Protein AF-A0A8K9UHI1-F1 (afdb_monomer_lite)

Organism: Oncorhynchus mykiss (NCBI:txid8022)

Sequence (906 aa):
MIDLTATNIKDTDRRLFQINTPFRNFCFTAESEREKEEWIEAFQESIAETLSDYEVAEKIWFNESNRICADCRASQPEWASINLGVVICKKCAGQHRFLGPSLSKVRSLKLDSSIWSNELVELFLEVGNENANSFWAASLPLEEELHMGASPEQRATFHRRKYRERKYRRVLGSLHNQEQLNQALCAAVVLPDVLETMSLVFSGADVMCATGDPTYSTPYLLAQRAGQRLQMEFLHHNKLSDFPKLESSSETSSPSDAPSFMDGFLYCSAGPAKATLDRRGRDDMVRRWCTLEGGFLSYYENERSPMATGRVDITEVVSLAVNNTETMTRAGAVFMVETYLQSDRVFLFGAKTQETQQDWVQAIAKCFVPSNVEAMLRRDCELIGRLYFKEGHDLYHWRVGWFALEGSALYFSSGEEESTLGAMQLKQLQELTVSTHVEGEERIQVLLMVEGGRTVYIHGFNKVDFALWHSAIKLASGTDGRALSNQQLSKKGVPIVVDSCIAFVTQYGLCHQGIYSVSGDPGRVSLLLGAFRQDARNVKLHVLEHQLEDVADTLKTFLSQAEDALLTKELYPYWVSALGYVYESMSPPCVFISVFSCISILCRVQRCSHINQMQARDLACVFSSCLFQTEGQTTPEISVVQDLITNYVQLFGVNEDQLKQMESENSFITRWNDKKDTTVSQPLSPTMRSDELAESTLVTRNVVTNPVDLWTTFEVIENGELERPLHYKEKVLEQVLEWSTLDDPSSAFLVIKKFGEHKMADTLPGTIWEQVKFKDGSSKLLSGHKFQDRYVILRDDKLLLYKEMKVSGARVCVCVCFVFACAFSFVWQLNTVYSSHKIRRFSVFNCSPHSPKGNPPPPPPSFYLLILILKKLETVSILTHRRTHFPPPHIDTHTHSHQTEKCSSM

InterPro domains:
  IPR000159 Ras-associating domain [PF00788] (674-754)
  IPR000159 Ras-associating domain [PS50200] (666-756)
  IPR000198 Rho GTPase-activating protein domain [PF00620] (495-630)
  IPR000198 Rho GTPase-activating protein domain [PS50238] (482-652)
  IPR000198 Rho GTPase-activating protein domain [SM00324] (492-657)
  IPR001164 Arf GTPase activating protein [PF01412] (56-170)
  IPR001164 Arf GTPase activating protein [PR00405] (66-85)
  IPR001164 Arf GTPase activating protein [PR00405] (85-102)
  IPR001164 Arf GTPase activating protein [PR00405] (108-129)
  IPR001164 Arf GTPase activating protein [PS50115] (45-179)
  IPR001164 Arf GTPase activating protein [SM00105] (40-176)
  IPR001849 Pleckstrin homology domain [PF00169] (284-366)
  IPR001849 Pleckstrin homology domain [PS50003] (1-48)
  IPR001849 Pleckstrin homology domain [PS50003] (259-369)
  IPR001849 Pleckstrin homology domain [SM00233] (260-371)
  IPR001849 Pleckstrin homology domain [SM00233] (381-480)
  IPR008936 Rho GTPase activation protein [G3DSA:1.10.555.10] (479-664)
  IPR008936 Rho GTPase activation protein [SSF48350] (490-655)
  IPR011993 PH-like domain superfamily [G3DSA:2.30.29.30] (1-50)
  IPR011993 PH-like domain superfamily [G3DSA:2.30.29.30] (247-385)

Foldseek 3Di:
DDDLQAWDKDDDPQFKIWIDHPVDIDIDGDPGSVVSVVVVVVSVVVNLVVQFDCPQLVLLCVQVLLQAFLAARDGSQFKAFLLLLTGHHPLLLVLLVVVDLLQTRMDGSTHPVVVDDPLSSVLSNVCGSVLSCCFQQVQPDPVLGHHPPDDSVSSNVRCCCRGVVSVRGDDPPPDQAQVVLQQQLLVVLLDLDPSSNSNSVLQAHQQQCQNVDPQQGGSLSSNVVNVNSNSNSNSVSNNRHDRPGRHHPDDDPDPPVFAPWDKDKKWKFWDQDDLDPDPVSQAPTQIWIWIGGPQKIFTHNYPPGPDTPDIDRLQQFFKKAWAPDFDQYNVGTWTWIWTQGLVSTIMIITDPDVVVSLVVVLSSCPSHADPLRCVLSVAPFRMKGKWWKDWDPPPPDTAIKIWTHDQQKIWIFSPDNPTDIDIDRLLAWLDWDWDWDQDPNDTWIWIWTDHPNIIMIIGHSDPSRRSVVSVRSCCSNAQDAQAQQRARAYNLLAHLLLVQLLVVCLQPPLQAACQLNDADDPVLLVVLLVVRNGPSSPDDDDPVPDPNRSSSVNNLVSLLRHPAQLCGQVCVVVLLVCLVHADPDDDDPSSVSNLLSVLVSLLLSCVSCVRRVQHLLNSLLSRLCSRNVDPHRDPSSSSSSSCCNVCVCVNVVPDPVNVVVSVVQSVQSNQVVVQPPPDDDDDADQQQWFQNVLVVVCVVVVPDDDPVWDKTKKKAFPQRLDIDTDDRRDRPVVVLVVLVPDPDSQNMDMDIDTDDDDDPDDDDPDKDKDWDFDDDPPDPDDDDDDTATWIWIQHPNDIDTDRDDDDDDDDDDDDDHDGDRDDPDPPDPDPPPDPDDDDDDDDDDDDDDDDDDDDDDDDDPPPVVVVVVVVVVVVVVPPPDDDDDDDDDDDDDDDDDDDDDDDDDD

Structure (mmCIF, N/CA/C/O backbone):
data_AF-A0A8K9UHI1-F1
#
_entry.id   AF-A0A8K9UHI1-F1
#
loop_
_atom_site.group_PDB
_atom_site.id
_atom_site.type_symbol
_atom_site.label_atom_id
_atom_site.label_alt_id
_atom_site.label_comp_id
_atom_site.label_asym_id
_atom_site.label_entity_id
_atom_site.label_seq_id
_atom_site.pdbx_PDB_ins_code
_atom_site.Cartn_x
_atom_site.Cartn_y
_atom_site.Cartn_z
_atom_site.occupancy
_atom_site.B_iso_or_equiv
_atom_site.auth_seq_id
_atom_site.auth_comp_id
_atom_site.auth_asym_id
_atom_site.auth_atom_id
_atom_site.pdbx_PDB_model_num
ATOM 1 N N . MET A 1 1 ? -41.375 22.723 -18.487 1.00 39.72 1 MET A N 1
ATOM 2 C CA . MET A 1 1 ? -39.972 22.659 -18.945 1.00 39.72 1 MET A CA 1
ATOM 3 C C . MET A 1 1 ? -39.127 22.185 -17.779 1.00 39.72 1 MET A C 1
ATOM 5 O O . MET A 1 1 ? -39.481 22.501 -16.647 1.00 39.72 1 MET A O 1
ATOM 9 N N . ILE A 1 2 ? -38.071 21.423 -18.049 1.00 53.25 2 ILE A N 1
ATOM 10 C CA . ILE A 1 2 ? -36.968 21.200 -17.109 1.00 53.25 2 ILE A CA 1
ATOM 11 C C . ILE A 1 2 ? -35.862 22.151 -17.572 1.00 53.25 2 ILE A C 1
ATOM 13 O O . ILE A 1 2 ? -35.612 22.232 -18.772 1.00 53.25 2 ILE A O 1
ATOM 17 N N . ASP A 1 3 ? -35.271 22.910 -16.655 1.00 54.34 3 ASP A N 1
ATOM 18 C CA . ASP A 1 3 ? -34.091 23.724 -16.955 1.00 54.34 3 ASP A CA 1
ATOM 19 C C . ASP A 1 3 ? -32.859 22.814 -16.886 1.00 54.34 3 ASP A C 1
ATOM 21 O O . ASP A 1 3 ? -32.655 22.146 -15.871 1.00 54.34 3 ASP A O 1
ATOM 25 N N . LEU A 1 4 ? -32.094 22.737 -17.977 1.00 59.84 4 LEU A N 1
ATOM 26 C CA . LEU A 1 4 ? -30.959 21.824 -18.125 1.00 59.84 4 LEU A CA 1
ATOM 27 C C . LEU A 1 4 ? -29.623 22.426 -17.652 1.00 59.84 4 LEU A C 1
ATOM 29 O O . LEU A 1 4 ? -28.689 21.666 -17.391 1.00 59.84 4 LEU A O 1
ATOM 33 N N . THR A 1 5 ? -29.546 23.750 -17.463 1.00 55.12 5 THR A N 1
ATOM 34 C CA . THR A 1 5 ? -28.299 24.508 -17.198 1.00 55.12 5 THR A CA 1
ATOM 35 C C . THR A 1 5 ? -27.507 24.059 -15.967 1.00 55.12 5 THR A C 1
ATOM 37 O O . THR A 1 5 ? -26.304 24.284 -15.891 1.00 55.12 5 THR A O 1
ATOM 40 N N . ALA A 1 6 ? -28.156 23.420 -14.993 1.00 57.72 6 ALA A N 1
ATOM 41 C CA . ALA A 1 6 ? -27.539 22.994 -13.737 1.00 57.72 6 ALA A CA 1
ATOM 42 C C . ALA A 1 6 ? -27.810 21.512 -13.420 1.00 57.72 6 ALA A C 1
ATOM 44 O O . ALA A 1 6 ? -27.978 21.143 -12.255 1.00 57.72 6 ALA A O 1
ATOM 45 N N . THR A 1 7 ? -27.924 20.667 -14.449 1.00 65.00 7 THR A N 1
ATOM 46 C CA . THR A 1 7 ? -28.390 19.278 -14.300 1.00 65.00 7 THR A CA 1
ATOM 47 C C . THR A 1 7 ? -27.285 18.234 -14.441 1.00 65.00 7 THR A C 1
ATOM 49 O O . THR A 1 7 ? -26.300 18.427 -15.148 1.00 65.00 7 THR A O 1
ATOM 52 N N . ASN A 1 8 ? -27.437 17.123 -13.718 1.00 67.56 8 ASN A N 1
ATOM 53 C CA . ASN A 1 8 ? -26.467 16.032 -13.654 1.00 67.56 8 ASN A CA 1
ATOM 54 C C . ASN A 1 8 ? -27.175 14.687 -13.871 1.00 67.56 8 ASN A C 1
ATOM 56 O O . ASN A 1 8 ? -28.111 14.342 -13.139 1.00 67.56 8 ASN A O 1
ATOM 60 N N . ILE A 1 9 ? -26.726 13.937 -14.878 1.00 76.94 9 ILE A N 1
ATOM 61 C CA . ILE A 1 9 ? -27.302 12.652 -15.274 1.00 76.94 9 ILE A CA 1
ATOM 62 C C . ILE A 1 9 ? -26.551 11.532 -14.558 1.00 76.94 9 ILE A C 1
ATOM 64 O O . ILE A 1 9 ? -25.358 11.326 -14.773 1.00 76.94 9 ILE A O 1
ATOM 68 N N . LYS A 1 10 ? -27.270 10.780 -13.728 1.00 76.88 10 LYS A N 1
ATOM 69 C CA . LYS A 1 10 ? -26.774 9.570 -13.080 1.00 76.88 10 LYS A CA 1
ATOM 70 C C . LYS A 1 10 ? -27.320 8.357 -13.824 1.00 76.88 10 LYS A C 1
ATOM 72 O O . LYS A 1 10 ? -28.534 8.145 -13.842 1.00 76.88 10 LYS A O 1
ATOM 77 N N . ASP A 1 11 ? -26.425 7.559 -14.398 1.00 76.75 11 ASP A N 1
ATOM 78 C CA . ASP A 1 11 ? -26.797 6.237 -14.893 1.00 76.75 11 ASP A CA 1
ATOM 79 C C . ASP A 1 11 ? -27.112 5.294 -13.717 1.00 76.75 11 ASP A C 1
ATOM 81 O O . ASP A 1 11 ? -26.510 5.392 -12.640 1.00 76.75 11 ASP A O 1
ATOM 85 N N . THR A 1 12 ? -28.093 4.416 -13.900 1.00 68.69 12 THR A N 1
ATOM 86 C CA . THR A 1 12 ? -28.568 3.476 -12.876 1.00 68.69 12 THR A CA 1
ATOM 87 C C . THR A 1 12 ? -28.769 2.075 -13.474 1.00 68.69 12 THR A C 1
ATOM 89 O O . THR A 1 12 ? -28.107 1.720 -14.447 1.00 68.69 12 THR A O 1
ATOM 92 N N . ASP A 1 13 ? -29.592 1.226 -12.849 1.00 69.81 13 ASP A N 1
ATOM 93 C CA . ASP A 1 13 ? -29.799 -0.163 -13.283 1.00 69.81 13 ASP A CA 1
ATOM 94 C C . ASP A 1 13 ? -30.280 -0.242 -14.747 1.00 69.81 13 ASP A C 1
ATOM 96 O O . ASP A 1 13 ? -30.870 0.702 -15.257 1.00 69.81 13 ASP A O 1
ATOM 100 N N . ARG A 1 14 ? -30.029 -1.364 -15.424 1.00 70.19 14 ARG A N 1
ATOM 101 C CA . ARG A 1 14 ? -29.992 -1.576 -16.888 1.00 70.19 14 ARG A CA 1
ATOM 102 C C . ARG A 1 14 ? -30.782 -0.607 -17.784 1.00 70.19 14 ARG A C 1
ATOM 104 O O . ARG A 1 14 ? -30.204 -0.061 -18.718 1.00 70.19 14 ARG A O 1
ATOM 111 N N . ARG A 1 15 ? -32.077 -0.383 -17.524 1.00 75.06 15 ARG A N 1
ATOM 112 C CA . ARG A 1 15 ? -32.979 0.466 -18.342 1.00 75.06 15 ARG A CA 1
ATOM 113 C C . ARG A 1 15 ? -33.330 1.835 -17.737 1.00 75.06 15 ARG A C 1
ATOM 115 O O . ARG A 1 15 ? -34.118 2.569 -18.324 1.00 75.06 15 ARG A O 1
ATOM 122 N N . LEU A 1 16 ? -32.800 2.166 -16.566 1.00 74.00 16 LEU A N 1
ATOM 123 C CA . LEU A 1 16 ? -33.144 3.335 -15.759 1.00 74.00 16 LEU A CA 1
ATOM 124 C C . LEU A 1 16 ? -32.024 4.377 -15.783 1.00 74.00 16 LEU A C 1
ATOM 126 O O . LEU A 1 16 ? -30.853 4.041 -15.611 1.00 74.00 16 LEU A O 1
ATOM 130 N N . PHE A 1 17 ? -32.392 5.653 -15.877 1.00 76.62 17 PHE A N 1
ATOM 131 C CA . PHE A 1 17 ? -31.476 6.779 -15.683 1.00 76.62 17 PHE A CA 1
ATOM 132 C C . PHE A 1 17 ? -32.148 7.920 -14.910 1.00 76.62 17 PHE A C 1
ATOM 134 O O . PHE A 1 17 ? -33.376 8.042 -14.887 1.00 76.62 17 PHE A O 1
ATOM 141 N N . GLN A 1 18 ? -31.351 8.753 -14.239 1.00 80.62 18 GLN A N 1
ATOM 142 C CA . GLN A 1 18 ? -31.847 9.838 -13.388 1.00 80.62 18 GLN A CA 1
ATOM 143 C C . GLN A 1 18 ? -31.258 11.186 -13.805 1.00 80.62 18 GLN A C 1
ATOM 145 O O . GLN A 1 18 ? -30.040 11.341 -13.839 1.00 80.62 18 GLN A O 1
ATOM 150 N N . ILE A 1 19 ? -32.110 12.183 -14.051 1.00 75.44 19 ILE A N 1
ATOM 151 C CA . ILE A 1 19 ? -31.699 13.580 -14.243 1.00 75.44 19 ILE A CA 1
ATOM 152 C C . ILE A 1 19 ? -31.922 14.323 -12.928 1.00 75.44 19 ILE A C 1
ATOM 154 O O . ILE A 1 19 ? -33.058 14.540 -12.498 1.00 75.44 19 ILE A O 1
ATOM 158 N N . ASN A 1 20 ? -30.831 14.714 -12.281 1.00 74.12 20 ASN A N 1
ATOM 159 C CA . ASN A 1 20 ? -30.850 15.448 -11.023 1.00 74.12 20 ASN A CA 1
ATOM 160 C C . ASN A 1 20 ? -30.682 16.941 -11.314 1.00 74.12 20 ASN A C 1
ATOM 162 O O . ASN A 1 20 ? -29.714 17.349 -11.954 1.00 74.12 20 ASN A O 1
ATOM 166 N N . THR A 1 21 ? -31.630 17.751 -10.854 1.00 69.88 21 THR A N 1
ATOM 167 C CA . THR A 1 21 ? -31.605 19.221 -10.935 1.00 69.88 21 THR A CA 1
ATOM 168 C C . THR A 1 21 ? -31.444 19.793 -9.520 1.00 69.88 21 THR A C 1
ATOM 170 O O . THR A 1 21 ? -31.787 19.094 -8.562 1.00 69.88 21 THR A O 1
ATOM 173 N N . PRO A 1 22 ? -31.020 21.058 -9.329 1.00 56.84 22 PRO A N 1
ATOM 174 C CA . PRO A 1 22 ? -30.748 21.607 -7.992 1.00 56.84 22 PRO A CA 1
ATOM 175 C C . PRO A 1 22 ? -31.959 21.643 -7.043 1.00 56.84 22 PRO A C 1
ATOM 177 O O . PRO A 1 22 ? -31.796 21.876 -5.848 1.00 56.84 22 PRO A O 1
ATOM 180 N N . PHE A 1 23 ? -33.170 21.424 -7.568 1.00 63.47 23 PHE A N 1
ATOM 181 C CA . PHE A 1 23 ? -34.433 21.498 -6.830 1.00 63.47 23 PHE A CA 1
ATOM 182 C C . PHE A 1 23 ? -35.282 20.218 -6.925 1.00 63.47 23 PHE A C 1
ATOM 184 O O . PHE A 1 23 ? -36.323 20.134 -6.271 1.00 63.47 23 PHE A O 1
ATOM 191 N N . ARG A 1 24 ? -34.906 19.248 -7.774 1.00 66.00 24 ARG A N 1
ATOM 192 C CA . ARG A 1 24 ? -35.700 18.035 -8.047 1.00 66.00 24 ARG A CA 1
ATOM 193 C C . ARG A 1 24 ? -34.922 16.983 -8.830 1.00 66.00 24 ARG A C 1
ATOM 195 O O . ARG A 1 24 ? -34.247 17.320 -9.800 1.00 66.00 24 ARG A O 1
ATOM 202 N N . ASN A 1 25 ? -35.147 15.716 -8.497 1.00 71.25 25 ASN A N 1
ATOM 203 C CA . ASN A 1 25 ? -34.646 14.573 -9.259 1.00 71.25 25 ASN A CA 1
ATOM 204 C C . ASN A 1 25 ? -35.783 13.975 -10.099 1.00 71.25 25 ASN A C 1
ATOM 206 O O . ASN A 1 25 ? -36.916 13.867 -9.624 1.00 71.25 25 ASN A O 1
ATOM 210 N N . PHE A 1 26 ? -35.476 13.576 -11.329 1.00 72.31 26 PHE A N 1
ATOM 211 C CA . PHE A 1 26 ? -36.404 12.964 -12.278 1.00 72.31 26 PHE A CA 1
ATOM 212 C C . PHE A 1 26 ? -35.856 11.597 -12.700 1.00 72.31 26 PHE A C 1
ATOM 214 O O . PHE A 1 26 ? -34.693 11.497 -13.080 1.00 72.31 26 PHE A O 1
ATOM 221 N N . CYS A 1 27 ? -36.676 10.548 -12.623 1.00 78.06 27 CYS A N 1
ATOM 222 C CA . CYS A 1 27 ? -36.296 9.190 -13.026 1.00 78.06 27 CYS A CA 1
ATOM 223 C C . CYS A 1 27 ? -36.966 8.839 -14.357 1.00 78.06 27 CYS A C 1
ATOM 225 O O . CYS A 1 27 ? -38.163 9.073 -14.520 1.00 78.06 27 CYS A O 1
ATOM 227 N N . PHE A 1 28 ? -36.204 8.246 -15.270 1.00 72.62 28 PHE A N 1
ATOM 228 C CA . PHE A 1 28 ? -36.643 7.846 -16.603 1.00 72.62 28 PHE A CA 1
ATOM 229 C C . PHE A 1 28 ? -36.327 6.367 -16.831 1.00 72.62 28 PHE A C 1
ATOM 231 O O . PHE A 1 28 ? -35.362 5.840 -16.278 1.00 72.62 28 PHE A O 1
ATOM 238 N N . THR A 1 29 ? -37.153 5.694 -17.632 1.00 77.25 29 THR A N 1
ATOM 239 C CA . THR A 1 29 ? -36.955 4.297 -18.047 1.00 77.25 29 THR A CA 1
ATOM 240 C C . THR A 1 29 ? -37.030 4.229 -19.566 1.00 77.25 29 THR A C 1
ATOM 242 O O . THR A 1 29 ? -37.981 4.761 -20.133 1.00 77.25 29 THR A O 1
ATOM 245 N N . ALA A 1 30 ? -36.056 3.585 -20.201 1.00 74.75 30 ALA A N 1
ATOM 246 C CA . ALA A 1 30 ? -36.049 3.296 -21.634 1.00 74.75 30 ALA A CA 1
ATOM 247 C C . ALA A 1 30 ? -36.544 1.863 -21.911 1.00 74.75 30 ALA A C 1
ATOM 249 O O . ALA A 1 30 ? -36.523 0.996 -21.030 1.00 74.75 30 ALA A O 1
ATOM 250 N N . GLU A 1 31 ? -36.963 1.567 -23.140 1.00 74.19 31 GLU A N 1
ATOM 251 C CA . GLU A 1 31 ? -37.408 0.226 -23.529 1.00 74.19 31 GLU A CA 1
ATOM 252 C C . GLU A 1 31 ? -36.230 -0.753 -23.682 1.00 74.19 31 GLU A C 1
ATOM 254 O O . GLU A 1 31 ? -36.403 -1.965 -23.513 1.00 74.19 31 GLU A O 1
ATOM 259 N N . SER A 1 32 ? -35.011 -0.254 -23.918 1.00 78.62 32 SER A N 1
ATOM 260 C CA . SER A 1 32 ? -33.785 -1.060 -24.013 1.00 78.62 32 SER A CA 1
ATOM 261 C C . SER A 1 32 ? -32.553 -0.370 -23.407 1.00 78.62 32 SER A C 1
ATOM 263 O O . SER A 1 32 ? -32.551 0.838 -23.190 1.00 78.62 32 SER A O 1
ATOM 265 N N . GLU A 1 33 ? -31.486 -1.136 -23.144 1.00 74.38 33 GLU A N 1
ATOM 266 C CA . GLU A 1 33 ? -30.201 -0.596 -22.654 1.00 74.38 33 GLU A CA 1
ATOM 267 C C . GLU A 1 33 ? -29.565 0.352 -23.685 1.00 74.38 33 GLU A C 1
ATOM 269 O O . GLU A 1 33 ? -29.100 1.427 -23.326 1.00 74.38 33 GLU A O 1
ATOM 274 N N . ARG A 1 34 ? -29.651 0.011 -24.977 1.00 73.62 34 ARG A N 1
ATOM 275 C CA . ARG A 1 34 ? -29.180 0.864 -26.075 1.00 73.62 34 ARG A CA 1
ATOM 276 C C . ARG A 1 34 ? -29.957 2.181 -26.165 1.00 73.62 34 ARG A C 1
ATOM 278 O O . ARG A 1 34 ? -29.360 3.234 -26.336 1.00 73.62 34 ARG A O 1
ATOM 285 N N . GLU A 1 35 ? -31.281 2.137 -26.042 1.00 73.56 35 GLU A N 1
ATOM 286 C CA . GLU A 1 35 ? -32.094 3.360 -26.056 1.00 73.56 35 GLU A CA 1
ATOM 287 C C . GLU A 1 35 ? -31.800 4.224 -24.813 1.00 73.56 35 GLU A C 1
ATOM 289 O O . GLU A 1 35 ? -31.771 5.446 -24.907 1.00 73.56 35 GLU A O 1
ATOM 294 N N . LYS A 1 36 ? -31.498 3.611 -23.655 1.00 83.50 36 LYS A N 1
ATOM 295 C CA . LYS A 1 36 ? -31.001 4.337 -22.473 1.00 83.50 36 LYS A CA 1
ATOM 296 C C . LYS A 1 36 ? -29.696 5.079 -22.787 1.00 83.50 36 LYS A C 1
ATOM 298 O O . LYS A 1 36 ? -29.568 6.241 -22.415 1.00 83.50 36 LYS A O 1
ATOM 303 N N . GLU A 1 37 ? -28.745 4.432 -23.459 1.00 77.06 37 GLU A N 1
ATOM 304 C CA . GLU A 1 37 ? -27.484 5.058 -23.886 1.00 77.06 37 GLU A CA 1
ATOM 305 C C . GLU A 1 37 ? -27.734 6.222 -24.860 1.00 77.06 37 GLU A C 1
ATOM 307 O O . GLU A 1 37 ? -27.237 7.321 -24.621 1.00 77.06 37 GLU A O 1
ATOM 312 N N . GLU A 1 38 ? -28.577 6.021 -25.880 1.00 75.44 38 GLU A N 1
ATOM 313 C CA . GLU A 1 38 ? -28.967 7.054 -26.855 1.00 75.44 38 GLU A CA 1
ATOM 314 C C . GLU A 1 38 ? -29.672 8.256 -26.177 1.00 75.44 38 GLU A C 1
ATOM 316 O O . GLU A 1 38 ? -29.364 9.409 -26.488 1.00 75.44 38 GLU A O 1
ATOM 321 N N . TRP A 1 39 ? -30.542 8.028 -25.180 1.00 76.00 39 TRP A N 1
ATOM 322 C CA . TRP A 1 39 ? -31.140 9.101 -24.368 1.00 76.00 39 TRP A CA 1
ATOM 323 C C . TRP A 1 39 ? -30.125 9.814 -23.467 1.00 76.00 39 TRP A C 1
ATOM 325 O O . TRP A 1 39 ? -30.156 11.042 -23.371 1.00 76.00 39 TRP A O 1
ATOM 335 N N . ILE A 1 40 ? -29.237 9.080 -22.786 1.00 77.25 40 ILE A N 1
ATOM 336 C CA . ILE A 1 40 ? -28.203 9.674 -21.924 1.00 77.25 40 ILE A CA 1
ATOM 337 C C . ILE A 1 40 ? -27.257 10.548 -22.757 1.00 77.25 40 ILE A C 1
ATOM 339 O O . ILE A 1 40 ? -26.925 11.649 -22.315 1.00 77.25 40 ILE A O 1
ATOM 343 N N . GLU A 1 41 ? -26.851 10.100 -23.949 1.00 75.88 41 GLU A N 1
ATOM 344 C CA . GLU A 1 41 ? -26.011 10.882 -24.861 1.00 75.88 41 GLU A CA 1
ATOM 345 C C . GLU A 1 41 ? -26.738 12.160 -25.311 1.00 75.88 41 GLU A C 1
ATOM 347 O O . GLU A 1 41 ? -26.219 13.253 -25.082 1.00 75.88 41 GLU A O 1
ATOM 352 N N . ALA A 1 42 ? -27.985 12.061 -25.788 1.00 71.12 42 ALA A N 1
ATOM 353 C CA . ALA A 1 42 ? -28.781 13.222 -26.202 1.00 71.12 42 ALA A CA 1
ATOM 354 C C . ALA A 1 42 ? -29.017 14.250 -25.072 1.00 71.12 42 ALA A C 1
ATOM 356 O O . ALA A 1 42 ? -28.941 15.462 -25.298 1.00 71.12 42 ALA A O 1
ATOM 357 N N . PHE A 1 43 ? -29.264 13.804 -23.832 1.00 72.12 43 PHE A N 1
ATOM 358 C CA . PHE A 1 43 ? -29.372 14.721 -22.691 1.00 72.12 43 PHE A CA 1
ATOM 359 C C . PHE A 1 43 ? -28.016 15.343 -22.313 1.00 72.12 43 PHE A C 1
ATOM 361 O O . PHE A 1 43 ? -27.978 16.529 -21.985 1.00 72.12 43 PHE A O 1
ATOM 368 N N . GLN A 1 44 ? -26.902 14.600 -22.382 1.00 71.69 44 GLN A N 1
ATOM 369 C CA . GLN A 1 44 ? -25.563 15.168 -22.164 1.00 71.69 44 GLN A CA 1
ATOM 370 C C . GLN A 1 44 ? -25.203 16.216 -23.224 1.00 71.69 44 GLN A C 1
ATOM 372 O O . GLN A 1 44 ? -24.598 17.234 -22.885 1.00 71.69 44 GLN A O 1
ATOM 377 N N . GLU A 1 45 ? -25.577 15.991 -24.484 1.00 66.75 45 GLU A N 1
ATOM 378 C CA . GLU A 1 45 ? -25.371 16.949 -25.571 1.00 66.75 45 GLU A CA 1
ATOM 379 C C . GLU A 1 45 ? -26.208 18.213 -25.364 1.00 66.75 45 GLU A C 1
ATOM 381 O O . GLU A 1 45 ? -25.643 19.302 -25.355 1.00 66.75 45 GLU A O 1
ATOM 386 N N . SER A 1 46 ? -27.504 18.099 -25.054 1.00 66.56 46 SER A N 1
ATOM 387 C CA . SER A 1 46 ? -28.359 19.274 -24.815 1.00 66.56 46 SER A CA 1
ATOM 388 C C . SER A 1 46 ? -27.924 20.112 -23.595 1.00 66.56 46 SER A C 1
ATOM 390 O O . SER A 1 46 ? -27.973 21.346 -23.634 1.00 66.56 46 SER A O 1
ATOM 392 N N . ILE A 1 47 ? -27.428 19.478 -22.522 1.00 68.06 47 ILE A N 1
ATOM 393 C CA . ILE A 1 47 ? -26.815 20.191 -21.383 1.00 68.06 47 ILE A CA 1
ATOM 394 C C . ILE A 1 47 ? -25.538 20.922 -21.826 1.00 68.06 47 ILE A C 1
ATOM 396 O O . ILE A 1 47 ? -25.337 22.080 -21.459 1.00 68.06 47 ILE A O 1
ATOM 400 N N . ALA A 1 48 ? -24.686 20.270 -22.626 1.00 63.41 48 ALA A N 1
ATOM 401 C CA . ALA A 1 48 ? -23.453 20.868 -23.130 1.00 63.41 48 ALA A CA 1
ATOM 402 C C . ALA A 1 48 ? -23.718 22.033 -24.098 1.00 63.41 48 ALA A C 1
ATOM 404 O O . ALA A 1 48 ? -23.042 23.052 -23.991 1.00 63.41 48 ALA A O 1
ATOM 405 N N . GLU A 1 49 ? -24.718 21.926 -24.979 1.00 65.75 49 GLU A N 1
ATOM 406 C CA . GLU A 1 49 ? -25.162 23.013 -25.860 1.00 65.75 49 GLU A CA 1
ATOM 407 C C . GLU A 1 49 ? -25.635 24.227 -25.056 1.00 65.75 49 GLU A C 1
ATOM 409 O O . GLU A 1 49 ? -25.163 25.342 -25.281 1.00 65.75 49 GLU A O 1
ATOM 414 N N . THR A 1 50 ? -26.508 24.013 -24.065 1.00 62.41 50 THR A N 1
ATOM 415 C CA . THR A 1 50 ? -27.084 25.098 -23.245 1.00 62.41 50 THR A CA 1
ATOM 416 C C . THR A 1 50 ? -26.023 25.837 -22.410 1.00 62.41 50 THR A C 1
ATOM 418 O O . THR A 1 50 ? -26.236 26.979 -22.006 1.00 62.41 50 THR A O 1
ATOM 421 N N . LEU A 1 51 ? -24.872 25.204 -22.158 1.00 62.31 51 LEU A N 1
ATOM 422 C CA . LEU A 1 51 ? -23.729 25.780 -21.442 1.00 62.31 51 LEU A CA 1
ATOM 423 C C . LEU A 1 51 ? -22.587 26.251 -22.359 1.00 62.31 51 LEU A C 1
ATOM 425 O O . LEU A 1 51 ? -21.582 26.745 -21.850 1.00 62.31 51 LEU A O 1
ATOM 429 N N . SER A 1 52 ? -22.707 26.087 -23.680 1.00 62.09 52 SER A N 1
ATOM 430 C CA . SER A 1 52 ? -21.608 26.342 -24.616 1.00 62.09 52 SER A CA 1
ATOM 431 C C . SER A 1 52 ? -21.564 27.766 -25.169 1.00 62.09 52 SER A C 1
ATOM 433 O O . SER A 1 52 ? -22.488 28.229 -25.834 1.00 62.09 52 SER A O 1
ATOM 435 N N . ASP A 1 53 ? -20.425 28.420 -24.962 1.00 71.12 53 ASP A N 1
ATOM 436 C CA . ASP A 1 53 ? -20.028 29.650 -25.640 1.00 71.12 53 ASP A CA 1
ATOM 437 C C . ASP A 1 53 ? -19.151 29.302 -26.854 1.00 71.12 53 ASP A C 1
ATOM 439 O O . ASP A 1 53 ? -18.084 28.703 -26.721 1.00 71.12 53 ASP A O 1
ATOM 443 N N . TYR A 1 54 ? -19.605 29.641 -28.060 1.00 75.38 54 TYR A N 1
ATOM 444 C CA . TYR A 1 54 ? -18.886 29.324 -29.296 1.00 75.38 54 TYR A CA 1
ATOM 445 C C . TYR A 1 54 ? -17.812 30.363 -29.661 1.00 75.38 54 TYR A C 1
ATOM 447 O O . TYR A 1 54 ? -16.975 30.065 -30.514 1.00 75.38 54 TYR A O 1
ATOM 455 N N . GLU A 1 55 ? -17.767 31.540 -29.018 1.00 81.81 55 GLU A N 1
ATOM 456 C CA . GLU A 1 55 ? -16.931 32.670 -29.459 1.00 81.81 55 GLU A CA 1
ATOM 457 C C . GLU A 1 55 ? -15.429 32.320 -29.491 1.00 81.81 55 GLU A C 1
ATOM 459 O O . GLU A 1 55 ? -14.700 32.711 -30.405 1.00 81.81 55 GLU A O 1
ATOM 464 N N . VAL A 1 56 ? -14.950 31.538 -28.519 1.00 85.69 56 VAL A N 1
ATOM 465 C CA . VAL A 1 56 ? -13.556 31.062 -28.464 1.00 85.69 56 VAL A CA 1
ATOM 466 C C . VAL A 1 56 ? -13.284 29.981 -29.515 1.00 85.69 56 VAL A C 1
ATOM 468 O O . VAL A 1 56 ? -12.222 29.987 -30.142 1.00 85.69 56 VAL A O 1
ATOM 471 N N . ALA A 1 57 ? -14.230 29.063 -29.730 1.00 86.38 57 ALA A N 1
ATOM 472 C CA . ALA A 1 57 ? -14.083 27.976 -30.696 1.00 86.38 57 ALA A CA 1
ATOM 473 C C . ALA A 1 57 ? -14.022 28.510 -32.135 1.00 86.38 57 ALA A C 1
ATOM 475 O O . ALA A 1 57 ? -13.104 28.161 -32.876 1.00 86.38 57 ALA A O 1
ATOM 476 N N . GLU A 1 58 ? -14.929 29.421 -32.502 1.00 87.75 58 GLU A N 1
ATOM 477 C CA . GLU A 1 58 ? -14.938 30.071 -33.817 1.00 87.75 58 GLU A CA 1
ATOM 478 C C . GLU A 1 58 ? -13.648 30.857 -34.082 1.00 87.75 58 GLU A C 1
ATOM 480 O O . GLU A 1 58 ? -13.078 30.745 -35.170 1.00 87.75 58 GLU A O 1
ATOM 485 N N . LYS A 1 59 ? -13.134 31.586 -33.077 1.00 90.12 59 LYS A N 1
ATOM 486 C CA . LYS A 1 59 ? -11.832 32.263 -33.171 1.00 90.12 59 LYS A CA 1
ATOM 487 C C . LYS A 1 59 ? -10.701 31.268 -33.420 1.00 90.12 59 LYS A C 1
ATOM 489 O O . LYS A 1 59 ? -9.966 31.432 -34.384 1.00 90.12 59 LYS A O 1
ATOM 494 N N . ILE A 1 60 ? -10.554 30.225 -32.602 1.00 91.25 60 ILE A N 1
ATOM 495 C CA . ILE A 1 60 ? -9.422 29.284 -32.717 1.00 91.25 60 ILE A CA 1
ATOM 496 C C . ILE A 1 60 ? -9.487 28.454 -34.013 1.00 91.25 60 ILE A C 1
ATOM 498 O O . ILE A 1 60 ? -8.440 28.149 -34.590 1.00 91.25 60 ILE A O 1
ATOM 502 N N . TRP A 1 61 ? -10.686 28.160 -34.526 1.00 92.38 61 TRP A N 1
ATOM 503 C CA . TRP A 1 61 ? -10.911 27.531 -35.835 1.00 92.38 61 TRP A CA 1
ATOM 504 C C . TRP A 1 61 ? -10.700 28.468 -37.042 1.00 92.38 61 TRP A C 1
ATOM 506 O O . TRP A 1 61 ? -10.831 28.020 -38.187 1.00 92.38 61 TRP A O 1
ATOM 516 N N . PHE A 1 62 ? -10.346 29.743 -36.840 1.00 91.81 62 PHE A N 1
ATOM 517 C CA . PHE A 1 62 ? -9.915 30.620 -37.932 1.00 91.81 62 PHE A CA 1
ATOM 518 C C . PHE A 1 62 ? -8.607 30.112 -38.565 1.00 91.81 62 PHE A C 1
ATOM 520 O O . PHE A 1 62 ? -8.513 30.058 -39.791 1.00 91.81 62 PHE A O 1
ATOM 527 N N . ASN A 1 63 ? -7.653 29.626 -37.756 1.00 90.88 63 ASN A N 1
ATOM 528 C CA . ASN A 1 63 ? -6.525 28.829 -38.250 1.00 90.88 63 ASN A CA 1
ATOM 529 C C . ASN A 1 63 ? -7.047 27.456 -38.716 1.00 90.88 63 ASN A C 1
ATOM 531 O O . ASN A 1 63 ? -7.623 26.694 -37.936 1.00 90.88 63 ASN A O 1
ATOM 535 N N . GLU A 1 64 ? -6.855 27.132 -39.996 1.00 92.56 64 GLU A N 1
ATOM 536 C CA . GLU A 1 64 ? -7.482 25.956 -40.610 1.00 92.56 64 GLU A CA 1
ATOM 537 C C . GLU A 1 64 ? -6.962 24.629 -40.039 1.00 92.56 64 GLU A C 1
ATOM 539 O O . GLU A 1 64 ? -7.731 23.672 -39.930 1.00 92.56 64 GLU A O 1
ATOM 544 N N . SER A 1 65 ? -5.704 24.579 -39.579 1.00 94.25 65 SER A N 1
ATOM 545 C CA . SER A 1 65 ? -5.132 23.380 -38.949 1.00 94.25 65 SER A CA 1
ATOM 546 C C . SER A 1 65 ? -5.859 23.004 -37.649 1.00 94.25 65 SER A C 1
ATOM 548 O O . SER A 1 65 ? -6.031 21.822 -37.345 1.00 94.25 65 SER A O 1
ATOM 550 N N . ASN A 1 66 ? -6.390 23.993 -36.921 1.00 95.50 66 ASN A N 1
ATOM 551 C CA . ASN A 1 66 ? -7.166 23.780 -35.698 1.00 95.50 66 ASN A CA 1
ATOM 552 C C . ASN A 1 66 ? -8.566 23.206 -35.962 1.00 95.50 66 ASN A C 1
ATOM 554 O O . ASN A 1 66 ? -9.225 22.772 -35.021 1.00 95.50 66 ASN A O 1
ATOM 558 N N . ARG A 1 67 ? -9.035 23.151 -37.219 1.00 94.81 67 ARG A N 1
ATOM 559 C CA . ARG A 1 67 ? -10.308 22.497 -37.585 1.00 94.81 67 ARG A CA 1
ATOM 560 C C . ARG A 1 67 ? -10.209 20.969 -37.613 1.00 94.81 67 ARG A C 1
ATOM 562 O O . ARG A 1 67 ? -11.223 20.303 -37.815 1.00 94.81 67 ARG A O 1
ATOM 569 N N . ILE A 1 68 ? -9.016 20.408 -37.411 1.00 94.88 68 ILE A N 1
ATOM 570 C CA . ILE A 1 68 ? -8.732 18.970 -37.416 1.00 94.88 68 ILE A CA 1
ATOM 571 C C . ILE A 1 68 ? -7.986 18.616 -36.124 1.00 94.88 68 ILE A C 1
ATOM 573 O O . ILE A 1 68 ? -6.973 19.222 -35.799 1.00 94.88 68 ILE A O 1
ATOM 577 N N . CYS A 1 69 ? -8.478 17.629 -35.374 1.00 96.50 69 CYS A N 1
ATOM 578 C CA . CYS A 1 69 ? -7.880 17.162 -34.122 1.00 96.50 69 CYS A CA 1
ATOM 579 C C . CYS A 1 69 ? -6.424 16.715 -34.323 1.00 96.50 69 CYS A C 1
ATOM 581 O O . CYS A 1 69 ? -6.166 15.825 -35.136 1.00 96.50 69 CYS A O 1
ATOM 583 N N . ALA A 1 70 ? -5.514 17.259 -33.504 1.00 96.31 70 ALA A N 1
ATOM 584 C CA . ALA A 1 70 ? -4.067 17.036 -33.597 1.00 96.31 70 ALA A CA 1
ATOM 585 C C . ALA A 1 70 ? -3.618 15.561 -33.543 1.00 96.31 70 ALA A C 1
ATOM 587 O O . ALA A 1 70 ? -2.502 15.254 -33.962 1.00 96.31 70 ALA A O 1
ATOM 588 N N . ASP A 1 71 ? -4.453 14.658 -33.020 1.00 96.06 71 ASP A N 1
ATOM 589 C CA . ASP A 1 71 ? -4.117 13.244 -32.808 1.00 96.06 71 ASP A CA 1
ATOM 590 C C . ASP A 1 71 ? -4.842 12.310 -33.766 1.00 96.06 71 ASP A C 1
ATOM 592 O O . ASP A 1 71 ? -4.203 11.534 -34.462 1.00 96.06 71 ASP A O 1
ATOM 596 N N . CYS A 1 72 ? -6.180 12.366 -33.786 1.00 94.00 72 CYS A N 1
ATOM 597 C CA . CYS A 1 72 ? -7.009 11.379 -34.487 1.00 94.00 72 CYS A CA 1
ATOM 598 C C . CYS A 1 72 ? -7.694 11.894 -35.760 1.00 94.00 72 CYS A C 1
ATOM 600 O O . CYS A 1 72 ? -8.587 11.232 -36.287 1.00 94.00 72 CYS A O 1
ATOM 602 N N . ARG A 1 73 ? -7.337 13.106 -36.207 1.00 91.75 73 ARG A N 1
ATOM 603 C CA . ARG A 1 73 ? -7.886 13.797 -37.389 1.00 91.75 73 ARG A CA 1
ATOM 604 C C . ARG A 1 73 ? -9.413 14.003 -37.420 1.00 91.75 73 ARG A C 1
ATOM 606 O O . ARG A 1 73 ? -9.960 14.370 -38.454 1.00 91.75 73 ARG A O 1
ATOM 613 N N . ALA A 1 74 ? -10.103 13.843 -36.289 1.00 92.94 74 ALA A N 1
ATOM 614 C CA . ALA A 1 74 ? -11.515 14.209 -36.154 1.00 92.94 74 ALA A CA 1
ATOM 615 C C . ALA A 1 74 ? -11.742 15.714 -36.388 1.00 92.94 74 ALA A C 1
ATOM 617 O O . ALA A 1 74 ? -11.002 16.540 -35.852 1.00 92.94 74 ALA A O 1
ATOM 618 N N . SER A 1 75 ? -12.764 16.062 -37.168 1.00 92.00 75 SER A N 1
ATOM 619 C CA . SER A 1 75 ? -13.138 17.443 -37.499 1.00 92.00 75 SER A CA 1
ATOM 620 C C . SER A 1 75 ? -13.643 18.240 -36.290 1.00 92.00 75 SER A C 1
ATOM 622 O O . SER A 1 75 ? -14.190 17.659 -35.356 1.00 92.00 75 SER A O 1
ATOM 624 N N . GLN A 1 76 ? -13.495 19.568 -36.353 1.00 87.94 76 GLN A N 1
ATOM 625 C CA . GLN A 1 76 ? -14.001 20.554 -35.383 1.00 87.94 76 GLN A CA 1
ATOM 626 C C . GLN A 1 76 ? -13.706 20.172 -33.915 1.00 87.94 76 GLN A C 1
ATOM 628 O O . GLN A 1 76 ? -14.616 19.964 -33.114 1.00 87.94 76 GLN A O 1
ATOM 633 N N . PRO A 1 77 ? -12.421 20.035 -33.532 1.00 93.50 77 PRO A N 1
ATOM 634 C CA . PRO A 1 77 ? -12.045 19.718 -32.160 1.00 93.50 77 PRO A CA 1
ATOM 635 C C . PRO A 1 77 ? -12.413 20.856 -31.191 1.00 93.50 77 PRO A C 1
ATOM 637 O O . PRO A 1 77 ? -12.033 22.006 -31.394 1.00 93.50 77 PRO A O 1
ATOM 640 N N . GLU A 1 78 ? -13.132 20.512 -30.120 1.00 93.31 78 GLU A N 1
ATOM 641 C CA . GLU A 1 78 ? -13.748 21.467 -29.175 1.00 93.31 78 GLU A CA 1
ATOM 642 C C . GLU A 1 78 ? -13.007 21.596 -27.831 1.00 93.31 78 GLU A C 1
ATOM 644 O O . GLU A 1 78 ? -13.502 22.215 -26.888 1.00 93.31 78 GLU A O 1
ATOM 649 N N . TRP A 1 79 ? -11.834 20.975 -27.709 1.00 95.88 79 TRP A N 1
ATOM 650 C CA . TRP A 1 79 ? -10.989 20.988 -26.514 1.00 95.88 79 TRP A CA 1
ATOM 651 C C . TRP A 1 79 ? -9.549 21.317 -26.909 1.00 95.88 79 TRP A C 1
ATOM 653 O O . TRP A 1 79 ? -9.160 21.120 -28.055 1.00 95.88 79 TRP A O 1
ATOM 663 N N . ALA A 1 80 ? -8.728 21.770 -25.968 1.00 96.62 80 ALA A N 1
ATOM 664 C CA . ALA A 1 80 ? -7.319 22.067 -26.209 1.00 96.62 80 ALA A CA 1
ATOM 665 C C . ALA A 1 80 ? -6.445 21.725 -24.997 1.00 96.62 80 ALA A C 1
ATOM 667 O O . ALA A 1 80 ? -6.915 21.759 -23.861 1.00 96.62 80 ALA A O 1
ATOM 668 N N . SER A 1 81 ? -5.166 21.417 -25.221 1.00 96.88 81 SER A N 1
ATOM 669 C CA . SER A 1 81 ? -4.155 21.291 -24.163 1.00 96.88 81 SER A CA 1
ATOM 670 C C . SER A 1 81 ? -3.304 22.558 -24.128 1.00 96.88 81 SER A C 1
ATOM 672 O O . SER A 1 81 ? -2.356 22.687 -24.902 1.00 96.88 81 SER A O 1
ATOM 674 N N . ILE A 1 82 ? -3.630 23.489 -23.227 1.00 94.75 82 ILE A N 1
ATOM 675 C CA . ILE A 1 82 ? -3.134 24.881 -23.267 1.00 94.75 82 ILE A CA 1
ATOM 676 C C . ILE A 1 82 ? -1.613 25.014 -23.098 1.00 94.75 82 ILE A C 1
ATOM 678 O O . ILE A 1 82 ? -1.020 25.973 -23.573 1.00 94.75 82 ILE A O 1
ATOM 682 N N . ASN A 1 83 ? -0.965 24.026 -22.476 1.00 93.56 83 ASN A N 1
ATOM 683 C CA . ASN A 1 83 ? 0.490 23.966 -22.322 1.00 93.56 83 ASN A CA 1
ATOM 684 C C . ASN A 1 83 ? 1.215 23.301 -23.511 1.00 93.56 83 ASN A C 1
ATOM 686 O O . ASN A 1 83 ? 2.404 23.530 -23.697 1.00 93.56 83 ASN A O 1
ATOM 690 N N . LEU A 1 84 ? 0.512 22.486 -24.309 1.00 94.44 84 LEU A N 1
ATOM 691 C CA . LEU A 1 84 ? 1.068 21.752 -25.457 1.00 94.44 84 LEU A CA 1
ATOM 692 C C . LEU A 1 84 ? 0.763 22.429 -26.807 1.00 94.44 84 LEU A C 1
ATOM 694 O O . LEU A 1 84 ? 1.314 22.011 -27.822 1.00 94.44 84 LEU A O 1
ATOM 698 N N . GLY A 1 85 ? -0.111 23.442 -26.831 1.00 94.19 85 GLY A N 1
ATOM 699 C CA . GLY A 1 85 ? -0.481 24.181 -28.045 1.00 94.19 85 GLY A CA 1
ATOM 700 C C . GLY A 1 85 ? -1.313 23.382 -29.057 1.00 94.19 85 GLY A C 1
ATOM 701 O O . GLY A 1 85 ? -1.273 23.693 -30.241 1.00 94.19 85 GLY A O 1
ATOM 702 N N . VAL A 1 86 ? -2.038 22.343 -28.617 1.00 97.06 86 VAL A N 1
ATOM 703 C CA . VAL A 1 86 ? -2.833 21.460 -29.499 1.00 97.06 86 VAL A CA 1
ATOM 704 C C . VAL A 1 86 ? -4.332 21.501 -29.206 1.00 97.06 86 VAL A C 1
ATOM 706 O O . VAL A 1 86 ? -4.749 21.486 -28.046 1.00 97.06 86 VAL A O 1
ATOM 709 N N . VAL A 1 87 ? -5.136 21.498 -30.270 1.00 97.44 87 VAL A N 1
ATOM 710 C CA . VAL A 1 87 ? -6.603 21.437 -30.284 1.00 97.44 87 VAL A CA 1
ATOM 711 C C . VAL A 1 87 ? -7.053 20.018 -30.657 1.00 97.44 87 VAL A C 1
ATOM 713 O O . VAL A 1 87 ? -6.639 19.443 -31.669 1.00 97.44 87 VAL A O 1
ATOM 716 N N . ILE A 1 88 ? -7.889 19.421 -29.811 1.00 97.56 88 ILE A N 1
ATOM 717 C CA . ILE A 1 88 ? -8.170 17.984 -29.737 1.00 97.56 88 ILE A CA 1
ATOM 718 C C . ILE A 1 88 ? -9.671 17.694 -29.550 1.00 97.56 88 ILE A C 1
ATOM 720 O O . ILE A 1 88 ? -10.414 18.470 -28.956 1.00 97.56 88 ILE A O 1
ATOM 724 N N . CYS A 1 89 ? -10.159 16.565 -30.070 1.00 95.75 89 CYS A N 1
ATOM 725 C CA . CYS A 1 89 ? -11.572 16.187 -29.932 1.00 95.75 89 CYS A CA 1
ATOM 726 C C . CYS A 1 89 ? -11.903 15.662 -28.518 1.00 95.75 89 CYS A C 1
ATOM 728 O O . CYS A 1 89 ? -11.010 15.199 -27.807 1.00 95.75 89 CYS A O 1
ATOM 730 N N . LYS A 1 90 ? -13.194 15.618 -28.143 1.00 91.88 90 LYS A N 1
ATOM 731 C CA . LYS A 1 90 ? -13.710 15.081 -26.855 1.00 91.88 90 LYS A CA 1
ATOM 732 C C . LYS A 1 90 ? -13.085 13.721 -26.468 1.00 91.88 90 LYS A C 1
ATOM 734 O O . LYS A 1 90 ? -12.722 13.517 -25.311 1.00 91.88 90 LYS A O 1
ATOM 739 N N . LYS A 1 91 ? -12.882 12.816 -27.440 1.00 92.31 91 LYS A N 1
ATOM 740 C CA . LYS A 1 91 ? -12.287 11.475 -27.234 1.00 92.31 91 LYS A CA 1
ATOM 741 C C . LYS A 1 91 ? -10.769 11.502 -26.975 1.00 92.31 91 LYS A C 1
ATOM 743 O O . LYS A 1 91 ? -10.272 10.666 -26.225 1.00 92.31 91 LYS A O 1
ATOM 748 N N . CYS A 1 92 ? -10.034 12.456 -27.547 1.00 94.94 92 CYS A N 1
ATOM 749 C CA . CYS A 1 92 ? -8.607 12.670 -27.259 1.00 94.94 92 CYS A CA 1
ATOM 750 C C . CYS A 1 92 ? -8.407 13.484 -25.972 1.00 94.94 92 CYS A C 1
ATOM 752 O O . CYS A 1 92 ? -7.555 13.142 -25.161 1.00 94.94 92 CYS A O 1
ATOM 754 N N . ALA A 1 93 ? -9.266 14.472 -25.704 1.00 94.56 93 ALA A N 1
ATOM 755 C CA . ALA A 1 93 ? -9.296 15.223 -24.447 1.00 94.56 93 ALA A CA 1
ATOM 756 C C . ALA A 1 93 ? -9.458 14.313 -23.213 1.00 94.56 93 ALA A C 1
ATOM 758 O O . ALA A 1 93 ? -8.875 14.589 -22.166 1.00 94.56 93 ALA A O 1
ATOM 759 N N . GLY A 1 94 ? -10.187 13.198 -23.344 1.00 91.00 94 GLY A N 1
ATOM 760 C CA . GLY A 1 94 ? -10.227 12.132 -22.338 1.00 91.00 94 GLY A CA 1
ATOM 761 C C . GLY A 1 94 ? -8.861 11.481 -22.082 1.00 91.00 94 GLY A C 1
ATOM 762 O O . GLY A 1 94 ? -8.459 11.358 -20.930 1.00 91.00 94 GLY A O 1
ATOM 763 N N . GLN A 1 95 ? -8.112 11.136 -23.135 1.00 93.00 95 GLN A N 1
ATOM 764 C CA . GLN A 1 95 ? -6.781 10.519 -23.019 1.00 93.00 95 GLN A CA 1
ATOM 765 C C . GLN A 1 95 ? -5.707 11.497 -22.532 1.00 93.00 95 GLN A C 1
ATOM 767 O O . GLN A 1 95 ? -4.902 11.141 -21.678 1.00 93.00 95 GLN A O 1
ATOM 772 N N . HIS A 1 96 ? -5.758 12.760 -22.957 1.00 92.75 96 HIS A N 1
ATOM 773 C CA . HIS A 1 96 ? -4.968 13.830 -22.342 1.00 92.75 96 HIS A CA 1
ATOM 774 C C . HIS A 1 96 ? -5.316 14.025 -20.849 1.00 92.75 96 HIS A C 1
ATOM 776 O O . HIS A 1 96 ? -4.419 14.273 -20.049 1.00 92.75 96 HIS A O 1
ATOM 782 N N . ARG A 1 97 ? -6.585 13.803 -20.456 1.00 92.00 97 ARG A N 1
ATOM 783 C CA . ARG A 1 97 ? -7.046 13.549 -19.069 1.00 92.00 97 ARG A CA 1
ATOM 784 C C . ARG A 1 97 ? -6.098 12.606 -18.302 1.00 92.00 97 ARG A C 1
ATOM 786 O O . ARG A 1 97 ? -5.542 12.960 -17.265 1.00 92.00 97 ARG A O 1
ATOM 793 N N . PHE A 1 98 ? -5.900 11.405 -18.848 1.00 86.31 98 PHE A N 1
ATOM 794 C CA . PHE A 1 98 ? -5.082 10.334 -18.260 1.00 86.31 98 PHE A CA 1
ATOM 795 C C . PHE A 1 98 ? -3.558 10.548 -18.371 1.00 86.31 98 PHE A C 1
ATOM 797 O O . PHE A 1 98 ? -2.795 9.837 -17.716 1.00 86.31 98 PHE A O 1
ATOM 804 N N . LEU A 1 99 ? -3.084 11.525 -19.157 1.00 85.50 99 LEU A N 1
ATOM 805 C CA . LEU A 1 99 ? -1.655 11.865 -19.207 1.00 85.50 99 LEU A CA 1
ATOM 806 C C . LEU A 1 99 ? -1.161 12.593 -17.946 1.00 85.50 99 LEU A C 1
ATOM 808 O O . LEU A 1 99 ? 0.030 12.502 -17.651 1.00 85.50 99 LEU A O 1
ATOM 812 N N . GLY A 1 100 ? -2.060 13.251 -17.205 1.00 83.56 100 GLY A N 1
ATOM 813 C CA . GLY A 1 100 ? -1.759 14.006 -15.987 1.00 83.56 100 GLY A CA 1
ATOM 814 C C . GLY A 1 100 ? -1.510 15.505 -16.239 1.00 83.56 100 GLY A C 1
ATOM 815 O O . GLY A 1 100 ? -1.034 15.883 -17.311 1.00 83.56 100 GLY A O 1
ATOM 816 N N . PRO A 1 101 ? -1.819 16.387 -15.264 1.00 82.00 101 PRO A N 1
ATOM 817 C CA . PRO A 1 101 ? -1.748 17.840 -15.437 1.00 82.00 101 PRO A CA 1
ATOM 818 C C . PRO A 1 101 ? -0.320 18.399 -15.478 1.00 82.00 101 PRO A C 1
ATOM 820 O O . PRO A 1 101 ? -0.154 19.553 -15.865 1.00 82.00 101 PRO A O 1
ATOM 823 N N . SER A 1 102 ? 0.700 17.618 -15.107 1.00 81.94 102 SER A N 1
ATOM 824 C CA . SER A 1 102 ? 2.108 17.926 -15.381 1.00 81.94 102 SER A CA 1
ATOM 825 C C . SER A 1 102 ? 2.345 17.967 -16.895 1.00 81.94 102 SER A C 1
ATOM 827 O O . SER A 1 102 ? 2.803 18.978 -17.429 1.00 81.94 102 SER A O 1
ATOM 829 N N . LEU A 1 103 ? 1.939 16.915 -17.608 1.00 86.31 103 LEU A N 1
ATOM 830 C CA . LEU A 1 103 ? 2.183 16.762 -19.040 1.00 86.31 103 LEU A CA 1
ATOM 831 C C . LEU A 1 103 ? 1.136 17.461 -19.930 1.00 86.31 103 LEU A C 1
ATOM 833 O O . LEU A 1 103 ? 1.501 18.047 -20.948 1.00 86.31 103 LEU A O 1
ATOM 837 N N . SER A 1 104 ? -0.154 17.443 -19.573 1.00 94.00 104 SER A N 1
ATOM 838 C CA . SER A 1 104 ? -1.226 18.006 -20.412 1.00 94.00 104 SER A CA 1
ATOM 839 C C . SER A 1 104 ? -2.335 18.710 -19.622 1.00 94.00 104 SER A C 1
ATOM 841 O O . SER A 1 104 ? -3.015 18.130 -18.776 1.00 94.00 104 SER A O 1
ATOM 843 N N . LYS A 1 105 ? -2.559 19.988 -19.943 1.00 93.75 105 LYS A N 1
ATOM 844 C CA . LYS A 1 105 ? -3.507 20.884 -19.263 1.00 93.75 105 LYS A CA 1
ATOM 845 C C . LYS A 1 105 ? -4.729 21.123 -20.151 1.00 93.75 105 LYS A C 1
ATOM 847 O O . LYS A 1 105 ? -4.830 22.125 -20.852 1.00 93.75 105 LYS A O 1
ATOM 852 N N . VAL A 1 106 ? -5.647 20.158 -20.137 1.00 95.56 106 VAL A N 1
ATOM 853 C CA . VAL A 1 106 ? -6.853 20.152 -20.985 1.00 95.56 106 VAL A CA 1
ATOM 854 C C . VAL A 1 106 ? -7.883 21.195 -20.543 1.00 95.56 106 VAL A C 1
ATOM 856 O O . VAL A 1 106 ? -8.219 21.263 -19.359 1.00 95.56 106 VAL A O 1
ATOM 859 N N . ARG A 1 107 ? -8.427 21.949 -21.502 1.00 94.25 107 ARG A N 1
ATOM 860 C CA . ARG A 1 107 ? -9.543 22.901 -21.363 1.00 94.25 107 ARG A CA 1
ATOM 861 C C . ARG A 1 107 ? -10.551 22.746 -22.498 1.00 94.25 107 ARG A C 1
ATOM 863 O O . ARG A 1 107 ? -10.198 22.287 -23.583 1.00 94.25 107 ARG A O 1
ATOM 870 N N . SER A 1 108 ? -11.801 23.100 -22.238 1.00 92.19 108 SER A N 1
ATOM 871 C CA . SER A 1 108 ? -12.870 23.199 -23.232 1.00 92.19 108 SER A CA 1
ATOM 872 C C . SER A 1 108 ? -12.776 24.533 -23.964 1.00 92.19 108 SER A C 1
ATOM 874 O O . SER A 1 108 ? -12.597 25.566 -23.320 1.00 92.19 108 SER A O 1
ATOM 876 N N . LEU A 1 109 ? -12.956 24.536 -25.287 1.00 89.94 109 LEU A N 1
ATOM 877 C CA . LEU A 1 109 ? -13.152 25.783 -26.035 1.00 89.94 109 LEU A CA 1
ATOM 878 C C . LEU A 1 109 ? -14.523 26.407 -25.735 1.00 89.94 109 LEU A C 1
ATOM 880 O O . LEU A 1 109 ? -14.672 27.615 -25.848 1.00 89.94 109 LEU A O 1
ATOM 884 N N . LYS A 1 110 ? -15.506 25.585 -25.341 1.00 84.81 110 LYS A N 1
ATOM 885 C CA . LYS A 1 110 ? -16.912 25.983 -25.180 1.00 84.81 110 LYS A CA 1
ATOM 886 C C . LYS A 1 110 ? -17.352 26.293 -23.750 1.00 84.81 110 LYS A C 1
ATOM 888 O O . LYS A 1 110 ? -18.331 27.001 -23.560 1.00 84.81 110 LYS A O 1
ATOM 893 N N . LEU A 1 111 ? -16.695 25.700 -22.751 1.00 81.50 111 LEU A N 1
ATOM 894 C CA . LEU A 1 111 ? -17.177 25.687 -21.356 1.00 81.50 111 LEU A CA 1
ATOM 895 C C . LEU A 1 111 ? -16.251 26.428 -20.375 1.00 81.50 111 LEU A C 1
ATOM 897 O O . LEU A 1 111 ? -16.697 26.835 -19.308 1.00 81.50 111 LEU A O 1
ATOM 901 N N . ASP A 1 112 ? -14.975 26.624 -20.728 1.00 82.88 112 ASP A N 1
ATOM 902 C CA . ASP A 1 112 ? -13.959 27.228 -19.850 1.00 82.88 112 ASP A CA 1
ATOM 903 C C . ASP A 1 112 ? -13.674 28.702 -20.224 1.00 82.88 112 ASP A C 1
ATOM 905 O O . ASP A 1 112 ? -12.525 29.144 -20.184 1.00 82.88 112 ASP A O 1
ATOM 909 N N . SER A 1 113 ? -14.690 29.479 -20.626 1.00 74.56 113 SER A N 1
ATOM 910 C CA . SER A 1 113 ? -14.513 30.828 -21.211 1.00 74.56 113 SER A CA 1
ATOM 911 C C . SER A 1 113 ? -13.703 31.798 -20.335 1.00 74.56 113 SER A C 1
ATOM 913 O O . SER A 1 113 ? -12.935 32.602 -20.854 1.00 74.56 113 SER A O 1
ATOM 915 N N . SER A 1 114 ? -13.753 31.660 -19.004 1.00 79.44 114 SER A N 1
ATOM 916 C CA . SER A 1 114 ? -12.944 32.454 -18.062 1.00 79.44 114 SER A CA 1
ATOM 917 C C . SER A 1 114 ? -11.432 32.168 -18.084 1.00 79.44 114 SER A C 1
ATOM 919 O O . SER A 1 114 ? -10.688 32.807 -17.343 1.00 79.44 114 SER A O 1
ATOM 921 N N . ILE A 1 115 ? -10.976 31.173 -18.851 1.00 84.06 115 ILE A N 1
ATOM 922 C CA . ILE A 1 115 ? -9.566 30.757 -18.965 1.00 84.06 115 ILE A CA 1
ATOM 923 C C . ILE A 1 115 ? -8.954 31.218 -20.301 1.00 84.06 115 ILE A C 1
ATOM 925 O O . ILE A 1 115 ? -7.733 31.313 -20.418 1.00 84.06 115 ILE A O 1
ATOM 929 N N . TRP A 1 116 ? -9.782 31.568 -21.287 1.00 88.94 116 TRP A N 1
ATOM 930 C CA . TRP A 1 116 ? -9.348 31.990 -22.618 1.00 88.94 116 TRP A CA 1
ATOM 931 C C . TRP A 1 116 ? -9.098 33.501 -22.679 1.00 88.94 116 TRP A C 1
ATOM 933 O O . TRP A 1 116 ? -9.968 34.287 -23.048 1.00 88.94 116 TRP A O 1
ATOM 943 N N . SER A 1 117 ? -7.882 33.906 -22.305 1.00 89.56 117 SER A N 1
ATOM 944 C CA . SER A 1 117 ? -7.368 35.261 -22.544 1.00 89.56 117 SER A CA 1
ATOM 945 C C . SER A 1 117 ? -7.218 35.540 -24.048 1.00 89.56 117 SER A C 1
ATOM 947 O O . SER A 1 117 ? -7.068 34.615 -24.851 1.00 89.56 117 SER A O 1
ATOM 949 N N . ASN A 1 118 ? -7.213 36.819 -24.443 1.00 88.75 118 ASN A N 1
ATOM 950 C CA . ASN A 1 118 ? -6.928 37.196 -25.833 1.00 88.75 118 ASN A CA 1
ATOM 951 C C . ASN A 1 118 ? -5.525 36.722 -26.239 1.00 88.75 118 ASN A C 1
ATOM 953 O O . ASN A 1 118 ? -5.365 36.153 -27.309 1.00 88.75 118 ASN A O 1
ATOM 957 N N . GLU A 1 119 ? -4.544 36.863 -25.346 1.00 91.44 119 GLU A N 1
ATOM 958 C CA . GLU A 1 119 ? -3.184 36.333 -25.478 1.00 91.44 119 GLU A CA 1
ATOM 959 C C . GLU A 1 119 ? -3.155 34.818 -25.745 1.00 91.44 119 GLU A C 1
ATOM 961 O O . GLU A 1 119 ? -2.388 34.361 -26.590 1.00 91.44 119 GLU A O 1
ATOM 966 N N . LEU A 1 120 ? -3.993 34.026 -25.065 1.00 92.81 120 LEU A N 1
ATOM 967 C CA . LEU A 1 120 ? -4.057 32.576 -25.264 1.00 92.81 120 LEU A CA 1
ATOM 968 C C . LEU A 1 120 ? -4.757 32.204 -26.582 1.00 92.81 120 LEU A C 1
ATOM 970 O O . LEU A 1 120 ? -4.360 31.239 -27.232 1.00 92.81 120 LEU A O 1
ATOM 974 N N . VAL A 1 121 ? -5.760 32.973 -27.014 1.00 93.44 121 VAL A N 1
ATOM 975 C CA . VAL A 1 121 ? -6.397 32.792 -28.331 1.00 93.44 121 VAL A CA 1
ATOM 976 C C . VAL A 1 121 ? -5.443 33.192 -29.464 1.00 93.44 121 VAL A C 1
ATOM 978 O O . VAL A 1 121 ? -5.309 32.443 -30.428 1.00 93.44 121 VAL A O 1
ATOM 981 N N . GLU A 1 122 ? -4.723 34.311 -29.330 1.00 93.50 122 GLU A N 1
ATOM 982 C CA . GLU A 1 122 ? -3.651 34.727 -30.248 1.00 93.50 122 GLU A CA 1
ATOM 983 C C . GLU A 1 122 ? -2.544 33.661 -30.330 1.00 93.50 122 GLU A C 1
ATOM 985 O O . GLU A 1 122 ? -2.131 33.293 -31.427 1.00 93.50 122 GLU A O 1
ATOM 990 N N . LEU A 1 123 ? -2.130 33.082 -29.195 1.00 94.38 123 LEU A N 1
ATOM 991 C CA . LEU A 1 123 ? -1.163 31.980 -29.152 1.00 94.38 123 LEU A CA 1
ATOM 992 C C . LEU A 1 123 ? -1.655 30.748 -29.935 1.00 94.38 123 LEU A C 1
ATOM 994 O O . LEU A 1 123 ? -0.902 30.180 -30.721 1.00 94.38 123 LEU A O 1
ATOM 998 N N . PHE A 1 124 ? -2.915 30.336 -29.767 1.00 95.50 124 PHE A N 1
ATOM 999 C CA . PHE A 1 124 ? -3.476 29.190 -30.499 1.00 95.50 124 PHE A CA 1
ATOM 1000 C C . PHE A 1 124 ? -3.706 29.452 -31.998 1.00 95.50 124 PHE A C 1
ATOM 1002 O O . PHE A 1 124 ? -3.758 28.495 -32.778 1.00 95.50 124 PHE A O 1
ATOM 1009 N N . LEU A 1 125 ? -3.818 30.719 -32.405 1.00 93.62 125 LEU A N 1
ATOM 1010 C CA . LEU A 1 125 ? -3.875 31.138 -33.806 1.00 93.62 125 LEU A CA 1
ATOM 1011 C C . LEU A 1 125 ? -2.500 31.126 -34.478 1.00 93.62 125 LEU A C 1
ATOM 1013 O O . LEU A 1 125 ? -2.389 30.593 -35.580 1.00 93.62 125 LEU A O 1
ATOM 1017 N N . GLU A 1 126 ? -1.481 31.673 -33.813 1.00 92.31 126 GLU A N 1
ATOM 1018 C CA . GLU A 1 126 ? -0.098 31.739 -34.309 1.00 92.31 126 GLU A CA 1
ATOM 1019 C C . GLU A 1 126 ? 0.541 30.344 -34.391 1.00 92.31 126 GLU A C 1
ATOM 1021 O O . GLU A 1 126 ? 1.213 30.000 -35.362 1.00 92.31 126 GLU A O 1
ATOM 1026 N N . VAL A 1 127 ? 0.295 29.505 -33.379 1.00 94.00 127 VAL A N 1
ATOM 1027 C CA . VAL A 1 127 ? 0.843 28.147 -33.308 1.00 94.00 127 VAL A CA 1
ATOM 1028 C C . VAL A 1 127 ? 0.111 27.218 -34.272 1.00 94.00 127 VAL A C 1
ATOM 1030 O O . VAL A 1 127 ? 0.695 26.755 -35.249 1.00 94.00 127 VAL A O 1
ATOM 1033 N N . GLY A 1 128 ? -1.168 26.939 -34.021 1.00 94.31 128 GLY A N 1
ATOM 1034 C CA . GLY A 1 128 ? -1.931 25.947 -34.775 1.00 94.31 128 GLY A CA 1
ATOM 1035 C C . GLY A 1 128 ? -1.466 24.489 -34.600 1.00 94.31 128 GLY A C 1
ATOM 1036 O O . GLY A 1 128 ? -0.303 24.179 -34.323 1.00 94.31 128 GLY A O 1
ATOM 1037 N N . ASN A 1 129 ? -2.388 23.554 -34.826 1.00 95.69 129 ASN A N 1
ATOM 1038 C CA . ASN A 1 129 ? -2.111 22.115 -34.776 1.00 95.69 129 ASN A CA 1
ATOM 1039 C C . ASN A 1 129 ? -1.018 21.655 -35.750 1.00 95.69 129 ASN A C 1
ATOM 1041 O O . ASN A 1 129 ? -0.349 20.660 -35.471 1.00 95.69 129 ASN A O 1
ATOM 1045 N N . GLU A 1 130 ? -0.831 22.346 -36.876 1.00 94.25 130 GLU A N 1
ATOM 1046 C CA . GLU A 1 130 ? 0.199 22.010 -37.863 1.00 94.25 130 GLU A CA 1
ATOM 1047 C C . GLU A 1 130 ? 1.611 22.229 -37.304 1.00 94.25 130 GLU A C 1
ATOM 1049 O O . GLU A 1 130 ? 2.388 21.274 -37.232 1.00 94.25 130 GLU A O 1
ATOM 1054 N N . ASN A 1 131 ? 1.932 23.430 -36.803 1.00 93.81 131 ASN A N 1
ATOM 1055 C CA . ASN A 1 131 ? 3.259 23.689 -36.236 1.00 93.81 131 ASN A CA 1
ATOM 1056 C C . ASN A 1 131 ? 3.482 22.894 -34.940 1.00 93.81 131 ASN A C 1
ATOM 1058 O O . ASN A 1 131 ? 4.575 22.364 -34.731 1.00 93.81 131 ASN A O 1
ATOM 1062 N N . ALA A 1 132 ? 2.451 22.719 -34.106 1.00 93.12 132 ALA A N 1
ATOM 1063 C CA . ALA A 1 132 ? 2.545 21.879 -32.912 1.00 93.12 132 ALA A CA 1
ATOM 1064 C C . ALA A 1 132 ? 2.865 20.408 -33.258 1.00 93.12 132 ALA A C 1
ATOM 1066 O O . ALA A 1 132 ? 3.731 19.795 -32.629 1.00 93.12 132 ALA A O 1
ATOM 1067 N N . ASN A 1 133 ? 2.240 19.839 -34.296 1.00 94.19 133 ASN A N 1
ATOM 1068 C CA . ASN A 1 133 ? 2.583 18.502 -34.790 1.00 94.19 133 ASN A CA 1
ATOM 1069 C C . ASN A 1 133 ? 3.920 18.468 -35.556 1.00 94.19 133 ASN A C 1
ATOM 1071 O O . ASN A 1 133 ? 4.579 17.431 -35.528 1.00 94.19 133 ASN A O 1
ATOM 1075 N N . SER A 1 134 ? 4.393 19.580 -36.135 1.00 92.38 134 SER A N 1
ATOM 1076 C CA . SER A 1 134 ? 5.755 19.683 -36.696 1.00 92.38 134 SER A CA 1
ATOM 1077 C C . SER A 1 134 ? 6.860 19.483 -35.644 1.00 92.38 134 SER A C 1
ATOM 1079 O O . SER A 1 134 ? 8.001 19.169 -35.992 1.00 92.38 134 SER A O 1
ATOM 1081 N N . PHE A 1 135 ? 6.515 19.610 -34.356 1.00 90.12 135 PHE A N 1
ATOM 1082 C CA . PHE A 1 135 ? 7.296 19.063 -33.252 1.00 90.12 135 PHE A CA 1
ATOM 1083 C C . PHE A 1 135 ? 6.816 17.662 -32.842 1.00 90.12 135 PHE A C 1
ATOM 1085 O O . PHE A 1 135 ? 7.591 16.715 -32.931 1.00 90.12 135 PHE A O 1
ATOM 1092 N N . TRP A 1 136 ? 5.564 17.508 -32.388 1.00 92.00 136 TRP A N 1
ATOM 1093 C CA . TRP A 1 136 ? 5.084 16.305 -31.676 1.00 92.00 136 TRP A CA 1
ATOM 1094 C C . TRP A 1 136 ? 4.882 15.044 -32.532 1.00 92.00 136 TRP A C 1
ATOM 1096 O O . TRP A 1 136 ? 4.732 13.958 -31.974 1.00 92.00 136 TRP A O 1
ATOM 1106 N N . ALA A 1 137 ? 4.840 15.171 -33.857 1.00 90.44 137 ALA A N 1
ATOM 1107 C CA . ALA A 1 137 ? 4.608 14.083 -34.809 1.00 90.44 137 ALA A CA 1
ATOM 1108 C C . ALA A 1 137 ? 5.579 14.125 -36.008 1.00 90.44 137 ALA A C 1
ATOM 1110 O O . ALA A 1 137 ? 5.318 13.507 -37.037 1.00 90.44 137 ALA A O 1
ATOM 1111 N N . ALA A 1 138 ? 6.704 14.838 -35.880 1.00 90.00 138 ALA A N 1
ATOM 1112 C CA . ALA A 1 138 ? 7.686 15.063 -36.943 1.00 90.00 138 ALA A CA 1
ATOM 1113 C C . ALA A 1 138 ? 8.257 13.777 -37.572 1.00 90.00 138 ALA A C 1
ATOM 1115 O O . ALA A 1 138 ? 8.673 13.790 -38.729 1.00 90.00 138 ALA A O 1
ATOM 1116 N N . SER A 1 139 ? 8.295 12.682 -36.808 1.00 88.88 139 SER A N 1
ATOM 1117 C CA . SER A 1 139 ? 8.763 11.359 -37.242 1.00 88.88 139 SER A CA 1
ATOM 1118 C C . SER A 1 139 ? 7.703 10.259 -37.076 1.00 88.88 139 SER A C 1
ATOM 1120 O O . SER A 1 139 ? 8.046 9.086 -36.941 1.00 88.88 139 SER A O 1
ATOM 1122 N N . LEU A 1 140 ? 6.412 10.618 -37.073 1.00 89.94 140 LEU A N 1
ATOM 1123 C CA . LEU A 1 140 ? 5.297 9.667 -36.998 1.00 89.94 140 LEU A CA 1
ATOM 1124 C C . LEU A 1 140 ? 5.147 8.887 -38.325 1.00 89.94 140 LEU A C 1
ATOM 1126 O O . LEU A 1 140 ? 4.874 9.514 -39.350 1.00 89.94 140 LEU A O 1
ATOM 1130 N N . PRO A 1 141 ? 5.283 7.544 -38.340 1.00 87.19 141 PRO A N 1
ATOM 1131 C CA . PRO A 1 141 ? 4.985 6.736 -39.524 1.00 87.19 141 PRO A CA 1
ATOM 1132 C C . PRO A 1 141 ? 3.488 6.746 -39.846 1.00 87.19 141 PRO A C 1
ATOM 1134 O O . PRO A 1 141 ? 2.659 6.776 -38.933 1.00 87.19 141 PRO A O 1
ATOM 1137 N N . LEU A 1 142 ? 3.138 6.643 -41.132 1.00 83.19 142 LEU A N 1
ATOM 1138 C CA . LEU A 1 142 ? 1.744 6.659 -41.595 1.00 83.19 142 LEU A CA 1
ATOM 1139 C C . LEU A 1 142 ? 0.930 5.488 -41.003 1.00 83.19 142 LEU A C 1
ATOM 1141 O O . LEU A 1 142 ? -0.271 5.593 -40.777 1.00 83.19 142 LEU A O 1
ATOM 1145 N N . GLU A 1 143 ? 1.606 4.376 -40.719 1.00 82.81 143 GLU A N 1
ATOM 1146 C CA . GLU A 1 143 ? 1.060 3.141 -40.158 1.00 82.81 143 GLU A CA 1
ATOM 1147 C C . GLU A 1 143 ? 0.797 3.219 -38.642 1.00 82.81 143 GLU A C 1
ATOM 1149 O O . GLU A 1 143 ? 0.027 2.416 -38.115 1.00 82.81 143 GLU A O 1
ATOM 1154 N N . GLU A 1 144 ? 1.414 4.172 -37.931 1.00 82.06 144 GLU A N 1
ATOM 1155 C CA . GLU A 1 144 ? 1.148 4.445 -36.508 1.00 82.06 144 GLU A CA 1
ATOM 1156 C C . GLU A 1 144 ? 0.201 5.647 -36.303 1.00 82.06 144 GLU A C 1
ATOM 1158 O O . GLU A 1 144 ? -0.049 6.046 -35.162 1.00 82.06 144 GLU A O 1
ATOM 1163 N N . GLU A 1 145 ? -0.368 6.211 -37.376 1.00 87.81 145 GLU A N 1
ATOM 1164 C CA . GLU A 1 145 ? -1.381 7.265 -37.282 1.00 87.81 145 GLU A CA 1
ATOM 1165 C C . GLU A 1 145 ? -2.681 6.775 -36.630 1.00 87.81 145 GLU A C 1
ATOM 1167 O O . GLU A 1 145 ? -3.266 5.746 -36.975 1.00 87.81 145 GLU A O 1
ATOM 1172 N N . LEU A 1 146 ? -3.190 7.570 -35.690 1.00 89.44 146 LEU A N 1
ATOM 1173 C CA . LEU A 1 146 ? -4.408 7.255 -34.961 1.00 89.44 146 LEU A CA 1
ATOM 1174 C C . LEU A 1 146 ? -5.654 7.564 -35.807 1.00 89.44 146 LEU A C 1
ATOM 1176 O O . LEU A 1 146 ? -5.997 8.719 -36.045 1.00 89.44 146 LEU A O 1
ATOM 1180 N N . HIS A 1 147 ? -6.399 6.538 -36.211 1.00 83.75 147 HIS A N 1
ATOM 1181 C CA . HIS A 1 147 ? -7.662 6.733 -36.928 1.00 83.75 147 HIS A CA 1
ATOM 1182 C C . HIS A 1 147 ? -8.786 7.276 -36.017 1.00 83.75 147 HIS A C 1
ATOM 1184 O O . HIS A 1 147 ? -8.856 6.948 -34.829 1.00 83.75 147 HIS A O 1
ATOM 1190 N N . MET A 1 148 ? -9.736 8.043 -36.575 1.00 82.19 148 MET A N 1
ATOM 1191 C CA . MET A 1 148 ? -10.899 8.582 -35.840 1.00 82.19 148 MET A CA 1
ATOM 1192 C C . MET A 1 148 ? -11.652 7.505 -35.045 1.00 82.19 148 MET A C 1
ATOM 1194 O O . MET A 1 148 ? -12.001 7.720 -33.881 1.00 82.19 148 MET A O 1
ATOM 1198 N N . GLY A 1 149 ? -11.867 6.341 -35.670 1.00 80.00 149 GLY A N 1
ATOM 1199 C CA . GLY A 1 149 ? -12.568 5.186 -35.101 1.00 80.00 149 GLY A CA 1
ATOM 1200 C C . GLY A 1 149 ? -11.709 4.246 -34.249 1.00 80.00 149 GLY A C 1
ATOM 1201 O O . GLY A 1 149 ? -12.178 3.163 -33.919 1.00 80.00 149 GLY A O 1
ATOM 1202 N N . ALA A 1 150 ? -10.465 4.608 -33.915 1.00 83.81 150 ALA A N 1
ATOM 1203 C CA . ALA A 1 150 ? -9.598 3.769 -33.089 1.00 83.81 150 ALA A CA 1
ATOM 1204 C C . ALA A 1 150 ? -10.157 3.565 -31.668 1.00 83.81 150 ALA A C 1
ATOM 1206 O O . ALA A 1 150 ? -10.698 4.506 -31.060 1.00 83.81 150 ALA A O 1
ATOM 1207 N N . SER A 1 151 ? -9.968 2.343 -31.161 1.00 82.62 151 SER A N 1
ATOM 1208 C CA . SER A 1 151 ? -10.387 1.873 -29.831 1.00 82.62 151 SER A CA 1
ATOM 1209 C C . SER A 1 151 ? -9.792 2.706 -28.683 1.00 82.62 151 SER A C 1
ATOM 1211 O O . SER A 1 151 ? -8.775 3.383 -28.887 1.00 82.62 151 SER A O 1
ATOM 1213 N N . PRO A 1 152 ? -10.394 2.693 -27.475 1.00 78.88 152 PRO A N 1
ATOM 1214 C CA . PRO A 1 152 ? -9.848 3.396 -26.313 1.00 78.88 152 PRO A CA 1
ATOM 1215 C C . PRO A 1 152 ? -8.394 3.012 -26.004 1.00 78.88 152 PRO A C 1
ATOM 1217 O O . PRO A 1 152 ? -7.594 3.886 -25.671 1.00 78.88 152 PRO A O 1
ATOM 1220 N N . GLU A 1 153 ? -8.035 1.744 -26.193 1.00 77.06 153 GLU A N 1
ATOM 1221 C CA . GLU A 1 153 ? -6.726 1.165 -25.883 1.00 77.06 153 GLU A CA 1
ATOM 1222 C C . GLU A 1 153 ? -5.674 1.649 -26.889 1.00 77.06 153 GLU A C 1
ATOM 1224 O O . GLU A 1 153 ? -4.662 2.230 -26.498 1.00 77.06 153 GLU A O 1
ATOM 1229 N N . GLN A 1 154 ? -5.957 1.526 -28.195 1.00 78.62 154 GLN A N 1
ATOM 1230 C CA . GLN A 1 154 ? -5.111 2.091 -29.260 1.00 78.62 154 GLN A CA 1
ATOM 1231 C C . GLN A 1 154 ? -4.918 3.601 -29.070 1.00 78.62 154 GLN A C 1
ATOM 1233 O O . GLN A 1 154 ? -3.817 4.125 -29.258 1.00 78.62 154 GLN A O 1
ATOM 1238 N N . ARG A 1 155 ? -5.980 4.306 -28.654 1.00 88.81 155 ARG A N 1
ATOM 1239 C CA . ARG A 1 155 ? -5.929 5.738 -28.359 1.00 88.81 155 ARG A CA 1
ATOM 1240 C C . ARG A 1 155 ? -4.995 6.019 -27.182 1.00 88.81 155 ARG A C 1
ATOM 1242 O O . ARG A 1 155 ? -4.126 6.877 -27.320 1.00 88.81 155 ARG A O 1
ATOM 1249 N N . ALA A 1 156 ? -5.112 5.290 -26.074 1.00 81.75 156 ALA A N 1
ATOM 1250 C CA . ALA A 1 156 ? -4.235 5.437 -24.912 1.00 81.75 156 ALA A CA 1
ATOM 1251 C C . ALA A 1 156 ? -2.755 5.176 -25.260 1.00 81.75 156 ALA A C 1
ATOM 1253 O O . ALA A 1 156 ? -1.890 5.985 -24.914 1.00 81.75 156 ALA A O 1
ATOM 1254 N N . THR A 1 157 ? -2.453 4.107 -26.009 1.00 81.75 157 THR A N 1
ATOM 1255 C CA . THR A 1 157 ? -1.085 3.798 -26.466 1.00 81.75 157 THR A CA 1
ATOM 1256 C C . THR A 1 157 ? -0.510 4.903 -27.355 1.00 81.75 157 THR A C 1
ATOM 1258 O O . THR A 1 157 ? 0.637 5.305 -27.156 1.00 81.75 157 THR A O 1
ATOM 1261 N N . PHE A 1 158 ? -1.292 5.443 -28.296 1.00 90.81 158 PHE A N 1
ATOM 1262 C CA . PHE A 1 158 ? -0.840 6.530 -29.171 1.00 90.81 158 PHE A CA 1
ATOM 1263 C C . PHE A 1 158 ? -0.480 7.800 -28.389 1.00 90.81 158 PHE A C 1
ATOM 1265 O O . PHE A 1 158 ? 0.592 8.366 -28.598 1.00 90.81 158 PHE A O 1
ATOM 1272 N N . HIS A 1 159 ? -1.333 8.232 -27.453 1.00 92.31 159 HIS A N 1
ATOM 1273 C CA . HIS A 1 159 ? -1.094 9.459 -26.682 1.00 92.31 159 HIS A CA 1
ATOM 1274 C C . HIS A 1 159 ? 0.103 9.304 -25.728 1.00 92.31 159 HIS A C 1
ATOM 1276 O O . HIS A 1 159 ? 0.875 10.250 -25.560 1.00 92.31 159 HIS A O 1
ATOM 1282 N N . ARG A 1 160 ? 0.314 8.100 -25.168 1.00 87.44 160 ARG A N 1
ATOM 1283 C CA . ARG A 1 160 ? 1.516 7.764 -24.386 1.00 87.44 160 ARG A CA 1
ATOM 1284 C C . ARG A 1 160 ? 2.786 7.892 -25.240 1.00 87.44 160 ARG A C 1
ATOM 1286 O O . ARG A 1 160 ? 3.674 8.660 -24.872 1.00 87.44 160 ARG A O 1
ATOM 1293 N N . ARG A 1 161 ? 2.817 7.255 -26.420 1.00 87.31 161 ARG A N 1
ATOM 1294 C CA . ARG A 1 161 ? 3.936 7.330 -27.382 1.00 87.31 161 ARG A CA 1
ATOM 1295 C C . ARG A 1 161 ? 4.236 8.754 -27.844 1.00 87.31 161 ARG A C 1
ATOM 1297 O O . ARG A 1 161 ? 5.394 9.160 -27.874 1.00 87.31 161 ARG A O 1
ATOM 1304 N N . LYS A 1 162 ? 3.197 9.519 -28.195 1.00 91.38 162 LYS A N 1
ATOM 1305 C CA . LYS A 1 162 ? 3.324 10.870 -28.757 1.00 91.38 162 LYS A CA 1
ATOM 1306 C C . LYS A 1 162 ? 3.804 11.898 -27.730 1.00 91.38 162 LYS A C 1
ATOM 1308 O O . LYS A 1 162 ? 4.729 12.646 -28.024 1.00 91.38 162 LYS A O 1
ATOM 1313 N N . TYR A 1 163 ? 3.213 11.921 -26.533 1.00 91.38 163 TYR A N 1
ATOM 1314 C CA . TYR A 1 163 ? 3.429 13.010 -25.570 1.00 91.38 163 TYR A CA 1
ATOM 1315 C C . TYR A 1 163 ? 4.296 12.638 -24.363 1.00 91.38 163 TYR A C 1
ATOM 1317 O O . TYR A 1 163 ? 5.097 13.466 -23.924 1.00 91.38 163 TYR A O 1
ATOM 1325 N N . ARG A 1 164 ? 4.169 11.414 -23.826 1.00 84.69 164 ARG A N 1
ATOM 1326 C CA . ARG A 1 164 ? 4.940 10.969 -22.649 1.00 84.69 164 ARG A CA 1
ATOM 1327 C C . ARG A 1 164 ? 6.309 10.436 -23.067 1.00 84.69 164 ARG A C 1
ATOM 1329 O O . ARG A 1 164 ? 7.318 11.014 -22.691 1.00 84.69 164 ARG A O 1
ATOM 1336 N N . GLU A 1 165 ? 6.331 9.416 -23.921 1.00 82.94 165 GLU A N 1
ATOM 1337 C CA . GLU A 1 165 ? 7.559 8.794 -24.454 1.00 82.94 165 GLU A CA 1
ATOM 1338 C C . GLU A 1 165 ? 8.239 9.660 -25.537 1.00 82.94 165 GLU A C 1
ATOM 1340 O O . GLU A 1 165 ? 9.411 9.476 -25.851 1.00 82.94 165 GLU A O 1
ATOM 1345 N N . ARG A 1 166 ? 7.496 10.608 -26.130 1.00 85.56 166 ARG A N 1
ATOM 1346 C CA . ARG A 1 166 ? 7.936 11.529 -27.202 1.00 85.56 166 ARG A CA 1
ATOM 1347 C C . ARG A 1 166 ? 8.537 10.842 -28.430 1.00 85.56 166 ARG A C 1
ATOM 1349 O O . ARG A 1 166 ? 9.339 11.446 -29.141 1.00 85.56 166 ARG A O 1
ATOM 1356 N N . LYS A 1 167 ? 8.118 9.605 -28.713 1.00 84.62 167 LYS A N 1
ATOM 1357 C CA . LYS A 1 167 ? 8.658 8.728 -29.766 1.00 84.62 167 LYS A CA 1
ATOM 1358 C C . LYS A 1 167 ? 8.755 9.409 -31.140 1.00 84.62 167 LYS A C 1
ATOM 1360 O O . LYS A 1 167 ? 9.695 9.147 -31.881 1.00 84.62 167 LYS A O 1
ATOM 1365 N N . TYR A 1 168 ? 7.796 10.276 -31.465 1.00 88.00 168 TYR A N 1
ATOM 1366 C CA . TYR A 1 168 ? 7.668 10.919 -32.778 1.00 88.00 168 TYR A CA 1
ATOM 1367 C C . TYR A 1 168 ? 8.181 12.371 -32.822 1.00 88.00 168 TYR A C 1
ATOM 1369 O O . TYR A 1 168 ? 7.860 13.100 -33.765 1.00 88.00 168 TYR A O 1
ATOM 1377 N N . ARG A 1 169 ? 8.907 12.834 -31.789 1.00 86.38 169 ARG A N 1
ATOM 1378 C CA . ARG A 1 169 ? 9.316 14.244 -31.694 1.00 86.38 169 ARG A CA 1
ATOM 1379 C C . ARG A 1 169 ? 10.371 14.633 -32.730 1.00 86.38 169 ARG A C 1
ATOM 1381 O O . ARG A 1 169 ? 11.257 13.846 -33.066 1.00 86.38 169 ARG A O 1
ATOM 1388 N N . ARG A 1 170 ? 10.359 15.904 -33.130 1.00 83.06 170 ARG A N 1
ATOM 1389 C CA . ARG A 1 170 ? 11.501 16.552 -33.787 1.00 83.06 170 ARG A CA 1
ATOM 1390 C C . ARG A 1 170 ? 12.702 16.568 -32.833 1.00 83.06 170 ARG A C 1
ATOM 1392 O O . ARG A 1 170 ? 12.571 16.946 -31.672 1.00 83.06 170 ARG A O 1
ATOM 1399 N N . VAL A 1 171 ? 13.874 16.175 -33.329 1.00 75.19 171 VAL A N 1
ATOM 1400 C CA . VAL A 1 171 ? 15.136 16.196 -32.570 1.00 75.19 171 VAL A CA 1
ATOM 1401 C C . VAL A 1 171 ? 15.946 17.433 -32.964 1.00 75.19 171 VAL A C 1
ATOM 1403 O O . VAL A 1 171 ? 16.224 17.643 -34.145 1.00 75.19 171 VAL A O 1
ATOM 1406 N N . LEU A 1 172 ? 16.338 18.249 -31.981 1.00 74.06 172 LEU A N 1
ATOM 1407 C CA . LEU A 1 172 ? 17.224 19.402 -32.177 1.00 74.06 172 LEU A CA 1
ATOM 1408 C C . LEU A 1 172 ? 18.690 18.940 -32.167 1.00 74.06 172 LEU A C 1
ATOM 1410 O O . LEU A 1 172 ? 19.308 18.806 -31.116 1.00 74.06 172 LEU A O 1
ATOM 1414 N N . GLY A 1 173 ? 19.244 18.669 -33.351 1.00 54.56 173 GLY A N 1
ATOM 1415 C CA . GLY A 1 173 ? 20.556 18.031 -33.538 1.00 54.56 173 GLY A CA 1
ATOM 1416 C C . GLY A 1 173 ? 21.798 18.887 -33.242 1.00 54.56 173 GLY A C 1
ATOM 1417 O O . GLY A 1 173 ? 22.795 18.733 -33.942 1.00 54.56 173 GLY A O 1
ATOM 1418 N N . SER A 1 174 ? 21.745 19.813 -32.279 1.00 59.09 174 SER A N 1
ATOM 1419 C CA . SER A 1 174 ? 22.844 20.755 -31.991 1.00 59.09 174 SER A CA 1
ATOM 1420 C C . SER A 1 174 ? 22.959 21.230 -30.534 1.00 59.09 174 SER A C 1
ATOM 1422 O O . SER A 1 174 ? 23.784 22.096 -30.251 1.00 59.09 174 SER A O 1
ATOM 1424 N N . LEU A 1 175 ? 22.137 20.714 -29.615 1.00 65.94 175 LEU A N 1
ATOM 1425 C CA . LEU A 1 175 ? 22.167 21.057 -28.188 1.00 65.94 175 LEU A CA 1
ATOM 1426 C C . LEU A 1 175 ? 22.314 19.757 -27.390 1.00 65.94 175 LEU A C 1
ATOM 1428 O O . LEU A 1 175 ? 21.472 18.871 -27.514 1.00 65.94 175 LEU A O 1
ATOM 1432 N N . HIS A 1 176 ? 23.384 19.635 -26.600 1.00 65.44 176 HIS A N 1
ATOM 1433 C CA . HIS A 1 176 ? 23.741 18.381 -25.910 1.00 65.44 176 HIS A CA 1
ATOM 1434 C C . HIS A 1 176 ? 23.727 18.483 -24.378 1.00 65.44 176 HIS A C 1
ATOM 1436 O O . HIS A 1 176 ? 23.804 17.468 -23.693 1.00 65.44 176 HIS A O 1
ATOM 1442 N N . ASN A 1 177 ? 23.595 19.692 -23.827 1.00 77.94 177 ASN A N 1
ATOM 1443 C CA . ASN A 1 177 ? 23.646 19.944 -22.388 1.00 77.94 177 ASN A CA 1
ATOM 1444 C C . ASN A 1 177 ? 22.478 20.854 -21.978 1.00 77.94 177 ASN A C 1
ATOM 1446 O O . ASN A 1 177 ? 22.238 21.864 -22.646 1.00 77.94 177 ASN A O 1
ATOM 1450 N N . GLN A 1 178 ? 21.824 20.577 -20.841 1.00 82.88 178 GLN A N 1
ATOM 1451 C CA . GLN A 1 178 ? 20.743 21.417 -20.292 1.00 82.88 178 GLN A CA 1
ATOM 1452 C C . GLN A 1 178 ? 21.077 22.918 -20.265 1.00 82.88 178 GLN A C 1
ATOM 1454 O O . GLN A 1 178 ? 20.213 23.743 -20.539 1.00 82.88 178 GLN A O 1
ATOM 1459 N N . GLU A 1 179 ? 22.322 23.286 -19.957 1.00 84.81 179 GLU A N 1
ATOM 1460 C CA . GLU A 1 179 ? 22.736 24.690 -19.880 1.00 84.81 179 GLU A CA 1
ATOM 1461 C C . GLU A 1 179 ? 22.678 25.398 -21.245 1.00 84.81 179 GLU A C 1
ATOM 1463 O O . GLU A 1 179 ? 22.193 26.521 -21.336 1.00 84.81 179 GLU A O 1
ATOM 1468 N N . GLN A 1 180 ? 23.067 24.722 -22.332 1.00 86.31 180 GLN A N 1
ATOM 1469 C CA . GLN A 1 180 ? 22.931 25.262 -23.691 1.00 86.31 180 GLN A CA 1
ATOM 1470 C C . GLN A 1 180 ? 21.454 25.415 -24.079 1.00 86.31 180 GLN A C 1
ATOM 1472 O O . GLN A 1 180 ? 21.072 26.403 -24.699 1.00 86.31 180 GLN A O 1
ATOM 1477 N N . LEU A 1 181 ? 20.618 24.452 -23.679 1.00 87.81 181 LEU A N 1
ATOM 1478 C CA . LEU A 1 181 ? 19.177 24.447 -23.929 1.00 87.81 181 LEU A CA 1
ATOM 1479 C C . LEU A 1 181 ? 18.450 25.561 -23.142 1.00 87.81 181 LEU A C 1
ATOM 1481 O O . LEU A 1 181 ? 17.580 26.241 -23.685 1.00 87.81 181 LEU A O 1
ATOM 1485 N N . ASN A 1 182 ? 18.867 25.817 -21.899 1.00 90.38 182 ASN A N 1
ATOM 1486 C CA . ASN A 1 182 ? 18.409 26.941 -21.079 1.00 90.38 182 ASN A CA 1
ATOM 1487 C C . ASN A 1 182 ? 18.852 28.295 -21.660 1.00 90.38 182 ASN A C 1
ATOM 1489 O O . ASN A 1 182 ? 18.050 29.224 -21.730 1.00 90.38 182 ASN A O 1
ATOM 1493 N N . GLN A 1 183 ? 20.110 28.419 -22.099 1.00 89.38 183 GLN A N 1
ATOM 1494 C CA . GLN A 1 183 ? 20.627 29.645 -22.720 1.00 89.38 183 GLN A CA 1
ATOM 1495 C C . GLN A 1 183 ? 19.941 29.939 -24.063 1.00 89.38 183 GLN A C 1
ATOM 1497 O O . GLN A 1 183 ? 19.594 31.091 -24.328 1.00 89.38 183 GLN A O 1
ATOM 1502 N N . ALA A 1 184 ? 19.672 28.908 -24.870 1.00 90.44 184 ALA A N 1
ATOM 1503 C CA . ALA A 1 184 ? 18.875 29.023 -26.088 1.00 90.44 184 ALA A CA 1
ATOM 1504 C C . ALA A 1 184 ? 17.450 29.518 -25.784 1.00 90.44 184 ALA A C 1
ATOM 1506 O O . ALA A 1 184 ? 16.986 30.446 -26.445 1.00 90.44 184 ALA A O 1
ATOM 1507 N N . LEU A 1 185 ? 16.791 28.993 -24.739 1.00 92.56 185 LEU A N 1
ATOM 1508 C CA . LEU A 1 185 ? 15.481 29.493 -24.303 1.00 92.56 185 LEU A CA 1
ATOM 1509 C C . LEU A 1 185 ? 15.550 30.975 -23.903 1.00 92.56 185 LEU A C 1
ATOM 1511 O O . LEU A 1 185 ? 14.743 31.768 -24.377 1.00 92.56 185 LEU A O 1
ATOM 1515 N N . CYS A 1 186 ? 16.537 31.371 -23.094 1.00 91.94 186 CYS A N 1
ATOM 1516 C CA . CYS A 1 186 ? 16.747 32.767 -22.692 1.00 91.94 186 CYS A CA 1
ATOM 1517 C C . CYS A 1 186 ? 16.988 33.721 -23.876 1.00 91.94 186 CYS A C 1
ATOM 1519 O O . CYS A 1 186 ? 16.609 34.889 -23.794 1.00 91.94 186 CYS A O 1
ATOM 1521 N N . ALA A 1 187 ? 17.586 33.244 -24.972 1.00 91.38 187 ALA A N 1
ATOM 1522 C CA . ALA A 1 187 ? 17.737 34.014 -26.206 1.00 91.38 187 ALA A CA 1
ATOM 1523 C C . ALA A 1 187 ? 16.430 34.070 -27.023 1.00 91.38 187 ALA A C 1
ATOM 1525 O O . ALA A 1 187 ? 16.032 35.148 -27.469 1.00 91.38 187 ALA A O 1
ATOM 1526 N N . ALA A 1 188 ? 15.740 32.935 -27.183 1.00 93.12 188 ALA A N 1
ATOM 1527 C CA . ALA A 1 188 ? 14.507 32.827 -27.963 1.00 93.12 188 ALA A CA 1
ATOM 1528 C C . ALA A 1 188 ? 13.374 33.696 -27.394 1.00 93.12 188 ALA A C 1
ATOM 1530 O O . ALA A 1 188 ? 12.738 34.434 -28.140 1.00 93.12 188 ALA A O 1
ATOM 1531 N N . VAL A 1 189 ? 13.179 33.707 -26.069 1.00 93.06 189 VAL A N 1
ATOM 1532 C CA . VAL A 1 189 ? 12.073 34.437 -25.410 1.00 93.06 189 VAL A CA 1
ATOM 1533 C C . VAL A 1 189 ? 12.173 35.967 -25.491 1.00 93.06 189 VAL A C 1
ATOM 1535 O O . VAL A 1 189 ? 11.241 36.660 -25.091 1.00 93.06 189 VAL A O 1
ATOM 1538 N N . VAL A 1 190 ? 13.290 36.509 -25.986 1.00 91.88 190 VAL A N 1
ATOM 1539 C CA . VAL A 1 190 ? 13.474 37.945 -26.266 1.00 91.88 190 VAL A CA 1
ATOM 1540 C C . VAL A 1 190 ? 13.066 38.292 -27.707 1.00 91.88 190 VAL A C 1
ATOM 1542 O O . VAL A 1 190 ? 12.688 39.431 -27.992 1.00 91.88 190 VAL A O 1
ATOM 1545 N N . LEU A 1 191 ? 13.100 37.314 -28.615 1.00 93.00 191 LEU A N 1
ATOM 1546 C CA . LEU A 1 191 ? 12.726 37.446 -30.021 1.00 93.00 191 LEU A CA 1
ATOM 1547 C C . LEU A 1 191 ? 11.240 37.097 -30.234 1.00 93.00 191 LEU A C 1
ATOM 1549 O O . LEU A 1 191 ? 10.668 36.347 -29.443 1.00 93.00 191 LEU A O 1
ATOM 1553 N N . PRO A 1 192 ? 10.596 37.604 -31.303 1.00 89.25 192 PRO A N 1
ATOM 1554 C CA . PRO A 1 192 ? 9.199 37.305 -31.624 1.00 89.25 192 PRO A CA 1
ATOM 1555 C C . PRO A 1 192 ? 9.026 35.915 -32.269 1.00 89.25 192 PRO A C 1
ATOM 1557 O O . PRO A 1 192 ? 8.314 35.780 -33.257 1.00 89.25 192 PRO A O 1
ATOM 1560 N N . ASP A 1 193 ? 9.693 34.887 -31.733 1.00 90.94 193 ASP A N 1
ATOM 1561 C CA . ASP A 1 193 ? 9.583 33.500 -32.196 1.00 90.94 193 ASP A CA 1
ATOM 1562 C C . ASP A 1 193 ? 8.972 32.608 -31.105 1.00 90.94 193 ASP A C 1
ATOM 1564 O O . ASP A 1 193 ? 9.622 32.169 -30.148 1.00 90.94 193 ASP A O 1
ATOM 1568 N N . VAL A 1 194 ? 7.669 32.366 -31.245 1.00 92.88 194 VAL A N 1
ATOM 1569 C CA . VAL A 1 194 ? 6.909 31.465 -30.373 1.00 92.88 194 VAL A CA 1
ATOM 1570 C C . VAL A 1 194 ? 7.254 30.003 -30.665 1.00 92.88 194 VAL A C 1
ATOM 1572 O O . VAL A 1 194 ? 7.345 29.209 -29.731 1.00 92.88 194 VAL A O 1
ATOM 1575 N N . LEU A 1 195 ? 7.475 29.633 -31.929 1.00 92.44 195 LEU A N 1
ATOM 1576 C CA . LEU A 1 195 ? 7.642 28.236 -32.336 1.00 92.44 195 LEU A CA 1
ATOM 1577 C C . LEU A 1 195 ? 8.985 27.666 -31.872 1.00 92.44 195 LEU A C 1
ATOM 1579 O O . LEU A 1 195 ? 9.024 26.549 -31.355 1.00 92.44 195 LEU A O 1
ATOM 1583 N N . GLU A 1 196 ? 10.064 28.445 -31.959 1.00 91.50 196 GLU A N 1
ATOM 1584 C CA . GLU A 1 196 ? 11.361 28.065 -31.395 1.00 91.50 196 GLU A CA 1
ATOM 1585 C C . GLU A 1 196 ? 11.304 28.030 -29.859 1.00 91.50 196 GLU A C 1
ATOM 1587 O O . GLU A 1 196 ? 11.775 27.074 -29.241 1.00 91.50 196 GLU A O 1
ATOM 1592 N N . THR A 1 197 ? 10.613 28.988 -29.225 1.00 93.25 197 THR A N 1
ATOM 1593 C CA . THR A 1 197 ? 10.357 28.957 -27.771 1.00 93.25 197 THR A CA 1
ATOM 1594 C C . THR A 1 197 ? 9.639 27.662 -27.348 1.00 93.25 197 THR A C 1
ATOM 1596 O O . THR A 1 197 ? 10.027 27.033 -26.362 1.00 93.25 197 THR A O 1
ATOM 1599 N N . MET A 1 198 ? 8.628 27.215 -28.102 1.00 92.19 198 MET A N 1
ATOM 1600 C CA . MET A 1 198 ? 7.927 25.947 -27.858 1.00 92.19 198 MET A CA 1
ATOM 1601 C C . MET A 1 198 ? 8.824 24.726 -28.087 1.00 92.19 198 MET A C 1
ATOM 1603 O O . MET A 1 198 ? 8.861 23.824 -27.249 1.00 92.19 198 MET A O 1
ATOM 1607 N N . SER A 1 199 ? 9.571 24.713 -29.194 1.00 90.31 199 SER A N 1
ATOM 1608 C CA . SER A 1 199 ? 10.518 23.657 -29.573 1.00 90.31 199 SER A CA 1
ATOM 1609 C C . SER A 1 199 ? 11.555 23.396 -28.472 1.00 90.31 199 SER A C 1
ATOM 1611 O O . SER A 1 199 ? 11.797 22.246 -28.092 1.00 90.31 199 SER A O 1
ATOM 1613 N N . LEU A 1 200 ? 12.109 24.463 -27.889 1.00 90.94 200 LEU A N 1
ATOM 1614 C CA . LEU A 1 200 ? 13.081 24.397 -26.796 1.00 90.94 200 LEU A CA 1
ATOM 1615 C C . LEU A 1 200 ? 12.452 23.858 -25.499 1.00 90.94 200 LEU A C 1
ATOM 1617 O O . LEU A 1 200 ? 13.004 22.939 -24.888 1.00 90.94 200 LEU A O 1
ATOM 1621 N N . VAL A 1 201 ? 11.271 24.347 -25.102 1.00 90.69 201 VAL A N 1
ATOM 1622 C CA . VAL A 1 201 ? 10.563 23.866 -23.896 1.00 90.69 201 VAL A CA 1
ATOM 1623 C C . VAL A 1 201 ? 10.175 22.390 -24.015 1.00 90.69 201 VAL A C 1
ATOM 1625 O O . VAL A 1 201 ? 10.468 21.605 -23.115 1.00 90.69 201 VAL A O 1
ATOM 1628 N N . PHE A 1 202 ? 9.604 21.958 -25.143 1.00 89.75 202 PHE A N 1
ATOM 1629 C CA . PHE A 1 202 ? 9.240 20.549 -25.352 1.00 89.75 202 PHE A CA 1
ATOM 1630 C C . PHE A 1 202 ? 10.461 19.613 -25.462 1.00 89.75 202 PHE A C 1
ATOM 1632 O O . PHE A 1 202 ? 10.363 18.409 -25.180 1.00 89.75 202 PHE A O 1
ATOM 1639 N N . SER A 1 203 ? 11.624 20.167 -25.821 1.00 86.50 203 SER A N 1
ATOM 1640 C CA . SER A 1 203 ? 12.918 19.476 -25.794 1.00 86.50 203 SER A CA 1
ATOM 1641 C C . SER A 1 203 ? 13.518 19.332 -24.388 1.00 86.50 203 SER A C 1
ATOM 1643 O O . SER A 1 203 ? 14.448 18.544 -24.239 1.00 86.50 203 SER A O 1
ATOM 1645 N N . GLY A 1 204 ? 12.976 20.016 -23.371 1.00 85.88 204 GLY A N 1
ATOM 1646 C CA . GLY A 1 204 ? 13.423 19.935 -21.972 1.00 85.88 204 GLY A CA 1
ATOM 1647 C C . GLY A 1 204 ? 14.012 21.230 -21.395 1.00 85.88 204 GLY A C 1
ATOM 1648 O O . GLY A 1 204 ? 14.618 21.186 -20.325 1.00 85.88 204 GLY A O 1
ATOM 1649 N N . ALA A 1 205 ? 13.884 22.381 -22.070 1.00 88.06 205 ALA A N 1
ATOM 1650 C CA . ALA A 1 205 ? 14.366 23.655 -21.528 1.00 88.06 205 ALA A CA 1
ATOM 1651 C C . ALA A 1 205 ? 13.622 24.028 -20.234 1.00 88.06 205 ALA A C 1
ATOM 1653 O O . ALA A 1 205 ? 12.391 23.998 -20.177 1.00 88.06 205 ALA A O 1
ATOM 1654 N N . ASP A 1 206 ? 14.366 24.413 -19.197 1.00 87.94 206 ASP A N 1
ATOM 1655 C CA . ASP A 1 206 ? 13.782 24.765 -17.905 1.00 87.94 206 ASP A CA 1
ATOM 1656 C C . ASP A 1 206 ? 13.185 26.179 -17.972 1.00 87.94 206 ASP A C 1
ATOM 1658 O O . ASP A 1 206 ? 13.897 27.182 -18.000 1.00 87.94 206 ASP A O 1
ATOM 1662 N N . VAL A 1 207 ? 11.853 26.261 -17.987 1.00 88.56 207 VAL A N 1
ATOM 1663 C CA . VAL A 1 207 ? 11.091 27.523 -18.048 1.00 88.56 207 VAL A CA 1
ATOM 1664 C C . VAL A 1 207 ? 11.292 28.440 -16.831 1.00 88.56 207 VAL A C 1
ATOM 1666 O O . VAL A 1 207 ? 10.878 29.601 -16.868 1.00 88.56 207 VAL A O 1
ATOM 1669 N N . MET A 1 208 ? 11.936 27.940 -15.772 1.00 87.69 208 MET A N 1
ATOM 1670 C CA . MET A 1 208 ? 12.315 28.670 -14.561 1.00 87.69 208 MET A CA 1
ATOM 1671 C C . MET A 1 208 ? 13.844 28.808 -14.409 1.00 87.69 208 MET A C 1
ATOM 1673 O O . MET A 1 208 ? 14.314 29.137 -13.318 1.00 87.69 208 MET A O 1
ATOM 1677 N N . CYS A 1 209 ? 14.628 28.574 -15.472 1.00 86.31 209 CYS A N 1
ATOM 1678 C CA . CYS A 1 209 ? 16.089 28.665 -15.431 1.00 86.31 209 CYS A CA 1
ATOM 1679 C C . CYS A 1 209 ? 16.602 30.061 -15.026 1.00 86.31 209 CYS A C 1
ATOM 1681 O O . CYS A 1 209 ? 15.936 31.083 -15.209 1.00 86.31 209 CYS A O 1
ATOM 1683 N N . ALA A 1 210 ? 17.824 30.104 -14.489 1.00 86.25 210 ALA A N 1
ATOM 1684 C CA . ALA A 1 210 ? 18.491 31.355 -14.154 1.00 86.25 210 ALA A CA 1
ATOM 1685 C C . ALA A 1 210 ? 19.025 32.038 -15.423 1.00 86.25 210 ALA A C 1
ATOM 1687 O O . ALA A 1 210 ? 19.809 31.465 -16.172 1.00 86.25 210 ALA A O 1
ATOM 1688 N N . THR A 1 211 ? 18.641 33.294 -15.635 1.00 83.94 211 THR A N 1
ATOM 1689 C CA . THR A 1 211 ? 18.976 34.078 -16.842 1.00 83.94 211 THR A CA 1
ATOM 1690 C C . THR A 1 211 ? 20.328 34.794 -16.782 1.00 83.94 211 THR A C 1
ATOM 1692 O O . THR A 1 211 ? 20.727 35.447 -17.743 1.00 83.94 211 THR A O 1
ATOM 1695 N N . GLY A 1 212 ? 21.001 34.762 -15.628 1.00 76.56 212 GLY A N 1
ATOM 1696 C CA . GLY A 1 212 ? 22.182 35.580 -15.327 1.00 76.56 212 GLY A CA 1
ATOM 1697 C C . GLY A 1 212 ? 21.884 37.052 -14.989 1.00 76.56 212 GLY A C 1
ATOM 1698 O O . GLY A 1 212 ? 22.743 37.719 -14.415 1.00 76.56 212 GLY A O 1
ATOM 1699 N N . ASP A 1 213 ? 20.678 37.559 -15.270 1.00 76.31 213 ASP A N 1
ATOM 1700 C CA . ASP A 1 213 ? 20.251 38.924 -14.932 1.00 76.31 213 ASP A CA 1
ATOM 1701 C C . ASP A 1 213 ? 19.482 38.924 -13.588 1.00 76.31 213 ASP A C 1
ATOM 1703 O O . ASP A 1 213 ? 18.387 38.361 -13.511 1.00 76.31 213 ASP A O 1
ATOM 1707 N N . PRO A 1 214 ? 19.997 39.558 -12.513 1.00 74.81 214 PRO A N 1
ATOM 1708 C CA . PRO A 1 214 ? 19.355 39.529 -11.194 1.00 74.81 214 PRO A CA 1
ATOM 1709 C C . PRO A 1 214 ? 18.043 40.330 -11.124 1.00 74.81 214 PRO A C 1
ATOM 1711 O O . PRO A 1 214 ? 17.279 40.156 -10.177 1.00 74.81 214 PRO A O 1
ATOM 1714 N N . THR A 1 215 ? 17.767 41.197 -12.104 1.00 75.88 215 THR A N 1
ATOM 1715 C CA . THR A 1 215 ? 16.494 41.926 -12.241 1.00 75.88 215 THR A CA 1
ATOM 1716 C C . THR A 1 215 ? 15.463 41.180 -13.086 1.00 75.88 215 THR A C 1
ATOM 1718 O O . THR A 1 215 ? 14.266 41.340 -12.856 1.00 75.88 215 THR A O 1
ATOM 1721 N N . TYR A 1 216 ? 15.901 40.344 -14.029 1.00 84.31 216 TYR A N 1
ATOM 1722 C CA . TYR A 1 216 ? 15.035 39.590 -14.943 1.00 84.31 216 TYR A CA 1
ATOM 1723 C C . TYR A 1 216 ? 15.334 38.090 -14.853 1.00 84.31 216 TYR A C 1
ATOM 1725 O O . TYR A 1 216 ? 15.635 37.439 -15.849 1.00 84.31 216 TYR A O 1
ATOM 1733 N N . SER A 1 217 ? 15.267 37.550 -13.636 1.00 85.50 217 SER A N 1
ATOM 1734 C CA . SER A 1 217 ? 15.875 36.275 -13.221 1.00 85.50 217 SER A CA 1
ATOM 1735 C C . SER A 1 217 ? 15.309 34.984 -13.830 1.00 85.50 217 SER A C 1
ATOM 1737 O O . SER A 1 217 ? 15.834 33.917 -13.529 1.00 85.50 217 SER A O 1
ATOM 1739 N N . THR A 1 218 ? 14.267 35.054 -14.668 1.00 90.62 218 THR A N 1
ATOM 1740 C CA . THR A 1 218 ? 13.636 33.895 -15.337 1.00 90.62 218 THR A CA 1
ATOM 1741 C C . THR A 1 218 ? 13.253 34.228 -16.788 1.00 90.62 218 THR A C 1
ATOM 1743 O O . THR A 1 218 ? 12.994 35.403 -17.081 1.00 90.62 218 THR A O 1
ATOM 1746 N N . PRO A 1 219 ? 13.130 33.236 -17.696 1.00 91.62 219 PRO A N 1
ATOM 1747 C CA . PRO A 1 219 ? 12.697 33.446 -19.084 1.00 91.62 219 PRO A CA 1
ATOM 1748 C C . PRO A 1 219 ? 11.400 34.255 -19.222 1.00 91.62 219 PRO A C 1
ATOM 1750 O O . PRO A 1 219 ? 11.288 35.111 -20.096 1.00 91.62 219 PRO A O 1
ATOM 1753 N N . TYR A 1 220 ? 10.442 34.061 -18.309 1.00 91.75 220 TYR A N 1
ATOM 1754 C CA . TYR A 1 220 ? 9.188 34.825 -18.269 1.00 91.75 220 TYR A CA 1
ATOM 1755 C C . TYR A 1 220 ? 9.417 36.335 -18.056 1.00 91.75 220 TYR A C 1
ATOM 1757 O O . TYR A 1 220 ? 8.721 37.158 -18.650 1.00 91.75 220 TYR A O 1
ATOM 1765 N N . LEU A 1 221 ? 10.407 36.717 -17.239 1.00 90.06 221 LEU A N 1
ATOM 1766 C CA . LEU A 1 221 ? 10.763 38.122 -17.005 1.00 90.06 221 LEU A CA 1
ATOM 1767 C C . LEU A 1 221 ? 11.567 38.718 -18.172 1.00 90.06 221 LEU A C 1
ATOM 1769 O O . LEU A 1 221 ? 11.408 39.903 -18.466 1.00 90.06 221 LEU A O 1
ATOM 1773 N N . LEU A 1 222 ? 12.377 37.918 -18.877 1.00 90.75 222 LEU A N 1
ATOM 1774 C CA . LEU A 1 222 ? 13.010 38.343 -20.134 1.00 90.75 222 LEU A CA 1
ATOM 1775 C C . LEU A 1 222 ? 11.967 38.601 -21.231 1.00 90.75 222 LEU A C 1
ATOM 1777 O O . LEU A 1 222 ? 11.999 39.663 -21.854 1.00 90.75 222 LEU A O 1
ATOM 1781 N N . ALA A 1 223 ? 10.996 37.698 -21.399 1.00 92.06 223 ALA A N 1
ATOM 1782 C CA . ALA A 1 223 ? 9.867 37.893 -22.309 1.00 92.06 223 ALA A CA 1
ATOM 1783 C C . ALA A 1 223 ? 9.082 39.172 -21.968 1.00 92.06 223 ALA A C 1
ATOM 1785 O O . ALA A 1 223 ? 8.790 39.979 -22.851 1.00 92.06 223 ALA A O 1
ATOM 1786 N N . GLN A 1 224 ? 8.829 39.420 -20.677 1.00 91.62 224 GLN A N 1
ATOM 1787 C CA . GLN A 1 224 ? 8.170 40.642 -20.209 1.00 91.62 224 GLN A CA 1
ATOM 1788 C C . GLN A 1 224 ? 8.968 41.915 -20.523 1.00 91.62 224 GLN A C 1
ATOM 1790 O O . GLN A 1 224 ? 8.387 42.902 -20.974 1.00 91.62 224 GLN A O 1
ATOM 1795 N N . ARG A 1 225 ? 10.294 41.898 -20.337 1.00 91.25 225 ARG A N 1
ATOM 1796 C CA . ARG A 1 225 ? 11.196 43.008 -20.699 1.00 91.25 225 ARG A CA 1
ATOM 1797 C C . ARG A 1 225 ? 11.187 43.302 -22.200 1.00 91.25 225 ARG A C 1
ATOM 1799 O O . ARG A 1 225 ? 11.315 44.458 -22.591 1.00 91.25 225 ARG A O 1
ATOM 1806 N N . ALA A 1 226 ? 11.058 42.260 -23.018 1.00 90.75 226 ALA A N 1
ATOM 1807 C CA . ALA A 1 226 ? 11.043 42.339 -24.475 1.00 90.75 226 ALA A CA 1
ATOM 1808 C C . ALA A 1 226 ? 9.644 42.603 -25.076 1.00 90.75 226 ALA A C 1
ATOM 1810 O O . ALA A 1 226 ? 9.534 42.815 -26.280 1.00 90.75 226 ALA A O 1
ATOM 1811 N N . GLY A 1 227 ? 8.579 42.607 -24.263 1.00 92.06 227 GLY A N 1
ATOM 1812 C CA . GLY A 1 227 ? 7.193 42.794 -24.717 1.00 92.06 227 GLY A CA 1
ATOM 1813 C C . GLY A 1 227 ? 6.554 41.559 -25.371 1.00 92.06 227 GLY A C 1
ATOM 1814 O O . GLY A 1 227 ? 5.500 41.670 -25.998 1.00 92.06 227 GLY A O 1
ATOM 1815 N N . GLN A 1 228 ? 7.168 40.384 -25.224 1.00 94.50 228 GLN A N 1
ATOM 1816 C CA . GLN A 1 228 ? 6.821 39.141 -25.918 1.00 94.50 228 GLN A CA 1
ATOM 1817 C C . GLN A 1 228 ? 5.622 38.427 -25.259 1.00 94.50 228 GLN A C 1
ATOM 1819 O O . GLN A 1 228 ? 5.768 37.415 -24.569 1.00 94.50 228 GLN A O 1
ATOM 1824 N N . ARG A 1 229 ? 4.416 38.994 -25.436 1.00 94.06 229 ARG A N 1
ATOM 1825 C CA . ARG A 1 229 ? 3.170 38.562 -24.762 1.00 94.06 229 ARG A CA 1
ATOM 1826 C C . ARG A 1 229 ? 2.848 37.071 -24.932 1.00 94.06 229 ARG A C 1
ATOM 1828 O O . ARG A 1 229 ? 2.492 36.420 -23.954 1.00 94.06 229 ARG A O 1
ATOM 1835 N N . LEU A 1 230 ? 2.974 36.526 -26.143 1.00 93.69 230 LEU A N 1
ATOM 1836 C CA . LEU A 1 230 ? 2.573 35.141 -26.434 1.00 93.69 230 LEU A CA 1
ATOM 1837 C C . LEU A 1 230 ? 3.531 34.130 -25.785 1.00 93.69 230 LEU A C 1
ATOM 1839 O O . LEU A 1 230 ? 3.103 33.121 -25.230 1.00 93.69 230 LEU A O 1
ATOM 1843 N N . GLN A 1 231 ? 4.825 34.450 -25.767 1.00 94.38 231 GLN A N 1
ATOM 1844 C CA . GLN A 1 231 ? 5.867 33.687 -25.091 1.00 94.38 231 GLN A CA 1
ATOM 1845 C C . GLN A 1 231 ? 5.680 33.754 -23.568 1.00 94.38 231 GLN A C 1
ATOM 1847 O O . GLN A 1 231 ? 5.807 32.730 -22.903 1.00 94.38 231 GLN A O 1
ATOM 1852 N N . MET A 1 232 ? 5.300 34.910 -23.001 1.00 93.38 232 MET A N 1
ATOM 1853 C CA . MET A 1 232 ? 4.913 34.999 -21.584 1.00 93.38 232 MET A CA 1
ATOM 1854 C C . MET A 1 232 ? 3.746 34.061 -21.248 1.00 93.38 232 MET A C 1
ATOM 1856 O O . MET A 1 232 ? 3.817 33.355 -20.242 1.00 93.38 232 MET A O 1
ATOM 1860 N N . GLU A 1 233 ? 2.697 34.036 -22.074 1.00 93.44 233 GLU A N 1
ATOM 1861 C CA . GLU A 1 233 ? 1.510 33.194 -21.872 1.00 93.44 233 GLU A CA 1
ATOM 1862 C C . GLU A 1 233 ? 1.852 31.698 -21.997 1.00 93.44 233 GLU A C 1
ATOM 1864 O O . GLU A 1 233 ? 1.557 30.910 -21.095 1.00 93.44 233 GLU A O 1
ATOM 1869 N N . PHE A 1 234 ? 2.582 31.304 -23.047 1.00 94.56 234 PHE A N 1
ATOM 1870 C CA . PHE A 1 234 ? 3.053 29.927 -23.231 1.00 94.56 234 PHE A CA 1
ATOM 1871 C C . PHE A 1 234 ? 3.945 29.450 -22.071 1.00 94.56 234 PHE A C 1
ATOM 1873 O O . PHE A 1 234 ? 3.742 28.355 -21.532 1.00 94.56 234 PHE A O 1
ATOM 1880 N N . LEU A 1 235 ? 4.902 30.280 -21.637 1.00 93.19 235 LEU A N 1
ATOM 1881 C CA . LEU A 1 235 ? 5.734 29.995 -20.467 1.00 93.19 235 LEU A CA 1
ATOM 1882 C C . LEU A 1 235 ? 4.878 29.889 -19.201 1.00 93.19 235 LEU A C 1
ATOM 1884 O O . LEU A 1 235 ? 5.116 28.998 -18.389 1.00 93.19 235 LEU A O 1
ATOM 1888 N N . HIS A 1 236 ? 3.860 30.745 -19.028 1.00 91.62 236 HIS A N 1
ATOM 1889 C CA . HIS A 1 236 ? 2.960 30.697 -17.874 1.00 91.62 236 HIS A CA 1
ATOM 1890 C C . HIS A 1 236 ? 2.300 29.325 -17.732 1.00 91.62 236 HIS A C 1
ATOM 1892 O O . HIS A 1 236 ? 2.377 28.724 -16.657 1.00 91.62 236 HIS A O 1
ATOM 1898 N N . HIS A 1 237 ? 1.712 28.802 -18.809 1.00 90.69 237 HIS A N 1
ATOM 1899 C CA . HIS A 1 237 ? 1.039 27.499 -18.790 1.00 90.69 237 HIS A CA 1
ATOM 1900 C C . HIS A 1 237 ? 2.006 26.319 -18.608 1.00 90.69 237 HIS A C 1
ATOM 1902 O O . HIS A 1 237 ? 1.586 25.254 -18.145 1.00 90.69 237 HIS A O 1
ATOM 1908 N N . ASN A 1 238 ? 3.305 26.511 -18.860 1.00 91.69 238 ASN A N 1
ATOM 1909 C CA . ASN A 1 238 ? 4.347 25.492 -18.700 1.00 91.69 238 ASN A CA 1
ATOM 1910 C C . ASN A 1 238 ? 5.178 25.583 -17.400 1.00 91.69 238 ASN A C 1
ATOM 1912 O O . ASN A 1 238 ? 5.896 24.636 -17.104 1.00 91.69 238 ASN A O 1
ATOM 1916 N N . LYS A 1 239 ? 5.017 26.620 -16.555 1.00 82.94 239 LYS A N 1
ATOM 1917 C CA . LYS A 1 239 ? 5.732 26.812 -15.255 1.00 82.94 239 LYS A CA 1
ATOM 1918 C C . LYS A 1 239 ? 5.763 25.608 -14.301 1.00 82.94 239 LYS A C 1
ATOM 1920 O O . LYS A 1 239 ? 6.601 25.557 -13.410 1.00 82.94 239 LYS A O 1
ATOM 1925 N N . LEU A 1 240 ? 4.803 24.696 -14.443 1.00 75.44 240 LEU A N 1
ATOM 1926 C CA . LEU A 1 240 ? 4.634 23.471 -13.654 1.00 75.44 240 LEU A CA 1
ATOM 1927 C C . LEU A 1 240 ? 4.368 22.288 -14.599 1.00 75.44 240 LEU A C 1
ATOM 1929 O O . LEU A 1 240 ? 3.368 21.586 -14.449 1.00 75.44 240 LEU A O 1
ATOM 1933 N N . SER A 1 241 ? 5.140 22.173 -15.677 1.00 77.69 241 SER A N 1
ATOM 1934 C CA . SER A 1 241 ? 5.061 21.050 -16.611 1.00 77.69 241 SER A CA 1
ATOM 1935 C C . SER A 1 241 ? 6.391 20.323 -16.656 1.00 77.69 241 SER A C 1
ATOM 1937 O O . SER A 1 241 ? 7.423 20.930 -16.928 1.00 77.69 241 SER A O 1
ATOM 1939 N N . ASP A 1 242 ? 6.346 19.028 -16.351 1.00 65.94 242 ASP A N 1
ATOM 1940 C CA . ASP A 1 242 ? 7.543 18.214 -16.182 1.00 65.94 242 ASP A CA 1
ATOM 1941 C C . ASP A 1 242 ? 7.998 17.662 -17.539 1.00 65.94 242 ASP A C 1
ATOM 1943 O O . ASP A 1 242 ? 7.536 16.629 -18.034 1.00 65.94 242 ASP A O 1
ATOM 1947 N N . PHE A 1 243 ? 8.849 18.438 -18.208 1.00 73.69 243 PHE A N 1
ATOM 1948 C CA . PHE A 1 243 ? 9.576 17.985 -19.383 1.00 73.69 243 PHE A CA 1
ATOM 1949 C C . PHE A 1 243 ? 10.960 17.505 -18.916 1.00 73.69 243 PHE A C 1
ATOM 1951 O O . PHE A 1 243 ? 11.724 18.346 -18.439 1.00 73.69 243 PHE A O 1
ATOM 1958 N N . PRO A 1 244 ? 11.312 16.206 -19.065 1.00 62.62 244 PRO A N 1
ATOM 1959 C CA . PRO A 1 244 ? 12.604 15.698 -18.621 1.00 62.62 244 PRO A CA 1
ATOM 1960 C C . PRO A 1 244 ? 13.761 16.507 -19.197 1.00 62.62 244 PRO A C 1
ATOM 1962 O O . PRO A 1 244 ? 13.770 16.848 -20.386 1.00 62.62 244 PRO A O 1
ATOM 1965 N N . LYS A 1 245 ? 14.709 16.830 -18.320 1.00 63.19 245 LYS A N 1
ATOM 1966 C CA . LYS A 1 245 ? 15.860 17.677 -18.624 1.00 63.19 245 LYS A CA 1
ATOM 1967 C C . LYS A 1 245 ? 16.887 16.909 -19.453 1.00 63.19 245 LYS A C 1
ATOM 1969 O O . LYS A 1 245 ? 17.043 15.699 -19.323 1.00 63.19 245 LYS A O 1
ATOM 1974 N N . LEU A 1 246 ? 17.594 17.637 -20.308 1.00 54.16 246 LEU A N 1
ATOM 1975 C CA . LEU A 1 246 ? 18.675 17.135 -21.143 1.00 54.16 246 LEU A CA 1
ATOM 1976 C C . LEU A 1 246 ? 19.922 16.901 -20.279 1.00 54.16 246 LEU A C 1
ATOM 1978 O O . LEU A 1 246 ? 20.726 17.815 -20.073 1.00 54.16 246 LEU A O 1
ATOM 1982 N N . GLU A 1 247 ? 20.047 15.687 -19.738 1.00 41.69 247 GLU A N 1
ATOM 1983 C CA . GLU A 1 247 ? 21.168 15.299 -18.877 1.00 41.69 247 GLU A CA 1
ATOM 1984 C C . GLU A 1 247 ? 22.527 15.594 -19.525 1.00 41.69 247 GLU A C 1
ATOM 1986 O O . GLU A 1 247 ? 22.730 15.441 -20.730 1.00 41.69 247 GLU A O 1
ATOM 1991 N N . SER A 1 248 ? 23.477 16.051 -18.711 1.00 32.72 248 SER A N 1
ATOM 1992 C CA . SER A 1 248 ? 24.798 16.449 -19.182 1.00 32.72 248 SER A CA 1
ATOM 1993 C C . SER A 1 248 ? 25.647 15.234 -19.549 1.00 32.72 248 SER A C 1
ATOM 1995 O O . SER A 1 248 ? 26.124 14.519 -18.665 1.00 32.72 248 SER A O 1
ATOM 1997 N N . SER A 1 249 ? 25.934 15.063 -20.841 1.00 35.56 249 SER A N 1
ATOM 1998 C CA . SER A 1 249 ? 26.967 14.141 -21.319 1.00 35.56 249 SER A CA 1
ATOM 1999 C C . SER A 1 249 ? 28.364 14.646 -20.920 1.00 35.56 249 SER A C 1
ATOM 2001 O O . SER A 1 249 ? 29.052 15.307 -21.699 1.00 35.56 249 SER A O 1
ATOM 2003 N N . SER A 1 250 ? 28.771 14.375 -19.678 1.00 25.84 250 SER A N 1
ATOM 2004 C CA . SER A 1 250 ? 30.079 14.746 -19.126 1.00 25.84 250 SER A CA 1
ATOM 2005 C C . SER A 1 250 ? 30.632 13.644 -18.218 1.00 25.84 250 SER A C 1
ATOM 2007 O O . SER A 1 250 ? 30.495 13.693 -16.998 1.00 25.84 250 SER A O 1
ATOM 2009 N N . GLU A 1 251 ? 31.228 12.642 -18.862 1.00 31.36 251 GLU A N 1
ATOM 2010 C CA . GLU A 1 251 ? 32.233 11.696 -18.356 1.00 31.36 251 GLU A CA 1
ATOM 2011 C C . GLU A 1 251 ? 32.344 11.510 -16.825 1.00 31.36 251 GLU A C 1
ATOM 2013 O O . GLU A 1 251 ? 33.328 11.866 -16.182 1.00 31.36 251 GLU A O 1
ATOM 2018 N N . THR A 1 252 ? 31.431 10.713 -16.275 1.00 23.97 252 THR A N 1
ATOM 2019 C CA . THR A 1 252 ? 31.900 9.358 -15.954 1.00 23.97 252 THR A CA 1
ATOM 2020 C C . THR A 1 252 ? 31.305 8.405 -16.976 1.00 23.97 252 THR A C 1
ATOM 2022 O O . THR A 1 252 ? 30.107 8.441 -17.240 1.00 23.97 252 THR A O 1
ATOM 2025 N N . SER A 1 253 ? 32.140 7.559 -17.574 1.00 29.31 253 SER A N 1
ATOM 2026 C CA . SER A 1 253 ? 31.676 6.439 -18.386 1.00 29.31 253 SER A CA 1
ATOM 2027 C C . SER A 1 253 ? 31.140 5.351 -17.454 1.00 29.31 253 SER A C 1
ATOM 2029 O O . SER A 1 253 ? 31.839 4.382 -17.148 1.00 29.31 253 SER A O 1
ATOM 2031 N N . SER A 1 254 ? 29.915 5.532 -16.960 1.00 29.09 254 SER A N 1
ATOM 2032 C CA . SER A 1 254 ? 29.160 4.444 -16.348 1.00 29.09 254 SER A CA 1
ATOM 2033 C C . SER A 1 254 ? 28.914 3.374 -17.426 1.00 29.09 254 SER A C 1
ATOM 2035 O O . SER A 1 254 ? 28.373 3.695 -18.488 1.00 29.09 254 SER A O 1
ATOM 2037 N N . PRO A 1 255 ? 29.319 2.108 -17.214 1.00 32.41 255 PRO A N 1
ATOM 2038 C CA . PRO A 1 255 ? 29.055 1.031 -18.164 1.00 32.41 255 PRO A CA 1
ATOM 2039 C C . PRO A 1 255 ? 27.569 0.649 -18.094 1.00 32.41 255 PRO A C 1
ATOM 2041 O O . PRO A 1 255 ? 27.191 -0.297 -17.415 1.00 32.41 255 PRO A O 1
ATOM 2044 N N . SER A 1 256 ? 26.724 1.440 -18.759 1.00 37.28 256 SER A N 1
ATOM 2045 C CA . SER A 1 256 ? 25.257 1.318 -18.753 1.00 37.28 256 SER A CA 1
ATOM 2046 C C . SER A 1 256 ? 24.673 0.667 -20.016 1.00 37.28 256 SER A C 1
ATOM 2048 O O . SER A 1 256 ? 23.474 0.431 -20.064 1.00 37.28 256 SER A O 1
ATOM 2050 N N . ASP A 1 257 ? 25.527 0.295 -20.978 1.00 34.75 257 ASP A N 1
ATOM 2051 C CA . ASP A 1 257 ? 25.207 -0.612 -22.101 1.00 34.75 257 ASP A CA 1
ATOM 2052 C C . ASP A 1 257 ? 26.260 -1.733 -22.281 1.00 34.75 257 ASP A C 1
ATOM 2054 O O . ASP A 1 257 ? 26.183 -2.556 -23.193 1.00 34.75 257 ASP A O 1
ATOM 2058 N N . ALA A 1 258 ? 27.259 -1.799 -21.392 1.00 36.09 258 ALA A N 1
ATOM 2059 C CA . ALA A 1 258 ? 28.123 -2.969 -21.268 1.00 36.09 258 ALA A CA 1
ATOM 2060 C C . ALA A 1 258 ? 27.543 -3.884 -20.176 1.00 36.09 258 ALA A C 1
ATOM 2062 O O . ALA A 1 258 ? 27.188 -3.385 -19.105 1.00 36.09 258 ALA A O 1
ATOM 2063 N N . PRO A 1 259 ? 27.445 -5.209 -20.394 1.00 46.00 259 PRO A N 1
ATOM 2064 C CA . PRO A 1 259 ? 26.981 -6.116 -19.353 1.00 46.00 259 PRO A CA 1
ATOM 2065 C C . PRO A 1 259 ? 27.909 -6.039 -18.137 1.00 46.00 259 PRO A C 1
ATOM 2067 O O . PRO A 1 259 ? 29.121 -5.883 -18.287 1.00 46.00 259 PRO A O 1
ATOM 2070 N N . SER A 1 260 ? 27.345 -6.190 -16.935 1.00 57.97 260 SER A N 1
ATOM 2071 C CA . SER A 1 260 ? 28.116 -6.255 -15.688 1.00 57.97 260 SER A CA 1
ATOM 2072 C C . SER A 1 260 ? 28.957 -7.534 -15.653 1.00 57.97 260 SER A C 1
ATOM 2074 O O . SER A 1 260 ? 28.523 -8.552 -15.117 1.00 57.97 260 SER A O 1
ATOM 2076 N N . PHE A 1 261 ? 30.139 -7.482 -16.275 1.00 75.56 261 PHE A N 1
ATOM 2077 C CA . PHE A 1 261 ? 31.082 -8.590 -16.315 1.00 75.56 261 PHE A CA 1
ATOM 2078 C C . PHE A 1 261 ? 31.558 -8.903 -14.898 1.00 75.56 261 PHE A C 1
ATOM 2080 O O . PHE A 1 261 ? 32.249 -8.098 -14.272 1.00 75.56 261 PHE A O 1
ATOM 2087 N N . MET A 1 262 ? 31.167 -10.072 -14.401 1.00 86.00 262 MET A N 1
ATOM 2088 C CA . MET A 1 262 ? 31.556 -10.567 -13.087 1.00 86.00 262 MET A CA 1
ATOM 2089 C C . MET A 1 262 ? 31.944 -12.035 -13.202 1.00 86.00 262 MET A C 1
ATOM 2091 O O . MET A 1 262 ? 31.156 -12.852 -13.680 1.00 86.00 262 MET A O 1
ATOM 2095 N N . ASP A 1 263 ? 33.142 -12.372 -12.740 1.00 87.94 263 ASP A N 1
ATOM 2096 C CA . ASP A 1 263 ? 33.659 -13.733 -12.705 1.00 87.94 263 ASP A CA 1
ATOM 2097 C C . ASP A 1 263 ? 34.021 -14.180 -11.280 1.00 87.94 263 ASP A C 1
ATOM 2099 O O . ASP A 1 263 ? 34.155 -13.376 -10.356 1.00 87.94 263 ASP A O 1
ATOM 2103 N N . GLY A 1 264 ? 34.113 -15.494 -11.071 1.00 88.12 264 GLY A N 1
ATOM 2104 C CA . GLY A 1 264 ? 34.515 -16.051 -9.783 1.00 88.12 264 GLY A CA 1
ATOM 2105 C C . GLY A 1 264 ? 34.054 -17.484 -9.543 1.00 88.12 264 GLY A C 1
ATOM 2106 O O . GLY A 1 264 ? 33.491 -18.154 -10.407 1.00 88.12 264 GLY A O 1
ATOM 2107 N N . PHE A 1 265 ? 34.294 -17.980 -8.328 1.00 88.00 265 PHE A N 1
ATOM 2108 C CA . PHE A 1 265 ? 33.908 -19.335 -7.931 1.00 88.00 265 PHE A CA 1
ATOM 2109 C C . PHE A 1 265 ? 32.662 -19.351 -7.045 1.00 88.00 265 PHE A C 1
ATOM 2111 O O . PHE A 1 265 ? 32.729 -18.952 -5.882 1.00 88.00 265 PHE A O 1
ATOM 2118 N N . LEU A 1 266 ? 31.586 -19.948 -7.554 1.00 89.50 266 LEU A N 1
ATOM 2119 C CA . LEU A 1 266 ? 30.386 -20.290 -6.789 1.00 89.50 266 LEU A CA 1
ATOM 2120 C C . LEU A 1 266 ? 30.267 -21.808 -6.623 1.00 89.50 266 LEU A C 1
ATOM 2122 O O . LEU A 1 266 ? 30.851 -22.594 -7.370 1.00 89.50 266 LEU A O 1
ATOM 2126 N N . TYR A 1 267 ? 29.475 -22.236 -5.650 1.00 88.38 267 TYR A N 1
ATOM 2127 C CA . TYR A 1 267 ? 28.948 -23.594 -5.575 1.00 88.38 267 TYR A CA 1
ATOM 2128 C C . TYR A 1 267 ? 27.611 -23.633 -6.306 1.00 88.38 267 TYR A C 1
ATOM 2130 O O . TYR A 1 267 ? 26.751 -22.802 -6.044 1.00 88.38 267 TYR A O 1
ATOM 2138 N N . CYS A 1 268 ? 27.449 -24.559 -7.246 1.00 86.75 268 CYS A N 1
ATOM 2139 C CA . CYS A 1 268 ? 26.255 -24.652 -8.081 1.00 86.75 268 CYS A CA 1
ATOM 2140 C C . CYS A 1 268 ? 25.541 -25.984 -7.849 1.00 86.75 268 CYS A C 1
ATOM 2142 O O . CYS A 1 268 ? 26.178 -27.041 -7.880 1.00 86.75 268 CYS A O 1
ATOM 2144 N N . SER A 1 269 ? 24.215 -25.931 -7.729 1.00 80.00 269 SER A N 1
ATOM 2145 C CA . SER A 1 269 ? 23.325 -27.081 -7.885 1.00 80.00 269 SER A CA 1
ATOM 2146 C C . SER A 1 269 ? 22.225 -26.745 -8.894 1.00 80.00 269 SER A C 1
ATOM 2148 O O . SER A 1 269 ? 21.670 -25.644 -8.894 1.00 80.00 269 SER A O 1
ATOM 2150 N N . ALA A 1 270 ? 21.935 -27.694 -9.782 1.00 59.34 270 ALA A N 1
ATOM 2151 C CA . ALA A 1 270 ? 20.909 -27.578 -10.811 1.00 59.34 270 ALA A CA 1
ATOM 2152 C C . ALA A 1 270 ? 19.991 -28.799 -10.711 1.00 59.34 270 ALA A C 1
ATOM 2154 O O . ALA A 1 270 ? 20.409 -29.921 -10.998 1.00 59.34 270 ALA A O 1
ATOM 2155 N N . GLY A 1 271 ? 18.749 -28.583 -10.282 1.00 54.47 271 GLY A N 1
ATOM 2156 C CA . GLY A 1 271 ? 17.763 -29.641 -10.083 1.00 54.47 271 GLY A CA 1
ATOM 2157 C C . GLY A 1 271 ? 16.355 -29.179 -10.460 1.00 54.47 271 GLY A C 1
ATOM 2158 O O . GLY A 1 271 ? 16.087 -27.979 -10.474 1.00 54.47 271 GLY A O 1
ATOM 2159 N N . PRO A 1 272 ? 15.438 -30.108 -10.779 1.00 45.19 272 PRO A N 1
ATOM 2160 C CA . PRO A 1 272 ? 14.045 -29.762 -11.032 1.00 45.19 272 PRO A CA 1
ATOM 2161 C C . PRO A 1 272 ? 13.378 -29.248 -9.750 1.00 45.19 272 PRO A C 1
ATOM 2163 O O . PRO A 1 272 ? 13.605 -29.799 -8.668 1.00 45.19 272 PRO A O 1
ATOM 2166 N N . ALA A 1 273 ? 12.527 -28.228 -9.880 1.00 42.00 273 ALA A N 1
ATOM 2167 C CA . ALA A 1 273 ? 11.831 -27.621 -8.753 1.00 42.00 273 ALA A CA 1
ATOM 2168 C C . ALA A 1 273 ? 10.995 -28.665 -7.985 1.00 42.00 273 ALA A C 1
ATOM 2170 O O . ALA A 1 273 ? 10.030 -29.231 -8.501 1.00 42.00 273 ALA A O 1
ATOM 2171 N N . LYS A 1 274 ? 11.365 -28.914 -6.725 1.00 43.25 274 LYS A N 1
ATOM 2172 C CA . LYS A 1 274 ? 10.549 -29.662 -5.762 1.00 43.25 274 LYS A CA 1
ATOM 2173 C C . LYS A 1 274 ? 10.033 -28.681 -4.722 1.00 43.25 274 LYS A C 1
ATOM 2175 O O . LYS A 1 274 ? 10.828 -28.067 -4.021 1.00 43.25 274 LYS A O 1
ATOM 2180 N N . ALA A 1 275 ? 8.713 -28.570 -4.601 1.00 35.22 275 ALA A N 1
ATOM 2181 C CA . ALA A 1 275 ? 8.019 -27.606 -3.740 1.00 35.22 275 ALA A CA 1
ATOM 2182 C C . ALA A 1 275 ? 8.082 -27.945 -2.229 1.00 35.22 275 ALA A C 1
ATOM 2184 O O . ALA A 1 275 ? 7.087 -27.859 -1.513 1.00 35.22 275 ALA A O 1
ATOM 2185 N N . THR A 1 276 ? 9.243 -28.387 -1.742 1.00 36.72 276 THR A N 1
ATOM 2186 C CA . THR A 1 276 ? 9.494 -28.786 -0.351 1.00 36.72 276 THR A CA 1
ATOM 2187 C C . THR A 1 276 ? 10.944 -28.500 0.019 1.00 36.72 276 THR A C 1
ATOM 2189 O O . THR A 1 276 ? 11.843 -28.869 -0.735 1.00 36.72 276 THR A O 1
ATOM 2192 N N . LEU A 1 277 ? 11.169 -27.959 1.220 1.00 39.31 277 LEU A N 1
ATOM 2193 C CA . LEU A 1 277 ? 12.468 -27.568 1.795 1.00 39.31 277 LEU A CA 1
ATOM 2194 C C . LEU A 1 277 ? 13.412 -28.758 2.137 1.00 39.31 277 LEU A C 1
ATOM 2196 O O . LEU A 1 277 ? 14.151 -28.717 3.125 1.00 39.31 277 LEU A O 1
ATOM 2200 N N . ASP A 1 278 ? 13.365 -29.852 1.371 1.00 35.97 278 ASP A N 1
ATOM 2201 C CA . ASP A 1 278 ? 14.063 -31.108 1.665 1.00 35.97 278 ASP A CA 1
ATOM 2202 C C . ASP A 1 278 ? 15.593 -30.932 1.637 1.00 35.97 278 ASP A C 1
ATOM 2204 O O . ASP A 1 278 ? 16.169 -30.219 0.813 1.00 35.97 278 ASP A O 1
ATOM 2208 N N . ARG A 1 279 ? 16.284 -31.584 2.574 1.00 42.56 279 ARG A N 1
ATOM 2209 C CA . ARG A 1 279 ? 17.727 -31.410 2.793 1.00 42.56 279 ARG A CA 1
ATOM 2210 C C . ARG A 1 279 ? 18.579 -31.955 1.644 1.00 42.56 279 ARG A C 1
ATOM 2212 O O . ARG A 1 279 ? 19.671 -31.442 1.427 1.00 42.56 279 ARG A O 1
ATOM 2219 N N . ARG A 1 280 ? 18.074 -32.936 0.885 1.00 43.19 280 ARG A N 1
ATOM 2220 C CA . ARG A 1 280 ? 18.844 -33.696 -0.120 1.00 43.19 280 ARG A CA 1
ATOM 2221 C C . ARG A 1 280 ? 19.463 -32.848 -1.239 1.00 43.19 280 ARG A C 1
ATOM 2223 O O . ARG A 1 280 ? 20.550 -33.175 -1.691 1.00 43.19 280 ARG A O 1
ATOM 2230 N N . GLY A 1 281 ? 18.825 -31.752 -1.661 1.00 47.34 281 GLY A N 1
ATOM 2231 C CA . GLY A 1 281 ? 19.330 -30.913 -2.765 1.00 47.34 281 GLY A CA 1
ATOM 2232 C C . GLY A 1 281 ? 20.633 -30.148 -2.471 1.00 47.34 281 GLY A C 1
ATOM 2233 O O . GLY A 1 281 ? 21.233 -29.589 -3.388 1.00 47.34 281 GLY A O 1
ATOM 2234 N N . ARG A 1 282 ? 21.072 -30.118 -1.203 1.00 53.88 282 ARG A N 1
ATOM 2235 C CA . ARG A 1 282 ? 22.256 -29.377 -0.729 1.00 53.88 282 ARG A CA 1
ATOM 2236 C C . ARG A 1 282 ? 23.548 -30.208 -0.684 1.00 53.88 282 ARG A C 1
ATOM 2238 O O . ARG A 1 282 ? 24.622 -29.634 -0.516 1.00 53.88 282 ARG A O 1
ATOM 2245 N N . ASP A 1 283 ? 23.468 -31.527 -0.862 1.00 52.06 283 ASP A N 1
ATOM 2246 C CA . ASP A 1 283 ? 24.634 -32.428 -0.807 1.00 52.06 283 ASP A CA 1
ATOM 2247 C C . ASP A 1 283 ? 25.408 -32.534 -2.135 1.00 52.06 283 ASP A C 1
ATOM 2249 O O . ASP A 1 283 ? 26.589 -32.893 -2.131 1.00 52.06 283 ASP A O 1
ATOM 2253 N N . ASP A 1 284 ? 24.774 -32.185 -3.258 1.00 66.50 284 ASP A N 1
ATOM 2254 C CA . ASP A 1 284 ? 25.329 -32.313 -4.617 1.00 66.50 284 ASP A CA 1
ATOM 2255 C C . ASP A 1 284 ? 25.951 -30.997 -5.141 1.00 66.50 284 ASP A C 1
ATOM 2257 O O . ASP A 1 284 ? 26.128 -30.795 -6.342 1.00 66.50 284 ASP A O 1
ATOM 2261 N N . MET A 1 285 ? 26.301 -30.090 -4.223 1.00 79.00 285 MET A N 1
ATOM 2262 C CA . MET A 1 285 ? 26.958 -28.808 -4.501 1.00 79.00 285 MET A CA 1
ATOM 2263 C C . MET A 1 285 ? 28.366 -28.984 -5.076 1.00 79.00 285 MET A C 1
ATOM 2265 O O . MET A 1 285 ? 29.282 -29.418 -4.376 1.00 79.00 285 MET A O 1
ATOM 2269 N N . VAL A 1 286 ? 28.573 -28.557 -6.325 1.00 82.19 286 VAL A N 1
ATOM 2270 C CA . VAL A 1 286 ? 29.891 -28.575 -6.981 1.00 82.19 286 VAL A CA 1
ATOM 2271 C C . VAL A 1 286 ? 30.426 -27.152 -7.123 1.00 82.19 286 VAL A C 1
ATOM 2273 O O . VAL A 1 286 ? 29.739 -26.278 -7.649 1.00 82.19 286 VAL A O 1
ATOM 2276 N N . ARG A 1 287 ? 31.672 -26.916 -6.687 1.00 88.00 287 ARG A N 1
ATOM 2277 C CA . ARG A 1 287 ? 32.381 -25.652 -6.941 1.00 88.00 287 ARG A CA 1
ATOM 2278 C C . ARG A 1 287 ? 32.640 -25.519 -8.441 1.00 88.00 287 ARG A C 1
ATOM 2280 O O . ARG A 1 287 ? 33.283 -26.391 -9.018 1.00 88.00 287 ARG A O 1
ATOM 2287 N N . ARG A 1 288 ? 32.177 -24.432 -9.048 1.00 88.25 288 ARG A N 1
ATOM 2288 C CA . ARG A 1 288 ? 32.311 -24.132 -10.477 1.00 88.25 288 ARG A CA 1
ATOM 2289 C C . ARG A 1 288 ? 32.833 -22.720 -10.680 1.00 88.25 288 ARG A C 1
ATOM 2291 O O . ARG A 1 288 ? 32.621 -21.844 -9.842 1.00 88.25 288 ARG A O 1
ATOM 2298 N N . TRP A 1 289 ? 33.522 -22.512 -11.793 1.00 87.38 289 TRP A N 1
ATOM 2299 C CA . TRP A 1 289 ? 33.827 -21.168 -12.271 1.00 87.38 289 TRP A CA 1
ATOM 2300 C C . TRP A 1 289 ? 32.566 -20.591 -12.910 1.00 87.38 289 TRP A C 1
ATOM 2302 O O . TRP A 1 289 ? 31.891 -21.300 -13.653 1.00 87.38 289 TRP A O 1
ATOM 2312 N N . CYS A 1 290 ? 32.212 -19.353 -12.596 1.00 89.81 290 CYS A N 1
ATOM 2313 C CA . CYS A 1 290 ? 30.996 -18.695 -13.061 1.00 89.81 290 CYS A CA 1
ATOM 2314 C C . CYS A 1 290 ? 31.348 -17.345 -13.682 1.00 89.81 290 CYS A C 1
ATOM 2316 O O . CYS A 1 290 ? 32.239 -16.663 -13.184 1.00 89.81 290 CYS A O 1
ATOM 2318 N N . THR A 1 291 ? 30.644 -16.967 -14.748 1.00 90.19 291 THR A N 1
ATOM 2319 C CA . THR A 1 291 ? 30.779 -15.670 -15.423 1.00 90.19 291 THR A CA 1
ATOM 2320 C C . THR A 1 291 ? 29.394 -15.113 -15.747 1.00 90.19 291 THR A C 1
ATOM 2322 O O . THR A 1 291 ? 28.618 -15.765 -16.454 1.00 90.19 291 THR A O 1
ATOM 2325 N N . LEU A 1 292 ? 29.085 -13.913 -15.266 1.00 88.38 292 LEU A N 1
ATOM 2326 C CA . LEU A 1 292 ? 27.942 -13.118 -15.704 1.00 88.38 292 LEU A CA 1
ATOM 2327 C C . LEU A 1 292 ? 28.386 -12.244 -16.881 1.00 88.38 292 LEU A C 1
ATOM 2329 O O . LEU A 1 292 ? 29.218 -11.362 -16.708 1.00 88.38 292 LEU A O 1
ATOM 2333 N N . GLU A 1 293 ? 27.859 -12.495 -18.080 1.00 85.38 293 GLU A N 1
ATOM 2334 C CA . GLU A 1 293 ? 28.189 -11.717 -19.280 1.00 85.38 293 GLU A CA 1
ATOM 2335 C C . GLU A 1 293 ? 27.028 -11.729 -20.287 1.00 85.38 293 GLU A C 1
ATOM 2337 O O . GLU A 1 293 ? 26.354 -12.744 -20.480 1.00 85.38 293 GLU A O 1
ATOM 2342 N N . GLY A 1 294 ? 26.781 -10.590 -20.941 1.00 76.31 294 GLY A N 1
ATOM 2343 C CA . GLY A 1 294 ? 25.781 -10.454 -22.009 1.00 76.31 294 GLY A CA 1
ATOM 2344 C C . GLY A 1 294 ? 24.340 -10.768 -21.591 1.00 76.31 294 GLY A C 1
ATOM 2345 O O . GLY A 1 294 ? 23.560 -11.201 -22.432 1.00 76.31 294 GLY A O 1
ATOM 2346 N N . GLY A 1 295 ? 24.005 -10.623 -20.303 1.00 82.50 295 GLY A N 1
ATOM 2347 C CA . GLY A 1 295 ? 22.707 -11.020 -19.739 1.00 82.50 295 GLY A CA 1
ATOM 2348 C C . GLY A 1 295 ? 22.607 -12.494 -19.322 1.00 82.50 295 GLY A C 1
ATOM 2349 O O . GLY A 1 295 ? 21.526 -12.941 -18.951 1.00 82.50 295 GLY A O 1
ATOM 2350 N N . PHE A 1 296 ? 23.705 -13.259 -19.343 1.00 88.44 296 PHE A N 1
ATOM 2351 C CA . PHE A 1 296 ? 23.710 -14.684 -18.997 1.00 88.44 296 PHE A CA 1
ATOM 2352 C C . PHE A 1 296 ? 24.719 -15.022 -17.900 1.00 88.44 296 PHE A C 1
ATOM 2354 O O . PHE A 1 296 ? 25.900 -14.695 -18.007 1.00 88.44 296 PHE A O 1
ATOM 2361 N N . LEU A 1 297 ? 24.283 -15.796 -16.906 1.00 90.81 297 LEU A N 1
ATOM 2362 C CA . LEU A 1 297 ? 25.161 -16.436 -15.929 1.00 90.81 297 LEU A CA 1
ATOM 2363 C C . LEU A 1 297 ? 25.570 -17.819 -16.450 1.00 90.81 297 LEU A C 1
ATOM 2365 O O . LEU A 1 297 ? 24.785 -18.768 -16.461 1.00 90.81 297 LEU A O 1
ATOM 2369 N N . SER A 1 298 ? 26.808 -17.922 -16.920 1.00 90.31 298 SER A N 1
ATOM 2370 C CA . SER A 1 298 ? 27.396 -19.149 -17.467 1.00 90.31 298 SER A CA 1
ATOM 2371 C C . SER A 1 298 ? 28.285 -19.805 -16.411 1.00 90.31 298 SER A C 1
ATOM 2373 O O . SER A 1 298 ? 29.040 -19.106 -15.740 1.00 90.31 298 SER A O 1
ATOM 2375 N N . TYR A 1 299 ? 28.226 -21.130 -16.256 1.00 89.56 299 TYR A N 1
ATOM 2376 C CA . TYR A 1 299 ? 29.076 -21.858 -15.306 1.00 89.56 299 TYR A CA 1
ATOM 2377 C C . TYR A 1 299 ? 29.844 -23.006 -15.964 1.00 89.56 299 TYR A C 1
ATOM 2379 O O . TYR A 1 299 ? 29.347 -23.698 -16.852 1.00 89.56 299 TYR A O 1
ATOM 2387 N N . TYR A 1 300 ? 31.065 -23.223 -15.487 1.00 87.81 300 TYR A N 1
ATOM 2388 C CA . TYR A 1 300 ? 32.102 -24.069 -16.068 1.00 87.81 300 TYR A CA 1
ATOM 2389 C C . TYR A 1 300 ? 32.704 -24.975 -14.988 1.00 87.81 300 TYR A C 1
ATOM 2391 O O . TYR A 1 300 ? 32.757 -24.609 -13.811 1.00 87.81 300 TYR A O 1
ATOM 2399 N N . GLU A 1 301 ? 33.218 -26.142 -15.375 1.00 83.50 301 GLU A N 1
ATOM 2400 C CA . GLU A 1 301 ? 33.910 -27.056 -14.454 1.00 83.50 301 GLU A CA 1
ATOM 2401 C C . GLU A 1 301 ? 35.128 -26.386 -13.792 1.00 83.50 301 GLU A C 1
ATOM 2403 O O . GLU A 1 301 ? 35.373 -26.557 -12.599 1.00 83.50 301 GLU A O 1
ATOM 2408 N N . ASN A 1 302 ? 35.862 -25.571 -14.551 1.00 80.88 302 ASN A N 1
ATOM 2409 C CA . ASN A 1 302 ? 36.961 -24.737 -14.073 1.00 80.88 302 ASN A CA 1
ATOM 2410 C C . ASN A 1 302 ? 37.218 -23.555 -15.030 1.00 80.88 302 ASN A C 1
ATOM 2412 O O . ASN A 1 302 ? 36.782 -23.576 -16.178 1.00 80.88 302 ASN A O 1
ATOM 2416 N N . GLU A 1 303 ? 37.992 -22.576 -14.563 1.00 80.50 303 GLU A N 1
ATOM 2417 C CA . GLU A 1 303 ? 38.448 -21.361 -15.269 1.00 80.50 303 GLU A CA 1
ATOM 2418 C C . GLU A 1 303 ? 38.996 -21.602 -16.694 1.00 80.50 303 GLU A C 1
ATOM 2420 O O . GLU A 1 303 ? 38.885 -20.741 -17.559 1.00 80.50 303 GLU A O 1
ATOM 2425 N N . ARG A 1 304 ? 39.572 -22.782 -16.965 1.00 79.06 304 ARG A N 1
ATOM 2426 C CA . ARG A 1 304 ? 40.214 -23.131 -18.247 1.00 79.06 304 ARG A CA 1
ATOM 2427 C C . ARG A 1 304 ? 39.338 -24.002 -19.154 1.00 79.06 304 ARG A C 1
ATOM 2429 O O . ARG A 1 304 ? 39.831 -24.541 -20.144 1.00 79.06 304 ARG A O 1
ATOM 2436 N N . SER A 1 305 ? 38.065 -24.189 -18.810 1.00 78.94 305 SER A N 1
ATOM 2437 C CA . SER A 1 305 ? 37.147 -25.045 -19.570 1.00 78.94 305 SER A CA 1
ATOM 2438 C C . SER A 1 305 ? 36.643 -24.312 -20.820 1.00 78.94 305 SER A C 1
ATOM 2440 O O . SER A 1 305 ? 35.991 -23.281 -20.680 1.00 78.94 305 SER A O 1
ATOM 2442 N N . PRO A 1 306 ? 36.861 -24.834 -22.043 1.00 74.56 306 PRO A N 1
ATOM 2443 C CA . PRO A 1 306 ? 36.501 -24.134 -23.283 1.00 74.56 306 PRO A CA 1
ATOM 2444 C C . PRO A 1 306 ? 34.992 -24.131 -23.588 1.00 74.56 306 PRO A C 1
ATOM 2446 O O . PRO A 1 306 ? 34.571 -23.576 -24.599 1.00 74.56 306 PRO A O 1
ATOM 2449 N N . MET A 1 307 ? 34.174 -24.785 -22.759 1.00 79.81 307 MET A N 1
ATOM 2450 C CA . MET A 1 307 ? 32.721 -24.862 -22.900 1.00 79.81 307 MET A CA 1
ATOM 2451 C C . MET A 1 307 ? 32.060 -24.741 -21.527 1.00 79.81 307 MET A C 1
ATOM 2453 O O . MET A 1 307 ? 32.516 -25.355 -20.559 1.00 79.81 307 MET A O 1
ATOM 2457 N N . ALA A 1 308 ? 30.964 -23.985 -21.452 1.00 83.94 308 ALA A N 1
ATOM 2458 C CA . ALA A 1 308 ? 30.142 -23.918 -20.250 1.00 83.94 308 ALA A CA 1
ATOM 2459 C C . ALA A 1 308 ? 29.443 -25.264 -19.997 1.00 83.94 308 ALA A C 1
ATOM 2461 O O . ALA A 1 308 ? 28.880 -25.875 -20.904 1.00 83.94 308 ALA A O 1
ATOM 2462 N N . THR A 1 309 ? 29.441 -25.703 -18.740 1.00 85.25 309 THR A N 1
ATOM 2463 C CA . THR A 1 309 ? 28.663 -26.853 -18.256 1.00 85.25 309 THR A CA 1
ATOM 2464 C C . THR A 1 309 ? 27.163 -26.540 -18.229 1.00 85.25 309 THR A C 1
ATOM 2466 O O . THR A 1 309 ? 26.337 -27.449 -18.263 1.00 85.25 309 THR A O 1
ATOM 2469 N N . GLY A 1 310 ? 26.801 -25.257 -18.171 1.00 84.75 310 GLY A N 1
ATOM 2470 C CA . GLY A 1 310 ? 25.435 -24.775 -18.328 1.00 84.75 310 GLY A CA 1
ATOM 2471 C C . GLY A 1 310 ? 25.363 -23.250 -18.310 1.00 84.75 310 GLY A C 1
ATOM 2472 O O . GLY A 1 310 ? 26.337 -22.567 -17.992 1.00 84.75 310 GLY A O 1
ATOM 2473 N N . ARG A 1 311 ? 24.198 -22.721 -18.687 1.00 87.12 311 ARG A N 1
ATOM 2474 C CA . ARG A 1 311 ? 23.938 -21.286 -18.831 1.00 87.12 311 ARG A CA 1
ATOM 2475 C C . ARG A 1 311 ? 22.540 -20.965 -18.314 1.00 87.12 311 ARG A C 1
ATOM 2477 O O . ARG A 1 311 ? 21.596 -21.693 -18.616 1.00 87.12 311 ARG A O 1
ATOM 2484 N N . VAL A 1 312 ? 22.429 -19.888 -17.550 1.00 88.31 312 VAL A N 1
ATOM 2485 C CA . VAL A 1 312 ? 21.174 -19.303 -17.076 1.00 88.31 312 VAL A CA 1
ATOM 2486 C C . VAL A 1 312 ? 20.993 -17.969 -17.788 1.00 88.31 312 VAL A C 1
ATOM 2488 O O . VAL A 1 312 ? 21.920 -17.162 -17.824 1.00 88.31 312 VAL A O 1
ATOM 2491 N N . ASP A 1 313 ? 19.823 -17.752 -18.377 1.00 89.06 313 ASP A N 1
ATOM 2492 C CA . ASP A 1 313 ? 19.433 -16.452 -18.918 1.00 89.06 313 ASP A CA 1
ATOM 2493 C C . ASP A 1 313 ? 18.920 -15.583 -17.764 1.00 89.06 313 ASP A C 1
ATOM 2495 O O . ASP A 1 313 ? 18.002 -15.990 -17.049 1.00 89.06 313 ASP A O 1
ATOM 2499 N N . ILE A 1 314 ? 19.534 -14.420 -17.530 1.00 89.50 314 ILE A N 1
ATOM 2500 C CA . ILE A 1 314 ? 19.117 -13.530 -16.439 1.00 89.50 314 ILE A CA 1
ATOM 2501 C C . ILE A 1 314 ? 17.883 -12.706 -16.833 1.00 89.50 314 ILE A C 1
ATOM 2503 O O . ILE A 1 314 ? 17.123 -12.289 -15.962 1.00 89.50 314 ILE A O 1
ATOM 2507 N N . THR A 1 315 ? 17.585 -12.569 -18.129 1.00 83.88 315 THR A N 1
ATOM 2508 C CA . THR A 1 315 ? 16.346 -11.927 -18.597 1.00 83.88 315 THR A CA 1
ATOM 2509 C C . THR A 1 315 ? 15.099 -12.783 -18.326 1.00 83.88 315 THR A C 1
ATOM 2511 O O . THR A 1 315 ? 13.997 -12.239 -18.234 1.00 83.88 315 THR A O 1
ATOM 2514 N N . GLU A 1 316 ? 15.260 -14.094 -18.091 1.00 89.50 316 GLU A N 1
ATOM 2515 C CA . GLU A 1 316 ? 14.211 -14.995 -17.583 1.00 89.50 316 GLU A CA 1
ATOM 2516 C C . GLU A 1 316 ? 13.982 -14.882 -16.056 1.00 89.50 316 GLU A C 1
ATOM 2518 O O . GLU A 1 316 ? 12.995 -15.428 -15.560 1.00 89.50 316 GLU A O 1
ATOM 2523 N N . VAL A 1 317 ? 14.858 -14.229 -15.277 1.00 91.38 317 VAL A N 1
ATOM 2524 C CA . VAL A 1 317 ? 14.776 -14.239 -13.798 1.00 91.38 317 VAL A CA 1
ATOM 2525 C C . VAL A 1 317 ? 13.582 -13.429 -13.310 1.00 91.38 317 VAL A C 1
ATOM 2527 O O . VAL A 1 317 ? 13.394 -12.278 -13.699 1.00 91.38 317 VAL A O 1
ATOM 2530 N N . VAL A 1 318 ? 12.762 -14.028 -12.449 1.00 92.88 318 VAL A N 1
ATOM 2531 C CA . VAL A 1 318 ? 11.604 -13.364 -11.831 1.00 92.88 318 VAL A CA 1
ATOM 2532 C C . VAL A 1 318 ? 11.876 -13.012 -10.373 1.00 92.88 318 VAL A C 1
ATOM 2534 O O . VAL A 1 318 ? 11.540 -11.903 -9.970 1.00 92.88 318 VAL A O 1
ATOM 2537 N N . SER A 1 319 ? 12.574 -13.877 -9.628 1.00 94.19 319 SER A N 1
ATOM 2538 C CA . SER A 1 319 ? 12.869 -13.668 -8.204 1.00 94.19 319 SER A CA 1
ATOM 2539 C C . SER A 1 319 ? 14.242 -14.219 -7.790 1.00 94.19 319 SER A C 1
ATOM 2541 O O . SER A 1 319 ? 14.689 -15.260 -8.274 1.00 94.19 319 SER A O 1
ATOM 2543 N N . LEU A 1 320 ? 14.893 -13.526 -6.855 1.00 93.62 320 LEU A N 1
ATOM 2544 C CA . LEU A 1 320 ? 16.111 -13.913 -6.145 1.00 93.62 320 LEU A CA 1
ATOM 2545 C C . LEU A 1 320 ? 15.806 -13.990 -4.645 1.00 93.62 320 LEU A C 1
ATOM 2547 O O . LEU A 1 320 ? 15.557 -12.957 -4.022 1.00 93.62 320 LEU A O 1
ATOM 2551 N N . ALA A 1 321 ? 15.852 -15.187 -4.058 1.00 93.12 321 ALA A N 1
ATOM 2552 C CA . ALA A 1 321 ? 15.801 -15.354 -2.605 1.00 93.12 321 ALA A CA 1
ATOM 2553 C C . ALA A 1 321 ? 17.225 -15.458 -2.041 1.00 93.12 321 ALA A C 1
ATOM 2555 O O . ALA A 1 321 ? 18.055 -16.202 -2.570 1.00 93.12 321 ALA A O 1
ATOM 2556 N N . VAL A 1 322 ? 17.508 -14.718 -0.972 1.00 91.31 322 VAL A N 1
ATOM 2557 C CA . VAL A 1 322 ? 18.842 -14.548 -0.387 1.00 91.31 322 VAL A CA 1
ATOM 2558 C C . VAL A 1 322 ? 18.823 -15.075 1.043 1.00 91.31 322 VAL A C 1
ATOM 2560 O O . VAL A 1 322 ? 18.150 -14.533 1.916 1.00 91.31 322 VAL A O 1
ATOM 2563 N N . ASN A 1 323 ? 19.569 -16.149 1.306 1.00 86.81 323 ASN A N 1
ATOM 2564 C CA . ASN A 1 323 ? 19.727 -16.664 2.660 1.00 86.81 323 ASN A CA 1
ATOM 2565 C C . ASN A 1 323 ? 20.981 -16.068 3.309 1.00 86.81 323 ASN A C 1
ATOM 2567 O O . ASN A 1 323 ? 22.097 -16.517 3.039 1.00 86.81 323 ASN A O 1
ATOM 2571 N N . ASN A 1 324 ? 20.776 -15.115 4.217 1.00 83.00 324 ASN A N 1
ATOM 2572 C CA . ASN A 1 324 ? 21.833 -14.463 4.997 1.00 83.00 324 ASN A CA 1
ATOM 2573 C C . ASN A 1 324 ? 22.433 -15.362 6.108 1.00 83.00 324 ASN A C 1
ATOM 2575 O O . ASN A 1 324 ? 23.280 -14.910 6.874 1.00 83.00 324 ASN A O 1
ATOM 2579 N N . THR A 1 325 ? 22.014 -16.632 6.220 1.00 83.31 325 THR A N 1
ATOM 2580 C CA . THR A 1 325 ? 22.560 -17.606 7.186 1.00 83.31 325 THR A CA 1
ATOM 2581 C C . THR A 1 325 ? 23.420 -18.680 6.515 1.00 83.31 325 THR A C 1
ATOM 2583 O O . THR A 1 325 ? 23.071 -19.223 5.461 1.00 83.31 325 THR A O 1
ATOM 2586 N N . GLU A 1 326 ? 24.538 -19.037 7.157 1.00 83.69 326 GLU A N 1
ATOM 2587 C CA . GLU A 1 326 ? 25.430 -20.094 6.675 1.00 83.69 326 GLU A CA 1
ATOM 2588 C C . GLU A 1 326 ? 24.713 -21.447 6.585 1.00 83.69 326 GLU A C 1
ATOM 2590 O O . GLU A 1 326 ? 24.308 -22.055 7.579 1.00 83.69 326 GLU A O 1
ATOM 2595 N N . THR A 1 327 ? 24.610 -21.966 5.367 1.00 82.12 327 THR A N 1
ATOM 2596 C CA . THR A 1 327 ? 24.083 -23.298 5.094 1.00 82.12 327 THR A CA 1
ATOM 2597 C C . THR A 1 327 ? 25.236 -24.295 5.048 1.00 82.12 327 THR A C 1
ATOM 2599 O O . THR A 1 327 ? 26.143 -24.179 4.225 1.00 82.12 327 THR A O 1
ATOM 2602 N N . MET A 1 328 ? 25.195 -25.311 5.911 1.00 80.56 328 MET A N 1
ATOM 2603 C CA . MET A 1 328 ? 26.156 -26.415 5.853 1.00 80.56 328 MET A CA 1
ATOM 2604 C C . MET A 1 328 ? 25.866 -27.306 4.641 1.00 80.56 328 MET A C 1
ATOM 2606 O O . MET A 1 328 ? 24.760 -27.828 4.492 1.00 80.56 328 MET A O 1
ATOM 2610 N N . THR A 1 329 ? 26.877 -27.513 3.801 1.00 74.69 329 THR A N 1
ATOM 2611 C CA . THR A 1 329 ? 26.856 -28.439 2.659 1.00 74.69 329 THR A CA 1
ATOM 2612 C C . THR A 1 329 ? 28.023 -29.419 2.759 1.00 74.69 329 THR A C 1
ATOM 2614 O O . THR A 1 329 ? 28.977 -29.191 3.508 1.00 74.69 329 THR A O 1
ATOM 2617 N N . ARG A 1 330 ? 28.021 -30.476 1.936 1.00 69.12 330 ARG A N 1
ATOM 2618 C CA . ARG A 1 330 ? 29.177 -31.382 1.774 1.00 69.12 330 ARG A CA 1
ATOM 2619 C C . ARG A 1 330 ? 30.483 -30.645 1.421 1.00 69.12 330 ARG A C 1
ATOM 2621 O O . ARG A 1 330 ? 31.563 -31.167 1.686 1.00 69.12 330 ARG A O 1
ATOM 2628 N N . ALA A 1 331 ? 30.394 -29.447 0.843 1.00 65.88 331 ALA A N 1
ATOM 2629 C CA . ALA A 1 331 ? 31.538 -28.637 0.438 1.00 65.88 331 ALA A CA 1
ATOM 2630 C C . ALA A 1 331 ? 31.978 -27.573 1.470 1.00 65.88 331 ALA A C 1
ATOM 2632 O O . ALA A 1 331 ? 32.943 -26.848 1.212 1.00 65.88 331 ALA A O 1
ATOM 2633 N N . GLY A 1 332 ? 31.298 -27.491 2.621 1.00 75.81 332 GLY A N 1
ATOM 2634 C CA . GLY A 1 332 ? 31.541 -26.520 3.691 1.00 75.81 332 GLY A CA 1
ATOM 2635 C C . GLY A 1 332 ? 30.331 -25.630 3.992 1.00 75.81 332 GLY A C 1
ATOM 2636 O O . GLY A 1 332 ? 29.240 -25.831 3.451 1.00 75.81 332 GLY A O 1
ATOM 2637 N N . ALA A 1 333 ? 30.543 -24.645 4.865 1.00 82.44 333 ALA A N 1
ATOM 2638 C CA . ALA A 1 333 ? 29.611 -23.546 5.092 1.00 82.44 333 ALA A CA 1
ATOM 2639 C C . ALA A 1 333 ? 29.559 -22.636 3.855 1.00 82.44 333 ALA A C 1
ATOM 2641 O O . ALA A 1 333 ? 30.606 -22.266 3.317 1.00 82.44 333 ALA A O 1
ATOM 2642 N N . VAL A 1 334 ? 28.352 -22.302 3.399 1.00 86.94 334 VAL A N 1
ATOM 2643 C CA . VAL A 1 334 ? 28.114 -21.408 2.257 1.00 86.94 334 VAL A CA 1
ATOM 2644 C C . VAL A 1 334 ? 26.859 -20.562 2.467 1.00 86.94 334 VAL A C 1
ATOM 2646 O O . VAL A 1 334 ? 25.864 -21.019 3.029 1.00 86.94 334 VAL A O 1
ATOM 2649 N N . PHE A 1 335 ? 26.907 -19.327 1.982 1.00 88.06 335 PHE A N 1
ATOM 2650 C CA . PHE A 1 335 ? 25.789 -18.391 1.939 1.00 88.06 335 PHE A CA 1
ATOM 2651 C C . PHE A 1 335 ? 25.013 -18.599 0.635 1.00 88.06 335 PHE A C 1
ATOM 2653 O O . PHE A 1 335 ? 25.627 -18.652 -0.432 1.00 88.06 335 PHE A O 1
ATOM 2660 N N . MET A 1 336 ? 23.691 -18.774 0.704 1.00 88.62 336 MET A N 1
ATOM 2661 C CA . MET A 1 336 ? 22.907 -19.336 -0.408 1.00 88.62 336 MET A CA 1
ATOM 2662 C C . MET A 1 336 ? 22.025 -18.305 -1.114 1.00 88.62 336 MET A C 1
ATOM 2664 O O . MET A 1 336 ? 21.425 -17.445 -0.475 1.00 88.62 336 MET A O 1
ATOM 2668 N N . VAL A 1 337 ? 21.908 -18.436 -2.433 1.00 91.31 337 VAL A N 1
ATOM 2669 C CA . VAL A 1 337 ? 21.020 -17.648 -3.294 1.00 91.31 337 VAL A CA 1
ATOM 2670 C C . VAL A 1 337 ? 20.216 -18.603 -4.170 1.00 91.31 337 VAL A C 1
ATOM 2672 O O . VAL A 1 337 ? 20.783 -19.481 -4.825 1.00 91.31 337 VAL A O 1
ATOM 2675 N N . GLU A 1 338 ? 18.899 -18.436 -4.192 1.00 92.00 338 GLU A N 1
ATOM 2676 C CA . GLU A 1 338 ? 17.991 -19.166 -5.077 1.00 92.00 338 GLU A CA 1
ATOM 2677 C C . GLU A 1 338 ? 17.491 -18.239 -6.185 1.00 92.00 338 GLU A C 1
ATOM 2679 O O . GLU A 1 338 ? 16.883 -17.202 -5.924 1.00 92.00 338 GLU A O 1
ATOM 2684 N N . THR A 1 339 ? 17.746 -18.624 -7.433 1.00 91.75 339 THR A N 1
ATOM 2685 C CA . THR A 1 339 ? 17.366 -17.881 -8.635 1.00 91.75 339 THR A CA 1
ATOM 2686 C C . THR A 1 339 ? 16.181 -18.566 -9.302 1.00 91.75 339 THR A C 1
ATOM 2688 O O . THR A 1 339 ? 16.324 -19.650 -9.872 1.00 91.75 339 THR A O 1
ATOM 2691 N N . TYR A 1 340 ? 15.019 -17.922 -9.234 1.00 92.25 340 TYR A N 1
ATOM 2692 C CA . TYR A 1 340 ? 13.754 -18.386 -9.796 1.00 92.25 340 TYR A CA 1
ATOM 2693 C C . TYR A 1 340 ? 13.540 -17.763 -11.178 1.00 92.25 340 TYR A C 1
ATOM 2695 O O . TYR A 1 340 ? 13.610 -16.543 -11.344 1.00 92.25 340 TYR A O 1
ATOM 2703 N N . LEU A 1 341 ? 13.274 -18.608 -12.173 1.00 90.81 341 LEU A N 1
ATOM 2704 C CA . LEU A 1 341 ? 13.065 -18.220 -13.568 1.00 90.81 341 LEU A CA 1
ATOM 2705 C C . LEU A 1 341 ? 11.581 -18.305 -13.939 1.00 90.81 341 LEU A C 1
ATOM 2707 O O . LEU A 1 341 ? 10.830 -19.107 -13.380 1.00 90.81 341 LEU A O 1
ATOM 2711 N N . GLN A 1 342 ? 11.175 -17.538 -14.951 1.00 89.00 342 GLN A N 1
ATOM 2712 C CA . GLN A 1 342 ? 9.830 -17.604 -15.529 1.00 89.00 342 GLN A CA 1
ATOM 2713 C C . GLN A 1 342 ? 9.480 -19.025 -16.018 1.00 89.00 342 GLN A C 1
ATOM 2715 O O . GLN A 1 342 ? 8.333 -19.448 -15.907 1.00 89.00 342 GLN A O 1
ATOM 2720 N N . SER A 1 343 ? 10.475 -19.790 -16.478 1.00 85.38 343 SER A N 1
ATOM 2721 C CA . SER A 1 343 ? 10.361 -21.159 -17.008 1.00 85.38 343 SER A CA 1
ATOM 2722 C C . SER A 1 343 ? 10.211 -22.282 -15.956 1.00 85.38 343 SER A C 1
ATOM 2724 O O . SER A 1 343 ? 10.630 -23.410 -16.211 1.00 85.38 343 SER A O 1
ATOM 2726 N N . ASP A 1 344 ? 9.671 -21.990 -14.763 1.00 81.94 344 ASP A N 1
ATOM 2727 C CA . ASP A 1 344 ? 9.545 -22.900 -13.595 1.00 81.94 344 ASP A CA 1
ATOM 2728 C C . ASP A 1 344 ? 10.874 -23.531 -13.099 1.00 81.94 344 ASP A C 1
ATOM 2730 O O . ASP A 1 344 ? 10.895 -24.389 -12.210 1.00 81.94 344 ASP A O 1
ATOM 2734 N N . ARG A 1 345 ? 12.017 -23.104 -13.649 1.00 84.69 345 ARG A N 1
ATOM 2735 C CA . ARG A 1 345 ? 13.357 -23.560 -13.259 1.00 84.69 345 ARG A CA 1
ATOM 2736 C C . ARG A 1 345 ? 13.874 -22.752 -12.070 1.00 84.69 345 ARG A C 1
ATOM 2738 O O . ARG A 1 345 ? 13.746 -21.530 -12.036 1.00 84.69 345 ARG A O 1
ATOM 2745 N N . VAL A 1 346 ? 14.528 -23.440 -11.134 1.00 86.31 346 VAL A N 1
ATOM 2746 C CA . VAL A 1 346 ? 15.209 -22.828 -9.985 1.00 86.31 346 VAL A CA 1
ATOM 2747 C C . VAL A 1 346 ? 16.669 -23.267 -9.992 1.00 86.31 346 VAL A C 1
ATOM 2749 O O . VAL A 1 346 ? 16.959 -24.462 -10.072 1.00 86.31 346 VAL A O 1
ATOM 2752 N N . PHE A 1 347 ? 17.587 -22.307 -9.913 1.00 87.50 347 PHE A N 1
ATOM 2753 C CA . PHE A 1 347 ? 19.019 -22.558 -9.741 1.00 87.50 347 PHE A CA 1
ATOM 2754 C C . PHE A 1 347 ? 19.450 -22.149 -8.336 1.00 87.50 347 PHE A C 1
ATOM 2756 O O . PHE A 1 347 ? 18.992 -21.135 -7.816 1.00 87.50 347 PHE A O 1
ATOM 2763 N N . LEU A 1 348 ? 20.321 -22.947 -7.717 1.00 89.06 348 LEU A N 1
ATOM 2764 C CA . LEU A 1 348 ? 20.775 -22.737 -6.345 1.00 89.06 348 LEU A CA 1
ATOM 2765 C C . LEU A 1 348 ? 22.292 -22.514 -6.346 1.00 89.06 348 LEU A C 1
ATOM 2767 O O . LEU A 1 348 ? 23.063 -23.413 -6.702 1.00 89.06 348 LEU A O 1
ATOM 2771 N N . PHE A 1 349 ? 22.699 -21.312 -5.944 1.00 90.31 349 PHE A N 1
ATOM 2772 C CA . PHE A 1 349 ? 24.081 -20.841 -5.920 1.00 90.31 349 PHE A CA 1
ATOM 2773 C C . PHE A 1 349 ? 24.557 -20.612 -4.482 1.00 90.31 349 PHE A C 1
ATOM 2775 O O . PHE A 1 349 ? 23.797 -20.136 -3.644 1.00 90.31 349 PHE A O 1
ATOM 2782 N N . GLY A 1 350 ? 25.815 -20.938 -4.188 1.00 89.88 350 GLY A N 1
ATOM 2783 C CA . GLY A 1 350 ? 26.433 -20.751 -2.876 1.00 89.88 350 GLY A CA 1
ATOM 2784 C C . GLY A 1 350 ? 27.749 -19.979 -2.953 1.00 89.88 350 GLY A C 1
ATOM 2785 O O . GLY A 1 350 ? 28.651 -20.368 -3.698 1.00 89.88 350 GLY A O 1
ATOM 2786 N N . ALA A 1 351 ? 27.885 -18.922 -2.157 1.00 89.56 351 ALA A N 1
ATOM 2787 C CA . ALA A 1 351 ? 29.120 -18.162 -1.966 1.00 89.56 351 ALA A CA 1
ATOM 2788 C C . ALA A 1 351 ? 29.825 -18.571 -0.659 1.00 89.56 351 ALA A C 1
ATOM 2790 O O . ALA A 1 351 ? 29.196 -19.071 0.272 1.00 89.56 351 ALA A O 1
ATOM 2791 N N . LYS A 1 352 ? 31.146 -18.360 -0.568 1.00 86.06 352 LYS A N 1
ATOM 2792 C CA . LYS A 1 352 ? 31.926 -18.681 0.648 1.00 86.06 352 LYS A CA 1
ATOM 2793 C C . LYS A 1 352 ? 31.812 -17.646 1.766 1.00 86.06 352 LYS A C 1
ATOM 2795 O O . LYS A 1 352 ? 32.125 -17.964 2.906 1.00 86.06 352 LYS A O 1
ATOM 2800 N N . THR A 1 353 ? 31.430 -16.421 1.433 1.00 86.12 353 THR A N 1
ATOM 2801 C CA . THR A 1 353 ? 31.303 -15.289 2.354 1.00 86.12 353 THR A CA 1
ATOM 2802 C C . THR A 1 353 ? 30.044 -14.507 1.997 1.00 86.12 353 THR A C 1
ATOM 2804 O O . THR A 1 353 ? 29.603 -14.534 0.845 1.00 86.12 353 THR A O 1
ATOM 2807 N N . GLN A 1 354 ? 29.483 -13.805 2.980 1.00 86.06 354 GLN A N 1
ATOM 2808 C CA . GLN A 1 354 ? 28.329 -12.926 2.789 1.00 86.06 354 GLN A CA 1
ATOM 2809 C C . GLN A 1 354 ? 28.642 -11.765 1.828 1.00 86.06 354 GLN A C 1
ATOM 2811 O O . GLN A 1 354 ? 27.827 -11.448 0.977 1.00 86.06 354 GLN A O 1
ATOM 2816 N N . GLU A 1 355 ? 29.854 -11.210 1.889 1.00 85.44 355 GLU A N 1
ATOM 2817 C CA . GLU A 1 355 ? 30.341 -10.165 0.973 1.00 85.44 355 GLU A CA 1
ATOM 2818 C C . GLU A 1 355 ? 30.245 -10.622 -0.495 1.00 85.44 355 GLU A C 1
ATOM 2820 O O . GLU A 1 355 ? 29.525 -10.029 -1.292 1.00 85.44 355 GLU A O 1
ATOM 2825 N N . THR A 1 356 ? 30.827 -11.782 -0.827 1.00 87.31 356 THR A N 1
ATOM 2826 C CA . THR A 1 356 ? 30.722 -12.356 -2.179 1.00 87.31 356 THR A CA 1
ATOM 2827 C C . THR A 1 356 ? 29.283 -12.752 -2.538 1.00 87.31 356 THR A C 1
ATOM 2829 O O . THR A 1 356 ? 28.915 -12.697 -3.708 1.00 87.31 356 THR A O 1
ATOM 2832 N N . GLN A 1 357 ? 28.441 -13.143 -1.574 1.00 90.00 357 GLN A N 1
ATOM 2833 C CA . GLN A 1 357 ? 27.010 -13.359 -1.829 1.00 90.00 357 GLN A CA 1
ATOM 2834 C C . GLN A 1 357 ? 26.330 -12.053 -2.264 1.00 90.00 357 GLN A C 1
ATOM 2836 O O . GLN A 1 357 ? 25.636 -12.046 -3.278 1.00 90.00 357 GLN A O 1
ATOM 2841 N N . GLN A 1 358 ? 26.550 -10.963 -1.525 1.00 87.81 358 GLN A N 1
ATOM 2842 C CA . GLN A 1 358 ? 25.986 -9.640 -1.797 1.00 87.81 358 GLN A CA 1
ATOM 2843 C C . GLN A 1 358 ? 26.463 -9.102 -3.154 1.00 87.81 358 GLN A C 1
ATOM 2845 O O . GLN A 1 358 ? 25.626 -8.640 -3.930 1.00 87.81 358 GLN A O 1
ATOM 2850 N N . ASP A 1 359 ? 27.750 -9.252 -3.494 1.00 87.50 359 ASP A N 1
ATOM 2851 C CA . ASP A 1 359 ? 28.294 -8.875 -4.809 1.00 87.50 359 ASP A CA 1
ATOM 2852 C C . ASP A 1 359 ? 27.543 -9.574 -5.959 1.00 87.50 359 ASP A C 1
ATOM 2854 O O . ASP A 1 359 ? 27.038 -8.921 -6.876 1.00 87.50 359 ASP A O 1
ATOM 2858 N N . TRP A 1 360 ? 27.412 -10.908 -5.895 1.00 89.81 360 TRP A N 1
ATOM 2859 C CA . TRP A 1 360 ? 26.720 -11.689 -6.931 1.00 89.81 360 TRP A CA 1
ATOM 2860 C C . TRP A 1 360 ? 25.214 -11.394 -6.974 1.00 89.81 360 TRP A C 1
ATOM 2862 O O . TRP A 1 360 ? 24.645 -11.319 -8.063 1.00 89.81 360 TRP A O 1
ATOM 2872 N N . VAL A 1 361 ? 24.559 -11.186 -5.825 1.00 90.06 361 VAL A N 1
ATOM 2873 C CA . VAL A 1 361 ? 23.142 -10.782 -5.767 1.00 90.06 361 VAL A CA 1
ATOM 2874 C C . VAL A 1 361 ? 22.943 -9.425 -6.440 1.00 90.06 361 VAL A C 1
ATOM 2876 O O . VAL A 1 361 ? 22.058 -9.304 -7.286 1.00 90.06 361 VAL A O 1
ATOM 2879 N N . GLN A 1 362 ? 23.775 -8.424 -6.134 1.00 88.25 362 GLN A N 1
ATOM 2880 C CA . GLN A 1 362 ? 23.686 -7.104 -6.762 1.00 88.25 362 GLN A CA 1
ATOM 2881 C C . GLN A 1 362 ? 23.955 -7.174 -8.270 1.00 88.25 362 GLN A C 1
ATOM 2883 O O . GLN A 1 362 ? 23.202 -6.584 -9.043 1.00 88.25 362 GLN A O 1
ATOM 2888 N N . ALA A 1 363 ? 24.976 -7.917 -8.708 1.00 88.19 363 ALA A N 1
ATOM 2889 C CA . ALA A 1 363 ? 25.309 -8.053 -10.126 1.00 88.19 363 ALA A CA 1
ATOM 2890 C C . ALA A 1 363 ? 24.184 -8.727 -10.936 1.00 88.19 363 ALA A C 1
ATOM 2892 O O . ALA A 1 363 ? 23.810 -8.240 -12.005 1.00 88.19 363 ALA A O 1
ATOM 2893 N N . ILE A 1 364 ? 23.587 -9.805 -10.410 1.00 89.75 364 ILE A N 1
ATOM 2894 C CA . ILE A 1 364 ? 22.457 -10.489 -11.060 1.00 89.75 364 ILE A CA 1
ATOM 2895 C C . ILE A 1 364 ? 21.200 -9.603 -11.028 1.00 89.75 364 ILE A C 1
ATOM 2897 O O . ILE A 1 364 ? 20.512 -9.492 -12.042 1.00 89.75 364 ILE A O 1
ATOM 2901 N N . ALA A 1 365 ? 20.910 -8.928 -9.910 1.00 89.19 365 ALA A N 1
ATOM 2902 C CA . ALA A 1 365 ? 19.739 -8.057 -9.788 1.00 89.19 365 ALA A CA 1
ATOM 2903 C C . ALA A 1 365 ? 19.791 -6.856 -10.749 1.00 89.19 365 ALA A C 1
ATOM 2905 O O . ALA A 1 365 ? 18.793 -6.548 -11.401 1.00 89.19 365 ALA A O 1
ATOM 2906 N N . LYS A 1 366 ? 20.965 -6.235 -10.931 1.00 87.06 366 LYS A N 1
ATOM 2907 C CA . LYS A 1 366 ? 21.181 -5.141 -11.899 1.00 87.06 366 LYS A CA 1
ATOM 2908 C C . LYS A 1 366 ? 20.892 -5.519 -13.355 1.00 87.06 366 LYS A C 1
ATOM 2910 O O . LYS A 1 366 ? 20.698 -4.631 -14.176 1.00 87.06 366 LYS A O 1
ATOM 2915 N N . CYS A 1 367 ? 20.823 -6.810 -13.685 1.00 85.25 367 CYS A N 1
ATOM 2916 C CA . CYS A 1 367 ? 20.474 -7.273 -15.029 1.00 85.25 367 CYS A CA 1
ATOM 2917 C C . CYS A 1 367 ? 18.953 -7.353 -15.294 1.00 85.25 367 CYS A C 1
ATOM 2919 O O . CYS A 1 367 ? 18.569 -7.534 -16.448 1.00 85.25 367 CYS A O 1
ATOM 2921 N N . PHE A 1 368 ? 18.083 -7.243 -14.275 1.00 84.69 368 PHE A N 1
ATOM 2922 C CA . PHE A 1 368 ? 16.614 -7.285 -14.451 1.00 84.69 368 PHE A CA 1
ATOM 2923 C C . PHE A 1 368 ? 15.819 -6.248 -13.627 1.00 84.69 368 PHE A C 1
ATOM 2925 O O . PHE A 1 368 ? 14.595 -6.144 -13.773 1.00 84.69 368 PHE A O 1
ATOM 2932 N N . VAL A 1 369 ? 16.487 -5.470 -12.772 1.00 84.94 369 VAL A N 1
ATOM 2933 C CA . VAL A 1 369 ? 15.910 -4.347 -12.020 1.00 84.94 369 VAL A CA 1
ATOM 2934 C C . VAL A 1 369 ? 16.308 -3.027 -12.700 1.00 84.94 369 VAL A C 1
ATOM 2936 O O . VAL A 1 369 ? 17.502 -2.738 -12.776 1.00 84.94 369 VAL A O 1
ATOM 2939 N N . PRO A 1 370 ? 15.346 -2.222 -13.198 1.00 80.50 370 PRO A N 1
ATOM 2940 C CA . PRO A 1 370 ? 15.612 -0.929 -13.827 1.00 80.50 370 PRO A CA 1
ATOM 2941 C C . PRO A 1 370 ? 16.380 0.059 -12.939 1.00 80.50 370 PRO A C 1
ATOM 2943 O O . PRO A 1 370 ? 16.255 0.052 -11.714 1.00 80.50 370 PRO A O 1
ATOM 2946 N N . SER A 1 371 ? 17.127 0.969 -13.566 1.00 75.56 371 SER A N 1
ATOM 2947 C CA . SER A 1 371 ? 17.971 1.966 -12.889 1.00 75.56 371 SER A CA 1
ATOM 2948 C C . SER A 1 371 ? 17.189 2.915 -11.971 1.00 75.56 371 SER A C 1
ATOM 2950 O O . SER A 1 371 ? 17.650 3.211 -10.870 1.00 75.56 371 SER A O 1
ATOM 2952 N N . ASN A 1 372 ? 15.973 3.322 -12.350 1.00 70.06 372 ASN A N 1
ATOM 2953 C CA . ASN A 1 372 ? 15.078 4.114 -11.496 1.00 70.06 372 ASN A CA 1
ATOM 2954 C C . ASN A 1 372 ? 14.574 3.350 -10.252 1.00 70.06 372 ASN A C 1
ATOM 2956 O O . ASN A 1 372 ? 14.044 3.963 -9.328 1.00 70.06 372 ASN A O 1
ATOM 2960 N N . VAL A 1 373 ? 14.784 2.031 -10.193 1.00 73.75 373 VAL A N 1
ATOM 2961 C CA . VAL A 1 373 ? 14.444 1.156 -9.062 1.00 73.75 373 VAL A CA 1
ATOM 2962 C C . VAL A 1 373 ? 15.704 0.672 -8.309 1.00 73.75 373 VAL A C 1
ATOM 2964 O O . VAL A 1 373 ? 15.594 0.030 -7.265 1.00 73.75 373 VAL A O 1
ATOM 2967 N N . GLU A 1 374 ? 16.923 1.052 -8.735 1.00 74.00 374 GLU A N 1
ATOM 2968 C CA . GLU A 1 374 ? 18.197 0.633 -8.104 1.00 74.00 374 GLU A CA 1
ATOM 2969 C C . GLU A 1 374 ? 18.283 1.004 -6.606 1.00 74.00 374 GLU A C 1
ATOM 2971 O O . GLU A 1 374 ? 18.993 0.361 -5.834 1.00 74.00 374 GLU A O 1
ATOM 2976 N N . ALA A 1 375 ? 17.502 1.987 -6.144 1.00 74.12 375 ALA A N 1
ATOM 2977 C CA . ALA A 1 375 ? 17.359 2.314 -4.723 1.00 74.12 375 ALA A CA 1
ATOM 2978 C C . ALA A 1 375 ? 16.907 1.121 -3.847 1.00 74.12 375 ALA A C 1
ATOM 2980 O O . ALA A 1 375 ? 17.206 1.103 -2.653 1.00 74.12 375 ALA A O 1
ATOM 2981 N N . MET A 1 376 ? 16.228 0.118 -4.420 1.00 76.81 376 MET A N 1
ATOM 2982 C CA . MET A 1 376 ? 15.868 -1.129 -3.731 1.00 76.81 376 MET A CA 1
ATOM 2983 C C . MET A 1 376 ? 17.058 -2.092 -3.586 1.00 76.81 376 MET A C 1
ATOM 2985 O O . MET A 1 376 ? 17.096 -2.851 -2.625 1.00 76.81 376 MET A O 1
ATOM 2989 N N . LEU A 1 377 ? 18.062 -2.027 -4.471 1.00 76.50 377 LEU A N 1
ATOM 2990 C CA . LEU A 1 377 ? 19.249 -2.902 -4.446 1.00 76.50 377 LEU A CA 1
ATOM 2991 C C . LEU A 1 377 ? 20.300 -2.499 -3.399 1.00 76.50 377 LEU A C 1
ATOM 2993 O O . LEU A 1 377 ? 21.297 -3.193 -3.226 1.00 76.50 377 LEU A O 1
ATOM 2997 N N . ARG A 1 378 ? 20.093 -1.373 -2.706 1.00 70.94 378 ARG A N 1
ATOM 2998 C CA . ARG A 1 378 ? 20.976 -0.859 -1.640 1.00 70.94 378 ARG A CA 1
ATOM 2999 C C . ARG A 1 378 ? 20.584 -1.353 -0.239 1.00 70.94 378 ARG A C 1
ATOM 3001 O O . ARG A 1 378 ? 21.069 -0.808 0.748 1.00 70.94 378 ARG A O 1
ATOM 3008 N N . ARG A 1 379 ? 19.666 -2.320 -0.158 1.00 73.69 379 ARG A N 1
ATOM 3009 C CA . ARG A 1 379 ? 19.097 -2.888 1.072 1.00 73.69 379 ARG A CA 1
ATOM 3010 C C . ARG A 1 379 ? 19.476 -4.362 1.185 1.00 73.69 379 ARG A C 1
ATOM 3012 O O . ARG A 1 379 ? 19.521 -5.060 0.174 1.00 73.69 379 ARG A O 1
ATOM 3019 N N . ASP A 1 380 ? 19.680 -4.841 2.408 1.00 80.62 380 ASP A N 1
ATOM 3020 C CA . ASP A 1 380 ? 19.942 -6.258 2.696 1.00 80.62 380 ASP A CA 1
ATOM 3021 C C . ASP A 1 380 ? 18.636 -7.071 2.674 1.00 80.62 380 ASP A C 1
ATOM 3023 O O . ASP A 1 380 ? 18.125 -7.525 3.698 1.00 80.62 380 ASP A O 1
ATOM 3027 N N . CYS A 1 381 ? 18.054 -7.212 1.482 1.00 85.38 381 CYS A N 1
ATOM 3028 C CA . CYS A 1 381 ? 16.775 -7.886 1.287 1.00 85.38 381 CYS A CA 1
ATOM 3029 C C . CYS A 1 381 ? 16.902 -9.416 1.262 1.00 85.38 381 CYS A C 1
ATOM 3031 O O . CYS A 1 381 ? 17.790 -9.980 0.628 1.00 85.38 381 CYS A O 1
ATOM 3033 N N . GLU A 1 382 ? 15.934 -10.087 1.882 1.00 90.69 382 GLU A N 1
ATOM 3034 C CA . GLU A 1 382 ? 15.803 -11.552 1.918 1.00 90.69 382 GLU A CA 1
ATOM 3035 C C . GLU A 1 382 ? 15.220 -12.116 0.612 1.00 90.69 382 GLU A C 1
ATOM 3037 O O . GLU A 1 382 ? 15.423 -13.280 0.267 1.00 90.69 382 GLU A O 1
ATOM 3042 N N . LEU A 1 383 ? 14.469 -11.291 -0.121 1.00 94.25 383 LEU A N 1
ATOM 3043 C CA . LEU A 1 383 ? 13.813 -11.648 -1.375 1.00 94.25 383 LEU A CA 1
ATOM 3044 C C . LEU A 1 383 ? 13.657 -10.390 -2.237 1.00 94.25 383 LEU A C 1
ATOM 3046 O O . LEU A 1 383 ? 13.100 -9.397 -1.772 1.00 94.25 383 LEU A O 1
ATOM 3050 N N . ILE A 1 384 ? 14.143 -10.428 -3.480 1.00 93.75 384 ILE A N 1
ATOM 3051 C CA . ILE A 1 384 ? 14.011 -9.357 -4.486 1.00 93.75 384 ILE A CA 1
ATOM 3052 C C . ILE A 1 384 ? 13.451 -9.973 -5.767 1.00 93.75 384 ILE A C 1
ATOM 3054 O O . ILE A 1 384 ? 13.899 -11.038 -6.182 1.00 93.75 384 ILE A O 1
ATOM 3058 N N . GLY A 1 385 ? 12.505 -9.320 -6.436 1.00 92.88 385 GLY A N 1
ATOM 3059 C CA . GLY A 1 385 ? 11.930 -9.856 -7.668 1.00 92.88 385 GLY A CA 1
ATOM 3060 C C . GLY A 1 385 ? 10.992 -8.900 -8.389 1.00 92.88 385 GLY A C 1
ATOM 3061 O O . GLY A 1 385 ? 10.829 -7.743 -8.004 1.00 92.88 385 GLY A O 1
ATOM 3062 N N . ARG A 1 386 ? 10.365 -9.408 -9.448 1.00 92.75 386 ARG A N 1
ATOM 3063 C CA . ARG A 1 386 ? 9.290 -8.756 -10.198 1.00 92.75 386 ARG A CA 1
ATOM 3064 C C . ARG A 1 386 ? 8.025 -9.603 -10.120 1.00 92.75 386 ARG A C 1
ATOM 3066 O O . ARG A 1 386 ? 8.081 -10.817 -10.275 1.00 92.75 386 ARG A O 1
ATOM 3073 N N . LEU A 1 387 ? 6.888 -8.950 -9.913 1.00 94.50 387 LEU A N 1
ATOM 3074 C CA . LEU A 1 387 ? 5.566 -9.568 -9.787 1.00 94.50 387 LEU A CA 1
ATOM 3075 C C . LEU A 1 387 ? 4.537 -8.790 -10.601 1.00 94.50 387 LEU A C 1
ATOM 3077 O O . LEU A 1 387 ? 4.732 -7.614 -10.905 1.00 94.50 387 LEU A O 1
ATOM 3081 N N . TYR A 1 388 ? 3.404 -9.420 -10.891 1.00 93.12 388 TYR A N 1
ATOM 3082 C CA . TYR A 1 388 ? 2.222 -8.701 -11.353 1.00 93.12 388 TYR A CA 1
ATOM 3083 C C . TYR A 1 388 ? 1.464 -8.139 -10.153 1.00 93.12 388 TYR A C 1
ATOM 3085 O O . TYR A 1 388 ? 1.225 -8.860 -9.182 1.00 93.12 388 TYR A O 1
ATOM 3093 N N . PHE A 1 389 ? 1.065 -6.867 -10.211 1.00 92.44 389 PHE A N 1
ATOM 3094 C CA . PHE A 1 389 ? 0.316 -6.226 -9.132 1.00 92.44 389 PHE A CA 1
ATOM 3095 C C . PHE A 1 389 ? -0.744 -5.225 -9.595 1.00 92.44 389 PHE A C 1
ATOM 3097 O O . PHE A 1 389 ? -0.716 -4.735 -10.726 1.00 92.44 389 PHE A O 1
ATOM 3104 N N . LYS A 1 390 ? -1.674 -4.927 -8.681 1.00 88.56 390 LYS A N 1
ATOM 3105 C CA . LYS A 1 390 ? -2.747 -3.925 -8.788 1.00 88.56 390 LYS A CA 1
ATOM 3106 C C . LYS A 1 390 ? -2.895 -3.184 -7.461 1.00 88.56 390 LYS A C 1
ATOM 3108 O O . LYS A 1 390 ? -2.820 -3.812 -6.404 1.00 88.56 390 LYS A O 1
ATOM 3113 N N . GLU A 1 391 ? -3.143 -1.877 -7.506 1.00 83.25 391 GLU A N 1
ATOM 3114 C CA . GLU A 1 391 ? -3.415 -1.063 -6.314 1.00 83.25 391 GLU A CA 1
ATOM 3115 C C . GLU A 1 391 ? -4.355 0.114 -6.625 1.00 83.25 391 GLU A C 1
ATOM 3117 O O . GLU A 1 391 ? -4.441 0.587 -7.760 1.00 83.25 391 GLU A O 1
ATOM 3122 N N . GLY A 1 392 ? -5.007 0.645 -5.589 1.00 68.31 392 GLY A N 1
ATOM 3123 C CA . GLY A 1 392 ? -5.723 1.918 -5.679 1.00 68.31 392 GLY A CA 1
ATOM 3124 C C . GLY A 1 392 ? -6.919 1.883 -6.635 1.00 68.31 392 GLY A C 1
ATOM 3125 O O . GLY A 1 392 ? -7.856 1.114 -6.430 1.00 68.31 392 GLY A O 1
ATOM 3126 N N . HIS A 1 393 ? -6.918 2.769 -7.636 1.00 52.44 393 HIS A N 1
ATOM 3127 C CA . HIS A 1 393 ? -8.067 2.992 -8.524 1.00 52.44 393 HIS A CA 1
ATOM 3128 C C . HIS A 1 393 ? -8.067 2.148 -9.811 1.00 52.44 393 HIS A C 1
ATOM 3130 O O . HIS A 1 393 ? -9.130 2.019 -10.416 1.00 52.44 393 HIS A O 1
ATOM 3136 N N . ASP A 1 394 ? -6.937 1.555 -10.221 1.00 61.88 394 ASP A N 1
ATOM 3137 C CA . ASP A 1 394 ? -6.910 0.587 -11.329 1.00 61.88 394 ASP A CA 1
ATOM 3138 C C . ASP A 1 394 ? -6.771 -0.838 -10.781 1.00 61.88 394 ASP A C 1
ATOM 3140 O O . ASP A 1 394 ? -5.680 -1.347 -10.518 1.00 61.88 394 ASP A O 1
ATOM 3144 N N . LEU A 1 395 ? -7.926 -1.476 -10.594 1.00 73.56 395 LEU A N 1
ATOM 3145 C CA . LEU A 1 395 ? -8.040 -2.890 -10.238 1.00 73.56 395 LEU A CA 1
ATOM 3146 C C . LEU A 1 395 ? -8.284 -3.778 -11.476 1.00 73.56 395 LEU A C 1
ATOM 3148 O O . LEU A 1 395 ? -8.428 -4.998 -11.353 1.00 73.56 395 LEU A O 1
ATOM 3152 N N . TYR A 1 396 ? -8.320 -3.191 -12.675 1.00 70.25 396 TYR A N 1
ATOM 3153 C CA . TYR A 1 396 ? -8.655 -3.887 -13.913 1.00 70.25 396 TYR A CA 1
ATOM 3154 C C . TYR A 1 396 ? -7.403 -4.454 -14.585 1.00 70.25 396 TYR A C 1
ATOM 3156 O O . TYR A 1 396 ? -7.378 -5.645 -14.898 1.00 70.25 396 TYR A O 1
ATOM 3164 N N . HIS A 1 397 ? -6.325 -3.675 -14.700 1.00 81.00 397 HIS A N 1
ATOM 3165 C CA . HIS A 1 397 ? -5.132 -4.071 -15.460 1.00 81.00 397 HIS A CA 1
ATOM 3166 C C . HIS A 1 397 ? -3.994 -4.574 -14.566 1.00 81.00 397 HIS A C 1
ATOM 3168 O O . HIS A 1 397 ? -3.585 -3.900 -13.625 1.00 81.00 397 HIS A O 1
ATOM 3174 N N . TRP A 1 398 ? -3.459 -5.764 -14.853 1.00 87.12 398 TRP A N 1
ATOM 3175 C CA . TRP A 1 398 ? -2.227 -6.232 -14.215 1.00 87.12 398 TRP A CA 1
ATOM 3176 C C . TRP A 1 398 ? -1.027 -5.488 -14.806 1.00 87.12 398 TRP A C 1
ATOM 3178 O O . TRP A 1 398 ? -0.841 -5.469 -16.023 1.00 87.12 398 TRP A O 1
ATOM 3188 N N . ARG A 1 399 ? -0.189 -4.907 -13.947 1.00 89.50 399 ARG A N 1
ATOM 3189 C CA . ARG A 1 399 ? 1.097 -4.300 -14.327 1.00 89.50 399 ARG A CA 1
ATOM 3190 C C . ARG A 1 399 ? 2.237 -5.037 -13.635 1.00 89.50 399 ARG A C 1
ATOM 3192 O O . ARG A 1 399 ? 2.057 -5.539 -12.527 1.00 89.50 399 ARG A O 1
ATOM 3199 N N . VAL A 1 400 ? 3.402 -5.099 -14.273 1.00 90.88 400 VAL A N 1
ATOM 3200 C CA . VAL A 1 400 ? 4.617 -5.591 -13.612 1.00 90.88 400 VAL A CA 1
ATOM 3201 C C . VAL A 1 400 ? 5.103 -4.517 -12.640 1.00 90.88 400 VAL A C 1
ATOM 3203 O O . VAL A 1 400 ? 5.091 -3.333 -12.965 1.00 90.88 400 VAL A O 1
ATOM 3206 N N . GLY A 1 401 ? 5.507 -4.934 -11.447 1.00 91.06 401 GLY A N 1
ATOM 3207 C CA . GLY A 1 401 ? 6.206 -4.110 -10.471 1.00 91.06 401 GLY A CA 1
ATOM 3208 C C . GLY A 1 401 ? 7.366 -4.879 -9.863 1.00 91.06 401 GLY A C 1
ATOM 3209 O O . GLY A 1 401 ? 7.399 -6.110 -9.902 1.00 91.06 401 GLY A O 1
ATOM 3210 N N . TRP A 1 402 ? 8.311 -4.149 -9.291 1.00 92.38 402 TRP A N 1
ATOM 3211 C CA . TRP A 1 402 ? 9.463 -4.707 -8.594 1.00 92.38 402 TRP A CA 1
ATOM 3212 C C . TRP A 1 402 ? 9.206 -4.674 -7.096 1.00 92.38 402 TRP A C 1
ATOM 3214 O O . TRP A 1 402 ? 8.663 -3.695 -6.589 1.00 92.38 402 TRP A O 1
ATOM 3224 N N . PHE A 1 403 ? 9.578 -5.749 -6.409 1.00 93.69 403 PHE A N 1
ATOM 3225 C CA . PHE A 1 403 ? 9.292 -6.000 -5.001 1.00 93.69 403 PHE A CA 1
ATOM 3226 C C . PHE A 1 403 ? 10.573 -6.413 -4.276 1.00 93.69 403 PHE A C 1
ATOM 3228 O O . PHE A 1 403 ? 11.396 -7.146 -4.827 1.00 93.69 403 PHE A O 1
ATOM 3235 N N . ALA A 1 404 ? 10.728 -5.969 -3.030 1.00 93.50 404 ALA A N 1
ATOM 3236 C CA . ALA A 1 404 ? 11.809 -6.390 -2.150 1.00 93.50 404 ALA A CA 1
ATOM 3237 C C . ALA A 1 404 ? 11.326 -6.514 -0.699 1.00 93.50 404 ALA A C 1
ATOM 3239 O O . ALA A 1 404 ? 10.596 -5.651 -0.206 1.00 93.50 404 ALA A O 1
ATOM 3240 N N . LEU A 1 405 ? 11.733 -7.588 -0.024 1.00 93.50 405 LEU A N 1
ATOM 3241 C CA . LEU A 1 405 ? 11.395 -7.886 1.366 1.00 93.50 405 LEU A CA 1
ATOM 3242 C C . LEU A 1 405 ? 12.615 -7.674 2.269 1.00 93.50 405 LEU A C 1
ATOM 3244 O O . LEU A 1 405 ? 13.663 -8.282 2.055 1.00 93.50 405 LEU A O 1
ATOM 3248 N N . GLU A 1 406 ? 12.461 -6.835 3.289 1.00 91.00 406 GLU A N 1
ATOM 3249 C CA . GLU A 1 406 ? 13.478 -6.531 4.300 1.00 91.00 406 GLU A CA 1
ATOM 3250 C C . GLU A 1 406 ? 12.855 -6.766 5.686 1.00 91.00 406 GLU A C 1
ATOM 3252 O O . GLU A 1 406 ? 12.135 -5.911 6.218 1.00 91.00 406 GLU A O 1
ATOM 3257 N N . GLY A 1 407 ? 13.036 -7.971 6.239 1.00 88.62 407 GLY A N 1
ATOM 3258 C CA . GLY A 1 407 ? 12.379 -8.422 7.463 1.00 88.62 407 GLY A CA 1
ATOM 3259 C C . GLY A 1 407 ? 10.856 -8.311 7.391 1.00 88.62 407 GLY A C 1
ATOM 3260 O O . GLY A 1 407 ? 10.168 -9.131 6.795 1.00 88.62 407 GLY A O 1
ATOM 3261 N N . SER A 1 408 ? 10.311 -7.277 8.035 1.00 90.75 408 SER A N 1
ATOM 3262 C CA . SER A 1 408 ? 8.867 -7.011 8.125 1.00 90.75 408 SER A CA 1
ATOM 3263 C C . SER A 1 408 ? 8.345 -5.939 7.158 1.00 90.75 408 SER A C 1
ATOM 3265 O O . SER A 1 408 ? 7.151 -5.630 7.197 1.00 90.75 408 SER A O 1
ATOM 3267 N N . ALA A 1 409 ? 9.205 -5.346 6.328 1.00 91.69 409 ALA A N 1
ATOM 3268 C CA . ALA A 1 409 ? 8.837 -4.308 5.369 1.00 91.69 409 ALA A CA 1
ATOM 3269 C C . ALA A 1 409 ? 8.849 -4.859 3.936 1.00 91.69 409 ALA A C 1
ATOM 3271 O O . ALA A 1 409 ? 9.862 -5.382 3.471 1.00 91.69 409 ALA A O 1
ATOM 3272 N N . LEU A 1 410 ? 7.725 -4.713 3.230 1.00 94.06 410 LEU A N 1
ATOM 3273 C CA . LEU A 1 410 ? 7.625 -4.983 1.797 1.00 94.06 410 LEU A CA 1
ATOM 3274 C C . LEU A 1 410 ? 7.719 -3.660 1.032 1.00 94.06 410 LEU A C 1
ATOM 3276 O O . LEU A 1 410 ? 6.823 -2.817 1.128 1.00 94.06 410 LEU A O 1
ATOM 3280 N N . TYR A 1 411 ? 8.796 -3.493 0.273 1.00 91.88 411 TYR A N 1
ATOM 3281 C CA . TYR A 1 411 ? 9.021 -2.360 -0.619 1.00 91.88 411 TYR A CA 1
ATOM 3282 C C . TYR A 1 411 ? 8.615 -2.716 -2.048 1.00 91.88 411 TYR A C 1
ATOM 3284 O O . TYR A 1 411 ? 8.860 -3.840 -2.488 1.00 91.88 411 TYR A O 1
ATOM 3292 N N . PHE A 1 412 ? 8.017 -1.774 -2.782 1.00 90.81 412 PHE A N 1
ATOM 3293 C CA . PHE A 1 412 ? 7.597 -1.999 -4.166 1.00 90.81 412 PHE A CA 1
ATOM 3294 C C . PHE A 1 412 ? 7.528 -0.728 -5.026 1.00 90.81 412 PHE A C 1
ATOM 3296 O O . PHE A 1 412 ? 7.308 0.370 -4.522 1.00 90.81 412 PHE A O 1
ATOM 3303 N N . SER A 1 413 ? 7.682 -0.873 -6.344 1.00 87.44 413 SER A N 1
ATOM 3304 C CA . SER A 1 413 ? 7.557 0.213 -7.334 1.00 87.44 413 SER A CA 1
ATOM 3305 C C . SER A 1 413 ? 6.954 -0.306 -8.649 1.00 87.44 413 SER A C 1
ATOM 3307 O O . SER A 1 413 ? 7.161 -1.465 -9.012 1.00 87.44 413 SER A O 1
ATOM 3309 N N . SER A 1 414 ? 6.231 0.551 -9.387 1.00 81.44 414 SER A N 1
ATOM 3310 C CA . SER A 1 414 ? 5.772 0.260 -10.758 1.00 81.44 414 SER A CA 1
ATOM 3311 C C . SER A 1 414 ? 6.874 0.392 -11.816 1.00 81.44 414 SER A C 1
ATOM 3313 O O . SER A 1 414 ? 6.633 0.067 -12.975 1.00 81.44 414 SER A O 1
ATOM 3315 N N . GLY A 1 415 ? 8.069 0.870 -11.448 1.00 68.56 415 GLY A N 1
ATOM 3316 C CA . GLY A 1 415 ? 9.156 1.143 -12.391 1.00 68.56 415 GLY A CA 1
ATOM 3317 C C . GLY A 1 415 ? 8.901 2.344 -13.307 1.00 68.56 415 GLY A C 1
ATOM 3318 O O . GLY A 1 415 ? 9.612 2.515 -14.293 1.00 68.56 415 GLY A O 1
ATOM 3319 N N . GLU A 1 416 ? 7.919 3.191 -12.994 1.00 70.56 416 GLU A N 1
ATOM 3320 C CA . GLU A 1 416 ? 7.660 4.452 -13.701 1.00 70.56 416 GLU A CA 1
ATOM 3321 C C . GLU A 1 416 ? 8.463 5.600 -13.055 1.00 70.56 416 GLU A C 1
ATOM 3323 O O . GLU A 1 416 ? 8.691 5.597 -11.846 1.00 70.56 416 GLU A O 1
ATOM 3328 N N . GLU A 1 417 ? 8.912 6.584 -13.838 1.00 51.31 417 GLU A N 1
ATOM 3329 C CA . GLU A 1 417 ? 9.884 7.610 -13.398 1.00 51.31 417 GLU A CA 1
ATOM 3330 C C . GLU A 1 417 ? 9.371 8.525 -12.264 1.00 51.31 417 GLU A C 1
ATOM 3332 O O . GLU A 1 417 ? 10.144 8.898 -11.387 1.00 51.31 417 GLU A O 1
ATOM 3337 N N . GLU A 1 418 ? 8.066 8.822 -12.217 1.00 53.41 418 GLU A N 1
ATOM 3338 C CA . GLU A 1 418 ? 7.420 9.563 -11.113 1.00 53.41 418 GLU A CA 1
ATOM 3339 C C . GLU A 1 418 ? 7.025 8.660 -9.914 1.00 53.41 418 GLU A C 1
ATOM 3341 O O . GLU A 1 418 ? 6.468 9.147 -8.925 1.00 53.41 418 GLU A O 1
ATOM 3346 N N . SER A 1 419 ? 7.255 7.338 -9.970 1.00 55.22 419 SER A N 1
ATOM 3347 C CA . SER A 1 419 ? 6.756 6.411 -8.940 1.00 55.22 419 SER A CA 1
ATOM 3348 C C . SER A 1 419 ? 7.585 6.466 -7.649 1.00 55.22 419 SER A C 1
ATOM 3350 O O . SER A 1 419 ? 8.733 6.029 -7.581 1.00 55.22 419 SER A O 1
ATOM 3352 N N . THR A 1 420 ? 6.980 6.984 -6.576 1.00 61.62 420 THR A N 1
ATOM 3353 C CA . THR A 1 420 ? 7.576 6.889 -5.233 1.00 61.62 420 THR A CA 1
ATOM 3354 C C . THR A 1 420 ? 7.647 5.431 -4.775 1.00 61.62 420 THR A C 1
ATOM 3356 O O . THR A 1 420 ? 6.743 4.642 -5.051 1.00 61.62 420 THR A O 1
ATOM 3359 N N . LEU A 1 421 ? 8.721 5.070 -4.063 1.00 76.94 421 LEU A N 1
ATOM 3360 C CA . LEU A 1 421 ? 8.892 3.721 -3.526 1.00 76.94 421 LEU A CA 1
ATOM 3361 C C . LEU A 1 421 ? 7.791 3.426 -2.497 1.00 76.94 421 LEU A C 1
ATOM 3363 O O . LEU A 1 421 ? 7.805 3.952 -1.381 1.00 76.94 421 LEU A O 1
ATOM 3367 N N . GLY A 1 422 ? 6.849 2.567 -2.877 1.00 81.06 422 GLY A N 1
ATOM 3368 C CA . GLY A 1 422 ? 5.838 2.022 -1.991 1.00 81.06 422 GLY A CA 1
ATOM 3369 C C . GLY A 1 422 ? 6.493 1.209 -0.879 1.00 81.06 422 GLY A C 1
ATOM 3370 O O . GLY A 1 422 ? 7.455 0.477 -1.103 1.00 81.06 422 GLY A O 1
ATOM 3371 N N . ALA A 1 423 ? 5.970 1.346 0.333 1.00 87.94 423 ALA A N 1
ATOM 3372 C CA . ALA A 1 423 ? 6.373 0.566 1.494 1.00 87.94 423 ALA A CA 1
ATOM 3373 C C . ALA A 1 423 ? 5.120 0.140 2.261 1.00 87.94 423 ALA A C 1
ATOM 3375 O O . ALA A 1 423 ? 4.221 0.963 2.461 1.00 87.94 423 ALA A O 1
ATOM 3376 N N . MET A 1 424 ? 5.068 -1.123 2.679 1.00 90.12 424 MET A N 1
ATOM 3377 C CA . MET A 1 424 ? 3.980 -1.730 3.446 1.00 90.12 424 MET A CA 1
ATOM 3378 C C . MET A 1 424 ? 4.566 -2.514 4.626 1.00 90.12 424 MET A C 1
ATOM 3380 O O . MET A 1 424 ? 5.417 -3.386 4.444 1.00 90.12 424 MET A O 1
ATOM 3384 N N . GLN A 1 425 ? 4.114 -2.209 5.841 1.00 90.88 425 GLN A N 1
ATOM 3385 C CA . GLN A 1 425 ? 4.548 -2.870 7.065 1.00 90.88 425 GLN A CA 1
ATOM 3386 C C . GLN A 1 425 ? 3.737 -4.154 7.260 1.00 90.88 425 GLN A C 1
ATOM 3388 O O . GLN A 1 425 ? 2.609 -4.136 7.753 1.00 90.88 425 GLN A O 1
ATOM 3393 N N . LEU A 1 426 ? 4.326 -5.302 6.927 1.00 92.69 426 LEU A N 1
ATOM 3394 C CA . LEU A 1 426 ? 3.632 -6.592 6.907 1.00 92.69 426 LEU A CA 1
ATOM 3395 C C . LEU A 1 426 ? 3.075 -7.005 8.281 1.00 92.69 426 LEU A C 1
ATOM 3397 O O . LEU A 1 426 ? 2.020 -7.634 8.362 1.00 92.69 426 LEU A O 1
ATOM 3401 N N . LYS A 1 427 ? 3.715 -6.582 9.380 1.00 90.69 427 LYS A N 1
ATOM 3402 C CA . LYS A 1 427 ? 3.189 -6.761 10.748 1.00 90.69 427 LYS A CA 1
ATOM 3403 C C . LYS A 1 427 ? 1.888 -5.985 10.996 1.00 90.69 427 LYS A C 1
ATOM 3405 O O . LYS A 1 427 ? 1.067 -6.459 11.778 1.00 90.69 427 LYS A O 1
ATOM 3410 N N . GLN A 1 428 ? 1.665 -4.848 10.329 1.00 90.00 428 GLN A N 1
ATOM 3411 C CA . GLN A 1 428 ? 0.470 -4.003 10.485 1.00 90.00 428 GLN A CA 1
ATOM 3412 C C . GLN A 1 428 ? -0.696 -4.379 9.559 1.00 90.00 428 GLN A C 1
ATOM 3414 O O . GLN A 1 428 ? -1.757 -3.766 9.678 1.00 90.00 428 GLN A O 1
ATOM 3419 N N . LEU A 1 429 ? -0.550 -5.368 8.663 1.00 89.75 429 LEU A N 1
ATOM 3420 C CA . LEU A 1 429 ? -1.641 -5.832 7.791 1.00 89.75 429 LEU A CA 1
ATOM 3421 C C . LEU A 1 429 ? -2.938 -6.085 8.574 1.00 89.75 429 LEU A C 1
ATOM 3423 O O . LEU A 1 429 ? -2.916 -6.650 9.667 1.00 89.75 429 LEU A O 1
ATOM 3427 N N . GLN A 1 430 ? -4.070 -5.688 7.997 1.00 84.75 430 GLN A N 1
ATOM 3428 C CA . GLN A 1 430 ? -5.404 -6.005 8.514 1.00 84.75 430 GLN A CA 1
ATOM 3429 C C . GLN A 1 430 ? -6.004 -7.246 7.845 1.00 84.75 430 GLN A C 1
ATOM 3431 O O . GLN A 1 430 ? -6.761 -7.969 8.485 1.00 84.75 430 GLN A O 1
ATOM 3436 N N . GLU A 1 431 ? -5.634 -7.517 6.593 1.00 85.00 431 GLU A N 1
ATOM 3437 C CA . GLU A 1 431 ? -6.023 -8.722 5.859 1.00 85.00 431 GLU A CA 1
ATOM 3438 C C . GLU A 1 431 ? -4.839 -9.249 5.036 1.00 85.00 431 GLU A C 1
ATOM 3440 O O . GLU A 1 431 ? -4.056 -8.466 4.488 1.00 85.00 431 GLU A O 1
ATOM 3445 N N . LEU A 1 432 ? -4.728 -10.579 4.968 1.00 89.19 432 LEU A N 1
ATOM 3446 C CA . LEU A 1 432 ? -3.792 -11.320 4.125 1.00 89.19 432 LEU A CA 1
ATOM 3447 C C . LEU A 1 432 ? -4.501 -12.576 3.594 1.00 89.19 432 LEU A C 1
ATOM 3449 O O . LEU A 1 432 ? -4.551 -13.601 4.276 1.00 89.19 432 LEU A O 1
ATOM 3453 N N . THR A 1 433 ? -5.060 -12.494 2.387 1.00 89.50 433 THR A N 1
ATOM 3454 C CA . THR A 1 433 ? -5.972 -13.516 1.843 1.00 89.50 433 THR A CA 1
ATOM 3455 C C . THR A 1 433 ? -5.466 -14.045 0.504 1.00 89.50 433 THR A C 1
ATOM 3457 O O . THR A 1 433 ? -5.150 -13.272 -0.396 1.00 89.50 433 THR A O 1
ATOM 3460 N N . VAL A 1 434 ? -5.420 -15.370 0.331 1.00 92.31 434 VAL A N 1
ATOM 3461 C CA . VAL A 1 434 ? -5.170 -15.988 -0.983 1.00 92.31 434 VAL A CA 1
ATOM 3462 C C . VAL A 1 434 ? -6.501 -16.258 -1.673 1.00 92.31 434 VAL A C 1
ATOM 3464 O O . VAL A 1 434 ? -7.350 -16.979 -1.152 1.00 92.31 434 VAL A O 1
ATOM 3467 N N . SER A 1 435 ? -6.652 -15.717 -2.876 1.00 89.56 435 SER A N 1
ATOM 3468 C CA . SER A 1 435 ? -7.781 -15.946 -3.775 1.00 89.56 435 SER A CA 1
ATOM 3469 C C . SER A 1 435 ? -7.323 -16.677 -5.043 1.00 89.56 435 SER A C 1
ATOM 3471 O O . SER A 1 435 ? -6.127 -16.796 -5.318 1.00 89.56 435 SER A O 1
ATOM 3473 N N . THR A 1 436 ? -8.268 -17.215 -5.816 1.00 88.00 436 THR A N 1
ATOM 3474 C CA . THR A 1 436 ? -7.998 -17.767 -7.154 1.00 88.00 436 THR A CA 1
ATOM 3475 C C . THR A 1 436 ? -8.807 -16.978 -8.171 1.00 88.00 436 THR A C 1
ATOM 3477 O O . THR A 1 436 ? -10.035 -17.041 -8.157 1.00 88.00 436 THR A O 1
ATOM 3480 N N . HIS A 1 437 ? -8.117 -16.236 -9.032 1.00 81.12 437 HIS A N 1
ATOM 3481 C CA . HIS A 1 437 ? -8.708 -15.543 -10.168 1.00 81.12 437 HIS A CA 1
ATOM 3482 C C . HIS A 1 437 ? -8.775 -16.489 -11.375 1.00 81.12 437 HIS A C 1
ATOM 3484 O O . HIS A 1 437 ? -7.960 -17.410 -11.497 1.00 81.12 437 HIS A O 1
ATOM 3490 N N . VAL A 1 438 ? -9.747 -16.273 -12.260 1.00 78.00 438 VAL A N 1
ATOM 3491 C CA . VAL A 1 438 ? -9.877 -17.014 -13.521 1.00 78.00 438 VAL A CA 1
ATOM 3492 C C . VAL A 1 438 ? -9.823 -16.003 -14.653 1.00 78.00 438 VAL A C 1
ATOM 3494 O O . VAL A 1 438 ? -10.646 -15.092 -14.700 1.00 78.00 438 VAL A O 1
ATOM 3497 N N . GLU A 1 439 ? -8.842 -16.149 -15.536 1.00 69.31 439 GLU A N 1
ATOM 3498 C CA . GLU A 1 439 ? -8.570 -15.198 -16.613 1.00 69.31 439 GLU A CA 1
ATOM 3499 C C . GLU A 1 439 ? -8.455 -15.997 -17.919 1.00 69.31 439 GLU A C 1
ATOM 3501 O O . GLU A 1 439 ? -7.491 -16.725 -18.153 1.00 69.31 439 GLU A O 1
ATOM 3506 N N . GLY A 1 440 ? -9.529 -15.979 -18.717 1.00 74.62 440 GLY A N 1
ATOM 3507 C CA . GLY A 1 440 ? -9.726 -16.960 -19.789 1.00 74.62 440 GLY A CA 1
ATOM 3508 C C . GLY A 1 440 ? -9.943 -18.371 -19.228 1.00 74.62 440 GLY A C 1
ATOM 3509 O O . GLY A 1 440 ? -10.855 -18.591 -18.432 1.00 74.62 440 GLY A O 1
ATOM 3510 N N . GLU A 1 441 ? -9.110 -19.326 -19.646 1.00 66.62 441 GLU A N 1
ATOM 3511 C CA . GLU A 1 441 ? -9.113 -20.703 -19.121 1.00 66.62 441 GLU A CA 1
ATOM 3512 C C . GLU A 1 441 ? -8.126 -20.906 -17.952 1.00 66.62 441 GLU A C 1
ATOM 3514 O O . GLU A 1 441 ? -8.185 -21.924 -17.255 1.00 66.62 441 GLU A O 1
ATOM 3519 N N . GLU A 1 442 ? -7.224 -19.949 -17.703 1.00 74.50 442 GLU A N 1
ATOM 3520 C CA . GLU A 1 442 ? -6.178 -20.087 -16.690 1.00 74.50 442 GLU A CA 1
ATOM 3521 C C . GLU A 1 442 ? -6.655 -19.717 -15.280 1.00 74.50 442 GLU A C 1
ATOM 3523 O O . GLU A 1 442 ? -7.539 -18.883 -15.076 1.00 74.50 442 GLU A O 1
ATOM 3528 N N . ARG A 1 443 ? -6.046 -20.361 -14.274 1.00 81.75 443 ARG A N 1
ATOM 3529 C CA . ARG A 1 443 ? -6.327 -20.141 -12.848 1.00 81.75 443 ARG A CA 1
ATOM 3530 C C . ARG A 1 443 ? -5.100 -19.567 -12.155 1.00 81.75 443 ARG A C 1
ATOM 3532 O O . ARG A 1 443 ? -4.153 -20.302 -11.862 1.00 81.75 443 ARG A O 1
ATOM 3539 N N . ILE A 1 444 ? -5.151 -18.271 -11.877 1.00 88.06 444 ILE A N 1
ATOM 3540 C CA . ILE A 1 444 ? -4.077 -17.496 -11.257 1.00 88.06 444 ILE A CA 1
ATOM 3541 C C . ILE A 1 444 ? -4.342 -17.424 -9.750 1.00 88.06 444 ILE A C 1
ATOM 3543 O O . ILE A 1 444 ? -5.457 -17.129 -9.322 1.00 88.06 444 ILE A O 1
ATOM 3547 N N . GLN A 1 445 ? -3.331 -17.695 -8.925 1.00 92.44 445 GLN A N 1
ATOM 3548 C CA . GLN A 1 445 ? -3.430 -17.462 -7.482 1.00 92.44 445 GLN A CA 1
ATOM 3549 C C . GLN A 1 445 ? -3.020 -16.021 -7.180 1.00 92.44 445 GLN A C 1
ATOM 3551 O O . GLN A 1 445 ? -1.955 -15.587 -7.609 1.00 92.44 445 GLN A O 1
ATOM 3556 N N . VAL A 1 446 ? -3.866 -15.290 -6.456 1.00 93.25 446 VAL A N 1
ATOM 3557 C CA . VAL A 1 446 ? -3.681 -13.863 -6.163 1.00 93.25 446 VAL A CA 1
ATOM 3558 C C . VAL A 1 446 ? -3.674 -13.661 -4.653 1.00 93.25 446 VAL A C 1
ATOM 3560 O O . VAL A 1 446 ? -4.615 -14.067 -3.966 1.00 93.25 446 VAL A O 1
ATOM 3563 N N . LEU A 1 447 ? -2.627 -13.017 -4.139 1.00 95.25 447 LEU A N 1
ATOM 3564 C CA . LEU A 1 447 ? -2.514 -12.624 -2.738 1.00 95.25 447 LEU A CA 1
ATOM 3565 C C . LEU A 1 447 ? -3.034 -11.192 -2.566 1.00 95.25 447 LEU A C 1
ATOM 3567 O O . LEU A 1 447 ? -2.526 -10.260 -3.188 1.00 95.25 447 LEU A O 1
ATOM 3571 N N . LEU A 1 448 ? -4.046 -11.040 -1.719 1.00 92.06 448 LEU A N 1
ATOM 3572 C CA . LEU A 1 448 ? -4.636 -9.780 -1.280 1.00 92.06 448 LEU A CA 1
ATOM 3573 C C . LEU A 1 448 ? -3.972 -9.339 0.030 1.00 92.06 448 LEU A C 1
ATOM 3575 O O . LEU A 1 448 ? -3.916 -10.113 0.986 1.00 92.06 448 LEU A O 1
ATOM 3579 N N . MET A 1 449 ? -3.506 -8.092 0.073 1.00 92.94 449 MET A N 1
ATOM 3580 C CA . MET A 1 449 ? -2.908 -7.441 1.239 1.00 92.94 449 MET A CA 1
ATOM 3581 C C . MET A 1 449 ? -3.616 -6.109 1.519 1.00 92.94 449 MET A C 1
ATOM 3583 O O . MET A 1 449 ? -3.735 -5.272 0.621 1.00 92.94 449 MET A O 1
ATOM 3587 N N . VAL A 1 450 ? -4.063 -5.894 2.761 1.00 88.25 450 VAL A N 1
ATOM 3588 C CA . VAL A 1 450 ? -4.749 -4.654 3.180 1.00 88.25 450 VAL A CA 1
ATOM 3589 C C . VAL A 1 450 ? -4.016 -3.988 4.342 1.00 88.25 450 VAL A C 1
ATOM 3591 O O . VAL A 1 450 ? -3.860 -4.581 5.409 1.00 88.25 450 VAL A O 1
ATOM 3594 N N . GLU A 1 451 ? -3.626 -2.724 4.170 1.00 85.19 451 GLU A N 1
ATOM 3595 C CA . GLU A 1 451 ? -2.913 -1.932 5.177 1.00 85.19 451 GLU A CA 1
ATOM 3596 C C . GLU A 1 451 ? -3.385 -0.466 5.188 1.00 85.19 451 GLU A C 1
ATOM 3598 O O . GLU A 1 451 ? -3.242 0.274 4.217 1.00 85.19 451 GLU A O 1
ATOM 3603 N N . GLY A 1 452 ? -3.979 -0.016 6.296 1.00 74.12 452 GLY A N 1
ATOM 3604 C CA . GLY A 1 452 ? -4.391 1.381 6.498 1.00 74.12 452 GLY A CA 1
ATOM 3605 C C . GLY A 1 452 ? -5.606 1.813 5.663 1.00 74.12 452 GLY A C 1
ATOM 3606 O O . GLY A 1 452 ? -6.042 2.959 5.750 1.00 74.12 452 GLY A O 1
ATOM 3607 N N . GLY A 1 453 ? -6.182 0.896 4.882 1.00 73.50 453 GLY A N 1
ATOM 3608 C CA . GLY A 1 453 ? -7.149 1.185 3.818 1.00 73.50 453 GLY A CA 1
ATOM 3609 C C . GLY A 1 453 ? -6.530 1.199 2.414 1.00 73.50 453 GLY A C 1
ATOM 3610 O O . GLY A 1 453 ? -7.271 1.231 1.436 1.00 73.50 453 GLY A O 1
ATOM 3611 N N . ARG A 1 454 ? -5.197 1.106 2.288 1.00 83.56 454 ARG A N 1
ATOM 3612 C CA . ARG A 1 454 ? -4.550 0.725 1.026 1.00 83.56 454 ARG A CA 1
ATOM 3613 C C . ARG A 1 454 ? -4.777 -0.764 0.792 1.00 83.56 454 ARG A C 1
ATOM 3615 O O . ARG A 1 454 ? -4.702 -1.554 1.732 1.00 83.56 454 ARG A O 1
ATOM 3622 N N . THR A 1 455 ? -5.041 -1.128 -0.456 1.00 87.50 455 THR A N 1
ATOM 3623 C CA . THR A 1 455 ? -5.249 -2.515 -0.881 1.00 87.50 455 THR A CA 1
ATOM 3624 C C . THR A 1 455 ? -4.327 -2.805 -2.053 1.00 87.50 455 THR A C 1
ATOM 3626 O O . THR A 1 455 ? -4.344 -2.060 -3.036 1.00 87.50 455 THR A O 1
ATOM 3629 N N . VAL A 1 456 ? -3.533 -3.868 -1.939 1.00 90.31 456 VAL A N 1
ATOM 3630 C CA . VAL A 1 456 ? -2.600 -4.329 -2.970 1.00 90.31 456 VAL A CA 1
ATOM 3631 C C . VAL A 1 456 ? -2.893 -5.795 -3.272 1.00 90.31 456 VAL A C 1
ATOM 3633 O O . VAL A 1 456 ? -2.995 -6.618 -2.361 1.00 90.31 456 VAL A O 1
ATOM 3636 N N . TYR A 1 457 ? -3.014 -6.117 -4.556 1.00 92.44 457 TYR A N 1
ATOM 3637 C CA . TYR A 1 457 ? -3.120 -7.485 -5.059 1.00 92.44 457 TYR A CA 1
ATOM 3638 C C . TYR A 1 457 ? -1.818 -7.835 -5.773 1.00 92.44 457 TYR A C 1
ATOM 3640 O O . TYR A 1 457 ? -1.373 -7.039 -6.600 1.00 92.44 457 TYR A O 1
ATOM 3648 N N . ILE A 1 458 ? -1.240 -9.009 -5.508 1.00 94.62 458 ILE A N 1
ATOM 3649 C CA . ILE A 1 458 ? -0.059 -9.519 -6.226 1.00 94.62 458 ILE A CA 1
ATOM 3650 C C . ILE A 1 458 ? -0.271 -10.947 -6.740 1.00 94.62 458 ILE A C 1
ATOM 3652 O O . ILE A 1 458 ? -0.942 -11.753 -6.089 1.00 94.62 458 ILE A O 1
ATOM 3656 N N . HIS A 1 459 ? 0.358 -11.289 -7.865 1.00 94.31 459 HIS A N 1
ATOM 3657 C CA . HIS A 1 459 ? 0.605 -12.676 -8.258 1.00 94.31 459 HIS A CA 1
ATOM 3658 C C . HIS A 1 459 ? 1.987 -12.862 -8.896 1.00 94.31 459 HIS A C 1
ATOM 3660 O O . HIS A 1 459 ? 2.567 -11.935 -9.465 1.00 94.31 459 HIS A O 1
ATOM 3666 N N . GLY A 1 460 ? 2.507 -14.087 -8.789 1.00 92.94 460 GLY A N 1
ATOM 3667 C CA . GLY A 1 460 ? 3.762 -14.487 -9.420 1.00 92.94 460 GLY A CA 1
ATOM 3668 C C . GLY A 1 460 ? 3.635 -14.663 -10.930 1.00 92.94 460 GLY A C 1
ATOM 3669 O O . GLY A 1 460 ? 2.529 -14.777 -11.468 1.00 92.94 460 GLY A O 1
ATOM 3670 N N . PHE A 1 461 ? 4.780 -14.736 -11.602 1.00 90.88 461 PHE A N 1
ATOM 3671 C CA . PHE A 1 461 ? 4.864 -15.112 -13.019 1.00 90.88 461 PHE A CA 1
ATOM 3672 C C . PHE A 1 461 ? 4.516 -16.589 -13.249 1.00 90.88 461 PHE A C 1
ATOM 3674 O O . PHE A 1 461 ? 4.062 -16.963 -14.327 1.00 90.88 461 PHE A O 1
ATOM 3681 N N . ASN A 1 462 ? 4.722 -17.429 -12.234 1.00 89.44 462 ASN A N 1
ATOM 3682 C CA . ASN A 1 462 ? 4.339 -18.836 -12.223 1.00 89.44 462 ASN A CA 1
ATOM 3683 C C . ASN A 1 462 ? 3.999 -19.298 -10.792 1.00 89.44 462 ASN A C 1
ATOM 3685 O O . ASN A 1 462 ? 4.032 -18.523 -9.832 1.00 89.44 462 ASN A O 1
ATOM 3689 N N . LYS A 1 463 ? 3.630 -20.576 -10.638 1.00 89.12 463 LYS A N 1
ATOM 3690 C CA . LYS A 1 463 ? 3.174 -21.131 -9.349 1.00 89.12 463 LYS A CA 1
ATOM 3691 C C . LYS A 1 463 ? 4.306 -21.300 -8.335 1.00 89.12 463 LYS A C 1
ATOM 3693 O O . LYS A 1 463 ? 4.036 -21.278 -7.137 1.00 89.12 463 LYS A O 1
ATOM 3698 N N . VAL A 1 464 ? 5.544 -21.472 -8.798 1.00 89.94 464 VAL A N 1
ATOM 3699 C CA . VAL A 1 464 ? 6.722 -21.625 -7.933 1.00 89.94 464 VAL A CA 1
ATOM 3700 C C . VAL A 1 464 ? 7.084 -20.272 -7.310 1.00 89.94 464 VAL A C 1
ATOM 3702 O O . VAL A 1 464 ? 7.191 -20.161 -6.091 1.00 89.94 464 VAL A O 1
ATOM 3705 N N . ASP A 1 465 ? 7.159 -19.236 -8.143 1.00 90.88 465 ASP A N 1
ATOM 3706 C CA . ASP A 1 465 ? 7.379 -17.835 -7.771 1.00 90.88 465 ASP A CA 1
ATOM 3707 C C . ASP A 1 465 ? 6.265 -17.290 -6.853 1.00 90.88 465 ASP A C 1
ATOM 3709 O O . ASP A 1 465 ? 6.544 -16.719 -5.797 1.00 90.88 465 ASP A O 1
ATOM 3713 N N . PHE A 1 466 ? 4.990 -17.565 -7.162 1.00 93.75 466 PHE A N 1
ATOM 3714 C CA . PHE A 1 466 ? 3.884 -17.206 -6.265 1.00 93.75 466 PHE A CA 1
ATOM 3715 C C . PHE A 1 466 ? 3.996 -17.885 -4.889 1.00 93.75 466 PHE A C 1
ATOM 3717 O O . PHE A 1 466 ? 3.764 -17.243 -3.862 1.00 93.75 466 PHE A O 1
ATOM 3724 N N . ALA A 1 467 ? 4.350 -19.175 -4.844 1.00 92.94 467 ALA A N 1
ATOM 3725 C CA . ALA A 1 467 ? 4.485 -19.910 -3.588 1.00 92.94 467 ALA A CA 1
ATOM 3726 C C . ALA A 1 467 ? 5.636 -19.375 -2.718 1.00 92.94 467 ALA A C 1
ATOM 3728 O O . ALA A 1 467 ? 5.469 -19.275 -1.500 1.00 92.94 467 ALA A O 1
ATOM 3729 N N . LEU A 1 468 ? 6.756 -18.983 -3.337 1.00 93.88 468 LEU A N 1
ATOM 3730 C CA . LEU A 1 468 ? 7.883 -18.313 -2.684 1.00 93.88 468 LEU A CA 1
ATOM 3731 C C . LEU A 1 468 ? 7.434 -17.009 -2.007 1.00 93.88 468 LEU A C 1
ATOM 3733 O O . LEU A 1 468 ? 7.542 -16.882 -0.785 1.00 93.88 468 LEU A O 1
ATOM 3737 N N . TRP A 1 469 ? 6.865 -16.075 -2.776 1.00 95.81 469 TRP A N 1
ATOM 3738 C CA . TRP A 1 469 ? 6.440 -14.770 -2.260 1.00 95.81 469 TRP A CA 1
ATOM 3739 C C . TRP A 1 469 ? 5.332 -14.869 -1.212 1.00 95.81 469 TRP A C 1
ATOM 3741 O O . TRP A 1 469 ? 5.422 -14.223 -0.169 1.00 95.81 469 TRP A O 1
ATOM 3751 N N . HIS A 1 470 ? 4.320 -15.715 -1.427 1.00 95.19 470 HIS A N 1
ATOM 3752 C CA . HIS A 1 470 ? 3.280 -15.958 -0.425 1.00 95.19 470 HIS A CA 1
ATOM 3753 C C . HIS A 1 470 ? 3.868 -16.536 0.872 1.00 95.19 470 HIS A C 1
ATOM 3755 O O . HIS A 1 470 ? 3.482 -16.093 1.953 1.00 95.19 470 HIS A O 1
ATOM 3761 N N . SER A 1 471 ? 4.821 -17.474 0.797 1.00 93.56 471 SER A N 1
ATOM 3762 C CA . SER A 1 471 ? 5.466 -18.032 1.992 1.00 93.56 471 SER A CA 1
ATOM 3763 C C . SER A 1 471 ? 6.300 -16.987 2.740 1.00 93.56 471 SER A C 1
ATOM 3765 O O . SER A 1 471 ? 6.213 -16.912 3.966 1.00 93.56 471 SER A O 1
ATOM 3767 N N . ALA A 1 472 ? 7.070 -16.166 2.021 1.00 94.06 472 ALA A N 1
ATOM 3768 C CA . ALA A 1 472 ? 7.905 -15.119 2.606 1.00 94.06 472 ALA A CA 1
ATOM 3769 C C . ALA A 1 472 ? 7.057 -14.019 3.273 1.00 94.06 472 ALA A C 1
ATOM 3771 O O . ALA A 1 472 ? 7.230 -13.729 4.456 1.00 94.06 472 ALA A O 1
ATOM 3772 N N . ILE A 1 473 ? 6.054 -13.486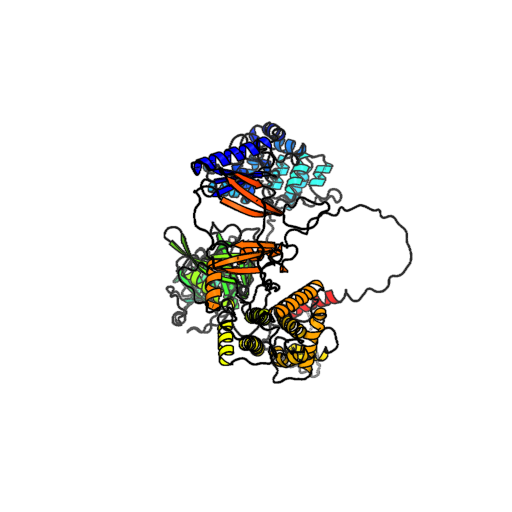 2.563 1.00 95.12 473 ILE A N 1
ATOM 3773 C CA . ILE A 1 473 ? 5.127 -12.471 3.090 1.00 95.12 473 ILE A CA 1
ATOM 3774 C C . ILE A 1 473 ? 4.325 -13.018 4.279 1.00 95.12 473 ILE A C 1
ATOM 3776 O O . ILE A 1 473 ? 4.110 -12.304 5.260 1.00 95.12 473 ILE A O 1
ATOM 3780 N N . LYS A 1 474 ? 3.903 -14.289 4.248 1.00 92.69 474 LYS A N 1
ATOM 3781 C CA . LYS A 1 474 ? 3.187 -14.919 5.369 1.00 92.69 474 LYS A CA 1
ATOM 3782 C C . LYS A 1 474 ? 4.065 -15.099 6.612 1.00 92.69 474 LYS A C 1
ATOM 3784 O O . LYS A 1 474 ? 3.556 -14.963 7.722 1.00 92.69 474 LYS A O 1
ATOM 3789 N N . LEU A 1 475 ? 5.359 -15.374 6.444 1.00 91.19 475 LEU A N 1
ATOM 3790 C CA . LEU A 1 475 ? 6.310 -15.432 7.556 1.00 91.19 475 LEU A CA 1
ATOM 3791 C C . LEU A 1 475 ? 6.537 -14.031 8.148 1.00 91.19 475 LEU A C 1
ATOM 3793 O O . LEU A 1 475 ? 6.278 -13.816 9.330 1.00 91.19 475 LEU A O 1
ATOM 3797 N N . ALA A 1 476 ? 6.903 -13.063 7.305 1.00 91.88 476 ALA A N 1
ATOM 3798 C CA . ALA A 1 476 ? 7.186 -11.677 7.687 1.00 91.88 476 ALA A CA 1
ATOM 3799 C C . ALA A 1 476 ? 5.984 -10.926 8.298 1.00 91.88 476 ALA A C 1
ATOM 3801 O O . ALA A 1 476 ? 6.147 -10.047 9.145 1.00 91.88 476 ALA A O 1
ATOM 3802 N N . SER A 1 477 ? 4.757 -11.270 7.898 1.00 91.94 477 SER A N 1
ATOM 3803 C CA . SER A 1 477 ? 3.522 -10.728 8.487 1.00 91.94 477 SER A CA 1
ATOM 3804 C C . SER A 1 477 ? 3.056 -11.456 9.752 1.00 91.94 477 SER A C 1
ATOM 3806 O O . SER A 1 477 ? 2.150 -10.955 10.425 1.00 91.94 477 SER A O 1
ATOM 3808 N N . GLY A 1 478 ? 3.618 -12.626 10.072 1.00 88.75 478 GLY A N 1
ATOM 3809 C CA . GLY A 1 478 ? 3.268 -13.443 11.236 1.00 88.75 478 GLY A CA 1
ATOM 3810 C C . GLY A 1 478 ? 3.850 -12.918 12.554 1.00 88.75 478 GLY A C 1
ATOM 3811 O O . GLY A 1 478 ? 4.380 -11.809 12.616 1.00 88.75 478 GLY A O 1
ATOM 3812 N N . THR A 1 479 ? 3.773 -13.733 13.610 1.00 85.69 479 THR A N 1
ATOM 3813 C CA . THR A 1 479 ? 4.476 -13.494 14.884 1.00 85.69 479 THR A CA 1
ATOM 3814 C C . THR A 1 479 ? 5.720 -14.385 14.957 1.00 85.69 479 THR A C 1
ATOM 3816 O O . THR A 1 479 ? 5.603 -15.606 14.891 1.00 85.69 479 THR A O 1
ATOM 3819 N N . ASP A 1 480 ? 6.905 -13.794 15.110 1.00 81.19 480 ASP A N 1
ATOM 3820 C CA . ASP A 1 480 ? 8.217 -14.457 14.994 1.00 81.19 480 ASP A CA 1
ATOM 3821 C C . ASP A 1 480 ? 9.097 -14.248 16.240 1.00 81.19 480 ASP A C 1
ATOM 3823 O O . ASP A 1 480 ? 10.237 -13.794 16.171 1.00 81.19 480 ASP A O 1
ATOM 3827 N N . GLY A 1 481 ? 8.563 -14.584 17.416 1.00 84.19 481 GLY A N 1
ATOM 3828 C CA . GLY A 1 481 ? 9.298 -14.530 18.684 1.00 84.19 481 GLY A CA 1
ATOM 3829 C C . GLY A 1 481 ? 8.476 -13.934 19.821 1.00 84.19 481 GLY A C 1
ATOM 3830 O O . GLY A 1 481 ? 7.241 -13.959 19.792 1.00 84.19 481 GLY A O 1
ATOM 3831 N N . ARG A 1 482 ? 9.160 -13.415 20.849 1.00 84.69 482 ARG A N 1
ATOM 3832 C CA . ARG A 1 482 ? 8.516 -12.795 22.020 1.00 84.69 482 ARG A CA 1
ATOM 3833 C C . ARG A 1 482 ? 8.855 -11.315 22.199 1.00 84.69 482 ARG A C 1
ATOM 3835 O O . ARG A 1 482 ? 8.187 -10.654 22.992 1.00 84.69 482 ARG A O 1
ATOM 3842 N N . ALA A 1 483 ? 9.831 -10.777 21.468 1.00 83.44 483 ALA A N 1
ATOM 3843 C CA . ALA A 1 483 ? 10.059 -9.337 21.381 1.00 83.44 483 ALA A CA 1
ATOM 3844 C C . ALA A 1 483 ? 8.801 -8.600 20.881 1.00 83.44 483 ALA A C 1
ATOM 3846 O O . ALA A 1 483 ? 8.026 -9.125 20.074 1.00 83.44 483 ALA A O 1
ATOM 3847 N N . LEU A 1 484 ? 8.583 -7.372 21.357 1.00 81.38 484 LEU A N 1
ATOM 3848 C CA . LEU A 1 484 ? 7.376 -6.592 21.040 1.00 81.38 484 LEU A CA 1
ATOM 3849 C C . LEU A 1 484 ? 7.334 -6.131 19.571 1.00 81.38 484 LEU A C 1
ATOM 3851 O O . LEU A 1 484 ? 6.254 -6.009 18.999 1.00 81.38 484 LEU A O 1
ATOM 3855 N N . SER A 1 485 ? 8.501 -5.949 18.947 1.00 80.19 485 SER A N 1
ATOM 3856 C CA . SER A 1 485 ? 8.685 -5.699 17.507 1.00 80.19 485 SER A CA 1
ATOM 3857 C C . SER A 1 485 ? 8.186 -6.836 16.612 1.00 80.19 485 SER A C 1
ATOM 3859 O O . SER A 1 485 ? 7.795 -6.603 15.471 1.00 80.19 485 SER A O 1
ATOM 3861 N N . ASN A 1 486 ? 8.203 -8.060 17.134 1.00 86.81 486 ASN A N 1
ATOM 3862 C CA . ASN A 1 486 ? 8.017 -9.297 16.377 1.00 86.81 486 ASN A CA 1
ATOM 3863 C C . ASN A 1 486 ? 6.535 -9.711 16.289 1.00 86.81 486 ASN A C 1
ATOM 3865 O O . ASN A 1 486 ? 6.181 -10.662 15.593 1.00 86.81 486 ASN A O 1
ATOM 3869 N N . GLN A 1 487 ? 5.656 -8.993 16.992 1.00 89.06 487 GLN A N 1
ATOM 3870 C CA . GLN A 1 487 ? 4.228 -9.283 17.105 1.00 89.06 487 GLN A CA 1
ATOM 3871 C C . GLN A 1 487 ? 3.431 -8.681 15.940 1.00 89.06 487 GLN A C 1
ATOM 3873 O O . GLN A 1 487 ? 3.783 -7.630 15.405 1.00 89.06 487 GLN A O 1
ATOM 3878 N N . GLN A 1 488 ? 2.299 -9.294 15.591 1.00 90.75 488 GLN A N 1
ATOM 3879 C CA . GLN A 1 488 ? 1.308 -8.649 14.722 1.00 90.75 488 GLN A CA 1
ATOM 3880 C C . GLN A 1 488 ? 0.757 -7.374 15.383 1.00 90.75 488 GLN A C 1
ATOM 3882 O O . GLN A 1 488 ? 0.392 -7.386 16.562 1.00 90.75 488 GLN A O 1
ATOM 3887 N N . LEU A 1 489 ? 0.667 -6.286 14.618 1.00 87.94 489 LEU A N 1
ATOM 3888 C CA . LEU A 1 489 ? 0.321 -4.943 15.090 1.00 87.94 489 LEU A CA 1
ATOM 3889 C C . LEU A 1 489 ? -1.024 -4.471 14.514 1.00 87.94 489 LEU A C 1
ATOM 3891 O O . LEU A 1 489 ? -1.363 -4.770 13.371 1.00 87.94 489 LEU A O 1
ATOM 3895 N N . SER A 1 490 ? -1.780 -3.691 15.285 1.00 83.81 490 SER A N 1
ATOM 3896 C CA . SER A 1 490 ? -2.981 -3.001 14.808 1.00 83.81 490 SER A CA 1
ATOM 3897 C C . SER A 1 490 ? -2.625 -1.744 13.999 1.00 83.81 490 SER A C 1
ATOM 3899 O O . SER A 1 490 ? -1.467 -1.319 13.962 1.00 83.81 490 SER A O 1
ATOM 3901 N N . LYS A 1 491 ? -3.637 -1.077 13.418 1.00 78.19 491 LYS A N 1
ATOM 3902 C CA . LYS A 1 491 ? -3.502 0.217 12.706 1.00 78.19 491 LYS A CA 1
ATOM 3903 C C . LYS A 1 491 ? -2.811 1.329 13.526 1.00 78.19 491 LYS A C 1
ATOM 3905 O O . LYS A 1 491 ? -2.447 2.351 12.957 1.00 78.19 491 LYS A O 1
ATOM 3910 N N . LYS A 1 492 ? -2.666 1.163 14.848 1.00 73.75 492 LYS A N 1
ATOM 3911 C CA . LYS A 1 492 ? -1.998 2.110 15.763 1.00 73.75 492 LYS A CA 1
ATOM 3912 C C . LYS A 1 492 ? -0.508 1.798 15.989 1.00 73.75 492 LYS A C 1
ATOM 3914 O O . LYS A 1 492 ? 0.151 2.543 16.703 1.00 73.75 492 LYS A O 1
ATOM 3919 N N . GLY A 1 493 ? 0.010 0.680 15.469 1.00 76.38 493 GLY A N 1
ATOM 3920 C CA . GLY A 1 493 ? 1.351 0.176 15.801 1.00 76.38 493 GLY A CA 1
ATOM 3921 C C . GLY A 1 493 ? 1.448 -0.539 17.159 1.00 76.38 493 GLY A C 1
ATOM 3922 O O . GLY A 1 493 ? 2.548 -0.722 17.671 1.00 76.38 493 GLY A O 1
ATOM 3923 N N . VAL A 1 494 ? 0.314 -0.942 17.746 1.00 83.00 494 VAL A N 1
ATOM 3924 C CA . VAL A 1 494 ? 0.218 -1.664 19.033 1.00 83.00 494 VAL A CA 1
ATOM 3925 C C . VAL A 1 494 ? 0.012 -3.159 18.765 1.00 83.00 494 VAL A C 1
ATOM 3927 O O . VAL A 1 494 ? -0.784 -3.474 17.881 1.00 83.00 494 VAL A O 1
ATOM 3930 N N . PRO A 1 495 ? 0.644 -4.095 19.503 1.00 88.69 495 PRO A N 1
ATOM 3931 C CA . PRO A 1 495 ? 0.376 -5.526 19.351 1.00 88.69 495 PRO A CA 1
ATOM 3932 C C . PRO A 1 495 ? -1.119 -5.860 19.443 1.00 88.69 495 PRO A C 1
ATOM 3934 O O . PRO A 1 495 ? -1.795 -5.432 20.380 1.00 88.69 495 PRO A O 1
ATOM 3937 N N . ILE A 1 496 ? -1.644 -6.647 18.497 1.00 87.69 496 ILE A N 1
ATOM 3938 C CA . ILE A 1 496 ? -3.091 -6.931 18.390 1.00 87.69 496 ILE A CA 1
ATOM 3939 C C . ILE A 1 496 ? -3.635 -7.591 19.664 1.00 87.69 496 ILE A C 1
ATOM 3941 O O . ILE A 1 496 ? -4.758 -7.296 20.067 1.00 87.69 496 ILE A O 1
ATOM 3945 N N . VAL A 1 497 ? -2.826 -8.411 20.344 1.00 89.94 497 VAL A N 1
ATOM 3946 C CA . VAL A 1 497 ? -3.150 -9.011 21.653 1.00 89.94 497 VAL A CA 1
ATOM 3947 C C . VAL A 1 497 ? -3.481 -7.936 22.695 1.00 89.94 497 VAL A C 1
ATOM 3949 O O . VAL A 1 497 ? -4.462 -8.048 23.424 1.00 89.94 497 VAL A O 1
ATOM 3952 N N . VAL A 1 498 ? -2.689 -6.860 22.731 1.00 88.44 498 VAL A N 1
ATOM 3953 C CA . VAL A 1 498 ? -2.862 -5.742 23.665 1.00 88.44 498 VAL A CA 1
ATOM 3954 C C . VAL A 1 498 ? -4.095 -4.925 23.286 1.00 88.44 498 VAL A C 1
ATOM 3956 O O . VAL A 1 498 ? -4.974 -4.748 24.123 1.00 88.44 498 VAL A O 1
ATOM 3959 N N . ASP A 1 499 ? -4.211 -4.490 22.026 1.00 84.44 499 ASP A N 1
ATOM 3960 C CA . ASP A 1 499 ? -5.337 -3.663 21.552 1.00 84.44 499 ASP A CA 1
ATOM 3961 C C . ASP A 1 499 ? -6.691 -4.399 21.719 1.00 84.44 499 ASP A C 1
ATOM 3963 O O . ASP A 1 499 ? -7.676 -3.807 22.159 1.00 84.44 499 ASP A O 1
ATOM 3967 N N . SER A 1 500 ? -6.724 -5.717 21.471 1.00 86.38 500 SER A N 1
ATOM 3968 C CA . SER A 1 500 ? -7.932 -6.555 21.588 1.00 86.38 500 SER A CA 1
ATOM 3969 C C . SER A 1 500 ? -8.349 -6.809 23.037 1.00 86.38 500 SER A C 1
ATOM 3971 O O . SER A 1 500 ? -9.514 -6.599 23.381 1.00 86.38 500 SER A O 1
ATOM 3973 N N . CYS A 1 501 ? -7.421 -7.228 23.908 1.00 86.69 501 CYS A N 1
ATOM 3974 C CA . CYS A 1 501 ? -7.733 -7.442 25.323 1.00 86.69 501 CYS A CA 1
ATOM 3975 C C . CYS A 1 501 ? -8.134 -6.127 26.012 1.00 86.69 501 CYS A C 1
ATOM 3977 O O . CYS A 1 501 ? -9.070 -6.114 26.812 1.00 86.69 501 CYS A O 1
ATOM 3979 N N . ILE A 1 502 ? -7.492 -5.006 25.653 1.00 83.25 502 ILE A N 1
ATOM 3980 C CA . ILE A 1 502 ? -7.869 -3.670 26.132 1.00 83.25 502 ILE A CA 1
ATOM 3981 C C . ILE A 1 502 ? -9.279 -3.298 25.673 1.00 83.25 502 ILE A C 1
ATOM 3983 O O . ILE A 1 502 ? -10.082 -2.873 26.506 1.00 83.25 502 ILE A O 1
ATOM 3987 N N . ALA A 1 503 ? -9.615 -3.473 24.392 1.00 80.31 503 ALA A N 1
ATOM 3988 C CA . ALA A 1 503 ? -10.954 -3.174 23.885 1.00 80.31 503 ALA A CA 1
ATOM 3989 C C . ALA A 1 503 ? -12.037 -3.992 24.614 1.00 80.31 503 ALA A C 1
ATOM 3991 O O . ALA A 1 503 ? -13.027 -3.427 25.081 1.00 80.31 503 ALA A O 1
ATOM 3992 N N . PHE A 1 504 ? -11.813 -5.297 24.799 1.00 80.00 504 PHE A N 1
ATOM 3993 C CA . PHE A 1 504 ? -12.750 -6.185 25.489 1.00 80.00 504 PHE A CA 1
ATOM 3994 C C . PHE A 1 504 ? -12.949 -5.805 26.966 1.00 80.00 504 PHE A C 1
ATOM 3996 O O . PHE A 1 504 ? -14.086 -5.670 27.422 1.00 80.00 504 PHE A O 1
ATOM 4003 N N . VAL A 1 505 ? -11.870 -5.550 27.717 1.00 82.62 505 VAL A N 1
ATOM 4004 C CA . VAL A 1 505 ? -11.983 -5.125 29.126 1.00 82.62 505 VAL A CA 1
ATOM 4005 C C . VAL A 1 505 ? -12.554 -3.704 29.247 1.00 82.62 505 VAL A C 1
ATOM 4007 O O . VAL A 1 505 ? -13.287 -3.428 30.195 1.00 82.62 505 VAL A O 1
ATOM 4010 N N . THR A 1 506 ? -12.322 -2.817 28.273 1.00 77.38 506 THR A N 1
ATOM 4011 C CA . THR A 1 506 ? -12.994 -1.502 28.219 1.00 77.38 506 THR A CA 1
ATOM 4012 C C . THR A 1 506 ? -14.505 -1.666 28.055 1.00 77.38 506 THR A C 1
ATOM 4014 O O . THR A 1 506 ? -15.272 -1.009 28.752 1.00 77.38 506 THR A O 1
ATOM 4017 N N . GLN A 1 507 ? -14.943 -2.557 27.162 1.00 74.19 507 GLN A N 1
ATOM 4018 C CA . GLN A 1 507 ? -16.359 -2.739 26.844 1.00 74.19 507 GLN A CA 1
ATOM 4019 C C . GLN A 1 507 ? -17.141 -3.463 27.953 1.00 74.19 507 GLN A C 1
ATOM 4021 O O . GLN A 1 507 ? -18.264 -3.066 28.263 1.00 74.19 507 GLN A O 1
ATOM 4026 N N . TYR A 1 508 ? -16.564 -4.511 28.553 1.00 77.56 508 TYR A N 1
ATOM 4027 C CA . TYR A 1 508 ? -17.281 -5.397 29.484 1.00 77.56 508 TYR A CA 1
ATOM 4028 C C . TYR A 1 508 ? -16.785 -5.324 30.938 1.00 77.56 508 TYR A C 1
ATOM 4030 O O . TYR A 1 508 ? -17.517 -5.712 31.848 1.00 77.56 508 TYR A O 1
ATOM 4038 N N . GLY A 1 509 ? -15.567 -4.827 31.182 1.00 78.44 509 GLY A N 1
ATOM 4039 C CA . GLY A 1 509 ? -14.885 -4.952 32.474 1.00 78.44 509 GLY A CA 1
ATOM 4040 C C . GLY A 1 509 ? -14.808 -3.705 33.353 1.00 78.44 509 GLY A C 1
ATOM 4041 O O . GLY A 1 509 ? -14.514 -3.845 34.537 1.00 78.44 509 GLY A O 1
ATOM 4042 N N . LEU A 1 510 ? -15.115 -2.503 32.848 1.00 78.75 510 LEU A N 1
ATOM 4043 C CA . LEU A 1 510 ? -15.015 -1.262 33.642 1.00 78.75 510 LEU A CA 1
ATOM 4044 C C . LEU A 1 510 ? -15.895 -1.246 34.908 1.00 78.75 510 LEU A C 1
ATOM 4046 O O . LEU A 1 510 ? -15.579 -0.519 35.850 1.00 78.75 510 LEU A O 1
ATOM 4050 N N . CYS A 1 511 ? -16.954 -2.061 34.951 1.00 78.38 511 CYS A N 1
ATOM 4051 C CA . CYS A 1 511 ? -17.845 -2.233 36.106 1.00 78.38 511 CYS A CA 1
ATOM 4052 C C . CYS A 1 511 ? -17.544 -3.477 36.955 1.00 78.38 511 CYS A C 1
ATOM 4054 O O . CYS A 1 511 ? -18.191 -3.672 37.982 1.00 78.38 511 CYS A O 1
ATOM 4056 N N . HIS A 1 512 ? -16.628 -4.349 36.528 1.00 82.56 512 HIS A N 1
ATOM 4057 C CA . HIS A 1 512 ? -16.418 -5.630 37.192 1.00 82.56 512 HIS A CA 1
ATOM 4058 C C . HIS A 1 512 ? -15.554 -5.459 38.440 1.00 82.56 512 HIS A C 1
ATOM 4060 O O . HIS A 1 512 ? -14.421 -4.985 38.360 1.00 82.56 512 HIS A O 1
ATOM 4066 N N . GLN A 1 513 ? -16.080 -5.847 39.601 1.00 85.62 513 GLN A N 1
ATOM 4067 C CA . GLN A 1 513 ? -15.356 -5.700 40.862 1.00 85.62 513 GLN A CA 1
ATOM 4068 C C . GLN A 1 513 ? -14.072 -6.536 40.851 1.00 85.62 513 GLN A C 1
ATOM 4070 O O . GLN A 1 513 ? -14.073 -7.689 40.420 1.00 85.62 513 GLN A O 1
ATOM 4075 N N . GLY A 1 514 ? -12.960 -5.929 41.271 1.00 84.75 514 GLY A N 1
ATOM 4076 C CA . GLY A 1 514 ? -11.653 -6.586 41.292 1.00 84.75 514 GLY A CA 1
ATOM 4077 C C . GLY A 1 514 ? -11.068 -6.912 39.911 1.00 84.75 514 GLY A C 1
ATOM 4078 O O . GLY A 1 514 ? -10.227 -7.806 39.820 1.00 84.75 514 GLY A O 1
ATOM 4079 N N . ILE A 1 515 ? -11.490 -6.235 38.833 1.00 88.19 515 ILE A N 1
ATOM 4080 C CA . ILE A 1 515 ? -10.933 -6.442 37.484 1.00 88.19 515 ILE A CA 1
ATOM 4081 C C . ILE A 1 515 ? -9.393 -6.359 37.482 1.00 88.19 515 ILE A C 1
ATOM 4083 O O . ILE A 1 515 ? -8.798 -5.496 38.122 1.00 88.19 515 ILE A O 1
ATOM 4087 N N . TYR A 1 516 ? -8.747 -7.296 36.785 1.00 89.38 516 TYR A N 1
ATOM 4088 C CA . TYR A 1 516 ? -7.309 -7.609 36.831 1.00 89.38 516 TYR A CA 1
ATOM 4089 C C . TYR A 1 516 ? -6.752 -8.151 38.162 1.00 89.38 516 TYR A C 1
ATOM 4091 O O . TYR A 1 516 ? -5.702 -8.791 38.117 1.00 89.38 516 TYR A O 1
ATOM 4099 N N . SER A 1 517 ? -7.404 -7.963 39.313 1.00 87.69 517 SER A N 1
ATOM 4100 C CA . SER A 1 517 ? -7.009 -8.622 40.575 1.00 87.69 517 SER A CA 1
ATOM 4101 C C . SER A 1 517 ? -7.512 -10.063 40.671 1.00 87.69 517 SER A C 1
ATOM 4103 O O . SER A 1 517 ? -6.818 -10.916 41.218 1.00 87.69 517 SER A O 1
ATOM 4105 N N . VAL A 1 518 ? -8.701 -10.347 40.133 1.00 88.44 518 VAL A N 1
ATOM 4106 C CA . VAL A 1 518 ? -9.208 -11.718 39.975 1.00 88.44 518 VAL A CA 1
ATOM 4107 C C . VAL A 1 518 ? -8.443 -12.411 38.843 1.00 88.44 518 VAL A C 1
ATOM 4109 O O . VAL A 1 518 ? -8.288 -11.838 37.764 1.00 88.44 518 VAL A O 1
ATOM 4112 N N . SER A 1 519 ? -7.969 -13.633 39.097 1.00 87.94 519 SER A N 1
ATOM 4113 C CA . SER A 1 519 ? -7.321 -14.495 38.099 1.00 87.94 519 SER A CA 1
ATOM 4114 C C . SER A 1 519 ? -8.333 -15.331 37.316 1.00 87.94 519 SER A C 1
ATOM 4116 O O . SER A 1 519 ? -9.336 -15.778 37.875 1.00 87.94 519 SER A O 1
ATOM 4118 N N . GLY A 1 520 ? -8.037 -15.570 36.039 1.00 89.88 520 GLY A N 1
ATOM 4119 C CA . GLY A 1 520 ? -8.780 -16.479 35.166 1.00 89.88 520 GLY A CA 1
ATOM 4120 C C . GLY A 1 520 ? -8.337 -17.937 35.319 1.00 89.88 520 GLY A C 1
ATOM 4121 O O . GLY A 1 520 ? -7.542 -18.284 36.195 1.00 89.88 520 GLY A O 1
ATOM 4122 N N . ASP A 1 521 ? -8.831 -18.809 34.440 1.00 93.12 521 ASP A N 1
ATOM 4123 C CA . ASP A 1 521 ? -8.378 -20.202 34.385 1.00 93.12 521 ASP A CA 1
ATOM 4124 C C . ASP A 1 521 ? -7.039 -20.307 33.627 1.00 93.12 521 ASP A C 1
ATOM 4126 O O . ASP A 1 521 ? -6.988 -19.964 32.441 1.00 93.12 521 ASP A O 1
ATOM 4130 N N . PRO A 1 522 ? -5.953 -20.825 34.237 1.00 92.62 522 PRO A N 1
ATOM 4131 C CA . PRO A 1 522 ? -4.644 -20.887 33.581 1.00 92.62 522 PRO A CA 1
ATOM 4132 C C . PRO A 1 522 ? -4.623 -21.706 32.282 1.00 92.62 522 PRO A C 1
ATOM 4134 O O . PRO A 1 522 ? -3.813 -21.429 31.396 1.00 92.62 522 PRO A O 1
ATOM 4137 N N . GLY A 1 523 ? -5.508 -22.697 32.139 1.00 93.25 523 GLY A N 1
ATOM 4138 C CA . GLY A 1 523 ? -5.659 -23.479 30.916 1.00 93.25 523 GLY A CA 1
ATOM 4139 C C . GLY A 1 523 ? -6.290 -22.656 29.795 1.00 93.25 523 GLY A C 1
ATOM 4140 O O . GLY A 1 523 ? -5.730 -22.584 28.700 1.00 93.25 523 GLY A O 1
ATOM 4141 N N . ARG A 1 524 ? -7.412 -21.979 30.068 1.00 94.44 524 ARG A N 1
ATOM 4142 C CA . ARG A 1 524 ? -8.094 -21.106 29.092 1.00 94.44 524 ARG A CA 1
ATOM 4143 C C . ARG A 1 524 ? -7.237 -19.897 28.710 1.00 94.44 524 ARG A C 1
ATOM 4145 O O . ARG A 1 524 ? -7.109 -19.612 27.521 1.00 94.44 524 ARG A O 1
ATOM 4152 N N . VAL A 1 525 ? -6.562 -19.270 29.677 1.00 95.50 525 VAL A N 1
ATOM 4153 C CA . VAL A 1 525 ? -5.558 -18.212 29.445 1.00 95.50 525 VAL A CA 1
ATOM 4154 C C . VAL A 1 525 ? -4.436 -18.715 28.533 1.00 95.50 525 VAL A C 1
ATOM 4156 O O . VAL A 1 525 ? -4.075 -18.047 27.563 1.00 95.50 525 VAL A O 1
ATOM 4159 N N . SER A 1 526 ? -3.898 -19.915 28.788 1.00 94.19 526 SER A N 1
ATOM 4160 C CA . SER A 1 526 ? -2.822 -20.463 27.955 1.00 94.19 526 SER A CA 1
ATOM 4161 C C . SER A 1 526 ? -3.283 -20.832 26.541 1.00 94.19 526 SER A C 1
ATOM 4163 O O . SER A 1 526 ? -2.495 -20.691 25.604 1.00 94.19 526 SER A O 1
ATOM 4165 N N . LEU A 1 527 ? -4.524 -21.298 26.367 1.00 94.88 527 LEU A N 1
ATOM 4166 C CA . LEU A 1 527 ? -5.117 -21.570 25.053 1.00 94.88 527 LEU A CA 1
ATOM 4167 C C . LEU A 1 527 ? -5.341 -20.275 24.260 1.00 94.88 527 LEU A C 1
ATOM 4169 O O . LEU A 1 527 ? -4.941 -20.198 23.098 1.00 94.88 527 LEU A O 1
ATOM 4173 N N . LEU A 1 528 ? -5.909 -19.242 24.892 1.00 95.06 528 LEU A N 1
ATOM 4174 C CA . LEU A 1 528 ? -6.171 -17.949 24.255 1.00 95.06 528 LEU A CA 1
ATOM 4175 C C . LEU A 1 528 ? -4.869 -17.239 23.855 1.00 95.06 528 LEU A C 1
ATOM 4177 O O . LEU A 1 528 ? -4.731 -16.781 22.720 1.00 95.06 528 LEU A O 1
ATOM 4181 N N . LEU A 1 529 ? -3.866 -17.228 24.741 1.00 93.69 529 LEU A N 1
ATOM 4182 C CA . LEU A 1 529 ? -2.524 -16.729 24.426 1.00 93.69 529 LEU A CA 1
ATOM 4183 C C . LEU A 1 529 ? -1.837 -17.558 23.323 1.00 93.69 529 LEU A C 1
ATOM 4185 O O . LEU A 1 529 ? -1.056 -17.015 22.542 1.00 93.69 529 LEU A O 1
ATOM 4189 N N . GLY A 1 530 ? -2.134 -18.858 23.233 1.00 92.62 530 GLY A N 1
ATOM 4190 C CA . GLY A 1 530 ? -1.696 -19.729 22.141 1.00 92.62 530 GLY A CA 1
ATOM 4191 C C . GLY A 1 530 ? -2.283 -19.315 20.790 1.00 92.62 530 GLY A C 1
ATOM 4192 O O . GLY A 1 530 ? -1.530 -19.129 19.835 1.00 92.62 530 GLY A O 1
ATOM 4193 N N . ALA A 1 531 ? -3.598 -19.086 20.724 1.00 92.38 531 ALA A N 1
ATOM 4194 C CA . ALA A 1 531 ? -4.276 -18.606 19.518 1.00 92.38 531 ALA A CA 1
ATOM 4195 C C . ALA A 1 531 ? -3.748 -17.229 19.071 1.00 92.38 531 ALA A C 1
ATOM 4197 O O . ALA A 1 531 ? -3.408 -17.044 17.902 1.00 92.38 531 ALA A O 1
ATOM 4198 N N . PHE A 1 532 ? -3.570 -16.295 20.013 1.00 92.19 532 PHE A N 1
ATOM 4199 C CA . PHE A 1 532 ? -2.962 -14.986 19.749 1.00 92.19 532 PHE A CA 1
ATOM 4200 C C . PHE A 1 532 ? -1.514 -15.078 19.236 1.00 92.19 532 PHE A C 1
ATOM 4202 O O . PHE A 1 532 ? -1.110 -14.281 18.390 1.00 92.19 532 PHE A O 1
ATOM 4209 N N . ARG A 1 533 ? -0.723 -16.048 19.713 1.00 90.56 533 ARG A N 1
ATOM 4210 C CA . ARG A 1 533 ? 0.640 -16.299 19.209 1.00 90.56 533 ARG A CA 1
ATOM 4211 C C . ARG A 1 533 ? 0.661 -16.949 17.827 1.00 90.56 533 ARG A C 1
ATOM 4213 O O . ARG A 1 533 ? 1.625 -16.740 17.098 1.00 90.56 533 ARG A O 1
ATOM 4220 N N . GLN A 1 534 ? -0.369 -17.716 17.473 1.00 89.44 534 GLN A N 1
ATOM 4221 C CA . GLN A 1 534 ? -0.496 -18.339 16.158 1.00 89.44 534 GLN A CA 1
ATOM 4222 C C . GLN A 1 534 ? -0.897 -17.318 15.083 1.00 89.44 534 GLN A C 1
ATOM 4224 O O . GLN A 1 534 ? -0.212 -17.219 14.067 1.00 89.44 534 GLN A O 1
ATOM 4229 N N . ASP A 1 535 ? -1.988 -16.573 15.296 1.00 86.50 535 ASP A N 1
ATOM 4230 C CA . ASP A 1 535 ? -2.455 -15.533 14.369 1.00 86.50 535 ASP A CA 1
ATOM 4231 C C . ASP A 1 535 ? -3.438 -14.559 15.052 1.00 86.50 535 ASP A C 1
ATOM 4233 O O . ASP A 1 535 ? -4.659 -14.724 14.995 1.00 86.50 535 ASP A O 1
ATOM 4237 N N . ALA A 1 536 ? -2.907 -13.529 15.718 1.00 89.31 536 ALA A N 1
ATOM 4238 C CA . ALA A 1 536 ? -3.693 -12.560 16.483 1.00 89.31 536 ALA A CA 1
ATOM 4239 C C . ALA A 1 536 ? -4.790 -11.849 15.669 1.00 89.31 536 ALA A C 1
ATOM 4241 O O . ALA A 1 536 ? -5.838 -11.541 16.232 1.00 89.31 536 ALA A O 1
ATOM 4242 N N . ARG A 1 537 ? -4.596 -11.625 14.359 1.00 85.44 537 ARG A N 1
ATOM 4243 C CA . ARG A 1 537 ? -5.610 -11.034 13.456 1.00 85.44 537 ARG A CA 1
ATOM 4244 C C . ARG A 1 537 ? -6.909 -11.836 13.387 1.00 85.44 537 ARG A C 1
ATOM 4246 O O . ARG A 1 537 ? -7.969 -11.257 13.162 1.00 85.44 537 ARG A O 1
ATOM 4253 N N . ASN A 1 538 ? -6.826 -13.155 13.554 1.00 85.12 538 ASN A N 1
ATOM 4254 C CA . ASN A 1 538 ? -7.968 -14.060 13.448 1.00 85.12 538 ASN A CA 1
ATOM 4255 C C . ASN A 1 538 ? -8.641 -14.364 14.800 1.00 85.12 538 ASN A C 1
ATOM 4257 O O . ASN A 1 538 ? -9.708 -14.979 14.818 1.00 85.12 538 ASN A O 1
ATOM 4261 N N . VAL A 1 539 ? -8.084 -13.897 15.924 1.00 86.38 539 VAL A N 1
ATOM 4262 C CA . VAL A 1 539 ? -8.711 -14.029 17.249 1.00 86.38 539 VAL A CA 1
ATOM 4263 C C . VAL A 1 539 ? -9.787 -12.956 17.430 1.00 86.38 539 VAL A C 1
ATOM 4265 O O . VAL A 1 539 ? -9.513 -11.762 17.332 1.00 86.38 539 VAL A O 1
ATOM 4268 N N . LYS A 1 540 ? -11.021 -13.374 17.734 1.00 84.44 540 LYS A N 1
ATOM 4269 C CA . LYS A 1 540 ? -12.155 -12.478 18.007 1.00 84.44 540 LYS A CA 1
ATOM 4270 C C . LYS A 1 540 ? -12.707 -12.764 19.398 1.00 84.44 540 LYS A C 1
ATOM 4272 O O . LYS A 1 540 ? -13.165 -13.867 19.672 1.00 84.44 540 LYS A O 1
ATOM 4277 N N . LEU A 1 541 ? -12.639 -11.771 20.283 1.00 77.69 541 LEU A N 1
ATOM 4278 C CA . LEU A 1 541 ? -13.084 -11.908 21.668 1.00 77.69 541 LEU A CA 1
ATOM 4279 C C . LEU A 1 541 ? -14.596 -11.666 21.769 1.00 77.69 541 LEU A C 1
ATOM 4281 O O . LEU A 1 541 ? -15.075 -10.550 21.556 1.00 77.69 541 LEU A O 1
ATOM 4285 N N . HIS A 1 542 ? -15.342 -12.710 22.124 1.00 77.50 542 HIS A N 1
ATOM 4286 C CA . HIS A 1 542 ? -16.798 -12.681 22.278 1.00 77.50 542 HIS A CA 1
ATOM 4287 C C . HIS A 1 542 ? -17.222 -13.008 23.715 1.00 77.50 542 HIS A C 1
ATOM 4289 O O . HIS A 1 542 ? -16.776 -13.997 24.291 1.00 77.50 542 HIS A O 1
ATOM 4295 N N . VAL A 1 543 ? -18.132 -12.200 24.273 1.00 75.06 543 VAL A N 1
ATOM 4296 C CA . VAL A 1 543 ? -18.568 -12.252 25.688 1.00 75.06 543 VAL A CA 1
ATOM 4297 C C . VAL A 1 543 ? -19.316 -13.537 26.086 1.00 75.06 543 VAL A C 1
ATOM 4299 O O . VAL A 1 543 ? -19.456 -13.825 27.269 1.00 75.06 543 VAL A O 1
ATOM 4302 N N . LEU A 1 544 ? -19.782 -14.325 25.111 1.00 74.38 544 LEU A N 1
ATOM 4303 C CA . LEU A 1 544 ? -20.406 -15.636 25.341 1.00 74.38 544 LEU A CA 1
ATOM 4304 C C . LEU A 1 544 ? -19.388 -16.792 25.377 1.00 74.38 544 LEU A C 1
ATOM 4306 O O . LEU A 1 544 ? -19.723 -17.886 25.820 1.00 74.38 544 LEU A O 1
ATOM 4310 N N . GLU A 1 545 ? -18.165 -16.557 24.899 1.00 76.25 545 GLU A N 1
ATOM 4311 C CA . GLU A 1 545 ? -17.128 -17.578 24.688 1.00 76.25 545 GLU A CA 1
ATOM 4312 C C . GLU A 1 545 ? -15.902 -17.363 25.592 1.00 76.25 545 GLU A C 1
ATOM 4314 O O . GLU A 1 545 ? -15.246 -18.323 25.990 1.00 76.25 545 GLU A O 1
ATOM 4319 N N . HIS A 1 546 ? -15.597 -16.105 25.926 1.00 87.94 546 HIS A N 1
ATOM 4320 C CA . HIS A 1 546 ? -14.394 -15.687 26.645 1.00 87.94 546 HIS A CA 1
ATOM 4321 C C . HIS A 1 546 ? -14.783 -15.022 27.972 1.00 87.94 546 HIS A C 1
ATOM 4323 O O . HIS A 1 546 ? -15.521 -14.034 27.969 1.00 87.94 546 HIS A O 1
ATOM 4329 N N . GLN A 1 547 ? -14.281 -15.533 29.104 1.00 89.44 547 GLN A N 1
ATOM 4330 C CA . GLN A 1 547 ? -14.502 -14.896 30.408 1.00 89.44 547 GLN A CA 1
ATOM 4331 C C . GLN A 1 547 ? -13.596 -13.667 30.565 1.00 89.44 547 GLN A C 1
ATOM 4333 O O . GLN A 1 547 ? -12.511 -13.584 29.981 1.00 89.44 547 GLN A O 1
ATOM 4338 N N . LEU A 1 548 ? -14.051 -12.687 31.343 1.00 89.38 548 LEU A N 1
ATOM 4339 C CA . LEU A 1 548 ? -13.383 -11.393 31.480 1.00 89.38 548 LEU A CA 1
ATOM 4340 C C . LEU A 1 548 ? -12.020 -11.526 32.176 1.00 89.38 548 LEU A C 1
ATOM 4342 O O . LEU A 1 548 ? -11.048 -10.875 31.794 1.00 89.38 548 LEU A O 1
ATOM 4346 N N . GLU A 1 549 ? -11.964 -12.412 33.162 1.00 92.81 549 GLU A N 1
ATOM 4347 C CA . GLU A 1 549 ? -10.799 -12.798 33.945 1.00 92.81 549 GLU A CA 1
ATOM 4348 C C . GLU A 1 549 ? -9.737 -13.459 33.057 1.00 92.81 549 GLU A C 1
ATOM 4350 O O . GLU A 1 549 ? -8.562 -13.106 33.136 1.00 92.81 549 GLU A O 1
ATOM 4355 N N . ASP A 1 550 ? -10.145 -14.348 32.142 1.00 94.00 550 ASP A N 1
ATOM 4356 C CA . ASP A 1 550 ? -9.230 -15.018 31.209 1.00 94.00 550 ASP A CA 1
ATOM 4357 C C . ASP A 1 550 ? -8.578 -14.019 30.242 1.00 94.00 550 ASP A C 1
ATOM 4359 O O . ASP A 1 550 ? -7.389 -14.118 29.935 1.00 94.00 550 ASP A O 1
ATOM 4363 N N . VAL A 1 551 ? -9.338 -13.031 29.761 1.00 92.56 551 VAL A N 1
ATOM 4364 C CA . VAL A 1 551 ? -8.827 -11.974 28.872 1.00 92.56 551 VAL A CA 1
ATOM 4365 C C . VAL A 1 551 ? -7.897 -11.019 29.634 1.00 92.56 551 VAL A C 1
ATOM 4367 O O . VAL A 1 551 ? -6.830 -10.655 29.130 1.00 92.56 551 VAL A O 1
ATOM 4370 N N . ALA A 1 552 ? -8.252 -10.663 30.872 1.00 92.44 552 ALA A N 1
ATOM 4371 C CA . ALA A 1 552 ? -7.428 -9.843 31.759 1.00 92.44 552 ALA A CA 1
ATOM 4372 C C . ALA A 1 552 ? -6.093 -10.527 32.122 1.00 92.44 552 ALA A C 1
ATOM 4374 O O . ALA A 1 552 ? -5.034 -9.891 32.076 1.00 92.44 552 ALA A O 1
ATOM 4375 N N . ASP A 1 553 ? -6.115 -11.827 32.425 1.00 94.50 553 ASP A N 1
ATOM 4376 C CA . ASP A 1 553 ? -4.913 -12.628 32.671 1.00 94.50 553 ASP A CA 1
ATOM 4377 C C . ASP A 1 553 ? -4.112 -12.883 31.392 1.00 94.50 553 ASP A C 1
ATOM 4379 O O . ASP A 1 553 ? -2.883 -12.867 31.446 1.00 94.50 553 ASP A O 1
ATOM 4383 N N . THR A 1 554 ? -4.757 -13.025 30.231 1.00 95.12 554 THR A N 1
ATOM 4384 C CA . THR A 1 554 ? -4.064 -13.127 28.934 1.00 95.12 554 THR A CA 1
ATOM 4385 C C . THR A 1 554 ? -3.231 -11.877 28.649 1.00 95.12 554 THR A C 1
ATOM 4387 O O . THR A 1 554 ? -2.079 -12.005 28.235 1.00 95.12 554 THR A O 1
ATOM 4390 N N . LEU A 1 555 ? -3.747 -10.674 28.941 1.00 92.81 555 LEU A N 1
ATOM 4391 C CA . LEU A 1 555 ? -2.987 -9.424 28.799 1.00 92.81 555 LEU A CA 1
ATOM 4392 C C . LEU A 1 555 ? -1.763 -9.379 29.731 1.00 92.81 555 LEU A C 1
ATOM 4394 O O . LEU A 1 555 ? -0.649 -9.131 29.269 1.00 92.81 555 LEU A O 1
ATOM 4398 N N . LYS A 1 556 ? -1.946 -9.661 31.029 1.00 91.50 556 LYS A N 1
ATOM 4399 C CA . LYS A 1 556 ? -0.841 -9.686 32.010 1.00 91.50 556 LYS A CA 1
ATOM 4400 C C . LYS A 1 556 ? 0.214 -10.737 31.648 1.00 91.50 556 LYS A C 1
ATOM 4402 O O . LYS A 1 556 ? 1.406 -10.441 31.670 1.00 91.50 556 LYS A O 1
ATOM 4407 N N . THR A 1 557 ? -0.226 -11.934 31.253 1.00 92.38 557 THR A N 1
ATOM 4408 C CA . THR A 1 557 ? 0.644 -13.057 30.865 1.00 92.38 557 THR A CA 1
ATOM 4409 C C . THR A 1 557 ? 1.410 -12.766 29.574 1.00 92.38 557 THR A C 1
ATOM 4411 O O . THR A 1 557 ? 2.574 -13.141 29.452 1.00 92.38 557 THR A O 1
ATOM 4414 N N . PHE A 1 558 ? 0.792 -12.081 28.607 1.00 92.19 558 PHE A N 1
ATOM 4415 C CA . PHE A 1 558 ? 1.471 -11.624 27.394 1.00 92.19 558 PHE A CA 1
ATOM 4416 C C . PHE A 1 558 ? 2.622 -10.664 27.733 1.00 92.19 558 PHE A C 1
ATOM 4418 O O . PHE A 1 558 ? 3.753 -10.911 27.318 1.00 92.19 558 PHE A O 1
ATOM 4425 N N . LEU A 1 559 ? 2.362 -9.631 28.545 1.00 89.00 559 LEU A N 1
ATOM 4426 C CA . LEU A 1 559 ? 3.371 -8.645 28.955 1.00 89.00 559 LEU A CA 1
ATOM 4427 C C . LEU A 1 559 ? 4.508 -9.280 29.778 1.00 89.00 559 LEU A C 1
ATOM 4429 O O . LEU A 1 559 ? 5.687 -9.044 29.502 1.00 89.00 559 LEU A O 1
ATOM 4433 N N . SER A 1 560 ? 4.174 -10.158 30.730 1.00 88.56 560 SER A N 1
ATOM 4434 C CA . SER A 1 560 ? 5.168 -10.842 31.566 1.00 88.56 560 SER A CA 1
ATOM 4435 C C . SER A 1 560 ? 6.027 -11.856 30.801 1.00 88.56 560 SER A C 1
ATOM 4437 O O . SER A 1 560 ? 7.088 -12.235 31.287 1.00 88.56 560 SER A O 1
ATOM 4439 N N . GLN A 1 561 ? 5.569 -12.334 29.637 1.00 89.25 561 GLN A N 1
ATOM 4440 C CA . GLN A 1 561 ? 6.291 -13.290 28.789 1.00 89.25 561 GLN A CA 1
ATOM 4441 C C . GLN A 1 561 ? 6.918 -12.658 27.536 1.00 89.25 561 GLN A C 1
ATOM 4443 O O . GLN A 1 561 ? 7.469 -13.406 26.724 1.00 89.25 561 GLN A O 1
ATOM 4448 N N . ALA A 1 562 ? 6.829 -11.338 27.352 1.00 85.81 562 ALA A N 1
ATOM 4449 C CA . ALA A 1 562 ? 7.567 -10.639 26.303 1.00 85.81 562 ALA A CA 1
ATOM 4450 C C . ALA A 1 562 ? 9.087 -10.782 26.518 1.00 85.81 562 ALA A C 1
ATOM 4452 O O . ALA A 1 562 ? 9.550 -11.021 27.631 1.00 85.81 562 ALA A O 1
ATOM 4453 N N . GLU A 1 563 ? 9.870 -10.664 25.452 1.00 83.62 563 GLU A N 1
ATOM 4454 C CA . GLU A 1 563 ? 11.337 -10.803 25.513 1.00 83.62 563 GLU A CA 1
ATOM 4455 C C . GLU A 1 563 ? 11.986 -9.576 26.167 1.00 83.62 563 GLU A C 1
ATOM 4457 O O . GLU A 1 563 ? 12.833 -9.705 27.051 1.00 83.62 563 GLU A O 1
ATOM 4462 N N . ASP A 1 564 ? 11.474 -8.395 25.816 1.00 76.88 564 ASP A N 1
ATOM 4463 C CA . ASP A 1 564 ? 11.774 -7.120 26.456 1.00 76.88 564 ASP A CA 1
ATOM 4464 C C . ASP A 1 564 ? 10.668 -6.732 27.442 1.00 76.88 564 ASP A C 1
ATOM 4466 O O . ASP A 1 564 ? 9.474 -6.832 27.139 1.00 76.88 564 ASP A O 1
ATOM 4470 N N . ALA A 1 565 ? 11.060 -6.205 28.603 1.00 76.62 565 ALA A N 1
ATOM 4471 C CA . ALA A 1 565 ? 10.128 -5.562 29.523 1.00 76.62 565 ALA A CA 1
ATOM 4472 C C . ALA A 1 565 ? 9.563 -4.277 28.897 1.00 76.62 565 ALA A C 1
ATOM 4474 O O . ALA A 1 565 ? 10.323 -3.462 28.370 1.00 76.62 565 ALA A O 1
ATOM 4475 N N . LEU A 1 566 ? 8.244 -4.068 28.996 1.00 76.06 566 LEU A N 1
ATOM 4476 C CA . LEU A 1 566 ? 7.582 -2.895 28.411 1.00 76.06 566 LEU A CA 1
ATOM 4477 C C . LEU A 1 566 ? 8.103 -1.580 29.025 1.00 76.06 566 LEU A C 1
ATOM 4479 O O . LEU A 1 566 ? 8.231 -0.577 28.327 1.00 76.06 566 LEU A O 1
ATOM 4483 N N . LEU A 1 567 ? 8.467 -1.607 30.310 1.00 74.69 567 LEU A N 1
ATOM 4484 C CA . LEU A 1 567 ? 9.320 -0.606 30.948 1.00 74.69 567 LEU A CA 1
ATOM 4485 C C . LEU A 1 567 ? 10.754 -1.158 30.976 1.00 74.69 567 LEU A C 1
ATOM 4487 O O . LEU A 1 567 ? 11.169 -1.831 31.919 1.00 74.69 567 LEU A O 1
ATOM 4491 N N . THR A 1 568 ? 11.485 -0.911 29.885 1.00 69.06 568 THR A N 1
ATOM 4492 C CA . THR A 1 568 ? 12.782 -1.531 29.553 1.00 69.06 568 THR A CA 1
ATOM 4493 C C . THR A 1 568 ? 13.773 -1.543 30.719 1.00 69.06 568 THR A C 1
ATOM 4495 O O . THR A 1 568 ? 14.092 -0.489 31.276 1.00 69.06 568 THR A O 1
ATOM 4498 N N . LYS A 1 569 ? 14.332 -2.723 31.021 1.00 67.38 569 LYS A N 1
ATOM 4499 C CA . LYS A 1 569 ? 15.227 -2.977 32.169 1.00 67.38 569 LYS A CA 1
ATOM 4500 C C . LYS A 1 569 ? 16.461 -2.063 32.217 1.00 67.38 569 LYS A C 1
ATOM 4502 O O . LYS A 1 569 ? 16.869 -1.663 33.302 1.00 67.38 569 LYS A O 1
ATOM 4507 N N . GLU A 1 570 ? 17.002 -1.650 31.070 1.00 65.75 570 GLU A N 1
ATOM 4508 C CA . GLU A 1 570 ? 18.118 -0.687 30.996 1.00 65.75 570 GLU A CA 1
ATOM 4509 C C . GLU A 1 570 ? 17.765 0.701 31.560 1.00 65.75 570 GLU A C 1
ATOM 4511 O O . GLU A 1 570 ? 18.611 1.378 32.143 1.00 65.75 570 GLU A O 1
ATOM 4516 N N . LEU A 1 571 ? 16.498 1.113 31.441 1.00 69.00 571 LEU A N 1
ATOM 4517 C CA . LEU A 1 571 ? 15.996 2.381 31.972 1.00 69.00 571 LEU A CA 1
ATOM 4518 C C . LEU A 1 571 ? 15.530 2.279 33.433 1.00 69.00 571 LEU A C 1
ATOM 4520 O O . LEU A 1 571 ? 15.140 3.293 34.006 1.00 69.00 571 LEU A O 1
ATOM 4524 N N . TYR A 1 572 ? 15.580 1.103 34.069 1.00 72.50 572 TYR A N 1
ATOM 4525 C CA . TYR A 1 572 ? 15.118 0.906 35.451 1.00 72.50 572 TYR A CA 1
ATOM 4526 C C . TYR A 1 572 ? 15.721 1.908 36.465 1.00 72.50 572 TYR A C 1
ATOM 4528 O O . TYR A 1 572 ? 14.952 2.483 37.241 1.00 72.50 572 TYR A O 1
ATOM 4536 N N . PRO A 1 573 ? 17.039 2.225 36.448 1.00 68.56 573 PRO A N 1
ATOM 4537 C CA . PRO A 1 573 ? 17.596 3.245 37.340 1.00 68.56 573 PRO A CA 1
ATOM 4538 C C . PRO A 1 573 ? 16.992 4.634 37.097 1.00 68.56 573 PRO A C 1
ATOM 4540 O O . PRO A 1 573 ? 16.758 5.374 38.050 1.00 68.56 573 PRO A O 1
ATOM 4543 N N . TYR A 1 574 ? 16.691 4.969 35.838 1.00 68.31 574 TYR A N 1
ATOM 4544 C CA . TYR A 1 574 ? 16.064 6.236 35.467 1.00 68.31 574 TYR A CA 1
ATOM 4545 C C . TYR A 1 574 ? 14.613 6.300 35.953 1.00 68.31 574 TYR A C 1
ATOM 4547 O O . TYR A 1 574 ? 14.266 7.263 36.635 1.00 68.31 574 TYR A O 1
ATOM 4555 N N . TRP A 1 575 ? 13.809 5.255 35.707 1.00 71.88 575 TRP A N 1
ATOM 4556 C CA . TRP A 1 575 ? 12.425 5.143 36.193 1.00 71.88 575 TRP A CA 1
ATOM 4557 C C . TRP A 1 575 ? 12.320 5.358 37.707 1.00 71.88 575 TRP A C 1
ATOM 4559 O O . TRP A 1 575 ? 11.495 6.158 38.146 1.00 71.88 575 TRP A O 1
ATOM 4569 N N . VAL A 1 576 ? 13.190 4.707 38.489 1.00 69.50 576 VAL A N 1
ATOM 4570 C CA . VAL A 1 576 ? 13.236 4.850 39.955 1.00 69.50 576 VAL A CA 1
ATOM 4571 C C . VAL A 1 576 ? 13.765 6.225 40.386 1.00 69.50 576 VAL A C 1
ATOM 4573 O O . VAL A 1 576 ? 13.266 6.784 41.358 1.00 69.50 576 VAL A O 1
ATOM 4576 N N . SER A 1 577 ? 14.739 6.805 39.674 1.00 64.81 577 SER A N 1
ATOM 4577 C CA . SER A 1 577 ? 15.281 8.137 40.009 1.00 64.81 577 SER A CA 1
ATOM 4578 C C . SER A 1 577 ? 14.339 9.304 39.682 1.00 64.81 577 SER A C 1
ATOM 4580 O O . SER A 1 577 ? 14.456 10.367 40.286 1.00 64.81 577 SER A O 1
ATOM 4582 N N . ALA A 1 578 ? 13.416 9.111 38.736 1.00 61.84 578 ALA A N 1
ATOM 4583 C CA . ALA A 1 578 ? 12.479 10.129 38.266 1.00 61.84 578 ALA A CA 1
ATOM 4584 C C . ALA A 1 578 ? 11.164 10.185 39.068 1.00 61.84 578 ALA A C 1
ATOM 4586 O O . ALA A 1 578 ? 10.316 11.025 38.777 1.00 61.84 578 ALA A O 1
ATOM 4587 N N . LEU A 1 579 ? 10.996 9.340 40.095 1.00 58.88 579 LEU A N 1
ATOM 4588 C CA . LEU A 1 579 ? 9.886 9.429 41.049 1.00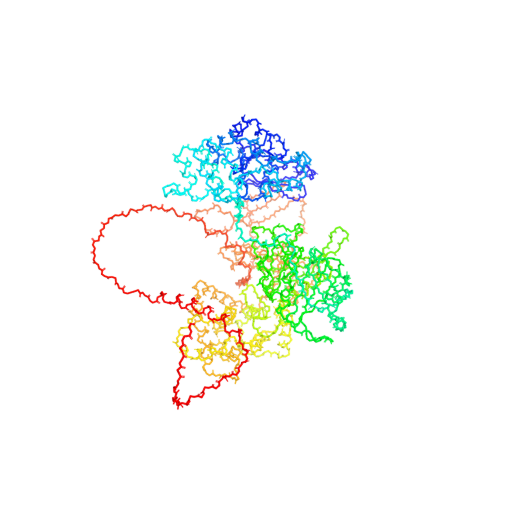 58.88 579 LEU A CA 1
ATOM 4589 C C . LEU A 1 579 ? 9.815 10.843 41.660 1.00 58.88 579 LEU A C 1
ATOM 4591 O O . LEU A 1 579 ? 10.704 11.252 42.407 1.00 58.88 579 LEU A O 1
ATOM 4595 N N . GLY A 1 580 ? 8.752 11.588 41.335 1.00 52.81 580 GLY A N 1
ATOM 4596 C CA . GLY A 1 580 ? 8.559 12.987 41.742 1.00 52.81 580 GLY A CA 1
ATOM 4597 C C . GLY A 1 580 ? 8.980 14.061 40.723 1.00 52.81 580 GLY A C 1
ATOM 4598 O O . GLY A 1 580 ? 8.852 15.246 41.030 1.00 52.81 580 GLY A O 1
ATOM 4599 N N . TYR A 1 581 ? 9.435 13.688 39.521 1.00 51.53 581 TYR A N 1
ATOM 4600 C CA . TYR A 1 581 ? 9.775 14.609 38.426 1.00 51.53 581 TYR A CA 1
ATOM 4601 C C . TYR A 1 581 ? 9.049 14.2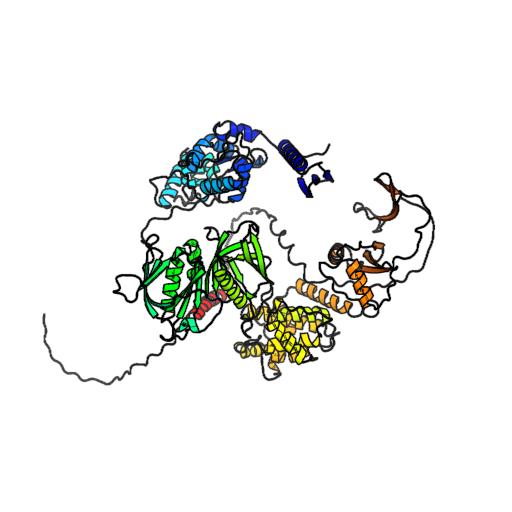40 37.117 1.00 51.53 581 TYR A C 1
ATOM 4603 O O . TYR A 1 581 ? 8.545 13.132 36.951 1.00 51.53 581 TYR A O 1
ATOM 4611 N N . VAL A 1 582 ? 8.957 15.187 36.175 1.00 51.06 582 VAL A N 1
ATOM 4612 C CA . VAL A 1 582 ? 8.255 14.982 34.894 1.00 51.06 582 VAL A CA 1
ATOM 4613 C C . VAL A 1 582 ? 9.109 14.140 33.939 1.00 51.06 582 VAL A C 1
ATOM 4615 O O . VAL A 1 582 ? 10.262 14.473 33.671 1.00 51.06 582 VAL A O 1
ATOM 4618 N N . TYR A 1 583 ? 8.530 13.068 33.392 1.00 55.66 583 TYR A N 1
ATOM 4619 C CA . TYR A 1 583 ? 9.186 12.179 32.428 1.00 55.66 583 TYR A CA 1
ATOM 4620 C C . TYR A 1 583 ? 9.254 12.804 31.018 1.00 55.66 583 TYR A C 1
ATOM 4622 O O . TYR A 1 583 ? 8.380 12.572 30.183 1.00 55.66 583 TYR A O 1
ATOM 4630 N N . GLU A 1 584 ? 10.299 13.582 30.719 1.00 45.19 584 GLU A N 1
ATOM 4631 C CA . GLU A 1 584 ? 10.502 14.152 29.376 1.00 45.19 584 GLU A CA 1
ATOM 4632 C C . GLU A 1 584 ? 10.997 13.108 28.346 1.00 45.19 584 GLU A C 1
ATOM 4634 O O . GLU A 1 584 ? 12.169 12.737 28.300 1.00 45.19 584 GLU A O 1
ATOM 4639 N N . SER A 1 585 ? 10.076 12.655 27.486 1.00 52.25 585 SER A N 1
ATOM 4640 C CA . SER A 1 585 ? 10.309 12.105 26.133 1.00 52.25 585 SER A CA 1
ATOM 4641 C C . SER A 1 585 ? 11.516 11.160 25.927 1.00 52.25 585 SER A C 1
ATOM 4643 O O . SER A 1 585 ? 12.391 11.432 25.102 1.00 52.25 585 SER A O 1
ATOM 4645 N N . MET A 1 586 ? 11.550 10.012 26.615 1.00 49.91 586 MET A N 1
ATOM 4646 C CA . MET A 1 586 ? 12.591 8.979 26.445 1.00 49.91 586 MET A CA 1
ATOM 4647 C C . MET A 1 586 ? 11.994 7.568 26.261 1.00 49.91 586 MET A C 1
ATOM 4649 O O . MET A 1 586 ? 11.843 6.824 27.226 1.00 49.91 586 MET A O 1
ATOM 4653 N N . SER A 1 587 ? 11.655 7.175 25.025 1.00 42.31 587 SER A N 1
ATOM 4654 C CA . SER A 1 587 ? 11.350 5.777 24.637 1.00 42.31 587 SER A CA 1
ATOM 4655 C C . SER A 1 587 ? 11.349 5.586 23.107 1.00 42.31 587 SER A C 1
ATOM 4657 O O . SER A 1 587 ? 10.985 6.521 22.392 1.00 42.31 587 SER A O 1
ATOM 4659 N N . PRO A 1 588 ? 11.687 4.390 22.577 1.00 45.06 588 PRO A N 1
ATOM 4660 C CA . PRO A 1 588 ? 11.456 4.041 21.170 1.00 45.06 588 PRO A CA 1
ATOM 4661 C C . PRO A 1 588 ? 9.955 4.063 20.819 1.00 45.06 588 PRO A C 1
ATOM 4663 O O . PRO A 1 588 ? 9.139 3.697 21.668 1.00 45.06 588 PRO A O 1
ATOM 4666 N N . PRO A 1 589 ? 9.553 4.421 19.583 1.00 49.69 589 PRO A N 1
ATOM 4667 C CA . PRO A 1 589 ? 8.152 4.705 19.253 1.00 49.69 589 PRO A CA 1
ATOM 4668 C C . PRO A 1 589 ? 7.196 3.525 19.499 1.00 49.69 589 PRO A C 1
ATOM 4670 O O . PRO A 1 589 ? 6.160 3.711 20.132 1.00 49.69 589 PRO A O 1
ATOM 4673 N N . CYS A 1 590 ? 7.543 2.302 19.085 1.00 46.75 590 CYS A N 1
ATOM 4674 C CA . CYS A 1 590 ? 6.676 1.128 19.279 1.00 46.75 590 CYS A CA 1
ATOM 4675 C C . CYS A 1 590 ? 6.478 0.772 20.765 1.00 46.75 590 CYS A C 1
ATOM 4677 O O . CYS A 1 590 ? 5.383 0.374 21.171 1.00 46.75 590 CYS A O 1
ATOM 4679 N N . VAL A 1 591 ? 7.518 0.964 21.587 1.00 57.53 591 VAL A N 1
ATOM 4680 C CA . VAL A 1 591 ? 7.444 0.795 23.047 1.00 57.53 591 VAL A CA 1
ATOM 4681 C C . VAL A 1 591 ? 6.581 1.902 23.645 1.00 57.53 591 VAL A C 1
ATOM 4683 O O . VAL A 1 591 ? 5.643 1.601 24.372 1.00 57.53 591 VAL A O 1
ATOM 4686 N N . PHE A 1 592 ? 6.812 3.165 23.273 1.00 62.31 592 PHE A N 1
ATOM 4687 C CA . PHE A 1 592 ? 6.061 4.315 23.780 1.00 62.31 592 PHE A CA 1
ATOM 4688 C C . PHE A 1 592 ? 4.552 4.214 23.508 1.00 62.31 592 PHE A C 1
ATOM 4690 O O . PHE A 1 592 ? 3.757 4.431 24.418 1.00 62.31 592 PHE A O 1
ATOM 4697 N N . ILE A 1 593 ? 4.137 3.828 22.295 1.00 62.22 593 ILE A N 1
ATOM 4698 C CA . ILE A 1 593 ? 2.710 3.688 21.946 1.00 62.22 593 ILE A CA 1
ATOM 4699 C C . ILE A 1 593 ? 2.075 2.489 22.682 1.00 62.22 593 ILE A C 1
ATOM 4701 O O . ILE A 1 593 ? 0.916 2.553 23.106 1.00 62.22 593 ILE A O 1
ATOM 4705 N N . SER A 1 594 ? 2.837 1.412 22.901 1.00 62.09 594 SER A N 1
ATOM 4706 C CA . SER A 1 594 ? 2.383 0.245 23.670 1.00 62.09 594 SER A CA 1
ATOM 4707 C C . SER A 1 594 ? 2.265 0.556 25.171 1.00 62.09 594 SER A C 1
ATOM 4709 O O . SER A 1 594 ? 1.245 0.232 25.776 1.00 62.09 594 SER A O 1
ATOM 4711 N N . VAL A 1 595 ? 3.239 1.268 25.758 1.00 67.25 595 VAL A N 1
ATOM 4712 C CA . VAL A 1 595 ? 3.172 1.829 27.123 1.00 67.25 595 VAL A CA 1
ATOM 4713 C C . VAL A 1 595 ? 1.960 2.747 27.252 1.00 67.25 595 VAL A C 1
ATOM 4715 O O . VAL A 1 595 ? 1.139 2.539 28.141 1.00 67.25 595 VAL A O 1
ATOM 4718 N N . PHE A 1 596 ? 1.803 3.720 26.349 1.00 71.00 596 PHE A N 1
ATOM 4719 C CA . PHE A 1 596 ? 0.676 4.655 26.337 1.00 71.00 596 PHE A CA 1
ATOM 4720 C C . PHE A 1 596 ? -0.670 3.923 26.347 1.00 71.00 596 PHE A C 1
ATOM 4722 O O . PHE A 1 596 ? -1.539 4.254 27.152 1.00 71.00 596 PHE A O 1
ATOM 4729 N N . SER A 1 597 ? -0.825 2.895 25.509 1.00 69.00 597 SER A N 1
ATOM 4730 C CA . SER A 1 597 ? -2.053 2.095 25.427 1.00 69.00 597 SER A CA 1
ATOM 4731 C C . SER A 1 597 ? -2.328 1.326 26.726 1.00 69.00 597 SER A C 1
ATOM 4733 O O . SER A 1 597 ? -3.443 1.378 27.246 1.00 69.00 597 SER A O 1
ATOM 4735 N N . CYS A 1 598 ? -1.307 0.680 27.301 1.00 74.50 598 CYS A N 1
ATOM 4736 C CA . CYS A 1 598 ? -1.417 -0.035 28.574 1.00 74.50 598 CYS A CA 1
ATOM 4737 C C . CYS A 1 598 ? -1.714 0.900 29.761 1.00 74.50 598 CYS A C 1
ATOM 4739 O O . CYS A 1 598 ? -2.578 0.596 30.577 1.00 74.50 598 CYS A O 1
ATOM 4741 N N . ILE A 1 599 ? -1.063 2.062 29.864 1.00 80.75 599 ILE A N 1
ATOM 4742 C CA . ILE A 1 599 ? -1.354 3.028 30.938 1.00 80.75 599 ILE A CA 1
ATOM 4743 C C . ILE A 1 599 ? -2.728 3.689 30.729 1.00 80.75 599 ILE A C 1
ATOM 4745 O O . ILE A 1 599 ? -3.439 3.932 31.704 1.00 80.75 599 ILE A O 1
ATOM 4749 N N . SER A 1 600 ? -3.159 3.903 29.478 1.00 77.88 600 SER A N 1
ATOM 4750 C CA . SER A 1 600 ? -4.486 4.444 29.154 1.00 77.88 600 SER A CA 1
ATOM 4751 C C . SER A 1 600 ? -5.617 3.571 29.707 1.00 77.88 600 SER A C 1
ATOM 4753 O O . SER A 1 600 ? -6.496 4.088 30.400 1.00 77.88 600 SER A O 1
ATOM 4755 N N . ILE A 1 601 ? -5.580 2.245 29.502 1.00 77.75 601 ILE A N 1
ATOM 4756 C CA . ILE A 1 601 ? -6.616 1.354 30.057 1.00 77.75 601 ILE A CA 1
ATOM 4757 C C . ILE A 1 601 ? -6.617 1.356 31.589 1.00 77.75 601 ILE A C 1
ATOM 4759 O O . ILE A 1 601 ? -7.686 1.424 32.195 1.00 77.75 601 ILE A O 1
ATOM 4763 N N . LEU A 1 602 ? -5.446 1.367 32.233 1.00 84.31 602 LEU A N 1
ATOM 4764 C CA . LEU A 1 602 ? -5.356 1.421 33.695 1.00 84.31 602 LEU A CA 1
ATOM 4765 C C . LEU A 1 602 ? -5.894 2.753 34.238 1.00 84.31 602 LEU A C 1
ATOM 4767 O O . LEU A 1 602 ? -6.601 2.761 35.244 1.00 84.31 602 LEU A O 1
ATOM 4771 N N . CYS A 1 603 ? -5.674 3.863 33.526 1.00 82.75 603 CYS A N 1
ATOM 4772 C CA . CYS A 1 603 ? -6.310 5.144 33.827 1.00 82.75 603 CYS A CA 1
ATOM 4773 C C . CYS A 1 603 ? -7.846 5.059 33.692 1.00 82.75 603 CYS A C 1
ATOM 4775 O O . CYS A 1 603 ? -8.567 5.457 34.607 1.00 82.75 603 CYS A O 1
ATOM 4777 N N . ARG A 1 604 ? -8.381 4.472 32.608 1.00 80.12 604 ARG A N 1
ATOM 4778 C CA . ARG A 1 604 ? -9.840 4.304 32.417 1.00 80.12 604 ARG A CA 1
ATOM 4779 C C . ARG A 1 604 ? -10.485 3.452 33.514 1.00 80.12 604 ARG A C 1
ATOM 4781 O O . ARG A 1 604 ? -11.544 3.825 34.022 1.00 80.12 604 ARG A O 1
ATOM 4788 N N . VAL A 1 605 ? -9.830 2.364 33.918 1.00 82.81 605 VAL A N 1
ATOM 4789 C CA . VAL A 1 605 ? -10.276 1.477 35.007 1.00 82.81 605 VAL A CA 1
ATOM 4790 C C . VAL A 1 605 ? -10.246 2.211 36.349 1.00 82.81 605 VAL A C 1
ATOM 4792 O O . VAL A 1 605 ? -11.261 2.205 37.045 1.00 82.81 605 VAL A O 1
ATOM 4795 N N . GLN A 1 606 ? -9.158 2.931 36.659 1.00 86.81 606 GLN A N 1
ATOM 4796 C CA . GLN A 1 606 ? -9.029 3.760 37.867 1.00 86.81 606 GLN A CA 1
ATOM 4797 C C . GLN A 1 606 ? -10.141 4.811 37.977 1.00 86.81 606 GLN A C 1
ATOM 4799 O O . GLN A 1 606 ? -10.688 5.051 39.055 1.00 86.81 606 GLN A O 1
ATOM 4804 N N . ARG A 1 607 ? -10.526 5.450 36.867 1.00 82.38 607 ARG A N 1
ATOM 4805 C CA . ARG A 1 607 ? -11.620 6.437 36.883 1.00 82.38 607 ARG A CA 1
ATOM 4806 C C . ARG A 1 607 ? -12.995 5.810 37.160 1.00 82.38 607 ARG A C 1
ATOM 4808 O O . ARG A 1 607 ? -13.909 6.518 37.577 1.00 82.38 607 ARG A O 1
ATOM 4815 N N . CYS A 1 608 ? -13.115 4.489 37.029 1.00 79.19 608 CYS A N 1
ATOM 4816 C CA . CYS A 1 608 ? -14.292 3.700 37.399 1.00 79.19 608 CYS A CA 1
ATOM 4817 C C . CYS A 1 608 ? -14.146 2.990 38.769 1.00 79.19 608 CYS A C 1
ATOM 4819 O O . CYS A 1 608 ? -14.997 2.172 39.126 1.00 79.19 608 CYS A O 1
ATOM 4821 N N . SER A 1 609 ? -13.120 3.323 39.571 1.00 86.12 609 SER A N 1
ATOM 4822 C CA . SER A 1 609 ? -12.834 2.706 40.886 1.00 86.12 609 SER A CA 1
ATOM 4823 C C . SER A 1 609 ? -13.978 2.794 41.900 1.00 86.12 609 SER A C 1
ATOM 4825 O O . SER A 1 609 ? -14.103 1.936 42.768 1.00 86.12 609 SER A O 1
ATOM 4827 N N . HIS A 1 610 ? -14.877 3.770 41.751 1.00 82.12 610 HIS A N 1
ATOM 4828 C CA . HIS A 1 610 ? -16.104 3.893 42.542 1.00 82.12 610 HIS A CA 1
ATOM 4829 C C . HIS A 1 610 ? -17.141 2.775 42.283 1.00 82.12 610 HIS A C 1
ATOM 4831 O O . HIS A 1 610 ? -18.095 2.656 43.046 1.00 82.12 610 HIS A O 1
ATOM 4837 N N . ILE A 1 611 ? -16.954 1.955 41.238 1.00 81.50 611 ILE A N 1
ATOM 4838 C CA . ILE A 1 611 ? -17.792 0.788 40.899 1.00 81.50 611 ILE A CA 1
ATOM 4839 C C . ILE A 1 611 ? -16.968 -0.502 40.968 1.00 81.50 611 ILE A C 1
ATOM 4841 O O . ILE A 1 611 ? -17.356 -1.448 41.654 1.00 81.50 611 ILE A O 1
ATOM 4845 N N . ASN A 1 612 ? -15.822 -0.542 40.278 1.00 84.62 612 ASN A N 1
ATOM 4846 C CA . ASN A 1 612 ? -14.985 -1.744 40.169 1.00 84.62 612 ASN A CA 1
ATOM 4847 C C . ASN A 1 612 ? -14.019 -1.961 41.355 1.00 84.62 612 ASN A C 1
ATOM 4849 O O . ASN A 1 612 ? -13.379 -3.009 41.436 1.00 84.62 612 ASN A O 1
ATOM 4853 N N . GLN A 1 613 ? -13.941 -1.000 42.283 1.00 88.06 613 GLN A N 1
ATOM 4854 C CA . GLN A 1 613 ? -13.123 -1.027 43.506 1.00 88.06 613 GLN A CA 1
ATOM 4855 C C . GLN A 1 613 ? -11.596 -1.088 43.290 1.00 88.06 613 GLN A C 1
ATOM 4857 O O . GLN A 1 613 ? -10.860 -1.213 44.262 1.00 88.06 613 GLN A O 1
ATOM 4862 N N . MET A 1 614 ? -11.104 -0.941 42.056 1.00 88.94 614 MET A N 1
ATOM 4863 C CA . MET A 1 614 ? -9.673 -0.966 41.731 1.00 88.94 614 MET A CA 1
ATOM 4864 C C . MET A 1 614 ? -9.075 0.442 41.758 1.00 88.94 614 MET A C 1
ATOM 4866 O O . MET A 1 614 ? -9.280 1.204 40.813 1.00 88.94 614 MET A O 1
ATOM 4870 N N . GLN A 1 615 ? -8.319 0.797 42.803 1.00 90.62 615 GLN A N 1
ATOM 4871 C CA . GLN A 1 615 ? -7.589 2.067 42.837 1.00 90.62 615 GLN A CA 1
ATOM 4872 C C .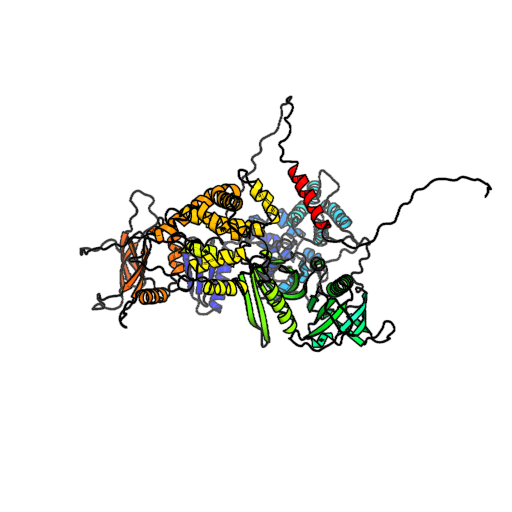 GLN A 1 615 ? -6.303 2.018 41.993 1.00 90.62 615 GLN A C 1
ATOM 4874 O O . GLN A 1 615 ? -5.765 0.950 41.694 1.00 90.62 615 GLN A O 1
ATOM 4879 N N . ALA A 1 616 ? -5.740 3.188 41.667 1.00 88.38 616 ALA A N 1
ATOM 4880 C CA . ALA A 1 616 ? -4.490 3.316 40.905 1.00 88.38 616 ALA A CA 1
ATOM 4881 C C . ALA A 1 616 ? -3.330 2.519 41.527 1.00 88.38 616 ALA A C 1
ATOM 4883 O O . ALA A 1 616 ? -2.511 1.955 40.807 1.00 88.38 616 ALA A O 1
ATOM 4884 N N . ARG A 1 617 ? -3.288 2.442 42.865 1.00 89.38 617 ARG A N 1
ATOM 4885 C CA . ARG A 1 617 ? -2.309 1.645 43.611 1.00 89.38 617 ARG A CA 1
ATOM 4886 C C . ARG A 1 617 ? -2.528 0.141 43.447 1.00 89.38 617 ARG A C 1
ATOM 4888 O O . ARG A 1 617 ? -1.558 -0.587 43.285 1.00 89.38 617 ARG A O 1
ATOM 4895 N N . ASP A 1 618 ? -3.777 -0.314 43.454 1.00 89.81 618 ASP A N 1
ATOM 4896 C CA . ASP A 1 618 ? -4.117 -1.735 43.326 1.00 89.81 618 ASP A CA 1
ATOM 4897 C C . ASP A 1 618 ? -3.784 -2.227 41.911 1.00 89.81 618 ASP A C 1
ATOM 4899 O O . ASP A 1 618 ? -3.131 -3.255 41.733 1.00 89.81 618 ASP A O 1
ATOM 4903 N N . LEU A 1 619 ? -4.123 -1.420 40.898 1.00 89.81 619 LEU A N 1
ATOM 4904 C CA . LEU A 1 619 ? -3.716 -1.635 39.508 1.00 89.81 619 LEU A CA 1
ATOM 4905 C C . LEU A 1 619 ? -2.188 -1.627 39.355 1.00 89.81 619 LEU A C 1
ATOM 4907 O O . LEU A 1 619 ? -1.642 -2.490 38.671 1.00 89.81 619 LEU A O 1
ATOM 4911 N N . ALA A 1 620 ? -1.483 -0.707 40.021 1.00 89.31 620 ALA A N 1
ATOM 4912 C CA . ALA A 1 620 ? -0.023 -0.669 40.006 1.00 89.31 620 ALA A CA 1
ATOM 4913 C C . ALA A 1 620 ? 0.610 -1.911 40.657 1.00 89.31 620 ALA A C 1
ATOM 4915 O O . ALA A 1 620 ? 1.545 -2.472 40.091 1.00 89.31 620 ALA A O 1
ATOM 4916 N N . CYS A 1 621 ? 0.074 -2.401 41.781 1.00 88.56 621 CYS A N 1
ATOM 4917 C CA . CYS A 1 621 ? 0.490 -3.666 42.394 1.00 88.56 621 CYS A CA 1
ATOM 4918 C C . CYS A 1 621 ? 0.285 -4.867 41.457 1.00 88.56 621 CYS A C 1
ATOM 4920 O O . CYS A 1 621 ? 1.147 -5.744 41.386 1.00 88.56 621 CYS A O 1
ATOM 4922 N N . VAL A 1 622 ? -0.828 -4.917 40.721 1.00 89.00 622 VAL A N 1
ATOM 4923 C CA . VAL A 1 622 ? -1.093 -5.993 39.754 1.00 89.00 622 VAL A CA 1
ATOM 4924 C C . VAL A 1 622 ? -0.150 -5.918 38.546 1.00 89.00 622 VAL A C 1
ATOM 4926 O O . VAL A 1 622 ? 0.353 -6.950 38.104 1.00 89.00 622 VAL A O 1
ATOM 4929 N N . PHE A 1 623 ? 0.114 -4.721 38.013 1.00 89.56 623 PHE A N 1
ATOM 4930 C CA . PHE A 1 623 ? 0.840 -4.562 36.748 1.00 89.56 623 PHE A CA 1
ATOM 4931 C C . PHE A 1 623 ? 2.356 -4.346 36.870 1.00 89.56 623 PHE A C 1
ATOM 4933 O O . PHE A 1 623 ? 3.047 -4.596 35.883 1.00 89.56 623 PHE A O 1
ATOM 4940 N N . SER A 1 624 ? 2.909 -3.948 38.024 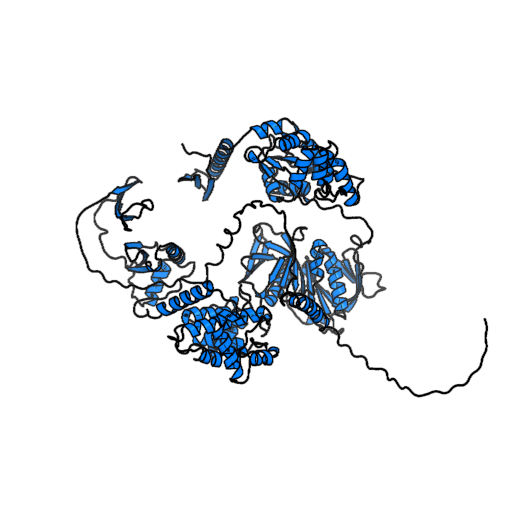1.00 87.56 624 SER A N 1
ATOM 4941 C CA . SER A 1 624 ? 4.350 -3.648 38.153 1.00 87.56 624 SER A CA 1
ATOM 4942 C C . SER A 1 624 ? 5.238 -4.807 37.685 1.00 87.56 624 SER A C 1
ATOM 4944 O O . SER A 1 624 ? 6.084 -4.628 36.809 1.00 87.56 624 SER A O 1
ATOM 4946 N N . SER A 1 625 ? 4.954 -6.015 38.181 1.00 85.62 625 SER A N 1
ATOM 4947 C CA . SER A 1 625 ? 5.712 -7.233 37.874 1.00 85.62 625 SER A CA 1
ATOM 4948 C C . SER A 1 625 ? 5.671 -7.622 36.391 1.00 85.62 625 SER A C 1
ATOM 4950 O O . SER A 1 625 ? 6.677 -8.086 35.863 1.00 85.62 625 SER A O 1
ATOM 4952 N N . CYS A 1 626 ? 4.560 -7.395 35.678 1.00 86.94 626 CYS A N 1
ATOM 4953 C CA . CYS A 1 626 ? 4.465 -7.699 34.242 1.00 86.94 626 CYS A CA 1
ATOM 4954 C C . CYS A 1 626 ? 4.996 -6.575 33.333 1.00 86.94 626 CYS A C 1
ATOM 4956 O O . CYS A 1 626 ? 5.402 -6.854 32.208 1.00 86.94 626 CYS A O 1
ATOM 4958 N N . LEU A 1 627 ? 5.041 -5.326 33.816 1.00 84.69 627 LEU A N 1
ATOM 4959 C CA . LEU A 1 627 ? 5.578 -4.178 33.075 1.00 84.69 627 LEU A CA 1
ATOM 4960 C C . LEU A 1 627 ? 7.109 -4.085 33.159 1.00 84.69 627 LEU A C 1
ATOM 4962 O O . LEU A 1 627 ? 7.747 -3.799 32.146 1.00 84.69 627 LEU A O 1
ATOM 4966 N N . PHE A 1 628 ? 7.691 -4.358 34.332 1.00 82.88 628 PHE A N 1
ATOM 4967 C CA . PHE A 1 628 ? 9.145 -4.394 34.548 1.00 82.88 628 PHE A CA 1
ATOM 4968 C C . PHE A 1 628 ? 9.761 -5.797 34.406 1.00 82.88 628 PHE A C 1
ATOM 4970 O O . PHE A 1 628 ? 10.977 -5.910 34.241 1.00 82.88 628 PHE A O 1
ATOM 4977 N N . GLN A 1 629 ? 8.944 -6.860 34.429 1.00 83.69 629 GLN A N 1
ATOM 4978 C CA . GLN A 1 629 ? 9.377 -8.267 34.410 1.00 83.69 629 GLN A CA 1
ATOM 4979 C C . GLN A 1 629 ? 10.367 -8.593 35.538 1.00 83.69 629 GLN A C 1
ATOM 4981 O O . GLN A 1 629 ? 11.499 -9.034 35.303 1.00 83.69 629 GLN A O 1
ATOM 4986 N N . THR A 1 630 ? 9.914 -8.322 36.757 1.00 77.19 630 THR A N 1
ATOM 4987 C CA . THR A 1 630 ? 10.648 -8.384 38.023 1.00 77.19 630 THR A CA 1
ATOM 4988 C C . THR A 1 630 ? 10.107 -9.506 38.910 1.00 77.19 630 THR A C 1
ATOM 4990 O O . THR A 1 630 ? 8.904 -9.772 38.943 1.00 77.19 630 THR A O 1
ATOM 4993 N N . GLU A 1 631 ? 10.989 -10.180 39.655 1.00 59.81 631 GLU A N 1
ATOM 4994 C CA . GLU A 1 631 ? 10.623 -11.278 40.567 1.00 59.81 631 GLU A CA 1
ATOM 4995 C C . GLU A 1 631 ? 10.051 -10.756 41.900 1.00 59.81 631 GLU A C 1
ATOM 4997 O O . GLU A 1 631 ? 10.548 -11.050 42.986 1.00 59.81 631 GLU A O 1
ATOM 5002 N N . GLY A 1 632 ? 8.993 -9.945 41.821 1.00 59.22 632 GLY A N 1
ATOM 5003 C CA . GLY A 1 632 ? 8.255 -9.457 42.981 1.00 59.22 632 GLY A CA 1
ATOM 5004 C C . GLY A 1 632 ? 7.568 -8.111 42.768 1.00 59.22 632 GLY A C 1
ATOM 5005 O O . GLY A 1 632 ? 7.694 -7.462 41.737 1.00 59.22 632 GLY A O 1
ATOM 5006 N N . GLN A 1 633 ? 6.835 -7.684 43.792 1.00 62.62 633 GLN A N 1
ATOM 5007 C CA . GLN A 1 633 ? 6.273 -6.341 43.907 1.00 62.62 633 GLN A CA 1
ATOM 5008 C C . GLN A 1 633 ? 7.245 -5.460 44.704 1.00 62.62 633 GLN A C 1
ATOM 5010 O O . GLN A 1 633 ? 7.157 -5.407 45.933 1.00 62.62 633 GLN A O 1
ATOM 5015 N N . THR A 1 634 ? 8.189 -4.777 44.047 1.00 74.31 634 THR A N 1
ATOM 5016 C CA . THR A 1 634 ? 9.021 -3.794 44.762 1.00 74.31 634 THR A CA 1
ATOM 5017 C C . THR A 1 634 ? 8.279 -2.462 44.897 1.00 74.31 634 THR A C 1
ATOM 5019 O O . THR A 1 634 ? 7.588 -2.009 43.982 1.00 74.31 634 THR A O 1
ATOM 5022 N N . THR A 1 635 ? 8.402 -1.812 46.058 1.00 77.94 635 THR A N 1
ATOM 5023 C CA . THR A 1 635 ? 7.727 -0.532 46.327 1.00 77.94 635 THR A CA 1
ATOM 5024 C C . THR A 1 635 ? 8.047 0.557 45.289 1.00 77.94 635 THR A C 1
ATOM 5026 O O . THR A 1 635 ? 7.111 1.250 44.895 1.00 77.94 635 THR A O 1
ATOM 5029 N N . PRO A 1 636 ? 9.298 0.717 44.797 1.00 80.19 636 PRO A N 1
ATOM 5030 C CA . PRO A 1 636 ? 9.604 1.689 43.746 1.00 80.19 636 PRO A CA 1
ATOM 5031 C C . PRO A 1 636 ? 8.849 1.439 42.435 1.00 80.19 636 PRO A C 1
ATOM 5033 O O . PRO A 1 636 ? 8.308 2.382 41.870 1.00 80.19 636 PRO A O 1
ATOM 5036 N N . GLU A 1 637 ? 8.762 0.190 41.969 1.00 82.69 637 GLU A N 1
ATOM 5037 C CA . GLU A 1 637 ? 8.055 -0.149 40.724 1.00 82.69 637 GLU A CA 1
ATOM 5038 C C . GLU A 1 637 ? 6.555 0.143 40.817 1.00 82.69 637 GLU A C 1
ATOM 5040 O O . GLU A 1 637 ? 5.969 0.689 39.880 1.00 82.69 637 GLU A O 1
ATOM 5045 N N . ILE A 1 638 ? 5.940 -0.180 41.962 1.00 85.69 638 ILE A N 1
ATOM 5046 C CA . ILE A 1 638 ? 4.536 0.149 42.236 1.00 85.69 638 ILE A CA 1
ATOM 5047 C C . ILE A 1 638 ? 4.341 1.666 42.198 1.00 85.69 638 ILE A C 1
ATOM 5049 O O . ILE A 1 638 ? 3.404 2.131 41.554 1.00 85.69 638 ILE A O 1
ATOM 5053 N N . SER A 1 639 ? 5.229 2.444 42.827 1.00 84.06 639 SER A N 1
ATOM 5054 C CA . SER A 1 639 ? 5.161 3.909 42.773 1.00 84.06 639 SER A CA 1
ATOM 5055 C C . SER A 1 639 ? 5.276 4.441 41.341 1.00 84.06 639 SER A C 1
ATOM 5057 O O . SER A 1 639 ? 4.464 5.277 40.961 1.00 84.06 639 SER A O 1
ATOM 5059 N N . VAL A 1 640 ? 6.197 3.921 40.514 1.00 81.94 640 VAL A N 1
ATOM 5060 C CA . VAL A 1 640 ? 6.336 4.363 39.110 1.00 81.94 640 VAL A CA 1
ATOM 5061 C C . VAL A 1 640 ? 5.057 4.084 38.319 1.00 81.94 640 VAL A C 1
ATOM 5063 O O . VAL A 1 640 ? 4.555 4.970 37.631 1.00 81.94 640 VAL A O 1
ATOM 5066 N N . VAL A 1 641 ? 4.483 2.881 38.427 1.00 85.44 641 VAL A N 1
ATOM 5067 C CA . VAL A 1 641 ? 3.242 2.549 37.702 1.00 85.44 641 VAL A CA 1
ATOM 5068 C C . VAL A 1 641 ? 2.051 3.352 38.242 1.00 85.44 641 VAL A C 1
ATOM 5070 O O . VAL A 1 641 ? 1.224 3.813 37.456 1.00 85.44 641 VAL A O 1
ATOM 5073 N N . GLN A 1 642 ? 1.980 3.598 39.553 1.00 88.12 642 GLN A N 1
ATOM 5074 C CA . GLN A 1 642 ? 0.952 4.451 40.155 1.00 88.12 642 GLN A CA 1
ATOM 5075 C C . GLN A 1 642 ? 1.060 5.904 39.660 1.00 88.12 642 GLN A C 1
ATOM 5077 O O . GLN A 1 642 ? 0.037 6.505 39.319 1.00 88.12 642 GLN A O 1
ATOM 5082 N N . ASP A 1 643 ? 2.271 6.458 39.567 1.00 83.38 643 ASP A N 1
ATOM 5083 C CA . ASP A 1 643 ? 2.519 7.811 39.057 1.00 83.38 643 ASP A CA 1
ATOM 5084 C C . ASP A 1 643 ? 2.218 7.918 37.555 1.00 83.38 643 ASP A C 1
ATOM 5086 O O . ASP A 1 643 ? 1.620 8.910 37.131 1.00 83.38 643 ASP A O 1
ATOM 5090 N N . LEU A 1 644 ? 2.536 6.890 36.757 1.00 83.62 644 LEU A N 1
ATOM 5091 C CA . LEU A 1 644 ? 2.164 6.809 35.338 1.00 83.62 644 LEU A CA 1
ATOM 5092 C C . LEU A 1 644 ? 0.637 6.815 35.141 1.00 83.62 644 LEU A C 1
ATOM 5094 O O . LEU A 1 644 ? 0.136 7.550 34.291 1.00 83.62 644 LEU A O 1
ATOM 5098 N N . ILE A 1 645 ? -0.109 6.040 35.939 1.00 85.12 645 ILE A N 1
ATOM 5099 C CA . ILE A 1 645 ? -1.585 5.997 35.898 1.00 85.12 645 ILE A CA 1
ATOM 5100 C C . ILE A 1 645 ? -2.190 7.337 36.341 1.00 85.12 645 ILE A C 1
ATOM 5102 O O . ILE A 1 645 ? -3.136 7.829 35.721 1.00 85.12 645 ILE A O 1
ATOM 5106 N N . THR A 1 646 ? -1.653 7.927 37.412 1.00 85.44 646 THR A N 1
ATOM 5107 C CA . THR A 1 646 ? -2.199 9.141 38.041 1.00 85.44 646 THR A CA 1
ATOM 5108 C C . THR A 1 646 ? -1.937 10.388 37.196 1.00 85.44 646 THR A C 1
ATOM 5110 O O . THR A 1 646 ? -2.830 11.214 37.023 1.00 85.44 646 THR A O 1
ATOM 5113 N N . ASN A 1 647 ? -0.738 10.506 36.618 1.00 80.31 647 ASN A N 1
ATOM 5114 C CA . ASN A 1 647 ? -0.307 11.681 35.855 1.00 80.31 647 ASN A CA 1
ATOM 5115 C C . ASN A 1 647 ? -0.436 11.499 34.330 1.00 80.31 647 ASN A C 1
ATOM 5117 O O . ASN A 1 647 ? 0.043 12.343 33.573 1.00 80.31 647 ASN A O 1
ATOM 5121 N N . TYR A 1 648 ? -1.108 10.433 33.870 1.00 81.25 648 TYR A N 1
ATOM 5122 C CA . TYR A 1 648 ? -1.292 10.048 32.460 1.00 81.25 648 TYR A CA 1
ATOM 5123 C C . TYR A 1 648 ? -1.576 11.230 31.512 1.00 81.25 648 TYR A C 1
ATOM 5125 O O . TYR A 1 648 ? -0.942 11.358 30.467 1.00 81.25 648 TYR A O 1
ATOM 5133 N N . VAL A 1 649 ? -2.478 12.140 31.899 1.00 78.69 649 VAL A N 1
ATOM 5134 C CA . VAL A 1 649 ? -2.846 13.313 31.081 1.00 78.69 649 VAL A CA 1
ATOM 5135 C C . VAL A 1 649 ? -1.648 14.233 30.818 1.00 78.69 649 VAL A C 1
ATOM 5137 O O . VAL A 1 649 ? -1.449 14.674 29.689 1.00 78.69 649 VAL A O 1
ATOM 5140 N N . GLN A 1 650 ? -0.832 14.491 31.843 1.00 74.44 650 GLN A N 1
ATOM 5141 C CA . GLN A 1 650 ? 0.334 15.374 31.754 1.00 74.44 650 GLN A CA 1
ATOM 5142 C C . GLN A 1 650 ? 1.507 14.689 31.044 1.00 74.44 650 GLN A C 1
ATOM 5144 O O . GLN A 1 650 ? 2.133 15.291 30.177 1.00 74.44 650 GLN A O 1
ATOM 5149 N N . LEU A 1 651 ? 1.782 13.424 31.381 1.00 71.69 651 LEU A N 1
ATOM 5150 C CA . LEU A 1 651 ? 2.951 12.691 30.880 1.00 71.69 651 LEU A CA 1
ATOM 5151 C C . LEU A 1 651 ? 2.844 12.307 29.397 1.00 71.69 651 LEU A C 1
ATOM 5153 O O . LEU A 1 651 ? 3.862 12.220 28.717 1.00 71.69 651 LEU A O 1
ATOM 5157 N N . PHE A 1 652 ? 1.627 12.100 28.888 1.00 72.31 652 PHE A N 1
ATOM 5158 C CA . PHE A 1 652 ? 1.389 11.718 27.492 1.00 72.31 652 PHE A CA 1
ATOM 5159 C C . PHE A 1 652 ? 0.734 12.827 26.648 1.00 72.31 652 PHE A C 1
ATOM 5161 O O . PHE A 1 652 ? 0.323 12.571 25.518 1.00 72.31 652 PHE A O 1
ATOM 5168 N N . GLY A 1 653 ? 0.644 14.059 27.168 1.00 68.44 653 GLY A N 1
ATOM 5169 C CA . GLY A 1 653 ? 0.163 15.227 26.416 1.00 68.44 653 GLY A CA 1
ATOM 5170 C C . GLY A 1 653 ? -1.300 15.140 25.962 1.00 68.44 653 GLY A C 1
ATOM 5171 O O . GLY A 1 653 ? -1.647 15.676 24.908 1.00 68.44 653 GLY A O 1
ATOM 5172 N N . VAL A 1 654 ? -2.150 14.448 26.726 1.00 73.56 654 VAL A N 1
ATOM 5173 C CA . VAL A 1 654 ? -3.565 14.231 26.383 1.00 73.56 654 VAL A CA 1
ATOM 5174 C C . VAL A 1 654 ? -4.318 15.555 26.491 1.00 73.56 654 VAL A C 1
ATOM 5176 O O . VAL A 1 654 ? -4.276 16.216 27.529 1.00 73.56 654 VAL A O 1
ATOM 5179 N N . ASN A 1 655 ? -5.013 15.956 25.425 1.00 74.31 655 ASN A N 1
ATOM 5180 C CA . ASN A 1 655 ? -5.723 17.235 25.413 1.00 74.31 655 ASN A CA 1
ATOM 5181 C C . ASN A 1 655 ? -7.070 17.159 26.162 1.00 74.31 655 ASN A C 1
ATOM 5183 O O . ASN A 1 655 ? -7.605 16.078 26.419 1.00 74.31 655 ASN A O 1
ATOM 5187 N N . GLU A 1 656 ? -7.634 18.318 26.524 1.00 75.12 656 GLU A N 1
ATOM 5188 C CA . GLU A 1 656 ? -8.897 18.360 27.274 1.00 75.12 656 GLU A CA 1
ATOM 5189 C C . GLU A 1 656 ? -10.059 17.670 26.547 1.00 75.12 656 GLU A C 1
ATOM 5191 O O . GLU A 1 656 ? -10.946 17.130 27.202 1.00 75.12 656 GLU A O 1
ATOM 5196 N N . ASP A 1 657 ? -10.082 17.682 25.216 1.00 70.25 657 ASP A N 1
ATOM 5197 C CA . ASP A 1 657 ? -11.204 17.143 24.447 1.00 70.25 657 ASP A CA 1
ATOM 5198 C C . ASP A 1 657 ? -11.159 15.609 24.405 1.00 70.25 657 ASP A C 1
ATOM 5200 O O . ASP A 1 657 ? -12.179 14.960 24.620 1.00 70.25 657 ASP A O 1
ATOM 5204 N N . GLN A 1 658 ? -9.966 15.019 24.270 1.00 67.44 658 GLN A N 1
ATOM 5205 C CA . GLN A 1 658 ? -9.718 13.588 24.487 1.00 67.44 658 GLN A CA 1
ATOM 5206 C C . GLN A 1 658 ? -10.066 13.164 25.920 1.00 67.44 658 GLN A C 1
ATOM 5208 O O . GLN A 1 658 ? -10.625 12.086 26.127 1.00 67.44 658 GLN A O 1
ATOM 5213 N N . LEU A 1 659 ? -9.774 14.013 26.911 1.00 72.50 659 LEU A N 1
ATOM 5214 C CA . LEU A 1 659 ? -10.092 13.745 28.311 1.00 72.50 659 LEU A CA 1
ATOM 5215 C C . LEU A 1 659 ? -11.611 13.748 28.560 1.00 72.50 659 LEU A C 1
ATOM 5217 O O . LEU A 1 659 ? -12.136 12.778 29.105 1.00 72.50 659 LEU A O 1
ATOM 5221 N N . LYS A 1 660 ? -12.327 14.780 28.091 1.00 70.06 660 LYS A N 1
ATOM 5222 C CA . LYS A 1 660 ? -13.799 14.885 28.158 1.00 70.06 660 LYS A CA 1
ATOM 5223 C C . LYS A 1 660 ? -14.488 13.761 27.384 1.00 70.06 660 LYS A C 1
ATOM 5225 O O . LYS A 1 660 ? -15.498 13.233 27.847 1.00 70.06 660 LYS A O 1
ATOM 5230 N N . GLN A 1 661 ? -13.936 13.362 26.238 1.00 67.12 661 GLN A N 1
ATOM 5231 C CA . GLN A 1 661 ? -14.416 12.232 25.444 1.00 67.12 661 GLN A CA 1
ATOM 5232 C C . GLN A 1 661 ? -14.278 10.912 26.220 1.00 67.12 661 GLN A C 1
ATOM 5234 O O . GLN A 1 661 ? -15.256 10.185 26.373 1.00 67.12 661 GLN A O 1
ATOM 5239 N N . MET A 1 662 ? -13.102 10.638 26.795 1.00 66.12 662 MET A N 1
ATOM 5240 C CA . MET A 1 662 ? -12.855 9.448 27.620 1.00 66.12 662 MET A CA 1
ATOM 5241 C C . MET A 1 662 ? -13.730 9.413 28.886 1.00 66.12 662 MET A C 1
ATOM 5243 O O . MET A 1 662 ? -14.213 8.350 29.276 1.00 66.12 662 MET A O 1
ATOM 5247 N N . GLU A 1 663 ? -13.956 10.561 29.528 1.00 66.31 663 GLU A N 1
ATOM 5248 C CA . GLU A 1 663 ? -14.884 10.700 30.658 1.00 66.31 663 GLU A CA 1
ATOM 5249 C C . GLU A 1 663 ? -16.328 10.409 30.255 1.00 66.31 663 GLU A C 1
ATOM 5251 O O . GLU A 1 663 ? -17.013 9.650 30.944 1.00 66.31 663 GLU A O 1
ATOM 5256 N N . SER A 1 664 ? -16.759 10.965 29.120 1.00 65.38 664 SER A N 1
ATOM 5257 C CA . SER A 1 664 ? -18.088 10.739 28.557 1.00 65.38 664 SER A CA 1
ATOM 5258 C C . SER A 1 664 ? -18.289 9.257 28.267 1.00 65.38 664 SER A C 1
ATOM 5260 O O . SER A 1 664 ? -19.212 8.670 28.815 1.00 65.38 664 SER A O 1
ATOM 5262 N N . GLU A 1 665 ? -17.388 8.622 27.510 1.00 63.75 665 GLU A N 1
ATOM 5263 C CA . GLU A 1 665 ? -17.408 7.183 27.208 1.00 63.75 665 GLU A CA 1
ATOM 5264 C C . GLU A 1 665 ? -17.422 6.301 28.467 1.00 63.75 665 GLU A C 1
ATOM 5266 O O . GLU A 1 665 ? -18.178 5.335 28.532 1.00 63.75 665 GLU A O 1
ATOM 5271 N N . ASN A 1 666 ? -16.617 6.616 29.488 1.00 65.06 666 ASN A N 1
ATOM 5272 C CA . ASN A 1 666 ? -16.589 5.828 30.723 1.00 65.06 666 ASN A CA 1
ATOM 5273 C C . ASN A 1 666 ? -17.901 5.972 31.509 1.00 65.06 666 ASN A C 1
ATOM 5275 O O . ASN A 1 666 ? -18.477 4.965 31.915 1.00 65.06 666 ASN A O 1
ATOM 5279 N N . SER A 1 667 ? -18.408 7.202 31.674 1.00 62.16 667 SER A N 1
ATOM 5280 C CA . SER A 1 667 ? -19.730 7.463 32.268 1.00 62.16 667 SER A CA 1
ATOM 5281 C C . SER A 1 667 ? -20.854 6.790 31.477 1.00 62.16 667 SER A C 1
ATOM 5283 O O . SER A 1 667 ? -21.883 6.421 32.047 1.00 62.16 667 SER A O 1
ATOM 5285 N N . PHE A 1 668 ? -20.649 6.633 30.172 1.00 58.91 668 PHE A N 1
ATOM 5286 C CA . PHE A 1 668 ? -21.548 5.942 29.276 1.00 58.91 668 PHE A CA 1
ATOM 5287 C C . PHE A 1 668 ? -21.587 4.431 29.580 1.00 58.91 668 PHE A C 1
ATOM 5289 O O . PHE A 1 668 ? -22.650 3.877 29.870 1.00 58.91 668 PHE A O 1
ATOM 5296 N N . ILE A 1 669 ? -20.427 3.767 29.549 1.00 58.31 669 ILE A N 1
ATOM 5297 C CA . ILE A 1 669 ? -20.292 2.312 29.739 1.00 58.31 669 ILE A CA 1
ATOM 5298 C C . ILE A 1 669 ? -20.744 1.879 31.141 1.00 58.31 669 ILE A C 1
ATOM 5300 O O . ILE A 1 669 ? -21.351 0.814 31.294 1.00 58.31 669 ILE A O 1
ATOM 5304 N N . THR A 1 670 ? -20.498 2.700 32.167 1.00 57.72 670 THR A N 1
ATOM 5305 C CA . THR A 1 670 ? -20.913 2.368 33.535 1.00 57.72 670 THR A CA 1
ATOM 5306 C C . THR A 1 670 ? -22.428 2.379 33.695 1.00 57.72 670 THR A C 1
ATOM 5308 O O . THR A 1 670 ? -23.004 1.396 34.159 1.00 57.72 670 THR A O 1
ATOM 5311 N N . ARG A 1 671 ? -23.094 3.430 33.208 1.00 54.88 671 ARG A N 1
ATOM 5312 C CA . ARG A 1 671 ? -24.553 3.601 33.299 1.00 54.88 671 ARG A CA 1
ATOM 5313 C C . ARG A 1 671 ? -25.356 2.547 32.522 1.00 54.88 671 ARG A C 1
ATOM 5315 O O . ARG A 1 671 ? -26.530 2.338 32.825 1.00 54.88 671 ARG A O 1
ATOM 5322 N N . TRP A 1 672 ? -24.743 1.880 31.541 1.00 44.84 672 TRP A N 1
ATOM 5323 C CA . TRP A 1 672 ? -25.349 0.765 30.804 1.00 44.84 672 TRP A CA 1
ATOM 5324 C C . TRP A 1 672 ? -25.387 -0.548 31.609 1.00 44.84 672 TRP A C 1
ATOM 5326 O O . TRP A 1 672 ? -26.246 -1.392 31.363 1.00 44.84 672 TRP A O 1
ATOM 5336 N N . ASN A 1 673 ? -24.499 -0.754 32.589 1.00 45.97 673 ASN A N 1
ATOM 5337 C CA . ASN A 1 673 ? -24.420 -2.037 33.301 1.00 45.97 673 ASN A CA 1
ATOM 5338 C C . ASN A 1 673 ? -25.473 -2.225 34.407 1.00 45.97 673 ASN A C 1
ATOM 5340 O O . ASN A 1 673 ? -25.821 -3.369 34.704 1.00 45.97 673 ASN A O 1
ATOM 5344 N N . ASP A 1 674 ? -26.054 -1.144 34.933 1.00 43.62 674 ASP A N 1
ATOM 5345 C CA . ASP A 1 674 ? -27.113 -1.169 35.960 1.00 43.62 674 ASP A CA 1
ATOM 5346 C C . ASP A 1 674 ? -28.510 -1.584 35.409 1.00 43.62 674 ASP A C 1
ATOM 5348 O O . ASP A 1 674 ? -29.528 -1.413 36.081 1.00 43.62 674 ASP A O 1
ATOM 5352 N N . LYS A 1 675 ? -28.600 -2.098 34.164 1.00 42.47 675 LYS A N 1
ATOM 5353 C CA . LYS A 1 675 ? -29.858 -2.258 33.389 1.00 42.47 675 LYS A CA 1
ATOM 5354 C C . LYS A 1 675 ? -30.504 -3.650 33.327 1.00 42.47 675 LYS A C 1
ATOM 5356 O O . LYS A 1 675 ? -31.478 -3.843 32.588 1.00 42.47 675 LYS A O 1
ATOM 5361 N N . LYS A 1 676 ? -29.954 -4.639 34.029 1.00 41.03 676 LYS A N 1
ATOM 5362 C CA . LYS A 1 676 ? -30.028 -6.042 33.572 1.00 41.03 676 LYS A CA 1
ATOM 5363 C C . LYS A 1 676 ? -31.393 -6.741 33.696 1.00 41.03 676 LYS A C 1
ATOM 5365 O O . LYS A 1 676 ? -31.627 -7.684 32.948 1.00 41.03 676 LYS A O 1
ATOM 5370 N N . ASP A 1 677 ? -32.323 -6.258 34.519 1.00 40.53 677 ASP A N 1
ATOM 5371 C CA . ASP A 1 677 ? -33.539 -7.025 34.861 1.00 40.53 677 ASP A CA 1
ATOM 5372 C C . ASP A 1 677 ? -34.655 -7.046 33.794 1.00 40.53 677 ASP A C 1
ATOM 5374 O O . ASP A 1 677 ? -35.586 -7.842 33.899 1.00 40.53 677 ASP A O 1
ATOM 5378 N N . THR A 1 678 ? -34.609 -6.194 32.759 1.00 40.50 678 THR A N 1
ATOM 5379 C CA . THR A 1 678 ? -35.657 -6.165 31.702 1.00 40.50 678 THR A CA 1
ATOM 5380 C C . THR A 1 678 ? -35.157 -5.981 30.266 1.00 40.50 678 THR A C 1
ATOM 5382 O O . THR A 1 678 ? -35.956 -6.093 29.333 1.00 40.50 678 THR A O 1
ATOM 5385 N N . THR A 1 679 ? -33.856 -5.788 30.041 1.00 45.59 679 THR A N 1
ATOM 5386 C CA . THR A 1 679 ? -33.257 -5.545 28.711 1.00 45.59 679 THR A CA 1
ATOM 5387 C C . THR A 1 679 ? -32.577 -6.800 28.131 1.00 45.59 679 THR A C 1
ATOM 5389 O O . THR A 1 679 ? -32.569 -7.858 28.763 1.00 45.59 679 THR A O 1
ATOM 5392 N N . VAL A 1 680 ? -32.065 -6.727 26.896 1.00 44.56 680 VAL A N 1
ATOM 5393 C CA . VAL A 1 680 ? -31.166 -7.731 26.290 1.00 44.56 680 VAL A CA 1
ATOM 5394 C C . VAL A 1 680 ? -30.048 -6.969 25.580 1.00 44.56 680 VAL A C 1
ATOM 5396 O O . VAL A 1 680 ? -30.331 -6.110 24.749 1.00 44.56 680 VAL A O 1
ATOM 5399 N N . SER A 1 681 ? -28.787 -7.261 25.910 1.00 46.19 681 SER A N 1
ATOM 5400 C CA . SER A 1 681 ? -27.629 -6.723 25.181 1.00 46.19 681 SER A CA 1
ATOM 5401 C C . SER A 1 681 ? -27.268 -7.683 24.050 1.00 46.19 681 SER A C 1
ATOM 5403 O O . SER A 1 681 ? -26.840 -8.800 24.332 1.00 46.19 681 SER A O 1
ATOM 5405 N N . GLN A 1 682 ? -27.415 -7.262 22.792 1.00 48.03 682 GLN A N 1
ATOM 5406 C CA . GLN A 1 682 ? -27.084 -8.086 21.628 1.00 48.03 682 GLN A CA 1
ATOM 5407 C C . GLN A 1 682 ? -26.115 -7.350 20.682 1.00 48.03 682 GLN A C 1
ATOM 5409 O O . GLN A 1 682 ? -26.389 -6.206 20.316 1.00 48.03 682 GLN A O 1
ATOM 5414 N N . PRO A 1 683 ? -24.989 -7.968 20.268 1.00 45.56 683 PRO A N 1
ATOM 5415 C CA . PRO A 1 683 ? -24.075 -7.364 19.303 1.00 45.56 683 PRO A CA 1
ATOM 5416 C C . PRO A 1 683 ? -24.682 -7.362 17.894 1.00 45.56 683 PRO A C 1
ATOM 5418 O O . PRO A 1 683 ? -24.917 -8.417 17.305 1.00 45.56 683 PRO A O 1
ATOM 5421 N N . LEU A 1 684 ? -24.900 -6.168 17.341 1.00 48.84 684 LEU A N 1
ATOM 5422 C CA . LEU A 1 684 ? -25.312 -5.988 15.951 1.00 48.84 684 LEU A CA 1
ATOM 5423 C C . LEU A 1 684 ? -24.111 -6.193 15.016 1.00 48.84 684 LEU A C 1
ATOM 5425 O O . LEU A 1 684 ? -23.081 -5.536 15.179 1.00 48.84 684 LEU A O 1
ATOM 5429 N N . SER A 1 685 ? -24.240 -7.064 14.014 1.00 45.22 685 SER A N 1
ATOM 5430 C CA . SER A 1 685 ? -23.254 -7.153 12.929 1.00 45.22 685 SER A CA 1
ATOM 5431 C C . SER A 1 685 ? -23.610 -6.181 11.788 1.00 45.22 685 SER A C 1
ATOM 5433 O O . SER A 1 685 ? -24.785 -5.844 11.624 1.00 45.22 685 SER A O 1
ATOM 5435 N N . PRO A 1 686 ? -22.650 -5.764 10.936 1.00 42.53 686 PRO A N 1
ATOM 5436 C CA . PRO A 1 686 ? -22.932 -4.902 9.778 1.00 42.53 686 PRO A CA 1
ATOM 5437 C C . PRO A 1 686 ? -23.858 -5.514 8.713 1.00 42.53 686 PRO A C 1
ATOM 5439 O O . PRO A 1 686 ? -24.279 -4.825 7.786 1.00 42.53 686 PRO A O 1
ATOM 5442 N N . THR A 1 687 ? -24.163 -6.809 8.821 1.00 52.22 687 THR A N 1
ATOM 5443 C CA . THR A 1 687 ? -25.089 -7.521 7.933 1.00 52.22 687 THR A CA 1
ATOM 5444 C C . THR A 1 687 ? -26.416 -7.873 8.602 1.00 52.22 687 THR A C 1
ATOM 5446 O O . THR A 1 687 ? -27.314 -8.306 7.887 1.00 52.22 687 THR A O 1
ATOM 5449 N N . MET A 1 688 ? -26.536 -7.704 9.928 1.00 61.44 688 MET A N 1
ATOM 5450 C CA . MET A 1 688 ? -27.664 -8.204 10.719 1.00 61.44 688 MET A CA 1
ATOM 5451 C C . MET A 1 688 ? -28.980 -7.541 10.318 1.00 61.44 688 MET A C 1
ATOM 5453 O O . MET A 1 688 ? -29.108 -6.312 10.344 1.00 61.44 688 MET A O 1
ATOM 5457 N N . ARG A 1 689 ? -29.961 -8.373 9.985 1.00 71.75 689 ARG A N 1
ATOM 5458 C CA . ARG A 1 689 ? -31.297 -7.967 9.541 1.00 71.75 689 ARG A CA 1
ATOM 5459 C C . ARG A 1 689 ? -32.312 -7.899 10.680 1.00 71.75 689 ARG A C 1
ATOM 5461 O O . ARG A 1 689 ? -32.069 -8.389 11.783 1.00 71.75 689 ARG A O 1
ATOM 5468 N N . SER A 1 690 ? -33.456 -7.271 10.415 1.00 72.12 690 SER A N 1
ATOM 5469 C CA . SER A 1 690 ? -34.541 -7.134 11.394 1.00 72.12 690 SER A CA 1
ATOM 5470 C C . SER A 1 690 ? -35.194 -8.476 11.758 1.00 72.12 690 SER A C 1
ATOM 5472 O O . SER A 1 690 ? -35.536 -8.675 12.924 1.00 72.12 690 SER A O 1
ATOM 5474 N N . ASP A 1 691 ? -35.322 -9.411 10.812 1.00 72.12 691 ASP A N 1
ATOM 5475 C CA . ASP A 1 691 ? -35.771 -10.784 11.092 1.00 72.12 691 ASP A CA 1
ATOM 5476 C C . ASP A 1 691 ? -34.746 -11.565 11.928 1.00 72.12 691 ASP A C 1
ATOM 5478 O O . ASP A 1 691 ? -35.087 -12.082 12.992 1.00 72.12 691 ASP A O 1
ATOM 5482 N N . GLU A 1 692 ? -33.482 -11.567 11.498 1.00 70.44 692 GLU A N 1
ATOM 5483 C CA . GLU A 1 692 ? -32.355 -12.197 12.200 1.00 70.44 692 GLU A CA 1
ATOM 5484 C C . GLU A 1 692 ? -32.245 -11.714 13.659 1.00 70.44 692 GLU A C 1
ATOM 5486 O O . GLU A 1 692 ? -32.056 -12.525 14.571 1.00 70.44 692 GLU A O 1
ATOM 5491 N N . LEU A 1 693 ? -32.405 -10.406 13.911 1.00 71.44 693 LEU A N 1
ATOM 5492 C CA . LEU A 1 693 ? -32.420 -9.829 15.260 1.00 71.44 693 LEU A CA 1
ATOM 5493 C C . LEU A 1 693 ? -33.640 -10.283 16.077 1.00 71.44 693 LEU A C 1
ATOM 5495 O O . LEU A 1 693 ? -33.495 -10.638 17.249 1.00 71.44 693 LEU A O 1
ATOM 5499 N N . ALA A 1 694 ? -34.837 -10.272 15.482 1.00 71.62 694 ALA A N 1
ATOM 5500 C CA . ALA A 1 694 ? -36.059 -10.668 16.176 1.00 71.62 694 ALA A CA 1
ATOM 5501 C C . ALA A 1 694 ? -36.005 -12.140 16.619 1.00 71.62 694 ALA A C 1
ATOM 5503 O O . ALA A 1 694 ? -36.259 -12.434 17.789 1.00 71.62 694 ALA A O 1
ATOM 5504 N N . GLU A 1 695 ? -35.609 -13.050 15.724 1.00 70.88 695 GLU A N 1
ATOM 5505 C CA . GLU A 1 695 ? -35.455 -14.479 16.021 1.00 70.88 695 GLU A CA 1
ATOM 5506 C C . GLU A 1 695 ? -34.418 -14.717 17.130 1.00 70.88 695 GLU A C 1
ATOM 5508 O O . GLU A 1 695 ? -34.710 -15.355 18.145 1.00 70.88 695 GLU A O 1
ATOM 5513 N N . SER A 1 696 ? -33.220 -14.147 16.990 1.00 63.00 696 SER A N 1
ATOM 5514 C CA . SER A 1 696 ? -32.124 -14.373 17.940 1.00 63.00 696 SER A CA 1
ATOM 5515 C C . SER A 1 696 ? -32.368 -13.758 19.327 1.00 63.00 696 SER A C 1
ATOM 5517 O O . SER A 1 696 ? -32.004 -14.376 20.333 1.00 63.00 696 SER A O 1
ATOM 5519 N N . THR A 1 697 ? -33.061 -12.617 19.435 1.00 65.88 697 THR A N 1
ATOM 5520 C CA . THR A 1 697 ? -33.519 -12.098 20.738 1.00 65.88 697 THR A CA 1
ATOM 5521 C C . THR A 1 697 ? -34.587 -13.004 21.372 1.00 65.88 697 THR A C 1
ATOM 5523 O O . THR A 1 697 ? -34.535 -13.242 22.581 1.00 65.88 697 THR A O 1
ATOM 5526 N N . LEU A 1 698 ? -35.536 -13.547 20.594 1.00 69.50 698 LEU A N 1
ATOM 5527 C CA . LEU A 1 698 ? -36.577 -14.456 21.105 1.00 69.50 698 LEU A CA 1
ATOM 5528 C C . LEU A 1 698 ? -35.980 -15.769 21.636 1.00 69.50 698 LEU A C 1
ATOM 5530 O O . LEU A 1 698 ? -36.344 -16.200 22.734 1.00 69.50 698 LEU A O 1
ATOM 5534 N N . VAL A 1 699 ? -35.012 -16.344 20.911 1.00 65.50 699 VAL A N 1
ATOM 5535 C CA . VAL A 1 699 ? -34.216 -17.502 21.354 1.00 65.50 699 VAL A CA 1
ATOM 5536 C C . VAL A 1 699 ? -33.456 -17.175 22.643 1.00 65.50 699 VAL A C 1
ATOM 5538 O O . VAL A 1 699 ? -33.571 -17.906 23.624 1.00 65.50 699 VAL A O 1
ATOM 5541 N N . THR A 1 700 ? -32.761 -16.033 22.696 1.00 61.12 700 THR A N 1
ATOM 5542 C CA . THR A 1 700 ? -32.012 -15.582 23.890 1.00 61.12 700 THR A CA 1
ATOM 5543 C C . THR A 1 700 ? -32.913 -15.398 25.122 1.00 61.12 700 THR A C 1
ATOM 5545 O O . THR A 1 700 ? -32.468 -15.572 26.256 1.00 61.12 700 THR A O 1
ATOM 5548 N N . ARG A 1 701 ? -34.198 -15.079 24.923 1.00 60.25 701 ARG A N 1
ATOM 5549 C CA . ARG A 1 701 ? -35.208 -14.937 25.986 1.00 60.25 701 ARG A CA 1
ATOM 5550 C C . ARG A 1 701 ? -35.961 -16.231 26.336 1.00 60.25 701 ARG A C 1
ATOM 5552 O O . ARG A 1 701 ? -36.802 -16.175 27.231 1.00 60.25 701 ARG A O 1
ATOM 5559 N N . ASN A 1 702 ? -35.689 -17.364 25.677 1.00 62.47 702 ASN A N 1
ATOM 5560 C CA . ASN A 1 702 ? -36.477 -18.605 25.788 1.00 62.47 702 ASN A CA 1
ATOM 5561 C C . ASN A 1 702 ? -37.995 -18.385 25.582 1.00 62.47 702 ASN A C 1
ATOM 5563 O O . ASN A 1 702 ? -38.828 -19.002 26.251 1.00 62.47 702 ASN A O 1
ATOM 5567 N N . VAL A 1 703 ? -38.380 -17.491 24.661 1.00 68.25 703 VAL A N 1
ATOM 5568 C CA . VAL A 1 703 ? -39.798 -17.282 24.326 1.00 68.25 703 VAL A CA 1
ATOM 5569 C C . VAL A 1 703 ? -40.287 -18.449 23.474 1.00 68.25 703 VAL A C 1
ATOM 5571 O O . VAL A 1 703 ? -39.793 -18.665 22.371 1.00 68.25 703 VAL A O 1
ATOM 5574 N N . VAL A 1 704 ? -41.290 -19.181 23.964 1.00 61.72 704 VAL A N 1
ATOM 5575 C CA . VAL A 1 704 ? -41.955 -20.236 23.189 1.00 61.72 704 VAL A CA 1
ATOM 5576 C C . VAL A 1 704 ? -42.768 -19.587 22.068 1.00 61.72 704 VAL A C 1
ATOM 5578 O O . VAL A 1 704 ? -43.850 -19.048 22.304 1.00 61.72 704 VAL A O 1
ATOM 5581 N N . THR A 1 705 ? -42.235 -19.616 20.849 1.00 58.66 705 THR A N 1
ATOM 5582 C CA . THR A 1 705 ? -42.903 -19.115 19.646 1.00 58.66 705 THR A CA 1
ATOM 5583 C C . THR A 1 705 ? -43.855 -20.164 19.070 1.00 58.66 705 THR A C 1
ATOM 5585 O O . THR A 1 705 ? -43.582 -21.364 19.073 1.00 58.66 705 THR A O 1
ATOM 5588 N N . ASN A 1 706 ? -45.002 -19.708 18.570 1.00 60.62 706 ASN A N 1
ATOM 5589 C CA . ASN A 1 706 ? -45.989 -20.539 17.880 1.00 60.62 706 ASN A CA 1
ATOM 5590 C C . ASN A 1 706 ? -45.852 -20.294 16.359 1.00 60.62 706 ASN A C 1
ATOM 5592 O O . ASN A 1 706 ? -45.647 -19.139 15.992 1.00 60.62 706 ASN A O 1
ATOM 5596 N N . PRO A 1 707 ? -45.999 -21.278 15.444 1.00 54.19 707 PRO A N 1
ATOM 5597 C CA . PRO A 1 707 ? -45.712 -21.082 14.008 1.00 54.19 707 PRO A CA 1
ATOM 5598 C C . PRO A 1 707 ? -46.587 -20.061 13.253 1.00 54.19 707 PRO A C 1
ATOM 5600 O O . PRO A 1 707 ? -46.382 -19.840 12.064 1.00 54.19 707 PRO A O 1
ATOM 5603 N N . VAL A 1 708 ? -47.580 -19.471 13.923 1.00 53.28 708 VAL A N 1
ATOM 5604 C CA . VAL A 1 708 ? -48.493 -18.437 13.400 1.00 53.28 708 VAL A CA 1
ATOM 5605 C C . VAL A 1 708 ? -48.126 -17.038 13.936 1.00 53.28 708 VAL A C 1
ATOM 5607 O O . VAL A 1 708 ? -48.629 -16.025 13.455 1.00 53.28 708 VAL A O 1
ATOM 5610 N N . ASP A 1 709 ? -47.232 -16.960 14.925 1.00 61.28 709 ASP A N 1
ATOM 5611 C CA . ASP A 1 709 ? -46.862 -15.721 15.604 1.00 61.28 709 ASP A CA 1
ATOM 5612 C C . ASP A 1 709 ? -45.774 -14.973 14.825 1.00 61.28 709 ASP A C 1
ATOM 5614 O O . ASP A 1 709 ? -44.582 -15.229 14.986 1.00 61.28 709 ASP A O 1
ATOM 5618 N N . LEU A 1 710 ? -46.182 -14.001 14.009 1.00 61.19 710 LEU A N 1
ATOM 5619 C CA . LEU A 1 710 ? -45.256 -13.050 13.396 1.00 61.19 710 LEU A CA 1
ATOM 5620 C C . LEU A 1 710 ? -44.709 -12.091 14.464 1.00 61.19 710 LEU A C 1
ATOM 5622 O O . LEU A 1 710 ? -45.468 -11.379 15.122 1.00 61.19 710 LEU A O 1
ATOM 5626 N N . TRP A 1 711 ? -43.388 -12.043 14.610 1.00 72.19 711 TRP A N 1
ATOM 5627 C CA . TRP A 1 711 ? -42.673 -11.061 15.429 1.00 72.19 711 TRP A CA 1
ATOM 5628 C C . TRP A 1 711 ? -41.813 -10.185 14.521 1.00 72.19 711 TRP A C 1
ATOM 5630 O O . TRP A 1 711 ? -41.232 -10.684 13.561 1.00 72.19 711 TRP A O 1
ATOM 5640 N N . THR A 1 712 ? -41.721 -8.888 14.815 1.00 71.38 712 THR A N 1
ATOM 5641 C CA . THR A 1 712 ? -40.868 -7.963 14.052 1.00 71.38 712 THR A CA 1
ATOM 5642 C C . THR A 1 712 ? -40.240 -6.910 14.956 1.00 71.38 712 THR A C 1
ATOM 5644 O O . THR A 1 712 ? -40.760 -6.609 16.037 1.00 71.38 712 THR A O 1
ATOM 5647 N N . THR A 1 713 ? -39.115 -6.349 14.514 1.00 76.94 713 THR A N 1
ATOM 5648 C CA . THR A 1 713 ? -38.497 -5.181 15.146 1.00 76.94 713 THR A CA 1
ATOM 5649 C C . THR A 1 713 ? -39.251 -3.910 14.751 1.00 76.94 713 THR A C 1
ATOM 5651 O O . THR A 1 713 ? -39.683 -3.756 13.610 1.00 76.94 713 THR A O 1
ATOM 5654 N N . PHE A 1 714 ? -39.374 -2.989 15.696 1.00 75.31 714 PHE A N 1
ATOM 5655 C CA . PHE A 1 714 ? -39.849 -1.625 15.517 1.00 75.31 714 PHE A CA 1
ATOM 5656 C C . PHE A 1 714 ? -38.734 -0.651 15.900 1.00 75.31 714 PHE A C 1
ATOM 5658 O O . PHE A 1 714 ? -38.026 -0.882 16.882 1.00 75.31 714 PHE A O 1
ATOM 5665 N N . GLU A 1 715 ? -38.604 0.433 15.144 1.00 81.38 715 GLU A N 1
ATOM 5666 C CA . GLU A 1 715 ? -37.865 1.638 15.517 1.00 81.38 715 GLU A CA 1
ATOM 5667 C C . GLU A 1 715 ? -38.808 2.591 16.253 1.00 81.38 715 GLU A C 1
ATOM 5669 O O . GLU A 1 715 ? -39.945 2.803 15.830 1.00 81.38 715 GLU A O 1
ATOM 5674 N N . VAL A 1 716 ? -38.316 3.196 17.330 1.00 72.00 716 VAL A N 1
ATOM 5675 C CA . VAL A 1 716 ? -38.987 4.259 18.079 1.00 72.00 716 VAL A CA 1
ATOM 5676 C C . VAL A 1 716 ? -38.022 5.435 18.213 1.00 72.00 716 VAL A C 1
ATOM 5678 O O . VAL A 1 716 ? -36.847 5.214 18.493 1.00 72.00 716 VAL A O 1
ATOM 5681 N N . ILE A 1 717 ? -38.499 6.669 18.026 1.00 70.56 717 ILE A N 1
ATOM 5682 C CA . ILE A 1 717 ? -37.706 7.910 18.136 1.00 70.56 717 ILE A CA 1
ATOM 5683 C C . ILE A 1 717 ? -38.460 9.007 18.911 1.00 70.56 717 ILE A C 1
ATOM 5685 O O . ILE A 1 717 ? -39.669 8.905 19.144 1.00 70.56 717 ILE A O 1
ATOM 5689 N N . GLU A 1 718 ? -37.739 10.056 19.329 1.00 70.00 718 GLU A N 1
ATOM 5690 C CA . GLU A 1 718 ? -38.258 11.191 20.118 1.00 70.00 718 GLU A CA 1
ATOM 5691 C C . GLU A 1 718 ? -39.107 10.735 21.331 1.00 70.00 718 GLU A C 1
ATOM 5693 O O . GLU A 1 718 ? -40.211 11.216 21.573 1.00 70.00 718 GLU A O 1
ATOM 5698 N N . ASN A 1 719 ? -38.580 9.776 22.107 1.00 62.25 719 ASN A N 1
ATOM 5699 C CA . ASN A 1 719 ? -39.169 9.227 23.338 1.00 62.25 719 ASN A CA 1
ATOM 5700 C C . ASN A 1 719 ? -40.564 8.586 23.160 1.00 62.25 719 ASN A C 1
ATOM 5702 O O . ASN A 1 719 ? -41.359 8.545 24.101 1.00 62.25 719 ASN A O 1
ATOM 5706 N N . GLY A 1 720 ? -40.860 8.057 21.968 1.00 57.25 720 GLY A N 1
ATOM 5707 C CA . GLY A 1 720 ? -42.151 7.434 21.659 1.00 57.25 720 GLY A CA 1
ATOM 5708 C C . GLY A 1 720 ? -43.145 8.352 20.952 1.00 57.25 720 GLY A C 1
ATOM 5709 O O . GLY A 1 720 ? -44.298 7.964 20.766 1.00 57.25 720 GLY A O 1
ATOM 5710 N N . GLU A 1 721 ? -42.729 9.549 20.524 1.00 55.03 721 GLU A N 1
ATOM 5711 C CA . GLU A 1 721 ? -43.558 10.378 19.645 1.00 55.03 721 GLU A CA 1
ATOM 5712 C C . GLU A 1 721 ? -43.739 9.749 18.255 1.00 55.03 721 GLU A C 1
ATOM 5714 O O . GLU A 1 721 ? -44.813 9.909 17.672 1.00 55.03 721 GLU A O 1
ATOM 5719 N N . LEU A 1 722 ? -42.765 8.986 17.745 1.00 55.59 722 LEU A N 1
ATOM 5720 C CA . LEU A 1 722 ? -42.900 8.216 16.503 1.00 55.59 722 LEU A CA 1
ATOM 5721 C C . LEU A 1 722 ? -42.379 6.784 16.685 1.00 55.59 722 LEU A C 1
ATOM 5723 O O . LEU A 1 722 ? -41.302 6.573 17.235 1.00 55.59 722 LEU A O 1
ATOM 5727 N N . GLU A 1 723 ? -43.149 5.813 16.194 1.00 67.88 723 GLU A N 1
ATOM 5728 C CA . GLU A 1 723 ? -42.799 4.392 16.123 1.00 67.88 723 GLU A CA 1
ATOM 5729 C C . GLU A 1 723 ? -43.128 3.862 14.716 1.00 67.88 723 GLU A C 1
ATOM 5731 O O . GLU A 1 723 ? -44.203 4.160 14.189 1.00 67.88 723 GLU A O 1
ATOM 5736 N N . ARG A 1 724 ? -42.234 3.061 14.119 1.00 71.88 724 ARG A N 1
ATOM 5737 C CA . ARG A 1 724 ? -42.473 2.334 12.859 1.00 71.88 724 ARG A CA 1
ATOM 5738 C C . ARG A 1 724 ? -41.968 0.889 12.934 1.00 71.88 724 ARG A C 1
ATOM 5740 O O . ARG A 1 724 ? -40.971 0.642 13.608 1.00 71.88 724 ARG A O 1
ATOM 5747 N N . PRO A 1 725 ? -42.577 -0.074 12.222 1.00 64.38 725 PRO A N 1
ATOM 5748 C CA . PRO A 1 725 ? -41.933 -1.361 11.986 1.00 64.38 725 PRO A CA 1
ATOM 5749 C C . PRO A 1 725 ? -40.696 -1.183 11.089 1.00 64.38 725 PRO A C 1
ATOM 5751 O O . PRO A 1 725 ? -40.703 -0.379 10.152 1.00 64.38 725 PRO A O 1
ATOM 5754 N N . LEU A 1 726 ? -39.652 -1.967 11.354 1.00 67.62 726 LEU A N 1
ATOM 5755 C CA . LEU A 1 726 ? -38.576 -2.211 10.396 1.00 67.62 726 LEU A CA 1
ATOM 5756 C C . LEU A 1 726 ? -39.009 -3.354 9.473 1.00 67.62 726 LEU A C 1
ATOM 5758 O O . LEU A 1 726 ? -39.523 -4.377 9.931 1.00 67.62 726 LEU A O 1
ATOM 5762 N N . HIS A 1 727 ? -38.821 -3.198 8.167 1.00 68.75 727 HIS A N 1
ATOM 5763 C CA . HIS A 1 727 ? -39.020 -4.278 7.211 1.00 68.75 727 HIS A CA 1
ATOM 5764 C C . HIS A 1 727 ? -37.967 -5.370 7.444 1.00 68.75 727 HIS A C 1
ATOM 5766 O O . HIS A 1 727 ? -36.795 -5.069 7.643 1.00 68.75 727 HIS A O 1
ATOM 5772 N N . TYR A 1 728 ? -38.356 -6.646 7.353 1.00 66.56 728 TYR A N 1
ATOM 5773 C CA . TYR A 1 728 ? -37.502 -7.790 7.710 1.00 66.56 728 TYR A CA 1
ATOM 5774 C C . TYR A 1 728 ? -36.086 -7.754 7.096 1.00 66.56 728 TYR A C 1
ATOM 5776 O O . TYR A 1 728 ? -35.118 -8.062 7.781 1.00 66.56 728 TYR A O 1
ATOM 5784 N N . LYS A 1 729 ? -35.942 -7.280 5.846 1.00 66.69 729 LYS A N 1
ATOM 5785 C CA . LYS A 1 729 ? -34.641 -7.127 5.151 1.00 66.69 729 LYS A CA 1
ATOM 5786 C C . LYS A 1 729 ? -33.842 -5.851 5.474 1.00 66.69 729 LYS A C 1
ATOM 5788 O O . LYS A 1 729 ? -32.736 -5.722 4.952 1.00 66.69 729 LYS A O 1
ATOM 5793 N N . GLU A 1 730 ? -34.370 -4.898 6.245 1.00 70.50 730 GLU A N 1
ATOM 5794 C CA . GLU A 1 730 ? -33.594 -3.730 6.692 1.00 70.50 730 GLU A CA 1
ATOM 5795 C C . GLU A 1 730 ? -32.439 -4.200 7.588 1.00 70.50 730 GLU A C 1
ATOM 5797 O O . GLU A 1 730 ? -32.627 -5.025 8.487 1.00 70.50 730 GLU A O 1
ATOM 5802 N N . LYS A 1 731 ? -31.230 -3.686 7.333 1.00 68.88 731 LYS A N 1
ATOM 5803 C CA . LYS A 1 731 ? -30.068 -3.920 8.194 1.00 68.88 731 LYS A CA 1
ATOM 5804 C C . LYS A 1 731 ? -30.190 -3.037 9.424 1.00 68.88 731 LYS A C 1
ATOM 5806 O O . LYS A 1 731 ? -30.210 -1.812 9.313 1.00 68.88 731 LYS A O 1
ATOM 5811 N N . VAL A 1 732 ? -30.188 -3.647 10.600 1.00 64.75 732 VAL A N 1
AT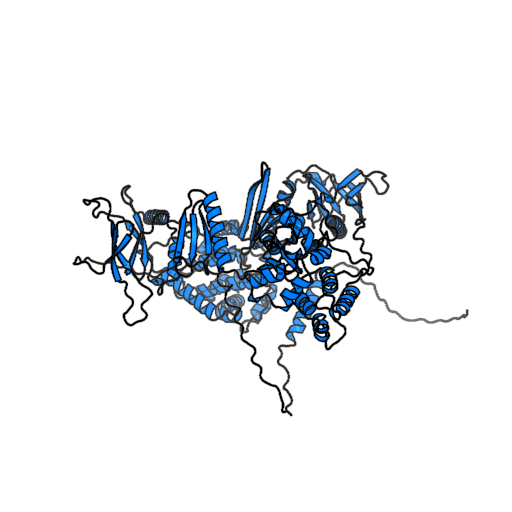OM 5812 C CA . VAL A 1 732 ? -30.435 -2.923 11.850 1.00 64.75 732 VAL A CA 1
ATOM 5813 C C . VAL A 1 732 ? -29.337 -1.894 12.126 1.00 64.75 732 VAL A C 1
ATOM 5815 O O . VAL A 1 732 ? -29.642 -0.779 12.533 1.00 64.75 732 VAL A O 1
ATOM 5818 N N . LEU A 1 733 ? -28.066 -2.225 11.862 1.00 62.12 733 LEU A N 1
ATOM 5819 C CA . LEU A 1 733 ? -26.957 -1.304 12.133 1.00 62.12 733 LEU A CA 1
ATOM 5820 C C . LEU A 1 733 ? -27.026 -0.019 11.292 1.00 62.12 733 LEU A C 1
ATOM 5822 O O . LEU A 1 733 ? -26.684 1.042 11.802 1.00 62.12 733 LEU A O 1
ATOM 5826 N N . GLU A 1 734 ? -27.472 -0.097 10.035 1.00 66.31 734 GLU A N 1
ATOM 5827 C CA . GLU A 1 734 ? -27.587 1.087 9.170 1.00 66.31 734 GLU A CA 1
ATOM 5828 C C . GLU A 1 734 ? -28.649 2.051 9.719 1.00 66.31 734 GLU A C 1
ATOM 5830 O O . GLU A 1 734 ? -28.366 3.238 9.853 1.00 66.31 734 GLU A O 1
ATOM 5835 N N . GLN A 1 735 ? -29.795 1.530 10.174 1.00 65.12 735 GLN A N 1
ATOM 5836 C CA . GLN A 1 735 ? -30.844 2.339 10.801 1.00 65.12 735 GLN A CA 1
ATOM 5837 C C . GLN A 1 735 ? -30.414 2.940 12.149 1.00 65.12 735 GLN A C 1
ATOM 5839 O O . GLN A 1 735 ? -30.621 4.122 12.409 1.00 65.12 735 GLN A O 1
ATOM 5844 N N . VAL A 1 736 ? -29.760 2.143 13.001 1.00 63.97 736 VAL A N 1
ATOM 5845 C CA . VAL A 1 736 ? -29.264 2.580 14.321 1.00 63.97 736 VAL A CA 1
ATOM 5846 C C . VAL A 1 736 ? -28.242 3.719 14.199 1.00 63.97 736 VAL A C 1
ATOM 5848 O O . VAL A 1 736 ? -28.125 4.546 15.105 1.00 63.97 736 VAL A O 1
ATOM 5851 N N . LEU A 1 737 ? -27.506 3.791 13.084 1.00 60.22 737 LEU A N 1
ATOM 5852 C CA . LEU A 1 737 ? -26.563 4.878 12.821 1.00 60.22 737 LEU A CA 1
ATOM 5853 C C . LEU A 1 737 ? -27.262 6.198 12.452 1.00 60.22 737 LEU A C 1
ATOM 5855 O O . LEU A 1 737 ? -26.725 7.256 12.791 1.00 60.22 737 LEU A O 1
ATOM 5859 N N . GLU A 1 738 ? -28.456 6.178 11.847 1.00 59.81 738 GLU A N 1
ATOM 5860 C CA . GLU A 1 738 ? -29.197 7.409 11.513 1.00 59.81 738 GLU A CA 1
ATOM 5861 C C . GLU A 1 738 ? -29.563 8.217 12.764 1.00 59.81 738 GLU A C 1
ATOM 5863 O O . GLU A 1 738 ? -29.559 9.445 12.744 1.00 59.81 738 GLU A O 1
ATOM 5868 N N . TRP A 1 739 ? -29.776 7.554 13.903 1.00 71.62 739 TRP A N 1
ATOM 5869 C CA . TRP A 1 739 ? -30.088 8.218 15.171 1.00 71.62 739 TRP A CA 1
ATOM 5870 C C . TRP A 1 739 ? -28.992 9.162 15.671 1.00 71.62 739 TRP A C 1
ATOM 5872 O O . TRP A 1 739 ? -29.280 10.056 16.467 1.00 71.62 739 TRP A O 1
ATOM 5882 N N . SER A 1 740 ? -27.758 9.039 15.169 1.00 54.56 740 SER A N 1
ATOM 5883 C CA . SER A 1 740 ? -26.697 10.015 15.442 1.00 54.56 740 SER A CA 1
ATOM 5884 C C . SER A 1 740 ? -26.982 11.420 14.887 1.00 54.56 740 SER A C 1
ATOM 5886 O O . SER A 1 740 ? -26.292 12.362 15.273 1.00 54.56 740 SER A O 1
ATOM 5888 N N . THR A 1 741 ? -27.992 11.585 14.019 1.00 55.09 741 THR A N 1
ATOM 5889 C CA . THR A 1 741 ? -28.422 12.889 13.483 1.00 55.09 741 THR A CA 1
ATOM 5890 C C . THR A 1 741 ? -29.621 13.503 14.217 1.00 55.09 741 THR A C 1
ATOM 5892 O O . THR A 1 741 ? -30.102 14.555 13.796 1.00 55.09 741 THR A O 1
ATOM 5895 N N . LEU A 1 742 ? -30.148 12.864 15.268 1.00 57.09 742 LEU A N 1
ATOM 5896 C CA . LEU A 1 742 ? -31.249 13.405 16.079 1.00 57.09 742 LEU A CA 1
ATOM 5897 C C . LEU A 1 742 ? -30.746 14.470 17.070 1.00 57.09 742 LEU A C 1
ATOM 5899 O O . LEU A 1 742 ? -29.633 14.365 17.578 1.00 57.09 742 LEU A O 1
ATOM 5903 N N . ASP A 1 743 ? -31.594 15.453 17.405 1.00 60.44 743 ASP A N 1
ATOM 5904 C CA . ASP A 1 743 ? -31.292 16.479 18.427 1.00 60.44 743 ASP A CA 1
ATOM 5905 C C . ASP A 1 743 ? -31.032 15.861 19.820 1.00 60.44 743 ASP A C 1
ATOM 5907 O O . ASP A 1 743 ? -30.241 16.380 20.607 1.00 60.44 743 ASP A O 1
ATOM 5911 N N . ASP A 1 744 ? -31.690 14.734 20.113 1.00 57.75 744 ASP A N 1
ATOM 5912 C CA . ASP A 1 744 ? -31.422 13.868 21.262 1.00 57.75 744 ASP A CA 1
ATOM 5913 C C . ASP A 1 744 ? -31.376 12.399 20.800 1.00 57.75 744 ASP A C 1
ATOM 5915 O O . ASP A 1 744 ? -32.417 11.732 20.753 1.00 57.75 744 ASP A O 1
ATOM 5919 N N . PRO A 1 745 ? -30.186 11.856 20.483 1.00 58.34 745 PRO A N 1
ATOM 5920 C CA . PRO A 1 745 ? -30.030 10.446 20.144 1.00 58.34 745 PRO A CA 1
ATOM 5921 C C . PRO A 1 745 ? -30.432 9.512 21.291 1.00 58.34 745 PRO A C 1
ATOM 5923 O O . PRO A 1 745 ? -30.762 8.361 21.036 1.00 58.34 745 PRO A O 1
ATOM 5926 N N . SER A 1 746 ? -30.458 9.981 22.550 1.00 54.66 746 SER A N 1
ATOM 5927 C CA . SER A 1 746 ? -30.856 9.150 23.695 1.00 54.66 746 SER A CA 1
ATOM 5928 C C . SER A 1 746 ? -32.355 8.819 23.734 1.00 54.66 746 SER A C 1
ATOM 5930 O O . SER A 1 746 ? -32.765 7.959 24.511 1.00 54.66 746 SER A O 1
ATOM 5932 N N . SER A 1 747 ? -33.144 9.462 22.866 1.00 62.81 747 SER A N 1
ATOM 5933 C CA . SER A 1 747 ? -34.601 9.339 22.766 1.00 62.81 747 SER A CA 1
ATOM 5934 C C . SER A 1 747 ? -35.108 8.219 21.842 1.00 62.81 747 SER A C 1
ATOM 5936 O O . SER A 1 747 ? -36.322 8.007 21.767 1.00 62.81 747 SER A O 1
ATOM 5938 N N . ALA A 1 748 ? -34.214 7.530 21.125 1.00 68.75 748 ALA A N 1
ATOM 5939 C CA . ALA A 1 748 ? -34.555 6.419 20.234 1.00 68.75 748 ALA A CA 1
ATOM 5940 C C . ALA A 1 748 ? -34.411 5.038 20.909 1.00 68.75 748 ALA A C 1
ATOM 5942 O O . ALA A 1 748 ? -33.767 4.912 21.949 1.00 68.75 748 ALA A O 1
ATOM 5943 N N . PHE A 1 749 ? -35.022 3.991 20.350 1.00 66.94 749 PHE A N 1
ATOM 5944 C CA . PHE A 1 749 ? -34.801 2.592 20.751 1.00 66.94 749 PHE A CA 1
ATOM 5945 C C . PHE A 1 749 ? -35.427 1.596 19.759 1.00 66.94 749 PHE A C 1
ATOM 5947 O O . PHE A 1 749 ? -36.300 1.948 18.968 1.00 66.94 749 PHE A O 1
ATOM 5954 N N . LEU A 1 750 ? -35.001 0.327 19.827 1.00 74.81 750 LEU A N 1
ATOM 5955 C CA . LEU A 1 750 ? -35.689 -0.788 19.165 1.00 74.81 750 LEU A CA 1
ATOM 5956 C C . LEU A 1 750 ? -36.660 -1.481 20.126 1.00 74.81 750 LEU A C 1
ATOM 5958 O O . LEU A 1 750 ? -36.348 -1.662 21.304 1.00 74.81 750 LEU A O 1
ATOM 5962 N N . VAL A 1 751 ? -37.794 -1.955 19.609 1.00 73.00 751 VAL A N 1
ATOM 5963 C CA . VAL A 1 751 ? -38.714 -2.848 20.334 1.00 73.00 751 VAL A CA 1
ATOM 5964 C C . VAL A 1 751 ? -39.081 -4.034 19.451 1.00 73.00 751 VAL A C 1
ATOM 5966 O O . VAL A 1 751 ? -39.481 -3.854 18.309 1.00 73.00 751 VAL A O 1
ATOM 5969 N N . ILE A 1 752 ? -38.997 -5.257 19.972 1.00 73.25 752 ILE A N 1
ATOM 5970 C CA . ILE A 1 752 ? -39.543 -6.439 19.290 1.00 73.25 752 ILE A CA 1
ATOM 5971 C C . ILE A 1 752 ? -40.969 -6.663 19.791 1.00 73.25 752 ILE A C 1
ATOM 5973 O O . ILE A 1 752 ? -41.193 -6.807 20.995 1.00 73.25 752 ILE A O 1
ATOM 5977 N N . LYS A 1 753 ? -41.941 -6.673 18.873 1.00 71.06 753 LYS A N 1
ATOM 5978 C CA . LYS A 1 753 ? -43.368 -6.845 19.186 1.00 71.06 753 LYS A CA 1
ATOM 5979 C C . LYS A 1 753 ? -43.973 -7.972 18.351 1.00 71.06 753 LYS A C 1
ATOM 5981 O O . LYS A 1 753 ? -43.609 -8.167 17.190 1.00 71.06 753 LYS A O 1
ATOM 5986 N N . LYS A 1 754 ? -44.930 -8.690 18.943 1.00 67.75 754 LYS A N 1
ATOM 5987 C CA . LYS A 1 754 ? -45.786 -9.650 18.239 1.00 67.75 754 LYS A CA 1
ATOM 5988 C C . LYS A 1 754 ? -46.824 -8.890 17.413 1.00 67.75 754 LYS A C 1
ATOM 5990 O O . LYS A 1 754 ? -47.550 -8.057 17.954 1.00 67.75 754 LYS A O 1
ATOM 5995 N N . PHE A 1 755 ? -46.927 -9.210 16.130 1.00 57.06 755 PHE A N 1
ATOM 5996 C CA . PHE A 1 755 ? -48.020 -8.773 15.268 1.00 57.06 755 PHE A CA 1
ATOM 5997 C C . PHE A 1 755 ? -49.292 -9.539 15.666 1.00 57.06 755 PHE A C 1
ATOM 5999 O O . PHE A 1 755 ? -49.303 -10.770 15.655 1.00 57.06 755 PHE A O 1
ATOM 6006 N N . GLY A 1 756 ? -50.351 -8.831 16.076 1.00 50.03 756 GLY A N 1
ATOM 6007 C CA . GLY A 1 756 ? -51.498 -9.454 16.745 1.00 50.03 756 GLY A CA 1
ATOM 6008 C C . GLY A 1 756 ? -52.846 -8.780 16.481 1.00 50.03 756 GLY A C 1
ATOM 6009 O O . GLY A 1 756 ? -53.109 -7.687 16.968 1.00 50.03 756 GLY A O 1
ATOM 6010 N N . GLU A 1 757 ? -53.703 -9.497 15.754 1.00 40.00 757 GLU A N 1
ATOM 6011 C CA . GLU A 1 757 ? -55.172 -9.489 15.862 1.00 40.00 757 GLU A CA 1
ATOM 6012 C C . GLU A 1 757 ? -55.906 -8.137 15.998 1.00 40.00 757 GLU A C 1
ATOM 6014 O O . GLU A 1 757 ? -56.657 -7.916 16.946 1.00 40.00 757 GLU A O 1
ATOM 6019 N N . HIS A 1 758 ? -55.855 -7.283 14.967 1.00 37.12 758 HIS A N 1
ATOM 6020 C CA . HIS A 1 758 ? -56.974 -6.366 14.712 1.00 37.12 758 HIS A CA 1
ATOM 6021 C C . HIS A 1 758 ? -57.287 -6.171 13.216 1.00 37.12 758 HIS A C 1
ATOM 6023 O O . HIS A 1 758 ? -56.572 -5.496 12.488 1.00 37.12 758 HIS A O 1
ATOM 6029 N N . LYS A 1 759 ? -58.444 -6.712 12.801 1.00 36.94 759 LYS A N 1
ATOM 6030 C CA . LYS A 1 759 ? -59.209 -6.373 11.581 1.00 36.94 759 LYS A CA 1
ATOM 6031 C C . LYS A 1 759 ? -58.508 -6.510 10.214 1.00 36.94 759 LYS A C 1
ATOM 6033 O O . LYS A 1 759 ? -58.543 -5.593 9.402 1.00 36.94 759 LYS A O 1
ATOM 6038 N N . MET A 1 760 ? -58.089 -7.728 9.873 1.00 32.09 760 MET A N 1
ATOM 6039 C CA . MET A 1 760 ? -58.246 -8.215 8.489 1.00 32.09 760 MET A CA 1
ATOM 6040 C C . MET A 1 760 ? -59.675 -8.759 8.306 1.00 32.09 760 MET A C 1
ATOM 6042 O O . MET A 1 760 ? -59.893 -9.967 8.294 1.00 32.09 760 MET A O 1
ATOM 6046 N N . ALA A 1 761 ? -60.661 -7.855 8.259 1.00 36.31 761 ALA A N 1
ATOM 6047 C CA . ALA A 1 761 ? -62.071 -8.180 8.023 1.00 36.31 761 ALA A CA 1
ATOM 6048 C C . ALA A 1 761 ? -62.828 -6.982 7.413 1.00 36.31 761 ALA A C 1
ATOM 6050 O O . ALA A 1 761 ? -62.822 -5.893 7.985 1.00 36.31 761 ALA A O 1
ATOM 6051 N N . ASP A 1 762 ? -63.497 -7.232 6.285 1.00 40.09 762 ASP A N 1
ATOM 6052 C CA . ASP A 1 762 ? -64.549 -6.427 5.642 1.00 40.09 762 ASP A CA 1
ATOM 6053 C C . ASP A 1 762 ? -64.270 -4.953 5.267 1.00 40.09 762 ASP A C 1
ATOM 6055 O O . ASP A 1 762 ? -64.950 -4.043 5.743 1.00 40.09 762 ASP A O 1
ATOM 6059 N N . THR A 1 763 ? -63.423 -4.733 4.249 1.00 32.59 763 THR A N 1
ATOM 6060 C CA . THR A 1 763 ? -63.706 -3.709 3.212 1.00 32.59 763 THR A CA 1
ATOM 6061 C C . THR A 1 763 ? -63.083 -4.055 1.848 1.00 32.59 763 THR A C 1
ATOM 6063 O O . THR A 1 763 ? -62.242 -4.945 1.743 1.00 32.59 763 THR A O 1
ATOM 6066 N N . LEU A 1 764 ? -63.530 -3.374 0.781 1.00 32.91 764 LEU A N 1
ATOM 6067 C CA . LEU A 1 764 ? -63.115 -3.617 -0.612 1.00 32.91 764 LEU A CA 1
ATOM 6068 C C . LEU A 1 764 ? -61.613 -3.345 -0.867 1.00 32.91 764 LEU A C 1
ATOM 6070 O O . LEU A 1 764 ? -61.030 -2.472 -0.221 1.00 32.91 764 LEU A O 1
ATOM 6074 N N . PRO A 1 765 ? -60.998 -4.014 -1.865 1.00 33.25 765 PRO A N 1
ATOM 6075 C CA . PRO A 1 765 ? -59.617 -3.747 -2.264 1.00 33.25 765 PRO A CA 1
ATOM 6076 C C . PRO A 1 765 ? -59.460 -2.359 -2.909 1.00 33.25 765 PRO A C 1
ATOM 6078 O O . PRO A 1 765 ? -60.306 -1.938 -3.697 1.00 33.25 765 PRO A O 1
ATOM 6081 N N . GLY A 1 766 ? -58.332 -1.688 -2.639 1.00 40.81 766 GLY A N 1
ATOM 6082 C CA . GLY A 1 766 ? -57.870 -0.537 -3.433 1.00 40.81 766 GLY A CA 1
ATOM 6083 C C . GLY A 1 766 ? -57.805 0.834 -2.745 1.00 40.81 766 GLY A C 1
ATOM 6084 O O . GLY A 1 766 ? -57.675 1.838 -3.440 1.00 40.81 766 GLY A O 1
ATOM 6085 N N . THR A 1 767 ? -57.888 0.947 -1.414 1.00 37.59 767 THR A N 1
ATOM 6086 C CA . THR A 1 767 ? -57.582 2.221 -0.722 1.00 37.59 767 THR A CA 1
ATOM 6087 C C . THR A 1 767 ? -56.963 1.974 0.651 1.00 37.59 767 THR A C 1
ATOM 6089 O O . THR A 1 767 ? -57.644 1.534 1.575 1.00 37.59 767 THR A O 1
ATOM 6092 N N . ILE A 1 768 ? -55.674 2.296 0.784 1.00 40.06 768 ILE A N 1
ATOM 6093 C CA . ILE A 1 768 ? -54.961 2.328 2.067 1.00 40.06 768 ILE A CA 1
ATOM 6094 C C . ILE A 1 768 ? -55.106 3.738 2.651 1.00 40.06 768 ILE A C 1
ATOM 6096 O O . ILE A 1 768 ? -54.903 4.736 1.951 1.00 40.06 768 ILE A O 1
ATOM 6100 N N . TRP A 1 769 ? -55.468 3.815 3.929 1.00 42.84 769 TRP A N 1
ATOM 6101 C CA . TRP A 1 769 ? -55.550 5.053 4.698 1.00 42.84 769 TRP A CA 1
ATOM 6102 C C . TRP A 1 769 ? -54.922 4.830 6.072 1.00 42.84 769 TRP A C 1
ATOM 6104 O O . TRP A 1 769 ? -55.181 3.811 6.710 1.00 42.84 769 TRP A O 1
ATOM 6114 N N . GLU A 1 770 ? -54.100 5.773 6.524 1.00 45.72 770 GLU A N 1
ATOM 6115 C CA . GLU A 1 770 ? -53.404 5.673 7.810 1.00 45.72 770 GLU A CA 1
ATOM 6116 C C . GLU A 1 770 ? -53.147 7.070 8.402 1.00 45.72 770 GLU A C 1
ATOM 6118 O O . GLU A 1 770 ? -53.144 8.084 7.692 1.00 45.72 770 GLU A O 1
ATOM 6123 N N . GLN A 1 771 ? -52.981 7.141 9.724 1.00 43.97 771 GLN A N 1
ATOM 6124 C CA . GLN A 1 771 ? -52.625 8.371 10.431 1.00 43.97 771 GLN A CA 1
ATOM 6125 C C . GLN A 1 771 ? -51.103 8.436 10.562 1.00 43.97 771 GLN A C 1
ATOM 6127 O O . GLN A 1 771 ? -50.509 7.670 11.315 1.00 43.97 771 GLN A O 1
ATOM 6132 N N . VAL A 1 772 ? -50.477 9.369 9.845 1.00 44.97 772 VAL A N 1
ATOM 6133 C CA . VAL A 1 772 ? -49.020 9.523 9.813 1.00 44.97 772 VAL A CA 1
ATOM 6134 C C . VAL A 1 772 ? -48.641 10.824 10.515 1.00 44.97 772 VAL A C 1
ATOM 6136 O O . VAL A 1 772 ? -49.115 11.905 10.154 1.00 44.97 772 VAL A O 1
ATOM 6139 N N . LYS A 1 773 ? -47.768 10.732 11.521 1.00 44.28 773 LYS A N 1
ATOM 6140 C CA . LYS A 1 773 ? -47.137 11.902 12.140 1.00 44.28 773 LYS A CA 1
ATOM 6141 C C . LYS A 1 773 ? -46.031 12.426 11.229 1.00 44.28 773 LYS A C 1
ATOM 6143 O O . LYS A 1 773 ? -45.138 11.680 10.843 1.00 44.28 773 LYS A O 1
ATOM 6148 N N . PHE A 1 774 ? -46.074 13.718 10.913 1.00 44.69 774 PHE A N 1
ATOM 6149 C CA . PHE A 1 774 ? -45.094 14.371 10.039 1.00 44.69 774 PHE A CA 1
ATOM 6150 C C . PHE A 1 774 ? -44.539 15.664 10.662 1.00 44.69 774 PHE A C 1
ATOM 6152 O O . PHE A 1 774 ? -45.208 16.322 11.468 1.00 44.69 774 PHE A O 1
ATOM 6159 N N . LYS A 1 775 ? -43.301 16.010 10.286 1.00 47.75 775 LYS A N 1
ATOM 6160 C CA . LYS A 1 775 ? -42.500 17.134 10.795 1.00 47.75 775 LYS A CA 1
ATOM 6161 C C . LYS A 1 775 ? -41.899 17.876 9.597 1.00 47.75 775 LYS A C 1
ATOM 6163 O O . LYS A 1 775 ? -40.962 17.393 8.972 1.00 47.75 775 LYS A O 1
ATOM 6168 N N . ASP A 1 776 ? -42.471 19.031 9.261 1.00 44.25 776 ASP A N 1
ATOM 6169 C CA . ASP A 1 776 ? -41.947 19.915 8.213 1.00 44.25 776 ASP A CA 1
ATOM 6170 C C . ASP A 1 776 ? -40.819 20.790 8.790 1.00 44.25 776 ASP A C 1
ATOM 6172 O O . ASP A 1 776 ? -40.979 21.396 9.851 1.00 44.25 776 ASP A O 1
ATOM 6176 N N . GLY A 1 777 ? -39.675 20.862 8.107 1.00 39.78 777 GLY A N 1
ATOM 6177 C CA . GLY A 1 777 ? -38.503 21.619 8.558 1.00 39.78 777 GLY A CA 1
ATOM 6178 C C . GLY A 1 777 ? -38.606 23.141 8.380 1.00 39.78 777 GLY A C 1
ATOM 6179 O O . GLY A 1 777 ? -37.661 23.858 8.714 1.00 39.78 777 GLY A O 1
ATOM 6180 N N . SER A 1 778 ? -39.706 23.663 7.827 1.00 40.91 778 SER A N 1
ATOM 6181 C CA . SER A 1 778 ? -39.757 25.021 7.266 1.00 40.91 778 SER A CA 1
ATOM 6182 C C . SER A 1 778 ? -40.282 26.147 8.182 1.00 40.91 778 SER A C 1
ATOM 6184 O O . SER A 1 778 ? -40.511 27.256 7.693 1.00 40.91 778 SER A O 1
ATOM 6186 N N . SER A 1 779 ? -40.489 25.936 9.491 1.00 35.69 779 SER A N 1
ATOM 6187 C CA . SER A 1 779 ? -41.129 26.932 10.383 1.00 35.69 779 SER A CA 1
ATOM 6188 C C . SER A 1 779 ? -40.212 27.526 11.469 1.00 35.69 779 SER A C 1
ATOM 6190 O O . SER A 1 779 ? -40.231 27.099 12.621 1.00 35.69 779 SER A O 1
ATOM 6192 N N . LYS A 1 780 ? -39.473 28.600 11.147 1.00 42.41 780 LYS A N 1
ATOM 6193 C CA . LYS A 1 780 ? -38.638 29.369 12.108 1.00 42.41 780 LYS A CA 1
ATOM 6194 C C . LYS A 1 780 ? -39.399 30.402 12.972 1.00 42.41 780 LYS A C 1
ATOM 6196 O O . LYS A 1 780 ? -38.782 31.323 13.501 1.00 42.41 780 LYS A O 1
ATOM 6201 N N . LEU A 1 781 ? -40.725 30.297 13.108 1.00 37.38 781 LEU A N 1
ATOM 6202 C CA . LEU A 1 781 ? -41.559 31.323 13.757 1.00 37.38 781 LEU A CA 1
ATOM 6203 C C . LEU A 1 781 ? -42.564 30.750 14.773 1.00 37.38 781 LEU A C 1
ATOM 6205 O O . LEU A 1 781 ? -43.674 30.362 14.429 1.00 37.38 781 LEU A O 1
ATOM 6209 N N . LEU A 1 782 ? -42.164 30.810 16.048 1.00 41.97 782 LEU A N 1
ATOM 6210 C CA . LEU A 1 782 ? -43.032 30.996 17.224 1.00 41.97 782 LEU A CA 1
ATOM 6211 C C . LEU A 1 782 ? -44.212 30.015 17.418 1.00 41.97 782 LEU A C 1
ATOM 6213 O O . LEU A 1 782 ? -45.295 30.407 17.852 1.00 41.97 782 LEU A O 1
ATOM 6217 N N . SER A 1 783 ? -43.973 28.717 17.232 1.00 33.44 783 SER A N 1
ATOM 6218 C CA . SER A 1 783 ? -44.666 27.670 17.999 1.00 33.44 783 SER A CA 1
ATOM 6219 C C . SER A 1 783 ? -43.745 26.463 18.195 1.00 33.44 783 SER A C 1
ATOM 6221 O O . SER A 1 783 ? -42.859 26.230 17.378 1.00 33.44 783 SER A O 1
ATOM 6223 N N . GLY A 1 784 ? -43.887 25.756 19.319 1.00 37.66 784 GLY A N 1
ATOM 6224 C CA . GLY A 1 784 ? -42.893 24.786 19.792 1.00 37.66 784 GLY A CA 1
ATOM 6225 C C . GLY A 1 784 ? -42.881 23.441 19.056 1.00 37.66 784 GLY A C 1
ATOM 6226 O O . GLY A 1 784 ? -43.877 23.033 18.463 1.00 37.66 784 GLY A O 1
ATOM 6227 N N . HIS A 1 785 ? -41.747 22.744 19.171 1.00 44.84 785 HIS A N 1
ATOM 6228 C CA . HIS A 1 785 ? -41.466 21.401 18.652 1.00 44.84 785 HIS A CA 1
ATOM 6229 C C . HIS A 1 785 ? -42.614 20.411 18.932 1.00 44.84 785 HIS A C 1
ATOM 6231 O O . HIS A 1 785 ? -42.754 19.935 20.058 1.00 44.84 785 HIS A O 1
ATOM 6237 N N . LYS A 1 786 ? -43.424 20.098 17.911 1.00 43.69 786 LYS A N 1
ATOM 6238 C CA . LYS A 1 786 ? -44.406 19.002 17.911 1.00 43.69 786 LYS A CA 1
ATOM 6239 C C . LYS A 1 786 ? -44.604 18.455 16.499 1.00 43.69 786 LYS A C 1
ATOM 6241 O O . LYS A 1 786 ? -44.774 19.232 15.558 1.00 43.69 786 LYS A O 1
ATOM 6246 N N . PHE A 1 787 ? -44.656 17.130 16.373 1.00 48.41 787 PHE A N 1
ATOM 6247 C CA . PHE A 1 787 ? -45.221 16.477 15.191 1.00 48.41 787 PHE A CA 1
ATOM 6248 C C . PHE A 1 787 ? -46.689 16.883 15.016 1.00 48.41 787 PHE A C 1
ATOM 6250 O O . PHE A 1 787 ? -47.390 17.165 15.991 1.00 48.41 787 PHE A O 1
ATOM 6257 N N . GLN A 1 788 ? -47.162 16.900 13.771 1.00 49.34 788 GLN A N 1
ATOM 6258 C CA . GLN A 1 788 ? -48.576 17.112 13.470 1.00 49.34 788 GLN A CA 1
ATOM 6259 C C . GLN A 1 788 ? -49.191 15.810 12.968 1.00 49.34 788 GLN A C 1
ATOM 6261 O O . GLN A 1 788 ? -48.702 15.230 11.997 1.00 49.34 788 GLN A O 1
ATOM 6266 N N . ASP A 1 789 ? -50.285 15.386 13.600 1.00 46.41 789 ASP A N 1
ATOM 6267 C CA . ASP A 1 789 ? -51.127 14.308 13.091 1.00 46.41 789 ASP A CA 1
ATOM 6268 C C . ASP A 1 789 ? -51.719 14.708 11.740 1.00 46.41 789 ASP A C 1
ATOM 6270 O O . ASP A 1 789 ? -52.360 15.757 11.613 1.00 46.41 789 ASP A O 1
ATOM 6274 N N . ARG A 1 790 ? -51.504 13.876 10.718 1.00 51.66 790 ARG A N 1
ATOM 6275 C CA . ARG A 1 790 ? -52.099 14.048 9.392 1.00 51.66 790 ARG A CA 1
ATOM 6276 C C . ARG A 1 790 ? -52.692 12.733 8.918 1.00 51.66 790 ARG A C 1
ATOM 6278 O O . ARG A 1 790 ? -52.091 11.671 9.043 1.00 51.66 790 ARG A O 1
ATOM 6285 N N . TYR A 1 791 ? -53.891 12.826 8.360 1.00 49.09 791 TYR A N 1
ATOM 6286 C CA . TYR A 1 791 ? -54.564 11.684 7.756 1.00 49.09 791 TYR A CA 1
ATOM 6287 C C . TYR A 1 791 ? -54.110 11.589 6.310 1.00 49.09 791 TYR A C 1
ATOM 6289 O O . TYR A 1 791 ? -54.254 12.559 5.559 1.00 49.09 791 TYR A O 1
ATOM 6297 N N . VAL A 1 792 ? -53.545 10.445 5.939 1.00 44.22 792 VAL A N 1
ATOM 6298 C CA . VAL A 1 792 ? -52.968 10.221 4.618 1.00 44.22 792 VAL A CA 1
ATOM 6299 C C . VAL A 1 792 ? -53.791 9.163 3.898 1.00 44.22 792 VAL A C 1
ATOM 6301 O O . VAL A 1 792 ? -53.998 8.067 4.415 1.00 44.22 792 VAL A O 1
ATOM 6304 N N . ILE A 1 793 ? -54.285 9.503 2.708 1.00 44.34 793 ILE A N 1
ATOM 6305 C CA . ILE A 1 793 ? -55.040 8.588 1.847 1.00 44.34 793 ILE A CA 1
ATOM 6306 C C . ILE A 1 793 ? -54.270 8.431 0.539 1.00 44.34 793 ILE A C 1
ATOM 6308 O O . ILE A 1 793 ? -54.020 9.423 -0.149 1.00 44.34 793 ILE A O 1
ATOM 6312 N N . LEU A 1 794 ? -53.914 7.193 0.194 1.00 38.25 794 LEU A N 1
ATOM 6313 C CA . LEU A 1 794 ? -53.362 6.858 -1.116 1.00 38.25 794 LEU A CA 1
ATOM 6314 C C . LEU A 1 794 ? -54.515 6.501 -2.060 1.00 38.25 794 LEU A C 1
ATOM 6316 O O . LEU A 1 794 ? -55.277 5.569 -1.789 1.00 38.25 794 LEU A O 1
ATOM 6320 N N . ARG A 1 795 ? -54.658 7.246 -3.158 1.00 39.69 795 ARG A N 1
ATOM 6321 C CA . ARG A 1 795 ? -55.700 7.015 -4.166 1.00 39.69 795 ARG A CA 1
ATOM 6322 C C . ARG A 1 795 ? -55.207 7.432 -5.545 1.00 39.69 795 ARG A C 1
ATOM 6324 O O . ARG A 1 795 ? -54.630 8.508 -5.672 1.00 39.69 795 ARG A O 1
ATOM 6331 N N . ASP A 1 796 ? -55.453 6.606 -6.559 1.00 37.75 796 ASP A N 1
ATOM 6332 C CA . ASP A 1 796 ? -55.130 6.895 -7.966 1.00 37.75 796 ASP A CA 1
ATOM 6333 C C . ASP A 1 796 ? -53.663 7.362 -8.150 1.00 37.75 796 ASP A C 1
ATOM 6335 O O . ASP A 1 796 ? -53.386 8.418 -8.731 1.00 37.75 796 ASP A O 1
ATOM 6339 N N . ASP A 1 797 ? -52.745 6.597 -7.541 1.00 35.88 797 ASP A N 1
ATOM 6340 C CA . ASP A 1 797 ? -51.293 6.822 -7.421 1.00 35.88 797 ASP A CA 1
ATOM 6341 C C . ASP A 1 797 ? -50.874 8.198 -6.865 1.00 35.88 797 ASP A C 1
ATOM 6343 O O . ASP A 1 797 ? -49.779 8.702 -7.125 1.00 35.88 797 ASP A O 1
ATOM 6347 N N . LYS A 1 798 ? -51.743 8.822 -6.058 1.00 32.94 798 LYS A N 1
ATOM 6348 C CA . LYS A 1 798 ? -51.507 10.119 -5.409 1.00 32.94 798 LYS A CA 1
ATOM 6349 C C . LYS A 1 798 ? -51.717 10.038 -3.902 1.00 32.94 798 LYS A C 1
ATOM 6351 O O . LYS A 1 798 ? -52.654 9.413 -3.409 1.00 32.94 798 LYS A O 1
ATOM 6356 N N . LEU A 1 799 ? -50.838 10.724 -3.177 1.00 36.94 799 LEU A N 1
ATOM 6357 C CA . LEU A 1 799 ? -50.847 10.818 -1.721 1.00 36.94 799 LEU A CA 1
ATOM 6358 C C . LEU A 1 799 ? -51.577 12.102 -1.292 1.00 36.94 799 LEU A C 1
ATOM 6360 O O . LEU A 1 799 ? -51.144 13.204 -1.630 1.00 36.94 799 LEU A O 1
ATOM 6364 N N . LEU A 1 800 ? -52.689 11.972 -0.566 1.00 42.28 800 LEU A N 1
ATOM 6365 C CA . LEU A 1 800 ? -53.544 13.094 -0.160 1.00 42.28 800 LEU A CA 1
ATOM 6366 C C . LEU A 1 800 ? -53.487 13.300 1.360 1.00 42.28 800 LEU A C 1
ATOM 6368 O O . LEU A 1 800 ? -53.839 12.393 2.112 1.00 42.28 800 LEU A O 1
ATOM 6372 N N . LEU A 1 801 ? -53.076 14.494 1.808 1.00 41.12 801 LEU A N 1
ATOM 6373 C CA . LEU A 1 801 ? -53.002 14.865 3.229 1.00 41.12 801 LEU A CA 1
ATOM 6374 C C . LEU A 1 801 ? -54.227 15.676 3.677 1.00 41.12 801 LEU A C 1
ATOM 6376 O O . LEU A 1 801 ? -54.527 16.732 3.118 1.00 41.12 801 LEU A O 1
ATOM 6380 N N . TYR A 1 802 ? -54.854 15.245 4.771 1.00 45.84 802 TYR A N 1
ATOM 6381 C CA . TYR A 1 802 ? -55.966 15.930 5.436 1.00 45.84 802 TYR A CA 1
ATOM 6382 C C . TYR A 1 802 ? -55.584 16.358 6.862 1.00 45.84 802 TYR A C 1
ATOM 6384 O O . TYR A 1 802 ? -54.665 15.809 7.474 1.00 45.84 802 TYR A O 1
ATOM 6392 N N . LYS A 1 803 ? -56.264 17.388 7.388 1.00 38.47 803 LYS A N 1
ATOM 6393 C CA . LYS A 1 803 ? -55.873 18.060 8.642 1.00 38.47 803 LYS A CA 1
ATOM 6394 C C . LYS A 1 803 ? -56.509 17.483 9.915 1.00 38.47 803 LYS A C 1
ATOM 6396 O O . LYS A 1 803 ? -55.895 17.601 10.963 1.00 38.47 803 LYS A O 1
ATOM 6401 N N . GLU A 1 804 ? -57.698 16.882 9.845 1.00 39.62 804 GLU A N 1
ATOM 6402 C CA . GLU A 1 804 ? -58.417 16.371 11.025 1.00 39.62 804 GLU A CA 1
ATOM 6403 C C . GLU A 1 804 ? -59.484 15.325 10.645 1.00 39.62 804 GLU A C 1
ATOM 6405 O O . GLU A 1 804 ? -60.234 15.518 9.689 1.00 39.62 804 GLU A O 1
ATOM 6410 N N . MET A 1 805 ? -59.606 14.272 11.458 1.00 31.20 805 MET A N 1
ATOM 6411 C CA . MET A 1 805 ? -60.807 13.445 11.641 1.00 31.20 805 MET A CA 1
ATOM 6412 C C . MET A 1 805 ? -60.987 13.175 13.146 1.00 31.20 805 MET A C 1
ATOM 6414 O O . MET A 1 805 ? -60.082 13.430 13.942 1.00 31.20 805 MET A O 1
ATOM 6418 N N . LYS A 1 806 ? -62.191 12.762 13.564 1.00 35.12 806 LYS A N 1
ATOM 6419 C CA . LYS A 1 806 ? -62.684 12.973 14.937 1.00 35.12 806 LYS A CA 1
ATOM 6420 C C . LYS A 1 806 ? -62.888 11.695 15.770 1.00 35.12 806 LYS A C 1
ATOM 6422 O O . LYS A 1 806 ? -63.561 10.776 15.327 1.00 35.12 806 LYS A O 1
ATOM 6427 N N . VAL A 1 807 ? -62.505 11.822 17.051 1.00 30.62 807 VAL A N 1
ATOM 6428 C CA . VAL A 1 807 ? -63.149 11.259 18.269 1.00 30.62 807 VAL A CA 1
ATOM 6429 C C . VAL A 1 807 ? -62.697 9.880 18.819 1.00 30.62 807 VAL A C 1
ATOM 6431 O O . VAL A 1 807 ? -63.165 8.824 18.418 1.00 30.62 807 VAL A O 1
ATOM 6434 N N . SER A 1 808 ? -61.924 9.986 19.916 1.00 28.28 808 SER A N 1
ATOM 6435 C CA . SER A 1 808 ? -61.914 9.198 21.176 1.00 28.28 808 SER A CA 1
ATOM 6436 C C . SER A 1 808 ? -61.509 7.712 21.232 1.00 28.28 808 SER A C 1
ATOM 6438 O O . SER A 1 808 ? -62.043 6.872 20.520 1.00 28.28 808 SER A O 1
ATOM 6440 N N . GLY A 1 809 ? -60.696 7.379 22.250 1.00 25.00 809 GLY A N 1
ATOM 6441 C CA . GLY A 1 809 ? -60.465 6.004 22.719 1.00 25.00 809 GLY A CA 1
ATOM 6442 C C . GLY A 1 809 ? -59.189 5.831 23.557 1.00 25.00 809 GLY A C 1
ATOM 6443 O O . GLY A 1 809 ? -58.202 5.310 23.056 1.00 25.00 809 GLY A O 1
ATOM 6444 N N . ALA A 1 810 ? -59.175 6.266 24.823 1.00 27.50 810 ALA A N 1
ATOM 6445 C CA . ALA A 1 810 ? -57.991 6.142 25.689 1.00 27.50 810 ALA A CA 1
ATOM 6446 C C . ALA A 1 810 ? -57.731 4.701 26.179 1.00 27.50 810 ALA A C 1
ATOM 6448 O O . ALA A 1 810 ? -58.678 3.966 26.467 1.00 27.50 810 ALA A O 1
ATOM 6449 N N . ARG A 1 811 ? -56.451 4.333 26.360 1.00 22.62 811 ARG A N 1
ATOM 6450 C CA . ARG A 1 811 ? -55.994 3.144 27.111 1.00 22.62 811 ARG A CA 1
ATOM 6451 C C . ARG A 1 811 ? -54.600 3.345 27.726 1.00 22.62 811 ARG A C 1
ATOM 6453 O O . ARG A 1 811 ? -53.941 4.346 27.468 1.00 22.62 811 ARG A O 1
ATOM 6460 N N . VAL A 1 812 ? -54.241 2.444 28.642 1.00 23.44 812 VAL A N 1
ATOM 6461 C CA . VAL A 1 812 ? -53.183 2.612 29.659 1.00 23.44 812 VAL A CA 1
ATOM 6462 C C . VAL A 1 812 ? -51.773 2.436 29.081 1.00 23.44 812 VAL A C 1
ATOM 6464 O O . VAL A 1 812 ? -51.561 1.590 28.218 1.00 23.44 812 VAL A O 1
ATOM 6467 N N . CYS A 1 813 ? -50.814 3.207 29.600 1.00 22.08 813 CYS A N 1
ATOM 6468 C CA . CYS A 1 813 ? -49.399 3.159 29.226 1.00 22.08 813 CYS A CA 1
ATOM 6469 C C . CYS A 1 813 ? -48.544 2.454 30.298 1.00 22.08 813 CYS A C 1
ATOM 6471 O O . CYS A 1 813 ? -48.824 2.576 31.491 1.00 22.08 813 CYS A O 1
ATOM 6473 N N . VAL A 1 814 ? -47.478 1.767 29.872 1.00 23.20 814 VAL A N 1
ATOM 6474 C CA . VAL A 1 814 ? -46.400 1.241 30.728 1.00 23.20 814 VAL A CA 1
ATOM 6475 C C . VAL A 1 814 ? -45.069 1.551 30.040 1.00 23.20 814 VAL A C 1
ATOM 6477 O O . VAL A 1 814 ? -44.754 0.954 29.013 1.00 23.20 814 VAL A O 1
ATOM 6480 N N . CYS A 1 815 ? -44.297 2.494 30.582 1.00 22.09 815 CYS A N 1
ATOM 6481 C CA . CYS A 1 815 ? -43.010 2.898 30.010 1.00 22.09 815 CYS A CA 1
ATOM 6482 C C . CYS A 1 815 ? -41.849 2.068 30.572 1.00 22.09 815 CYS A C 1
ATOM 6484 O O . CYS A 1 815 ? -41.771 1.847 31.780 1.00 22.09 815 CYS A O 1
ATOM 6486 N N . VAL A 1 816 ? -40.885 1.724 29.715 1.00 23.89 816 VAL A N 1
ATOM 6487 C CA . VAL A 1 816 ? -39.547 1.264 30.117 1.00 23.89 816 VAL A CA 1
ATOM 6488 C C . VAL A 1 816 ? -38.525 2.191 29.466 1.00 23.89 816 VAL A C 1
ATOM 6490 O O . VAL A 1 816 ? -38.148 2.003 28.316 1.00 23.89 816 VAL A O 1
ATOM 6493 N N . CYS A 1 817 ? -38.094 3.222 30.191 1.00 22.19 817 CYS A N 1
ATOM 6494 C CA . CYS A 1 817 ? -37.072 4.147 29.701 1.00 22.19 817 CYS A CA 1
ATOM 6495 C C . CYS A 1 817 ? -35.682 3.606 30.032 1.00 22.19 817 CYS A C 1
ATOM 6497 O O . CYS A 1 817 ? -35.400 3.343 31.202 1.00 22.19 817 CYS A O 1
ATOM 6499 N N . PHE A 1 818 ? -34.757 3.590 29.082 1.00 24.34 818 PHE A N 1
ATOM 6500 C CA . PHE A 1 818 ? -33.319 3.634 29.355 1.00 24.34 818 PHE A CA 1
ATOM 6501 C C . PHE A 1 818 ? -32.613 4.429 28.253 1.00 24.34 818 PHE A C 1
ATOM 6503 O O . PHE A 1 818 ? -33.248 4.900 27.320 1.00 24.34 818 PHE A O 1
ATOM 6510 N N . VAL A 1 819 ? -31.322 4.663 28.455 1.00 23.89 819 VAL A N 1
ATOM 6511 C CA . VAL A 1 819 ? -30.444 5.430 27.565 1.00 23.89 819 VAL A CA 1
ATOM 6512 C C . VAL A 1 819 ? -29.700 4.435 26.663 1.00 23.89 819 VAL A C 1
ATOM 6514 O O . VAL A 1 819 ? -29.603 3.264 27.026 1.00 23.89 819 VAL A O 1
ATOM 6517 N N . PHE A 1 820 ? -29.195 4.893 25.513 1.00 23.95 820 PHE A N 1
ATOM 6518 C CA . PHE A 1 820 ? -28.395 4.123 24.541 1.00 23.95 820 PHE A CA 1
ATOM 6519 C C . PHE A 1 820 ? -27.175 3.399 25.109 1.00 23.95 820 PHE A C 1
ATOM 6521 O O . PHE A 1 820 ? -26.898 3.531 26.290 1.00 23.95 820 PHE A O 1
ATOM 6528 N N . ALA A 1 821 ? -26.413 2.729 24.230 1.00 23.78 821 ALA A N 1
ATOM 6529 C CA . ALA A 1 821 ? -24.946 2.715 24.247 1.00 23.78 821 ALA A CA 1
ATOM 6530 C C . ALA A 1 821 ? -24.372 2.758 22.817 1.00 23.78 821 ALA A C 1
ATOM 6532 O O . ALA A 1 821 ? -24.448 1.777 22.081 1.00 23.78 821 ALA A O 1
ATOM 6533 N N . CYS A 1 822 ? -23.807 3.902 22.407 1.00 26.30 822 CYS A N 1
ATOM 6534 C CA . CYS A 1 822 ? -23.221 4.065 21.071 1.00 26.30 822 CYS A CA 1
ATOM 6535 C C . CYS A 1 822 ? -21.793 3.505 21.002 1.00 26.30 822 CYS A C 1
ATOM 6537 O O . CYS A 1 822 ? -20.946 3.812 21.841 1.00 26.30 822 CYS A O 1
ATOM 6539 N N . ALA A 1 823 ? -21.512 2.705 19.972 1.00 27.78 823 ALA A N 1
ATOM 6540 C CA . ALA A 1 823 ? -20.234 2.023 19.806 1.00 27.78 823 ALA A CA 1
ATOM 6541 C C . ALA A 1 823 ? -19.121 2.957 19.289 1.00 27.78 823 ALA A C 1
ATOM 6543 O O . ALA A 1 823 ? -19.082 3.311 18.109 1.00 27.78 823 ALA A O 1
ATOM 6544 N N . PHE A 1 824 ? -18.146 3.278 20.143 1.00 25.30 824 PHE A N 1
ATOM 6545 C CA . PHE A 1 824 ? -16.904 3.927 19.715 1.00 25.30 824 PHE A CA 1
ATOM 6546 C C . PHE A 1 824 ? -15.909 2.905 19.147 1.00 25.30 824 PHE A C 1
ATOM 6548 O O . PHE A 1 824 ? -15.118 2.308 19.874 1.00 25.30 824 PHE A O 1
ATOM 6555 N N . SER A 1 825 ? -15.951 2.698 17.825 1.00 27.97 825 SER A N 1
ATOM 6556 C CA . SER A 1 825 ? -14.851 2.072 17.056 1.00 27.97 825 SER A CA 1
ATOM 6557 C C . SER A 1 825 ? -14.875 2.319 15.540 1.00 27.97 825 SER A C 1
ATOM 6559 O O . SER A 1 825 ? -13.860 2.068 14.897 1.00 27.97 825 SER A O 1
ATOM 6561 N N . PHE A 1 826 ? -15.972 2.814 14.944 1.00 27.23 826 PHE A N 1
ATOM 6562 C CA . PHE A 1 826 ? -16.092 2.914 13.475 1.00 27.23 826 PHE A CA 1
ATOM 6563 C C . PHE A 1 826 ? -16.509 4.288 12.912 1.00 27.23 826 PHE A C 1
ATOM 6565 O O . PHE A 1 826 ? -17.087 4.372 11.833 1.00 27.23 826 PHE A O 1
ATOM 6572 N N . VAL A 1 827 ? -16.131 5.386 13.584 1.00 25.06 827 VAL A N 1
ATOM 6573 C CA . VAL A 1 827 ? -16.181 6.747 13.004 1.00 25.06 827 VAL A CA 1
ATOM 6574 C C . VAL A 1 827 ? -14.840 7.472 13.184 1.00 25.06 827 VAL A C 1
ATOM 6576 O O . VAL A 1 827 ? -14.718 8.425 13.948 1.00 25.06 827 VAL A O 1
ATOM 6579 N N . TRP A 1 828 ? -13.808 7.028 12.457 1.00 25.36 828 TRP A N 1
ATOM 6580 C CA . TRP A 1 828 ? -12.601 7.844 12.232 1.00 25.36 828 TRP A CA 1
ATOM 6581 C C . TRP A 1 828 ? -11.966 7.639 10.848 1.00 25.36 828 TRP A C 1
ATOM 6583 O O . TRP A 1 828 ? -10.750 7.561 10.702 1.00 25.36 828 TRP A O 1
ATOM 6593 N N . GLN A 1 829 ? -12.796 7.531 9.805 1.00 27.77 829 GLN A N 1
ATOM 6594 C CA . GLN A 1 829 ? -12.305 7.457 8.425 1.00 27.77 829 GLN A CA 1
ATOM 6595 C C . GLN A 1 829 ? -13.306 8.057 7.416 1.00 27.77 829 GLN A C 1
ATOM 6597 O O . GLN A 1 829 ? -13.750 7.368 6.508 1.00 27.77 829 GLN A O 1
ATOM 6602 N N . LEU A 1 830 ? -13.672 9.341 7.591 1.00 26.88 830 LEU A N 1
ATOM 6603 C CA . LEU A 1 830 ? -14.318 10.149 6.528 1.00 26.88 830 LEU A CA 1
ATOM 6604 C C . LEU A 1 830 ? -14.319 11.683 6.737 1.00 26.88 830 LEU A C 1
ATOM 6606 O O . LEU A 1 830 ? -14.548 12.406 5.775 1.00 26.88 830 LEU A O 1
ATOM 6610 N N . ASN A 1 831 ? -14.032 12.211 7.938 1.00 25.50 831 ASN A N 1
ATOM 6611 C CA . ASN A 1 831 ? -14.173 13.654 8.228 1.00 25.50 831 ASN A CA 1
ATOM 6612 C C . ASN A 1 831 ? -12.844 14.421 8.427 1.00 25.50 831 ASN A C 1
ATOM 6614 O O . ASN A 1 831 ? -12.782 15.404 9.161 1.00 25.50 831 ASN A O 1
ATOM 6618 N N . THR A 1 832 ? -11.779 13.990 7.740 1.00 27.58 832 THR A N 1
ATOM 6619 C CA . THR A 1 832 ? -10.461 14.671 7.722 1.00 27.58 832 THR A CA 1
ATOM 6620 C C . THR A 1 832 ? -10.114 15.247 6.339 1.00 27.58 832 THR A C 1
ATOM 6622 O O . THR A 1 832 ? -8.964 15.573 6.064 1.00 27.58 832 THR A O 1
ATOM 6625 N N . VAL A 1 833 ? -11.109 15.404 5.453 1.00 29.08 833 VAL A N 1
ATOM 6626 C CA . VAL A 1 833 ? -10.940 15.984 4.105 1.00 29.08 833 VAL A CA 1
ATOM 6627 C C . VAL A 1 833 ? -12.025 17.031 3.805 1.00 29.08 833 VAL A C 1
ATOM 6629 O O . VAL A 1 833 ? -12.665 16.955 2.769 1.00 29.08 833 VAL A O 1
ATOM 6632 N N . TYR A 1 834 ? -12.259 18.012 4.697 1.00 27.50 834 TYR A N 1
ATOM 6633 C CA . TYR A 1 834 ? -12.918 19.286 4.312 1.00 27.50 834 TYR A CA 1
ATOM 6634 C C . TYR A 1 834 ? -12.754 20.483 5.287 1.00 27.50 834 TYR A C 1
ATOM 6636 O O . TYR A 1 834 ? -13.656 21.305 5.428 1.00 27.50 834 TYR A O 1
ATOM 6644 N N . SER A 1 835 ? -11.591 20.669 5.934 1.00 27.98 835 SER A N 1
ATOM 6645 C CA . SER A 1 835 ? -11.340 21.891 6.737 1.00 27.98 835 SER A CA 1
ATOM 6646 C C . SER A 1 835 ? -9.886 22.397 6.725 1.00 27.98 835 SER A C 1
ATOM 6648 O O . SER A 1 835 ? -9.284 22.628 7.773 1.00 27.98 835 SER A O 1
ATOM 6650 N N . SER A 1 836 ? -9.293 22.599 5.541 1.00 27.88 836 SER A N 1
ATOM 6651 C CA . SER A 1 836 ? -7.959 23.232 5.416 1.00 27.88 836 SER A CA 1
ATOM 6652 C C . SER A 1 836 ? -7.740 24.099 4.166 1.00 27.88 836 SER A C 1
ATOM 6654 O O . SER A 1 836 ? -6.600 24.322 3.776 1.00 27.88 836 SER A O 1
ATOM 6656 N N . HIS A 1 837 ? -8.792 24.670 3.565 1.00 26.73 837 HIS A N 1
ATOM 6657 C CA . HIS A 1 837 ? -8.651 25.724 2.543 1.00 26.73 837 HIS A CA 1
ATOM 6658 C C . HIS A 1 837 ? -9.728 26.816 2.688 1.00 26.73 837 HIS A C 1
ATOM 6660 O O . HIS A 1 837 ? -10.762 26.811 2.024 1.00 26.73 837 HIS A O 1
ATOM 6666 N N . LYS A 1 838 ? -9.460 27.811 3.546 1.00 24.86 838 LYS A N 1
ATOM 6667 C CA . LYS A 1 838 ? -10.091 29.136 3.447 1.00 24.86 838 LYS A CA 1
ATOM 6668 C C . LYS A 1 838 ? -9.024 30.222 3.515 1.00 24.86 838 LYS A C 1
ATOM 6670 O O . LYS A 1 838 ? -8.455 30.500 4.566 1.00 24.86 838 LYS A O 1
ATOM 6675 N N . ILE A 1 839 ? -8.762 30.813 2.353 1.00 26.00 839 ILE A N 1
ATOM 6676 C CA . ILE A 1 839 ? -7.781 31.875 2.131 1.00 26.00 839 ILE A CA 1
ATOM 6677 C C . ILE A 1 839 ? -8.071 33.051 3.074 1.00 26.00 839 ILE A C 1
ATOM 6679 O O . ILE A 1 839 ? -9.104 33.711 2.946 1.00 26.00 839 ILE A O 1
ATOM 6683 N N . ARG A 1 840 ? -7.139 33.370 3.979 1.00 23.80 840 ARG A N 1
ATOM 6684 C CA . ARG A 1 840 ? -7.055 34.716 4.561 1.00 23.80 840 ARG A CA 1
ATOM 6685 C C . ARG A 1 840 ? -6.120 35.550 3.695 1.00 23.80 840 ARG A C 1
ATOM 6687 O O . ARG A 1 840 ? -4.948 35.223 3.545 1.00 23.80 840 ARG A O 1
ATOM 6694 N N . ARG A 1 841 ? -6.666 36.617 3.108 1.00 24.25 841 ARG A N 1
ATOM 6695 C CA . ARG A 1 841 ? -5.902 37.613 2.347 1.00 24.25 841 ARG A CA 1
ATOM 6696 C C . ARG A 1 841 ? -4.814 38.218 3.237 1.00 24.25 841 ARG A C 1
ATOM 6698 O O . ARG A 1 841 ? -5.116 38.643 4.350 1.00 24.25 841 ARG A O 1
ATOM 6705 N N . PHE A 1 842 ? -3.600 38.351 2.710 1.00 21.44 842 PHE A N 1
ATOM 6706 C CA . PHE A 1 842 ? -2.665 39.350 3.219 1.00 21.44 842 PHE A CA 1
ATOM 6707 C C . PHE A 1 842 ? -3.250 40.744 2.957 1.00 21.44 842 PHE A C 1
ATOM 6709 O O . PHE A 1 842 ? -3.596 41.073 1.822 1.00 21.44 842 PHE A O 1
ATOM 6716 N N . SER A 1 843 ? -3.349 41.565 4.000 1.00 23.97 843 SER A N 1
ATOM 6717 C CA . SER A 1 843 ? -3.595 43.004 3.895 1.00 23.97 843 SER A CA 1
ATOM 6718 C C . SER A 1 843 ? -2.328 43.740 4.316 1.00 23.97 843 SER A C 1
ATOM 6720 O O . SER A 1 843 ? -1.888 43.602 5.457 1.00 23.97 843 SER A O 1
ATOM 6722 N N . VAL A 1 844 ? -1.739 44.489 3.385 1.00 23.91 844 VAL A N 1
ATOM 6723 C CA . VAL A 1 844 ? -0.486 45.235 3.572 1.00 23.91 844 VAL A CA 1
ATOM 6724 C C . VAL A 1 844 ? -0.613 46.258 4.703 1.00 23.91 844 VAL A C 1
ATOM 6726 O O . VAL A 1 844 ? -1.591 47.000 4.747 1.00 23.91 844 VAL A O 1
ATOM 6729 N N . PHE A 1 845 ? 0.415 46.360 5.550 1.00 23.77 845 PHE A N 1
ATOM 6730 C CA . PHE A 1 845 ? 0.696 47.561 6.339 1.00 23.77 845 PHE A CA 1
ATOM 6731 C C . PHE A 1 845 ? 2.198 47.874 6.321 1.00 23.77 845 PHE A C 1
ATOM 6733 O O . PHE A 1 845 ? 3.032 46.973 6.260 1.00 23.77 845 PHE A O 1
ATOM 6740 N N . ASN A 1 846 ? 2.527 49.167 6.308 1.00 23.53 846 ASN A N 1
ATOM 6741 C CA . ASN A 1 846 ? 3.857 49.668 5.953 1.00 23.53 846 ASN A CA 1
ATOM 6742 C C . ASN A 1 846 ? 4.885 49.577 7.089 1.00 23.53 846 ASN A C 1
ATOM 6744 O O . ASN A 1 846 ? 4.577 49.862 8.246 1.00 23.53 846 ASN A O 1
ATOM 6748 N N . CYS A 1 847 ? 6.148 49.351 6.721 1.00 20.94 847 CYS A N 1
ATOM 6749 C CA . CYS A 1 847 ? 7.304 49.690 7.550 1.00 20.94 847 CYS A CA 1
ATOM 6750 C C . CYS A 1 847 ? 7.807 51.109 7.233 1.00 20.94 847 CYS A C 1
ATOM 6752 O O . CYS A 1 847 ? 8.102 51.410 6.077 1.00 20.94 847 CYS A O 1
ATOM 6754 N N . SER A 1 848 ? 7.995 51.947 8.257 1.00 22.86 848 SER A N 1
ATOM 6755 C CA . SER A 1 848 ? 9.006 53.024 8.295 1.00 22.86 848 SER A CA 1
ATOM 6756 C C . SER A 1 848 ? 9.072 53.663 9.697 1.00 22.86 848 SER A C 1
ATOM 6758 O O . SER A 1 848 ? 8.206 53.367 10.521 1.00 22.86 848 SER A O 1
ATOM 6760 N N . PRO A 1 849 ? 10.155 54.378 10.067 1.00 31.55 849 PRO A N 1
ATOM 6761 C CA . PRO A 1 849 ? 10.982 53.818 11.135 1.00 31.55 849 PRO A CA 1
ATOM 6762 C C . PRO A 1 849 ? 11.280 54.784 12.289 1.00 31.55 849 PRO A C 1
ATOM 6764 O O . PRO A 1 849 ? 11.478 55.973 12.072 1.00 31.55 849 PRO A O 1
ATOM 6767 N N . HIS A 1 850 ? 11.484 54.245 13.495 1.00 25.95 850 HIS A N 1
ATOM 6768 C CA . HIS A 1 850 ? 12.325 54.896 14.503 1.00 25.95 850 HIS A CA 1
ATOM 6769 C C . HIS A 1 850 ? 13.046 53.884 15.406 1.00 25.95 850 HIS A C 1
ATOM 6771 O O . HIS A 1 850 ? 12.515 52.849 15.794 1.00 25.95 850 HIS A O 1
ATOM 6777 N N . SER A 1 851 ? 14.283 54.236 15.739 1.00 25.28 851 SER A N 1
ATOM 6778 C CA . SER A 1 851 ? 15.177 53.639 16.741 1.00 25.28 851 SER A CA 1
ATOM 6779 C C . SER A 1 851 ? 15.882 54.823 17.462 1.00 25.28 851 SER A C 1
ATOM 6781 O O . SER A 1 851 ? 15.655 55.958 17.018 1.00 25.28 851 SER A O 1
ATOM 6783 N N . PRO A 1 852 ? 16.731 54.662 18.510 1.00 37.28 852 PRO A N 1
ATOM 6784 C CA . PRO A 1 852 ? 17.374 53.425 18.980 1.00 37.28 852 PRO A CA 1
ATOM 6785 C C . PRO A 1 852 ? 17.497 53.255 20.522 1.00 37.28 852 PRO A C 1
ATOM 6787 O O . PRO A 1 852 ? 17.012 54.069 21.301 1.00 37.28 852 PRO A O 1
ATOM 6790 N N . LYS A 1 853 ? 18.289 52.239 20.915 1.00 27.47 853 LYS A N 1
ATOM 6791 C CA . LYS A 1 853 ? 18.954 51.992 22.222 1.00 27.47 853 LYS A CA 1
ATOM 6792 C C . LYS A 1 853 ? 18.185 51.194 23.288 1.00 27.47 853 LYS A C 1
ATOM 6794 O O . LYS A 1 853 ? 17.499 51.741 24.141 1.00 27.47 853 LYS A O 1
ATOM 6799 N N . GLY A 1 854 ? 18.493 49.897 23.321 1.00 26.84 854 GLY A N 1
ATOM 6800 C CA . GLY A 1 854 ? 18.360 48.992 24.465 1.00 26.84 854 GLY A CA 1
ATOM 6801 C C . GLY A 1 854 ? 19.118 47.696 24.153 1.00 26.84 854 GLY A C 1
ATOM 6802 O O . GLY A 1 854 ? 18.964 47.168 23.053 1.00 26.84 854 GLY A O 1
ATOM 6803 N N . ASN A 1 855 ? 19.975 47.212 25.057 1.00 30.09 855 ASN A N 1
ATOM 6804 C CA . ASN A 1 855 ? 20.719 45.963 24.832 1.00 30.09 855 ASN A CA 1
ATOM 6805 C C . ASN A 1 855 ? 19.796 44.747 25.058 1.00 30.09 855 ASN A C 1
ATOM 6807 O O . ASN A 1 855 ? 19.030 44.763 26.024 1.00 30.09 855 ASN A O 1
ATOM 6811 N N . PRO A 1 856 ? 19.862 43.694 24.222 1.00 33.78 856 PRO A N 1
ATOM 6812 C CA . PRO A 1 856 ? 19.024 42.511 24.389 1.00 33.78 856 PRO A CA 1
ATOM 6813 C C . PRO A 1 856 ? 19.491 41.623 25.563 1.00 33.78 856 PRO A C 1
ATOM 6815 O O . PRO A 1 856 ? 20.694 41.549 25.833 1.00 33.78 856 PRO A O 1
ATOM 6818 N N . PRO A 1 857 ? 18.569 40.915 26.244 1.00 36.91 857 PRO A N 1
ATOM 6819 C CA . PRO A 1 857 ? 18.907 39.856 27.196 1.00 36.91 857 PRO A CA 1
ATOM 6820 C C . PRO A 1 857 ? 19.451 38.600 26.478 1.00 36.91 857 PRO A C 1
ATOM 6822 O O . PRO A 1 857 ? 19.257 38.453 25.268 1.00 36.91 857 PRO A O 1
ATOM 6825 N N . PRO A 1 858 ? 20.115 37.671 27.197 1.00 34.59 858 PRO A N 1
ATOM 6826 C CA . PRO A 1 858 ? 20.577 36.408 26.620 1.00 34.59 858 PRO A CA 1
ATOM 6827 C C . PRO A 1 858 ? 19.403 35.520 26.153 1.00 34.59 858 PRO A C 1
ATOM 6829 O O . PRO A 1 858 ? 18.312 35.593 26.726 1.00 34.59 858 PRO A O 1
ATOM 6832 N N . PRO A 1 859 ? 19.606 34.667 25.130 1.00 34.66 859 PRO A N 1
ATOM 6833 C CA . PRO A 1 859 ? 18.552 33.818 24.577 1.00 34.66 859 PRO A CA 1
ATOM 6834 C C . PRO A 1 859 ? 18.148 32.671 25.527 1.00 34.66 859 PRO A C 1
ATOM 6836 O O . PRO A 1 859 ? 18.976 32.201 26.313 1.00 34.66 859 PRO A O 1
ATOM 6839 N N . PRO A 1 860 ? 16.898 32.174 25.439 1.00 33.44 860 PRO A N 1
ATOM 6840 C CA . PRO A 1 860 ? 16.435 31.028 26.221 1.00 33.44 860 PRO A CA 1
ATOM 6841 C C . PRO A 1 860 ? 17.124 29.711 25.794 1.00 33.44 860 PRO A C 1
ATOM 6843 O O . PRO A 1 860 ? 17.579 29.590 24.653 1.00 33.44 860 PRO A O 1
ATOM 6846 N N . PRO A 1 861 ? 17.167 28.687 26.669 1.00 33.78 861 PRO A N 1
ATOM 6847 C CA . PRO A 1 861 ? 17.964 27.467 26.476 1.00 33.78 861 PRO A CA 1
ATOM 6848 C C . PRO A 1 861 ? 17.407 26.457 25.445 1.00 33.78 861 PRO A C 1
ATOM 6850 O O . PRO A 1 861 ? 17.763 25.283 25.479 1.00 33.78 861 PRO A O 1
ATOM 6853 N N . SER A 1 862 ? 16.568 26.880 24.495 1.00 32.31 862 SER A N 1
ATOM 6854 C CA . SER A 1 862 ? 15.947 25.999 23.490 1.00 32.31 862 SER A CA 1
ATOM 6855 C C . SER A 1 862 ? 16.823 25.695 22.263 1.00 32.31 862 SER A C 1
ATOM 6857 O O . SER A 1 862 ? 16.545 24.739 21.544 1.00 32.31 862 SER A O 1
ATOM 6859 N N . PHE A 1 863 ? 17.901 26.453 22.017 1.00 30.97 863 PHE A N 1
ATOM 6860 C CA . PHE A 1 863 ? 18.733 26.288 20.808 1.00 30.97 863 PHE A CA 1
ATOM 6861 C C . PHE A 1 863 ? 19.894 25.284 20.927 1.00 30.97 863 PHE A C 1
ATOM 6863 O O . PHE A 1 863 ? 20.370 24.786 19.909 1.00 30.97 863 PHE A O 1
ATOM 6870 N N . TYR A 1 864 ? 20.341 24.938 22.140 1.00 30.94 864 TYR A N 1
ATOM 6871 C CA . TYR A 1 864 ? 21.416 23.946 22.323 1.00 30.94 864 TYR A CA 1
ATOM 6872 C C . TYR A 1 864 ? 20.943 22.494 22.151 1.00 30.94 864 TYR A C 1
ATOM 6874 O O . TYR A 1 864 ? 21.741 21.624 21.799 1.00 30.94 864 TYR A O 1
ATOM 6882 N N . LEU A 1 865 ? 19.648 22.228 22.354 1.00 34.91 865 LEU A N 1
ATOM 6883 C CA . LEU A 1 865 ? 19.095 20.874 22.319 1.00 34.91 865 LEU A CA 1
ATOM 6884 C C . LEU A 1 865 ? 19.098 20.279 20.899 1.00 34.91 865 LEU A C 1
ATOM 6886 O O . LEU A 1 865 ? 19.456 19.118 20.718 1.00 34.91 865 LEU A O 1
ATOM 6890 N N . LEU A 1 866 ? 18.793 21.087 19.877 1.00 29.98 866 LEU A N 1
ATOM 6891 C CA . LEU A 1 866 ? 18.706 20.628 18.484 1.00 29.98 866 LEU A CA 1
ATOM 6892 C C . LEU A 1 866 ? 20.068 20.166 17.923 1.00 29.98 866 LEU A C 1
ATOM 6894 O O . LEU A 1 866 ? 20.145 19.177 17.196 1.00 29.98 866 LEU A O 1
ATOM 6898 N N . ILE A 1 867 ? 21.156 20.837 18.316 1.00 32.25 867 ILE A N 1
ATOM 6899 C CA . ILE A 1 867 ? 22.530 20.481 17.919 1.00 32.25 867 ILE A CA 1
ATOM 6900 C C . ILE A 1 867 ? 23.006 19.209 18.646 1.00 32.25 867 ILE A C 1
ATOM 6902 O O . ILE A 1 867 ? 23.735 18.402 18.066 1.00 32.25 867 ILE A O 1
ATOM 6906 N N . LEU A 1 868 ? 22.565 18.995 19.892 1.00 32.78 868 LEU A N 1
ATOM 6907 C CA . LEU A 1 868 ? 22.839 17.766 20.644 1.00 32.78 868 LEU A CA 1
ATOM 6908 C C . LEU A 1 868 ? 22.072 16.551 20.105 1.00 32.78 868 LEU A C 1
ATOM 6910 O O . LEU A 1 868 ? 22.623 15.453 20.119 1.00 32.78 868 LEU A O 1
ATOM 6914 N N . ILE A 1 869 ? 20.850 16.734 19.595 1.00 36.00 869 ILE A N 1
ATOM 6915 C CA . ILE A 1 869 ? 20.063 15.659 18.970 1.00 36.00 869 ILE A CA 1
ATOM 6916 C C . ILE A 1 869 ? 20.750 15.158 17.691 1.00 36.00 869 ILE A C 1
ATOM 6918 O O . ILE A 1 869 ? 20.995 13.958 17.562 1.00 36.00 869 ILE A O 1
ATOM 6922 N N . LEU A 1 870 ? 21.143 16.064 16.786 1.00 31.50 870 LEU A N 1
ATOM 6923 C CA . LEU A 1 870 ? 21.798 15.685 15.526 1.00 31.50 870 LEU A CA 1
ATOM 6924 C C . LEU A 1 870 ? 23.131 14.952 15.761 1.00 31.50 870 LEU A C 1
ATOM 6926 O O . LEU A 1 870 ? 23.343 13.876 15.206 1.00 31.50 870 LEU A O 1
ATOM 6930 N N . LYS A 1 871 ? 23.985 15.449 16.669 1.00 29.34 871 LYS A N 1
ATOM 6931 C CA . LYS A 1 871 ? 25.273 14.798 16.992 1.00 29.34 871 LYS A CA 1
ATOM 6932 C C . LYS A 1 871 ? 25.165 13.451 17.718 1.00 29.34 871 LYS A C 1
ATOM 6934 O O . LYS A 1 871 ? 26.174 12.755 17.844 1.00 29.34 871 LYS A O 1
ATOM 6939 N N . LYS A 1 872 ? 23.982 13.053 18.199 1.00 32.09 872 LYS A N 1
ATOM 6940 C CA . LYS A 1 872 ? 23.795 11.760 18.880 1.00 32.09 872 LYS A CA 1
ATOM 6941 C C . LYS A 1 872 ? 23.286 10.650 17.956 1.00 32.09 872 LYS A C 1
ATOM 6943 O O . LYS A 1 872 ? 23.458 9.486 18.300 1.00 32.09 872 LYS A O 1
ATOM 6948 N N . LEU A 1 873 ? 22.727 10.987 16.790 1.00 32.31 873 LEU A N 1
ATOM 6949 C CA . LEU A 1 873 ? 22.218 10.006 15.822 1.00 32.31 873 LEU A CA 1
ATOM 6950 C C . LEU A 1 873 ? 23.331 9.388 14.957 1.00 32.31 873 LEU A C 1
ATOM 6952 O O . LEU A 1 873 ? 23.333 8.175 14.761 1.00 32.31 873 LEU A O 1
ATOM 6956 N N . GLU A 1 874 ? 24.330 10.169 14.529 1.00 29.06 874 GLU A N 1
ATOM 6957 C CA . GLU A 1 874 ? 25.485 9.639 13.775 1.00 29.06 874 GLU A CA 1
ATOM 6958 C C . GLU A 1 874 ? 26.300 8.626 14.600 1.00 29.06 874 GLU A C 1
ATOM 6960 O O . GLU A 1 874 ? 26.698 7.573 14.105 1.00 29.06 874 GLU A O 1
ATOM 6965 N N . THR A 1 875 ? 26.504 8.908 15.891 1.00 31.50 875 THR A N 1
ATOM 6966 C CA . THR A 1 875 ? 27.389 8.113 16.764 1.00 31.50 875 THR A CA 1
ATOM 6967 C C . THR A 1 875 ? 26.853 6.701 17.058 1.00 31.50 875 THR A C 1
ATOM 6969 O O . THR A 1 875 ? 27.635 5.797 17.347 1.00 31.50 875 THR A O 1
ATOM 6972 N N . VAL A 1 876 ? 25.535 6.478 16.970 1.00 31.67 876 VAL A N 1
ATOM 6973 C CA . VAL A 1 876 ? 24.916 5.167 17.257 1.00 31.67 876 VAL A CA 1
ATOM 6974 C C . VAL A 1 876 ? 25.034 4.200 16.070 1.00 31.67 876 VAL A C 1
ATOM 6976 O O . VAL A 1 876 ? 25.206 3.005 16.291 1.00 31.67 876 VAL A O 1
ATOM 6979 N N . SER A 1 877 ? 25.054 4.692 14.823 1.00 29.91 877 SER A N 1
ATOM 6980 C CA . SER A 1 877 ? 25.203 3.835 13.625 1.00 29.91 877 SER A CA 1
ATOM 6981 C C . SER A 1 877 ? 26.613 3.258 13.422 1.00 29.91 877 SER A C 1
ATOM 6983 O O . SER A 1 877 ? 26.805 2.409 12.560 1.00 29.91 877 SER A O 1
ATOM 6985 N N . ILE A 1 878 ? 27.614 3.711 14.184 1.00 30.42 878 ILE A N 1
ATOM 6986 C CA . ILE A 1 878 ? 29.035 3.395 13.934 1.00 30.42 878 ILE A CA 1
ATOM 6987 C C . ILE A 1 878 ? 29.590 2.337 14.916 1.00 30.42 878 ILE A C 1
ATOM 6989 O O . ILE A 1 878 ? 30.673 1.795 14.701 1.00 30.42 878 ILE A O 1
ATOM 6993 N N . LEU A 1 879 ? 28.858 1.990 15.985 1.00 27.97 879 LEU A N 1
ATOM 6994 C CA . LEU A 1 879 ? 29.390 1.196 17.109 1.00 27.97 879 LEU A CA 1
ATOM 6995 C C . LEU A 1 879 ? 28.997 -0.294 17.154 1.00 27.97 879 LEU A C 1
ATOM 6997 O O . LEU A 1 879 ? 29.511 -1.021 18.004 1.00 27.97 879 LEU A O 1
ATOM 7001 N N . THR A 1 880 ? 28.151 -0.786 16.245 1.00 29.98 880 THR A N 1
ATOM 7002 C CA . THR A 1 880 ? 27.716 -2.202 16.203 1.00 29.98 880 THR A CA 1
ATOM 7003 C C . THR A 1 880 ? 28.574 -3.114 15.314 1.00 29.98 880 THR A C 1
ATOM 7005 O O . THR A 1 880 ? 28.531 -4.335 15.475 1.00 29.98 880 THR A O 1
ATOM 7008 N N . HIS A 1 881 ? 29.418 -2.568 14.429 1.00 30.31 881 HIS A N 1
ATOM 7009 C CA . HIS A 1 881 ? 30.284 -3.358 13.541 1.00 30.31 881 HIS A CA 1
ATOM 7010 C C . HIS A 1 881 ? 31.759 -2.923 13.557 1.00 30.31 881 HIS A C 1
ATOM 7012 O O . HIS A 1 881 ? 32.228 -2.219 12.667 1.00 30.31 881 HIS A O 1
ATOM 7018 N N . ARG A 1 882 ? 32.508 -3.439 14.549 1.00 26.36 882 ARG A N 1
ATOM 7019 C CA . ARG A 1 882 ? 33.864 -4.027 14.389 1.00 26.36 882 ARG A CA 1
ATOM 7020 C C . ARG A 1 882 ? 34.408 -4.566 15.724 1.00 26.36 882 ARG A C 1
ATOM 7022 O O . ARG A 1 882 ? 34.905 -3.817 16.559 1.00 26.36 882 ARG A O 1
ATOM 7029 N N . ARG A 1 883 ? 34.388 -5.893 15.893 1.00 25.14 883 ARG A N 1
ATOM 7030 C CA . ARG A 1 883 ? 35.213 -6.623 16.876 1.00 25.14 883 ARG A CA 1
ATOM 7031 C C . ARG A 1 883 ? 36.013 -7.712 16.162 1.00 25.14 883 ARG A C 1
ATOM 7033 O O . ARG A 1 883 ? 35.525 -8.817 15.964 1.00 25.14 883 ARG A O 1
ATOM 7040 N N . THR A 1 884 ? 37.257 -7.401 15.818 1.00 28.27 884 THR A N 1
ATOM 7041 C CA . THR A 1 884 ? 38.248 -8.360 15.306 1.00 28.27 884 THR A CA 1
ATOM 7042 C C . THR A 1 884 ? 39.545 -8.178 16.086 1.00 28.27 884 THR A C 1
ATOM 7044 O O . THR A 1 884 ? 40.090 -7.076 16.124 1.00 28.27 884 THR A O 1
ATOM 7047 N N . HIS A 1 885 ? 40.020 -9.235 16.746 1.00 28.08 885 HIS A N 1
ATOM 7048 C CA . HIS A 1 885 ? 41.216 -9.188 17.590 1.00 28.08 885 HIS A CA 1
ATOM 7049 C C . HIS A 1 885 ? 42.509 -9.061 16.774 1.00 28.08 885 HIS A C 1
ATOM 7051 O O . HIS A 1 885 ? 42.723 -9.834 15.847 1.00 28.08 885 HIS A O 1
ATOM 7057 N N . PHE A 1 886 ? 43.421 -8.201 17.233 1.00 25.14 886 PHE A N 1
ATOM 7058 C CA . PHE A 1 886 ? 44.869 -8.345 17.041 1.00 25.14 886 PHE A CA 1
ATOM 7059 C C . PHE A 1 886 ? 45.595 -7.992 18.360 1.00 25.14 886 PHE A C 1
ATOM 7061 O O . PHE A 1 886 ? 45.083 -7.166 19.121 1.00 25.14 886 PHE A O 1
ATOM 7068 N N . PRO A 1 887 ? 46.736 -8.635 18.682 1.00 29.56 887 PRO A N 1
ATOM 7069 C CA . PRO A 1 887 ? 47.478 -8.403 19.924 1.00 29.56 887 PRO A CA 1
ATOM 7070 C C . PRO A 1 887 ? 48.397 -7.163 19.847 1.00 29.56 887 PRO A C 1
ATOM 7072 O O . PRO A 1 887 ? 48.746 -6.726 18.749 1.00 29.56 887 PRO A O 1
ATOM 7075 N N . PRO A 1 888 ? 48.821 -6.597 20.995 1.00 28.08 888 PRO A N 1
ATOM 7076 C CA . PRO A 1 888 ? 49.678 -5.412 21.035 1.00 28.08 888 PRO A CA 1
ATOM 7077 C C . PRO A 1 888 ? 51.172 -5.739 20.822 1.00 28.08 888 PRO A C 1
ATOM 7079 O O . PRO A 1 888 ? 51.632 -6.803 21.244 1.00 28.08 888 PRO A O 1
ATOM 7082 N N . PRO A 1 889 ? 51.965 -4.814 20.247 1.00 28.62 889 PRO A N 1
ATOM 7083 C CA . PRO A 1 889 ? 53.423 -4.885 20.275 1.00 28.62 889 PRO A CA 1
ATOM 7084 C C . PRO A 1 889 ? 53.982 -4.416 21.631 1.00 28.62 889 PRO A C 1
ATOM 7086 O O . PRO A 1 889 ? 53.455 -3.489 22.248 1.00 28.62 889 PRO A O 1
ATOM 7089 N N . HIS A 1 890 ? 55.089 -5.018 22.071 1.00 29.06 890 HIS A N 1
ATOM 7090 C CA . HIS A 1 890 ? 55.879 -4.507 23.196 1.00 29.06 890 HIS A CA 1
ATOM 7091 C C . HIS A 1 890 ? 56.647 -3.234 22.808 1.00 29.06 890 HIS A C 1
ATOM 7093 O O . HIS A 1 890 ? 57.127 -3.109 21.680 1.00 29.06 890 HIS A O 1
ATOM 7099 N N . ILE A 1 891 ? 56.824 -2.329 23.773 1.00 26.73 891 ILE A N 1
ATOM 7100 C CA . ILE A 1 891 ? 57.773 -1.212 23.698 1.00 26.73 891 ILE A CA 1
ATOM 7101 C C . ILE A 1 891 ? 58.728 -1.342 24.886 1.00 26.73 891 ILE A C 1
ATOM 7103 O O . ILE A 1 891 ? 58.376 -0.977 26.005 1.00 26.73 891 ILE A O 1
ATOM 7107 N N . ASP A 1 892 ? 59.939 -1.836 24.628 1.00 26.19 892 ASP A N 1
ATOM 7108 C CA . ASP A 1 892 ? 61.054 -1.773 25.574 1.00 26.19 892 ASP A CA 1
ATOM 7109 C C . ASP A 1 892 ? 61.949 -0.579 25.223 1.00 26.19 892 ASP A C 1
ATOM 7111 O O . ASP A 1 892 ? 62.546 -0.519 24.146 1.00 26.19 892 ASP A O 1
ATOM 7115 N N . THR A 1 893 ? 62.068 0.384 26.138 1.00 25.66 893 THR A N 1
ATOM 7116 C CA . THR A 1 893 ? 62.987 1.522 26.000 1.00 25.66 893 THR A CA 1
ATOM 7117 C C . THR A 1 893 ? 64.168 1.373 26.948 1.00 25.66 893 THR A C 1
ATOM 7119 O O . THR A 1 893 ? 64.017 1.631 28.141 1.00 25.66 893 THR A O 1
ATOM 7122 N N . HIS A 1 894 ? 65.361 1.048 26.436 1.00 27.16 894 HIS A N 1
ATOM 7123 C CA . HIS A 1 894 ? 66.587 1.188 27.228 1.00 27.16 894 HIS A CA 1
ATOM 7124 C C . HIS A 1 894 ? 67.825 1.646 26.434 1.00 27.16 894 HIS A C 1
ATOM 7126 O O . HIS A 1 894 ? 68.478 0.884 25.733 1.00 27.16 894 HIS A O 1
ATOM 7132 N N . THR A 1 895 ? 68.156 2.924 26.648 1.00 27.80 895 THR A N 1
ATOM 7133 C CA . THR A 1 895 ? 69.513 3.485 26.826 1.00 27.80 895 THR A CA 1
ATOM 7134 C C . THR A 1 895 ? 70.649 3.126 25.852 1.00 27.80 895 THR A C 1
ATOM 7136 O O . THR A 1 895 ? 71.286 2.088 25.970 1.00 27.80 895 THR A O 1
ATOM 7139 N N . HIS A 1 896 ? 71.016 4.130 25.047 1.00 25.69 896 HIS A N 1
ATOM 7140 C CA . HIS A 1 896 ? 72.385 4.594 24.752 1.00 25.69 896 HIS A CA 1
ATOM 7141 C C . HIS A 1 896 ? 73.572 3.606 24.772 1.00 25.69 896 HIS A C 1
ATOM 7143 O O . HIS A 1 896 ? 74.048 3.201 25.830 1.00 25.69 896 HIS A O 1
ATOM 7149 N N . SER A 1 897 ? 74.289 3.560 23.645 1.00 25.50 897 SER A N 1
ATOM 7150 C CA . SER A 1 897 ? 75.700 3.990 23.643 1.00 25.50 897 SER A CA 1
ATOM 7151 C C . SER A 1 897 ? 76.085 4.606 22.289 1.00 25.50 897 SER A C 1
ATOM 7153 O O . SER A 1 897 ? 75.526 4.253 21.254 1.00 25.50 897 SER A O 1
ATOM 7155 N N . HIS A 1 898 ? 76.998 5.582 22.301 1.00 27.75 898 HIS A N 1
ATOM 7156 C CA . HIS A 1 898 ? 77.608 6.145 21.092 1.00 27.75 898 HIS A CA 1
ATOM 7157 C C . HIS A 1 898 ? 78.876 5.363 20.741 1.00 27.75 898 HIS A C 1
ATOM 7159 O O . HIS A 1 898 ? 79.690 5.127 21.631 1.00 27.75 898 HIS A O 1
ATOM 7165 N N . GLN A 1 899 ? 79.152 5.188 19.447 1.00 25.89 899 GLN A N 1
ATOM 7166 C CA . GLN A 1 899 ? 80.424 5.669 18.898 1.00 25.89 899 GLN A CA 1
ATOM 7167 C C . GLN A 1 899 ? 80.317 5.978 17.399 1.00 25.89 899 GLN A C 1
ATOM 7169 O O . GLN A 1 899 ? 79.314 5.681 16.754 1.00 25.89 899 GLN A O 1
ATOM 7174 N N . THR A 1 900 ? 81.310 6.700 16.887 1.00 27.53 900 THR A N 1
ATOM 7175 C CA . THR A 1 900 ? 81.287 7.407 15.598 1.00 27.53 900 THR A CA 1
ATOM 7176 C C . THR A 1 900 ? 82.335 6.868 14.635 1.00 27.53 900 THR A C 1
ATOM 7178 O O . THR A 1 900 ? 83.458 6.668 15.079 1.00 27.53 900 THR A O 1
ATOM 7181 N N . GLU A 1 901 ? 82.023 6.811 13.337 1.00 26.81 901 GLU A N 1
ATOM 7182 C CA . GLU A 1 901 ? 82.836 7.320 12.207 1.00 26.81 901 GLU A CA 1
ATOM 7183 C C . GLU A 1 901 ? 81.992 7.192 10.909 1.00 26.81 901 GLU A C 1
ATOM 7185 O O . GLU A 1 901 ? 81.256 6.225 10.764 1.00 26.81 901 GLU A O 1
ATOM 7190 N N . LYS A 1 902 ? 81.761 8.257 10.120 1.00 28.31 902 LYS A N 1
ATOM 7191 C CA . LYS A 1 902 ? 82.593 8.963 9.106 1.00 28.31 902 LYS A CA 1
ATOM 7192 C C . LYS A 1 902 ? 82.417 8.429 7.671 1.00 28.31 902 LYS A C 1
ATOM 7194 O O . LYS A 1 902 ? 82.174 7.254 7.455 1.00 28.31 902 LYS A O 1
ATOM 7199 N N . CYS A 1 903 ? 82.671 9.344 6.729 1.00 25.41 903 CYS A N 1
ATOM 7200 C CA . CYS A 1 903 ? 82.576 9.251 5.264 1.00 25.41 903 CYS A CA 1
ATOM 7201 C C . CYS A 1 903 ? 81.127 9.298 4.726 1.00 25.41 903 CYS A C 1
ATOM 7203 O O . CYS A 1 903 ? 80.334 8.436 5.073 1.00 25.41 903 CYS A O 1
ATOM 7205 N N . SER A 1 904 ? 80.624 10.298 3.984 1.00 28.59 904 SER A N 1
ATOM 7206 C CA . SER A 1 904 ? 81.140 11.345 3.063 1.00 28.59 904 SER A CA 1
ATOM 7207 C C . SER A 1 904 ? 81.036 10.985 1.579 1.00 28.59 904 SER A C 1
ATOM 7209 O O . SER A 1 904 ? 81.715 10.063 1.135 1.00 28.59 904 SER A O 1
ATOM 7211 N N . SER A 1 905 ? 80.326 11.839 0.827 1.00 28.84 905 SER A N 1
ATOM 7212 C CA . SER A 1 905 ? 80.183 11.874 -0.644 1.00 28.84 905 SER A CA 1
ATOM 7213 C C . SER A 1 905 ? 79.545 10.627 -1.298 1.00 28.84 905 SER A C 1
ATOM 7215 O O . SER A 1 905 ? 79.694 9.519 -0.797 1.00 28.84 905 SER A O 1
ATOM 7217 N N . MET A 1 906 ? 78.804 10.755 -2.404 1.00 36.91 906 MET A N 1
ATOM 7218 C CA . MET A 1 906 ? 78.569 11.936 -3.256 1.00 36.91 906 MET A CA 1
ATOM 7219 C C . MET A 1 906 ? 77.113 12.003 -3.725 1.00 36.91 906 MET A C 1
ATOM 7221 O O . MET A 1 906 ? 76.523 10.917 -3.900 1.00 36.91 906 MET A O 1
#

Radius of gyration: 37.94 Å; chains: 1; bounding box: 147×89×88 Å

pLDDT: mean 71.12, std 22.23, range [20.94, 97.56]

Secondary structure (DSSP, 8-state):
----TT-EEEE-STTEEEEEETTEEEEEE-SSHHHHHHHHHHHHHHHHHHT---HHHHHHTTSGGGGB-TTT--BS--EEETTTTEEE-HHHHHHHHHH-TTT--EEETTT-GGG--HHHHHHHHHHHHHHHHHHHTTT--GGG---TT--HHHHHHHHIIIIIS-TTPPP-TT--SHHHHHHHHHHHTTTT-HHHHHHHHHTT--TT---S-SSS-SHHHHHHHHT-HHHHHHHHHHTT--PPP-----S----SSS---EEEEEEEEEE---SS--GGGGTT-EEEEEEEETTEEEEESSTT-SS-SEEEESTTEEEEEEEEEEEEETTEEEEEEEEEETTS-EEEEEESSHHHHHHHHHHHHTTTS-GGGGGGTTS--SEEEEEEEEETTEEEEEEEEEEEEETTEEEEE---TT---EEEEGGG-SEEEEEEEEETTEEEEEEEEEEBTEEEEEE-SSHHHHHHHHHHHHHHTS--SSSGGGS-B-TTSSBHHHHHHHHHHHHHTTTSTTTTTS---HHHHHHHHHHHHHHGGG----TTTS-HHHHHHHHHHHHHTSSS-SS-GGGHHHHHHTTTS---S-S-HHHHHHHHHHHHHHHHHHHTHHHH---HHHHHHHHHHHHHT-SS--HHHHHHHHHHHHSHHHHTT--HHHHHHHHHHHHHHHHHHTTTTT----PPPTT-BHHHHHHHHHHHTT----TT--EEEEEEEGGGTEEEEPPTTSBHHHHHHHGGGSS-GGG-EEEEEE---S---S--SS--EEEEEE--S---SS--S--EEEEEEEETTEEEEES--------------------TTS-SSSSSSSSS--PPPP------------PPPPPPTTHHHHHHHHHHHHHHTTSSS-----PPPP----------------